Protein 9JJ6 (pdb70)

Sequence (771 aa):
DFSPLLTGTPPQVYNFNRLSFTYNLTKLLSLFEVSEFSCNAISPSALASTCYSSLTVDYFAFPLSMASYLRPGSTGPTAEFNYRQDFSNPTCRVLATPSSNITITKPSNYNWIRLCRTTGAFGNRDQKVQPGHYSRCRYIAPTGSIYLGGNEGYLVSDGQSASMTERVQMTFVISVTFVCPSTIEEQAKTFLDKFNHEAEDLFYQSSLASWNYNTNITEENVQNMNNAGDKWSAFLKEQSTLAQMYPLQEIQNLTVKLQLQALQQNGSSVLSEDKSKRLNTILNTMSTIYSTGKVCNPDNPQECLLLEPGLNEIMANSLDYNERLWAWESWRSEVGKQLRPLYEEYVVLKNEMARANHYEDYGDYWRGDYEVNGVDGYDYSRGQLIEDVEHHTFEEIKPLYEHLHAYVRAKLMNAYPSYISPIGCLPAHLLGDMWGRFWTNLYSLTVPFGQKPNIDVTDAMVDQAWDAQRIFKEAEKFFVSVGLPNMTQGFWENSMLTDPGNVQKAVCHPTAWDLGKGDFRILMCTKVTMDDFLTAHHEMGHIQYDMAYAAQPFLLRNGANEGFHEAVGEIMSLSAATPKHLKSIGLLSPDFQEDNETEINFLLKQALTIVGTLPFTYMLEKWRWMVFKGEIPKDQWMKKWWEMKREIVGVVEPVPHDETYCDPASLFHVSNDYSFIRYYTRTLYQFQFQEALCQAAKHEGPLHKCDISNSTEAGQKLFNMLRLGKSEPWTLALENVVGAKNMNVRPLLNYFEPLFTWLKDQNKNSFVGWST

Organism: Homo sapiens (NCBI:txid9606)

GO terms:
  GO:0005886 plasma membrane (C, IDA)
  GO:0001618 virus receptor activity (F, IDA)
  GO:0046718 symbiont entry into host cell (P, IDA)
  GO:0098670 entry receptor-mediated virion attachment to host cell (P, IDA)
  GO:0016324 apical plasma membrane (C, IDA)
  GO:0031526 brush border membrane (C, IDA)
  GO:1905737 positive regulation of L-proline import across plasma membrane (P, IGI)
  GO:0141109 transporter activator activity (F, IGI)
  GO:0005576 extracellular region (C, IDA)
  GO:0009986 cell surface (C, IDA)
  GO:0046813 receptor-mediated virion attachment to host cell (P, IDA)
  GO:0005576 extracellular region (C, EXP)
  GO:0005886 plasma membrane (C, EXP)
  GO:0016324 apical plasma membrane (C, EXP)
  GO:0001618 virus receptor activity (F, IMP)
  GO:0051957 positive regulation of amino acid transport (P, IMP)
  GO:0005515 protein binding (F, IPI)
  GO:0005788 endoplasmic reticulum lumen (C, TAS)
  GO:0005886 plasma membrane (C, TAS)
  GO:0030666 endocytic vesicle membrane (C, TAS)

Foldseek 3Di:
DCCVVQEDAFAALLPWDKDKDCDDVVVVCVQWAWDDKDKFPDDPVCPQADAFNMKMKIKGFDDPVLCVLCDPPHDAFPNFQRAHADPPFIKIKTKTFGHPVGDHDDDQFHKGFRFWWQDDPVGIHGQGADHPGHRVCSVVPQFDWDAPDDPRGIGGTHMDTDHADPTTIMMIMMGGHNHHD/DALQVVLVVLLVVLLVVLQVLLLQLLVLVVVCQAFPDPVSVVSNVVSVVVNVVSLQVQLVVLVVRDLVRHDDLQSSLLSVVSPQCFLVLDDPVLSVLLVVLLVVLLVLLVAPWFDDPVCPPPIAHVVPGLFCCLAPNLDPVSLLCSQCRLQCRRQLVSQVSLVSNLVSQQVRQVSRVALFNLLVVLCLQADDDDPPQGDHSVVVLVQLVVLLVVLPQLLLLLQLLLLVLCCVSVVPPGDQFAFAAQSNQNGNGNLFNLSSLVSRQPDPVDDADWLLVVCVVVVQDQVNLLVLLQQQLVLLPFDGDDPLQVVVADAARPPPVGDHDQPWAWRPSGPRHIYTGHHADSTVVSSLSSNLNVQLVSLQVLASVRRPSLRAALGLQRSNLSSVLSSLQCPFVVNCCVVVSDDVPDDDDLSNVLSVLSSVCRGQVSNQLVLSLLSVLSSVVRSVVADLQCSQVVSQVSCCPSNRYHYPDDDGRSTRVSSSDNCSSNPHRRCSSNLSSLLNLLLLVLLQVQQVDDDQSSNDHSGNRNSSSVLLSVLSNCRNSDHPQVSSCSRNVGSDRHCVSVCSNSVSNSVVSCVVCPVGDRHHDD

Nearest PDB structures (foldseek):
  8sak-assembly1_A  TM=9.289E-01  e=4.066E-22  unclassified Merbecovirus
  8sak-assembly1_C  TM=9.250E-01  e=6.789E-22  unclassified Merbecovirus
  8zdx-assembly1_B  TM=9.406E-01  e=5.587E-21  Pangolin coronavirus HKU4
  4qzv-assembly2_D  TM=9.423E-01  e=9.328E-21  Tylonycteris bat coronavirus HKU4
  7u6r-assembly1_C  TM=8.796E-01  e=1.192E-16  Bat coronavirus

InterPro domains:
  IPR001548 Peptidase M2, peptidyl-dipeptidase A [PF01401] (21-606)
  IPR001548 Peptidase M2, peptidyl-dipeptidase A [PR00791] (226-253)
  IPR001548 Peptidase M2, peptidyl-dipeptidase A [PR00791] (260-281)
  IPR001548 Peptidase M2, peptidyl-dipeptidase A [PR00791] (369-385)
  IPR001548 Peptidase M2, peptidyl-dipeptidase A [PR00791] (397-417)
  IPR001548 Peptidase M2, peptidyl-dipeptidase A [PR00791] (439-464)
  IPR001548 Peptidase M2, peptidyl-dipeptidase A [PR00791] (474-501)
  IPR001548 Peptidase M2, peptidyl-dipeptidase A [PR00791] (502-530)
  IPR001548 Peptidase M2, peptidyl-dipeptidase A [PS52011] (19-607)
  IPR001548 Peptidase M2, peptidyl-dipeptidase A [PTHR10514] (12-761)
  IPR001548 Peptidase M2, peptidyl-dipeptidase A [cd06461] (28-599)
  IPR031588 Collectrin domain [PF16959] (617-770)
  IPR031588 Collectrin domain [PS52010] (614-805)

Secondary structure (DSSP, 8-state):
--HHHHHHHHHHHHHHHHHHHHHHHHHHHHHHHHS--HHHHHHHHHHHHHHHHHHHHHHH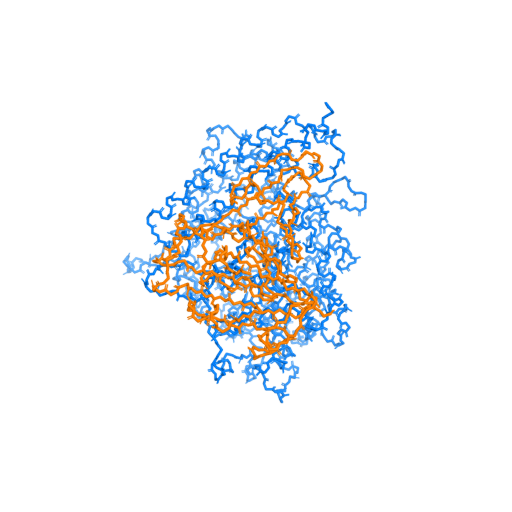HHTTS-TTT---HHHHHHHHHHS--GGGGS-HHHHHHHHHHHHHHHHHHHT-EE--TT-TTS-EEIIIIIHHHHHH---HHHHHHHHHHHHHHTGGGSHHHHHHHHHHHHHHHHTTTSSSHHHHHHGGG-B-SSTTT-B-TTHHHHHHHHHHHHHHHHHHHHHHHHHHHHHTTSTTT--TTS-EEGGGSSSSS-S--GGGHHHH-S-SSSPPP--HHHHHHTT--HHHHHHHHHHHHHHHTPPPPPHHHHHHS--S---TTS------EEEEEETTEEEEE----SSHHHHHHHHHHHHHHHHHHHHTTS-GGG-S-SSTTHHHHHHHHHHHHHTSHHHHHHTTSS-TT----HHHHHHHHHHHHHHTTTHHHHHHHHHHHHHHHHTTSS-GGGHHHHHHHHIIIII-EE-SS---TT--TGGGSHHHHTT--STHHHHHHHHHHHHHHHHHHHTT--S-STT---TT-HHHHHHHHHHHTTTTSS-HHHHHHHHHS-SS--SHHHHHHTHHHHHHHHHHTTTS--S---/--HHHHSSPPPBGGGPEEEEE---HHHHHHTB---EEEEESS-TTTTTSS--SEEEEEEEE--GGGGGGGSTT--STTTSSS-----SS-EEEEEE-B-TTS-----SSEEEEEEEEEEETTEEEE-PPPTTS--S-TTT-SSEEEE--SSS-EEEEEEEEE---SS--EEEEEEEE----

Solvent-accessible surface area: 31820 Å² total; per-residue (Å²): 122,34,53,60,4,27,90,43,82,5,23,23,0,21,45,0,58,91,36,68,39,138,58,85,11,97,115,16,33,82,20,9,91,55,66,65,68,45,29,60,86,33,51,83,90,36,14,25,81,44,67,8,79,32,3,32,4,10,18,0,0,2,10,56,106,32,1,22,14,15,105,68,68,19,46,10,10,4,9,27,2,1,11,115,10,48,83,103,32,26,1,1,11,0,2,0,15,0,22,97,121,45,126,28,70,113,24,106,38,2,30,4,0,11,1,0,5,3,0,0,0,52,4,0,118,57,42,110,3,113,44,17,104,69,1,105,0,48,192,34,22,35,96,27,52,80,114,58,26,41,115,84,0,39,3,4,2,15,15,70,71,30,116,30,60,136,61,0,28,1,1,7,5,13,12,2,46,162,42,73,85,132,87,70,41,84,77,0,19,54,17,0,0,78,0,0,28,72,0,1,52,18,49,11,89,22,12,46,14,25,11,68,49,28,22,44,45,63,125,127,31,34,93,76,62,69,94,16,26,99,127,32,53,47,10,60,124,91,10,18,88,85,0,74,120,23,47,54,158,96,0,136,71,86,32,2,56,46,0,0,67,39,4,31,83,55,8,43,71,56,19,65,140,114,72,22,140,88,1,80,66,0,42,95,44,0,36,72,31,20,79,98,2,113,3,40,59,131,120,60,82,152,118,43,58,84,13,118,96,9,0,46,92,20,0,28,98,22,106,83,38,112,66,8,41,74,0,1,28,10,0,9,30,76,4,0,76,88,0,13,84,34,1,42,62,0,6,66,8,13,15,71,5,0,121,56,21,166,36,113,1,10,0,4,62,30,5,21,68,0,59,13,94,67,30,145,55,54,81,8,62,54,33,69,2,34,98,14,0,54,110,9,4,101,67,0,73,62,2,0,45,29,0,0,2,5,0,4,36,56,0,54,119,36,11,109,95,105,11,56,87,89,9,12,0,8,3,0,1,2,2,24,1,41,3,41,63,1,48,58,6,32,88,51,0,33,21,51,58,184,66,106,48,27,94,2,30,100,25,0,86,114,83,84,4,83,8,83,95,0,0,83,9,0,20,109,6,0,72,34,1,41,7,65,67,6,13,34,4,1,38,92,57,10,40,14,76,80,38,40,151,121,51,148,20,74,29,134,44,48,33,45,34,0,2,5,13,5,10,18,0,2,1,18,17,127,53,48,31,94,26,0,31,33,0,0,36,17,0,0,29,0,2,0,7,39,10,8,23,45,31,0,27,28,0,24,80,4,12,6,23,0,0,38,32,0,0,0,47,2,2,22,8,0,0,19,1,16,80,9,0,63,92,39,44,3,23,71,114,122,59,145,48,42,108,57,7,25,14,2,44,0,0,70,36,0,0,32,16,0,0,3,0,0,4,0,10,0,1,1,52,0,1,5,28,6,1,62,54,100,4,71,70,108,67,2,1,108,55,9,7,60,8,10,74,109,18,5,0,0,50,20,28,62,112,20,98,55,54,23,0,5,1,0,0,4,74,15,0,0,32,30,106,6,0,5,63,45,0,0,24,1,0,1,1,0,4,0,2,31,10,0,4,119,18,23,169,41,165,50,58,15,7,48,0,21,2,29,130,6,77,96,0,2,88,63,0,52,54,1,0,110,24,1,59,28,56,17,5,4,31,1,0,56,56,3,35,56,41,93,56,12,57,0,128,10,0,24,64,2,1,74,41,0,34,69,41,0,89,82,91,9,162,145,50,104,45,9,38,58,128

Radius of gyration: 29.96 Å; Cα contacts (8 Å, |Δi|>4): 1332; chains: 2; bounding box: 60×68×95 Å

B-factor: mean 56.26, std 34.81, range [0.88, 152.88]

Structure (mmCIF, N/CA/C/O backbone):
data_9JJ6
#
_entry.id   9JJ6
#
_cell.length_a   1.00
_cell.length_b   1.00
_cell.length_c   1.00
_cell.angle_alpha   90.00
_cell.angle_beta   90.00
_cell.angle_gamma   90.00
#
_symmetry.space_group_name_H-M   'P 1'
#
loop_
_entity.id
_entity.type
_entity.pdbx_description
1 polymer 'BtHKU5-CoV-2-441 Spike RBD domain'
2 polymer 'Processed angiotensin-converting enzyme 2'
3 non-polymer 2-acetamido-2-deoxy-beta-D-glucopyranose
#
loop_
_atom_site.group_PDB
_atom_site.id
_atom_site.type_symbol
_atom_site.label_atom_id
_atom_site.label_alt_id
_atom_site.label_comp_id
_atom_site.label_asym_id
_atom_site.label_entity_id
_atom_site.label_seq_id
_atom_site.pdbx_PDB_ins_code
_atom_site.Cartn_x
_atom_site.Cartn_y
_atom_site.Cartn_z
_atom_site.occupancy
_atom_site.B_iso_or_equiv
_atom_site.auth_seq_id
_atom_site.auth_comp_id
_atom_site.auth_asym_id
_atom_site.auth_atom_id
_atom_site.pdbx_PDB_model_num
ATOM 1 N N . ASP A 1 39 ? 112.350 109.922 169.002 1.00 131.94 377 ASP B N 1
ATOM 2 C CA . ASP A 1 39 ? 110.988 110.441 168.955 1.00 132.52 377 ASP B CA 1
ATOM 3 C C . ASP A 1 39 ? 110.638 110.941 167.558 1.00 132.89 377 ASP B C 1
ATOM 4 O O . ASP A 1 39 ? 111.207 111.921 167.078 1.00 132.63 377 ASP B O 1
ATOM 9 N N . PHE A 1 40 ? 109.693 110.261 166.909 1.00 134.57 378 PHE B N 1
ATOM 10 C CA . PHE A 1 40 ? 109.256 110.611 165.565 1.00 134.38 378 PHE B CA 1
ATOM 11 C C . PHE A 1 40 ? 108.073 111.572 165.564 1.00 134.16 378 PHE B C 1
ATOM 12 O O . PHE A 1 40 ? 107.351 111.651 164.563 1.00 133.87 378 PHE B O 1
ATOM 20 N N . SER A 1 41 ? 107.854 112.293 166.664 1.00 132.95 379 SER B N 1
ATOM 21 C CA . SER A 1 41 ? 106.751 113.252 166.719 1.00 132.65 379 SER B CA 1
ATOM 22 C C . SER A 1 41 ? 106.871 114.364 165.682 1.00 132.35 379 SER B C 1
ATOM 23 O O . SER A 1 41 ? 105.863 114.659 165.016 1.00 131.65 379 SER B O 1
ATOM 26 N N . PRO A 1 42 ? 108.024 115.021 165.492 1.00 126.45 380 PRO B N 1
ATOM 27 C CA . PRO A 1 42 ? 108.096 116.051 164.440 1.00 125.34 380 PRO B CA 1
ATOM 28 C C . PRO A 1 42 ? 107.805 115.515 163.050 1.00 124.76 380 PRO B C 1
ATOM 29 O O . PRO A 1 42 ? 107.344 116.273 162.187 1.00 124.17 380 PRO B O 1
ATOM 33 N N . LEU A 1 43 ? 108.072 114.232 162.804 1.00 123.86 381 LEU B N 1
ATOM 34 C CA . LEU A 1 43 ? 107.725 113.637 161.518 1.00 123.61 381 LEU B CA 1
ATOM 35 C C . LEU A 1 43 ? 106.215 113.607 161.315 1.00 124.03 381 LEU B C 1
ATOM 36 O O . LEU A 1 43 ? 105.726 113.811 160.198 1.00 123.55 381 LEU B O 1
ATOM 41 N N . LEU A 1 44 ? 105.461 113.355 162.384 1.00 128.08 382 LEU B N 1
ATOM 42 C CA . LEU A 1 44 ? 104.012 113.242 162.317 1.00 128.15 382 LEU B CA 1
ATOM 43 C C . LEU A 1 44 ? 103.293 114.526 162.713 1.00 128.48 382 LEU B C 1
ATOM 44 O O . LEU A 1 44 ? 102.110 114.682 162.392 1.00 128.16 382 LEU B O 1
ATOM 49 N N . THR A 1 45 ? 103.970 115.452 163.388 1.00 123.97 383 THR B N 1
ATOM 50 C CA . THR A 1 45 ? 103.373 116.712 163.814 1.00 123.29 383 THR B CA 1
ATOM 51 C C . THR A 1 45 ? 104.012 117.849 163.032 1.00 122.16 383 THR B C 1
ATOM 52 O O . THR A 1 45 ? 105.242 117.966 162.994 1.00 121.90 383 THR B O 1
ATOM 56 N N . GLY A 1 46 ? 103.185 118.679 162.418 1.00 108.69 384 GLY B N 1
ATOM 57 C CA . GLY A 1 46 ? 103.654 119.800 161.634 1.00 107.98 384 GLY B CA 1
ATOM 58 C C . GLY A 1 46 ? 103.465 119.569 160.142 1.00 107.84 384 GLY B C 1
ATOM 59 O O . GLY A 1 46 ? 103.300 118.443 159.665 1.00 108.35 384 GLY B O 1
ATOM 60 N N . THR A 1 47 ? 103.489 120.669 159.401 1.00 104.15 385 THR B N 1
ATOM 61 C CA . THR A 1 47 ? 103.294 120.599 157.959 1.00 104.19 385 THR B CA 1
ATOM 62 C C . THR A 1 47 ? 104.511 119.965 157.295 1.00 104.29 385 THR B C 1
ATOM 63 O O . THR A 1 47 ? 105.642 120.406 157.535 1.00 103.60 385 THR B O 1
ATOM 67 N N . PRO A 1 48 ? 104.331 118.933 156.477 1.00 102.43 386 PRO B N 1
ATOM 68 C CA . PRO A 1 48 ? 105.467 118.327 155.783 1.00 101.78 386 PRO B CA 1
ATOM 69 C C . PRO A 1 48 ? 106.092 119.308 154.810 1.00 101.21 386 PRO B C 1
ATOM 70 O O . PRO A 1 48 ? 105.381 120.006 154.072 1.00 101.69 386 PRO B O 1
ATOM 74 N N . PRO A 1 49 ? 107.417 119.391 154.777 1.00 86.67 387 PRO B N 1
ATOM 75 C CA . PRO A 1 49 ? 108.074 120.315 153.851 1.00 84.97 387 PRO B CA 1
ATOM 76 C C . PRO A 1 49 ? 108.049 119.784 152.428 1.00 84.24 387 PRO B C 1
ATOM 77 O O . PRO A 1 49 ? 107.800 118.604 152.174 1.00 85.83 387 PRO B O 1
ATOM 81 N N . GLN A 1 50 ? 108.309 120.687 151.488 1.00 74.46 388 GLN B N 1
ATOM 82 C CA . GLN A 1 50 ? 108.486 120.272 150.109 1.00 73.42 388 GLN B CA 1
ATOM 83 C C . GLN A 1 50 ? 109.796 119.501 149.966 1.00 75.39 388 GLN B C 1
ATOM 84 O O . GLN A 1 50 ? 110.673 119.549 150.833 1.00 76.86 388 GLN B O 1
ATOM 90 N N . VAL A 1 51 ? 109.917 118.774 148.854 1.00 70.66 389 VAL B N 1
ATOM 91 C CA . VAL A 1 51 ? 111.045 117.861 148.682 1.00 70.91 389 VAL B CA 1
ATOM 92 C C . VAL A 1 51 ? 112.365 118.626 148.664 1.00 70.60 389 VAL B C 1
ATOM 93 O O . VAL A 1 51 ? 113.358 118.188 149.259 1.00 69.15 389 VAL B O 1
ATOM 97 N N . TYR A 1 52 ? 112.400 119.782 147.995 1.00 69.99 390 TYR B N 1
ATOM 98 C CA . TYR A 1 52 ? 113.625 120.573 147.963 1.00 66.71 390 TYR B CA 1
ATOM 99 C C . TYR A 1 52 ? 114.006 121.105 149.337 1.00 68.07 390 TYR B C 1
ATOM 100 O O . TYR A 1 52 ? 115.187 121.377 149.578 1.00 71.22 390 TYR B O 1
ATOM 109 N N . ASN A 1 53 ? 113.040 121.259 150.238 1.00 74.07 391 ASN B N 1
ATOM 110 C CA . ASN A 1 53 ? 113.276 121.760 151.588 1.00 75.92 391 ASN B CA 1
ATOM 111 C C . ASN A 1 53 ? 113.075 120.661 152.626 1.00 77.29 391 ASN B C 1
ATOM 112 O O . ASN A 1 53 ? 112.560 120.903 153.718 1.00 79.40 391 ASN B O 1
ATOM 117 N N . PHE A 1 54 ? 113.486 119.440 152.290 1.00 79.54 392 PHE B N 1
ATOM 118 C CA . PHE A 1 54 ? 113.265 118.301 153.171 1.00 80.65 392 PHE B CA 1
ATOM 119 C C . PHE A 1 54 ? 114.007 118.475 154.490 1.00 82.79 392 PHE B C 1
ATOM 120 O O . PHE A 1 54 ? 115.122 119.001 154.533 1.00 82.91 392 PHE B O 1
ATOM 128 N N . ASN A 1 55 ? 113.375 118.029 155.572 1.00 96.77 393 ASN B N 1
ATOM 129 C CA . ASN A 1 55 ? 113.968 118.063 156.902 1.00 97.75 393 ASN B CA 1
ATOM 130 C C . ASN A 1 55 ? 114.495 116.680 157.256 1.00 97.21 393 ASN B C 1
ATOM 131 O O . ASN A 1 55 ? 113.770 115.686 157.145 1.00 97.02 393 ASN B O 1
ATOM 136 N N . ARG A 1 56 ? 115.752 116.621 157.682 1.00 107.19 394 ARG B N 1
ATOM 137 C CA . ARG A 1 56 ? 116.400 115.371 158.047 1.00 108.08 394 ARG B CA 1
ATOM 138 C C . ARG A 1 56 ? 116.413 115.230 159.563 1.00 108.16 394 ARG B C 1
ATOM 139 O O . ARG A 1 56 ? 116.875 116.130 160.271 1.00 108.22 394 ARG B O 1
ATOM 147 N N . LEU A 1 57 ? 115.904 114.102 160.054 1.00 119.62 395 LEU B N 1
ATOM 148 C CA . LEU A 1 57 ? 115.863 113.806 161.482 1.00 120.34 395 LEU B CA 1
ATOM 149 C C . LEU A 1 57 ? 116.819 112.654 161.755 1.00 121.12 395 LEU B C 1
ATOM 150 O O . LEU A 1 57 ? 116.608 111.537 161.268 1.00 121.65 395 LEU B O 1
ATOM 155 N N . SER A 1 58 ? 117.865 112.923 162.529 1.00 127.52 396 SER B N 1
ATOM 156 C CA . SER A 1 58 ? 118.885 111.933 162.847 1.00 127.95 396 SER B CA 1
ATOM 157 C C . SER A 1 58 ? 118.735 111.490 164.295 1.00 128.48 396 SER B C 1
ATOM 158 O O . SER A 1 58 ? 118.659 112.326 165.202 1.00 128.93 396 SER B O 1
ATOM 161 N N . PHE A 1 59 ? 118.693 110.177 164.507 1.00 132.81 397 PHE B N 1
ATOM 162 C CA . PHE A 1 59 ? 118.552 109.592 165.833 1.00 133.00 397 PHE B CA 1
ATOM 163 C C . PHE A 1 59 ? 119.772 108.738 166.138 1.00 133.45 397 PHE B C 1
ATOM 164 O O . PHE A 1 59 ? 120.140 107.868 165.342 1.00 134.01 397 PHE B O 1
ATOM 172 N N . THR A 1 60 ? 120.395 108.989 167.285 1.00 130.86 398 THR B N 1
ATOM 173 C CA . THR A 1 60 ? 121.575 108.2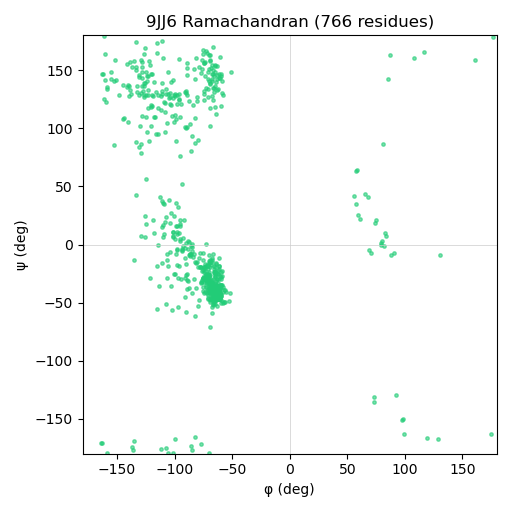37 167.698 1.00 130.95 398 THR B CA 1
ATOM 174 C C . THR A 1 60 ? 121.373 107.618 169.076 1.00 130.66 398 THR B C 1
ATOM 175 O O . THR A 1 60 ? 120.960 108.295 170.018 1.00 130.04 398 THR B O 1
ATOM 179 N N . TYR A 1 64 ? 113.594 101.950 169.563 1.00 138.08 402 TYR B N 1
ATOM 180 C CA . TYR A 1 64 ? 112.584 102.424 168.626 1.00 138.40 402 TYR B CA 1
ATOM 181 C C . TYR A 1 64 ? 111.568 101.329 168.314 1.00 138.68 402 TYR B C 1
ATOM 182 O O . TYR A 1 64 ? 111.843 100.144 168.494 1.00 138.49 402 TYR B O 1
ATOM 191 N N . ASN A 1 65 ? 110.389 101.737 167.842 1.00 136.31 403 ASN B N 1
ATOM 192 C CA . ASN A 1 65 ? 109.319 100.817 167.458 1.00 136.12 403 ASN B CA 1
ATOM 193 C C . ASN A 1 65 ? 108.792 101.273 166.101 1.00 136.23 403 ASN B C 1
ATOM 194 O O . ASN A 1 65 ? 107.843 102.059 166.024 1.00 136.25 403 ASN B O 1
ATOM 199 N N . LEU A 1 66 ? 109.412 100.776 165.028 1.00 136.53 404 LEU B N 1
ATOM 200 C CA . LEU A 1 66 ? 108.991 101.154 163.685 1.00 136.72 404 LEU B CA 1
ATOM 201 C C . LEU A 1 66 ? 107.650 100.543 163.305 1.00 136.88 404 LEU B C 1
ATOM 202 O O . LEU A 1 66 ? 106.989 101.052 162.394 1.00 136.21 404 LEU B O 1
ATOM 207 N N . THR A 1 67 ? 107.236 99.465 163.974 1.00 134.87 405 THR B N 1
ATOM 208 C CA . THR A 1 67 ? 105.939 98.866 163.680 1.00 134.22 405 THR B CA 1
ATOM 209 C C . THR A 1 67 ? 104.812 99.855 163.944 1.00 133.63 405 THR B C 1
ATOM 210 O O . THR A 1 67 ? 103.880 99.985 163.141 1.00 133.39 405 THR B O 1
ATOM 214 N N . LYS A 1 68 ? 104.883 100.567 165.071 1.00 132.26 406 LYS B N 1
ATOM 215 C CA . LYS A 1 68 ? 103.883 101.587 165.368 1.00 132.66 406 LYS B CA 1
ATOM 216 C C . LYS A 1 68 ? 103.993 102.766 164.408 1.00 133.49 406 LYS B C 1
ATOM 217 O O . LYS A 1 68 ? 102.975 103.318 163.973 1.00 133.68 406 LYS B O 1
ATOM 223 N N . LEU A 1 69 ? 105.221 103.165 164.067 1.00 131.95 407 LEU B N 1
ATOM 224 C CA . LEU A 1 69 ? 105.414 104.345 163.229 1.00 131.91 407 LEU B CA 1
ATOM 225 C C . LEU A 1 69 ? 104.839 104.140 161.831 1.00 131.69 407 LEU B C 1
ATOM 226 O O . LEU A 1 69 ? 104.182 105.034 161.286 1.00 130.58 407 LEU B O 1
ATOM 231 N N . LEU A 1 70 ? 105.072 102.970 161.235 1.00 129.45 408 LEU B N 1
ATOM 232 C CA . LEU A 1 70 ? 104.519 102.676 159.919 1.00 128.96 408 LEU B CA 1
ATOM 233 C C . LEU A 1 70 ? 103.080 102.181 159.976 1.00 128.82 408 LEU B C 1
ATOM 234 O O . LEU A 1 70 ? 102.453 102.036 158.921 1.00 128.47 408 LEU B O 1
ATOM 239 N N . SER A 1 71 ? 102.545 101.917 161.170 1.00 130.74 409 SER B N 1
ATOM 240 C CA . SER A 1 71 ? 101.165 101.460 161.282 1.00 130.50 409 SER B CA 1
ATOM 241 C C . SER A 1 71 ? 100.161 102.552 160.944 1.00 130.21 409 SER B C 1
ATOM 242 O O . SER A 1 71 ? 99.099 102.249 160.391 1.00 129.62 409 SER B O 1
ATOM 245 N N . LEU A 1 72 ? 100.468 103.809 161.260 1.00 132.94 410 LEU B N 1
ATOM 246 C CA . LEU A 1 72 ? 99.552 104.916 161.028 1.00 133.62 410 LEU B CA 1
ATOM 247 C C . LEU A 1 72 ? 99.857 105.681 159.744 1.00 133.40 410 LEU B C 1
ATOM 248 O O . LEU A 1 72 ? 99.368 106.801 159.570 1.00 132.88 410 LEU B O 1
ATOM 253 N N . PHE A 1 73 ? 100.652 105.102 158.845 1.00 128.40 411 PHE B N 1
ATOM 254 C CA . PHE A 1 73 ? 100.796 105.591 157.481 1.00 127.96 411 PHE B CA 1
ATOM 255 C C . PHE A 1 73 ? 100.317 104.518 156.516 1.00 127.96 411 PHE B C 1
ATOM 256 O O . PHE A 1 73 ? 100.582 103.329 156.717 1.00 127.46 411 PHE B O 1
ATOM 264 N N . GLU A 1 74 ? 99.613 104.941 155.469 1.00 125.16 412 GLU B N 1
ATOM 265 C CA . GLU A 1 74 ? 99.184 104.031 154.408 1.00 124.02 412 GLU B CA 1
ATOM 266 C C . GLU A 1 74 ? 100.356 103.846 153.454 1.00 123.52 412 GLU B C 1
ATOM 267 O O . GLU A 1 74 ? 100.497 104.557 152.458 1.00 123.90 412 GLU B O 1
ATOM 273 N N . VAL A 1 75 ? 101.210 102.874 153.766 1.00 110.00 413 VAL B N 1
ATOM 274 C CA . VAL A 1 75 ? 102.422 102.640 152.987 1.00 109.71 413 VAL B CA 1
ATOM 275 C C . VAL A 1 75 ? 102.019 102.101 151.619 1.00 108.82 413 VAL B C 1
ATOM 276 O O . VAL A 1 75 ? 101.428 101.022 151.514 1.00 109.19 413 VAL B O 1
ATOM 280 N N . SER A 1 76 ? 102.335 102.853 150.566 1.00 101.36 414 SER B N 1
ATOM 281 C CA . SER A 1 76 ? 102.049 102.420 149.205 1.00 101.14 414 SER B CA 1
ATOM 282 C C . SER A 1 76 ? 103.210 101.644 148.597 1.00 101.34 414 SER B C 1
ATOM 283 O O . SER A 1 76 ? 102.997 100.598 147.974 1.00 102.85 414 SER B O 1
ATOM 286 N N . GLU A 1 77 ? 104.435 102.135 148.767 1.00 88.77 415 GLU B N 1
ATOM 287 C CA . GLU A 1 77 ? 105.624 101.458 148.274 1.00 87.61 415 GLU B CA 1
ATOM 288 C C . GLU A 1 77 ? 106.668 101.417 149.377 1.00 87.57 415 GLU B C 1
ATOM 289 O O . GLU A 1 77 ? 106.886 102.412 150.073 1.00 89.59 415 GLU B O 1
ATOM 295 N N . PHE A 1 78 ? 107.311 100.258 149.533 1.00 98.52 416 PHE B N 1
ATOM 296 C CA . PHE A 1 78 ? 108.360 100.052 150.534 1.00 99.56 416 PHE B CA 1
ATOM 297 C C . PHE A 1 78 ? 109.562 99.448 149.811 1.00 100.70 416 PHE B C 1
ATOM 298 O O . PHE A 1 78 ? 109.729 98.227 149.764 1.00 102.02 416 PHE B O 1
ATOM 306 N N . SER A 1 79 ? 110.402 100.312 149.249 1.00 97.88 417 SER B N 1
ATOM 307 C CA . SER A 1 79 ? 111.569 99.893 148.478 1.00 97.61 417 SER B CA 1
ATOM 308 C C . SER A 1 79 ? 112.799 100.016 149.371 1.00 98.57 417 SER B C 1
ATOM 309 O O . SER A 1 79 ? 113.278 101.120 149.638 1.00 98.99 417 SER B O 1
ATOM 312 N N . CYS A 1 80 ? 113.308 98.877 149.829 1.00 119.06 418 CYS B N 1
ATOM 313 C CA . CYS A 1 80 ? 114.493 98.827 150.674 1.00 119.95 418 CYS B CA 1
ATOM 314 C C . CYS A 1 80 ? 115.668 98.332 149.841 1.00 119.86 418 CYS B C 1
ATOM 315 O O . CYS A 1 80 ? 115.566 97.300 149.168 1.00 119.90 418 CYS B O 1
ATOM 318 N N . ASN A 1 81 ? 116.777 99.064 149.887 1.00 119.17 419 ASN B N 1
ATOM 319 C CA . ASN A 1 81 ? 117.967 98.749 149.110 1.00 119.61 419 ASN B CA 1
ATOM 320 C C . ASN A 1 81 ? 119.065 98.296 150.063 1.00 120.30 419 ASN B C 1
ATOM 321 O O . ASN A 1 81 ? 119.345 98.973 151.058 1.00 120.64 419 ASN B O 1
ATOM 326 N N . ALA A 1 82 ? 119.672 97.148 149.757 1.00 119.23 420 ALA B N 1
ATOM 327 C CA . ALA A 1 82 ? 120.767 96.565 150.532 1.00 119.25 420 ALA B CA 1
ATOM 328 C C . ALA A 1 82 ? 120.364 96.243 151.968 1.00 119.48 420 ALA B C 1
ATOM 329 O O . ALA A 1 82 ? 121.226 96.124 152.844 1.00 119.29 420 ALA B O 1
ATOM 331 N N . ILE A 1 83 ? 119.065 96.092 152.226 1.00 125.10 421 ILE B N 1
ATOM 332 C CA . ILE A 1 83 ? 118.574 95.748 153.555 1.00 125.82 421 ILE B CA 1
ATOM 333 C C . ILE A 1 83 ? 117.169 95.189 153.399 1.00 126.05 421 ILE B C 1
ATOM 334 O O . ILE A 1 83 ? 116.389 95.655 152.564 1.00 125.32 421 ILE B O 1
ATOM 339 N N . SER A 1 84 ? 116.850 94.168 154.199 1.00 126.47 422 SER B N 1
ATOM 340 C CA . SER A 1 84 ? 115.527 93.577 154.090 1.00 126.06 422 SER B CA 1
ATOM 341 C C . SER A 1 84 ? 114.482 94.451 154.778 1.00 126.62 422 SER B C 1
ATOM 342 O O . SER A 1 84 ? 114.778 95.119 155.775 1.00 125.93 422 SER B O 1
ATOM 345 N N . PRO A 1 85 ? 113.253 94.464 154.257 1.00 125.72 423 PRO B N 1
ATOM 346 C CA . PRO A 1 85 ? 112.174 95.189 154.949 1.00 124.59 423 PRO B CA 1
ATOM 347 C C . PRO A 1 85 ? 111.798 94.578 156.287 1.00 124.84 423 PRO B C 1
ATOM 348 O O . PRO A 1 85 ? 110.979 95.155 157.011 1.00 124.72 423 PRO B O 1
ATOM 352 N N . SER A 1 86 ? 112.332 93.401 156.619 1.00 125.89 424 SER B N 1
ATOM 353 C CA . SER A 1 86 ? 112.048 92.802 157.918 1.00 125.05 424 SER B CA 1
ATOM 354 C C . SER A 1 86 ? 113.075 93.223 158.963 1.00 125.87 424 SER B C 1
ATOM 355 O O . SER A 1 86 ? 112.765 93.288 160.158 1.00 125.44 424 SER B O 1
ATOM 358 N N . ALA A 1 87 ? 114.306 93.508 158.533 1.00 135.97 425 ALA B N 1
ATOM 359 C CA . ALA A 1 87 ? 115.406 93.705 159.470 1.00 136.18 425 ALA B CA 1
ATOM 360 C C . ALA A 1 87 ? 115.631 95.162 159.856 1.00 136.26 425 ALA B C 1
ATOM 361 O O . ALA A 1 87 ? 116.498 95.431 160.695 1.00 136.26 425 ALA B O 1
ATOM 363 N N . LEU A 1 88 ? 114.889 96.109 159.274 1.00 135.26 426 LEU B N 1
ATOM 364 C CA . LEU A 1 88 ? 115.155 97.513 159.580 1.00 135.24 426 LEU B CA 1
ATOM 365 C C . LEU A 1 88 ? 114.727 97.868 160.998 1.00 135.39 426 LEU B C 1
ATOM 366 O O . LEU A 1 88 ? 115.316 98.763 161.616 1.00 135.42 426 LEU B O 1
ATOM 371 N N . ALA A 1 89 ? 113.712 97.188 161.528 1.00 139.59 427 ALA B N 1
ATOM 372 C CA . ALA A 1 89 ? 113.203 97.450 162.866 1.00 140.19 427 ALA B CA 1
ATOM 373 C C . ALA A 1 89 ? 113.692 96.445 163.899 1.00 140.07 427 ALA B C 1
ATOM 374 O O . ALA A 1 89 ? 113.238 96.488 165.047 1.00 140.28 427 ALA B O 1
ATOM 376 N N . SER A 1 90 ? 114.600 95.546 163.528 1.00 139.96 428 SER B N 1
ATOM 377 C CA . SER A 1 90 ? 115.107 94.517 164.428 1.00 140.28 428 SER B CA 1
ATOM 378 C C . SER A 1 90 ? 116.624 94.430 164.347 1.00 140.47 428 SER B C 1
ATOM 379 O O . SER A 1 90 ? 117.203 93.340 164.322 1.00 139.74 428 SER B O 1
ATOM 382 N N . THR A 1 91 ? 117.291 95.581 164.306 1.00 142.39 429 THR B N 1
ATOM 383 C CA . THR A 1 91 ? 118.745 95.625 164.247 1.00 142.16 429 THR B CA 1
ATOM 384 C C . THR A 1 91 ? 119.224 96.904 164.918 1.00 142.27 429 THR B C 1
ATOM 385 O O . THR A 1 91 ? 118.597 97.957 164.779 1.00 142.27 429 THR B O 1
ATOM 389 N N . CYS A 1 92 ? 120.332 96.804 165.649 1.00 144.43 430 CYS B N 1
ATOM 390 C CA . CYS A 1 92 ? 120.942 97.960 166.288 1.00 144.29 430 CYS B CA 1
ATOM 391 C C . CYS A 1 92 ? 121.814 98.706 165.287 1.00 144.07 430 CYS B C 1
ATOM 392 O O . CYS A 1 92 ? 122.486 98.093 164.452 1.00 144.40 430 CYS B O 1
ATOM 395 N N . TYR A 1 93 ? 121.798 100.034 165.375 1.00 145.02 431 TYR B N 1
ATOM 396 C CA . TYR A 1 93 ? 122.474 100.888 164.410 1.00 145.49 431 TYR B CA 1
ATOM 397 C C . TYR A 1 93 ? 123.321 101.926 165.129 1.00 145.54 431 TYR B C 1
ATOM 398 O O . TYR A 1 93 ? 122.941 102.422 166.194 1.00 145.27 431 TYR B O 1
ATOM 407 N N . SER A 1 94 ? 124.477 102.244 164.541 1.00 140.22 432 SER B N 1
ATOM 408 C CA . SER A 1 94 ? 125.315 103.306 165.087 1.00 139.35 432 SER B CA 1
ATOM 409 C C . SER A 1 94 ? 124.619 104.658 164.996 1.00 139.81 432 SER B C 1
ATOM 410 O O . SER A 1 94 ? 124.664 105.452 165.943 1.00 140.15 432 SER B O 1
ATOM 413 N N . SER A 1 95 ? 123.970 104.935 163.867 1.00 135.13 433 SER B N 1
ATOM 414 C CA . SER A 1 95 ? 123.235 106.177 163.681 1.00 134.27 433 SER B CA 1
ATOM 415 C C . SER A 1 95 ? 122.108 105.929 162.689 1.00 134.06 433 SER B C 1
ATOM 416 O O . SER A 1 95 ? 122.288 105.201 161.710 1.00 133.61 433 SER B O 1
ATOM 419 N N . LEU A 1 96 ? 120.954 106.536 162.950 1.00 133.01 434 LEU B N 1
ATOM 420 C CA . LEU A 1 96 ? 119.764 106.363 162.130 1.00 132.70 434 LEU B CA 1
ATOM 421 C C . LEU A 1 96 ? 119.285 107.722 161.641 1.00 131.90 434 LEU B C 1
ATOM 422 O O . LEU A 1 96 ? 119.189 108.670 162.428 1.00 131.65 434 LEU B O 1
ATOM 427 N N . THR A 1 97 ? 118.987 107.814 160.347 1.00 121.14 435 THR B N 1
ATOM 428 C CA . THR A 1 97 ? 118.495 109.040 159.736 1.00 120.63 435 THR B CA 1
ATOM 429 C C . THR A 1 97 ? 117.227 108.741 158.951 1.00 120.10 435 THR B C 1
ATOM 430 O O . THR A 1 97 ? 117.155 107.741 158.231 1.00 120.82 435 THR B O 1
ATOM 434 N N . VAL A 1 98 ? 116.230 109.612 159.094 1.00 114.51 436 VAL B N 1
ATOM 435 C CA . VAL A 1 98 ? 114.942 109.466 158.413 1.00 114.63 436 VAL B CA 1
ATOM 436 C C . VAL A 1 98 ? 114.637 110.807 157.751 1.00 114.68 436 VAL B C 1
ATOM 437 O O . VAL A 1 98 ? 114.214 111.762 158.410 1.00 115.61 436 VAL B O 1
ATOM 441 N N . ASP A 1 99 ? 114.848 110.886 156.440 1.00 100.49 437 ASP B N 1
ATOM 442 C CA . ASP A 1 99 ? 114.502 112.091 155.699 1.00 99.27 437 ASP B CA 1
ATOM 443 C C . ASP A 1 99 ? 113.047 112.024 155.254 1.00 98.30 437 ASP B C 1
ATOM 444 O O . ASP A 1 99 ? 112.640 111.080 154.570 1.00 99.71 437 ASP B O 1
ATOM 449 N N . TYR A 1 100 ? 112.261 113.028 155.636 1.00 95.34 438 TYR B N 1
ATOM 450 C CA . TYR A 1 100 ? 110.840 113.048 155.324 1.00 96.42 438 TYR B CA 1
ATOM 451 C C . TYR A 1 100 ? 110.484 114.347 154.618 1.00 94.66 438 TYR B C 1
ATOM 452 O O . TYR A 1 100 ? 110.972 115.419 154.986 1.00 95.43 438 TYR B O 1
ATOM 461 N N . PHE A 1 101 ? 109.635 114.239 153.599 1.00 73.51 439 PHE B N 1
ATOM 462 C CA . PHE A 1 101 ? 109.179 115.398 152.847 1.00 73.34 439 PHE B CA 1
ATOM 463 C C . PHE A 1 101 ? 107.896 115.030 152.119 1.00 73.16 439 PHE B C 1
ATOM 464 O O . PHE A 1 101 ? 107.563 113.850 151.982 1.00 77.08 439 PHE B O 1
ATOM 472 N N . ALA A 1 102 ? 107.178 116.051 151.661 1.00 73.65 440 ALA B N 1
ATOM 473 C CA . ALA A 1 102 ? 105.939 115.838 150.927 1.00 74.78 440 ALA B CA 1
ATOM 474 C C . ALA A 1 102 ? 106.221 115.756 149.432 1.00 76.10 440 ALA B C 1
ATOM 475 O O . ALA A 1 102 ? 106.924 116.605 148.876 1.00 74.31 440 ALA B O 1
ATOM 477 N N . PHE A 1 103 ? 105.671 114.732 148.785 1.00 77.68 441 PHE B N 1
ATOM 478 C CA . PHE A 1 103 ? 105.837 114.545 147.350 1.00 76.51 441 PHE B CA 1
ATOM 479 C C . PHE A 1 103 ? 104.718 113.659 146.816 1.00 75.65 441 PHE B C 1
ATOM 480 O O . PHE A 1 103 ? 104.412 112.619 147.412 1.00 73.92 441 PHE B O 1
ATOM 488 N N . PRO A 1 104 ? 104.088 114.034 145.704 1.00 82.31 442 PRO B N 1
ATOM 489 C CA . PRO A 1 104 ? 102.937 113.268 145.213 1.00 82.42 442 PRO B CA 1
ATOM 490 C C . PRO A 1 104 ? 103.324 111.858 144.793 1.00 83.24 442 PRO B C 1
ATOM 491 O O . PRO A 1 104 ? 104.440 111.603 144.335 1.00 84.71 442 PRO B O 1
ATOM 495 N N . LEU A 1 105 ? 102.375 110.933 144.961 1.00 87.36 443 LEU B N 1
ATOM 496 C CA . LEU A 1 105 ? 102.610 109.545 144.579 1.00 86.35 443 LEU B CA 1
ATOM 497 C C . LEU A 1 105 ? 102.749 109.389 143.070 1.00 86.05 443 LEU B C 1
ATOM 498 O O . LEU A 1 105 ? 103.548 108.568 142.606 1.00 87.19 443 LEU B O 1
ATOM 503 N N . SER A 1 106 ? 101.982 110.156 142.292 1.00 85.50 444 SER B N 1
ATOM 504 C CA . SER A 1 106 ? 102.060 110.074 140.839 1.00 85.51 444 SER B CA 1
ATOM 505 C C . SER A 1 106 ? 103.403 110.540 140.294 1.00 86.13 444 SER B C 1
ATOM 506 O O . SER A 1 106 ? 103.754 110.177 139.167 1.00 87.00 444 SER B O 1
ATOM 509 N N . MET A 1 107 ? 104.152 111.330 141.059 1.00 82.48 445 MET B N 1
ATOM 510 C CA . MET A 1 107 ? 105.460 111.818 140.649 1.00 81.96 445 MET B CA 1
ATOM 511 C C . MET A 1 107 ? 106.599 111.043 141.294 1.00 80.53 445 MET B C 1
ATOM 512 O O . MET A 1 107 ? 107.761 111.435 141.145 1.00 80.93 445 MET B O 1
ATOM 517 N N . ALA A 1 108 ? 106.299 109.951 142.002 1.00 71.29 446 ALA B N 1
ATOM 518 C CA . ALA A 1 108 ? 107.326 109.222 142.738 1.00 70.84 446 ALA B CA 1
ATOM 519 C C . ALA A 1 108 ? 108.300 108.493 141.824 1.00 70.89 446 ALA B C 1
ATOM 520 O O . ALA A 1 108 ? 109.370 108.081 142.284 1.00 70.72 446 ALA B O 1
ATOM 522 N N . SER A 1 109 ? 107.955 108.315 140.547 1.00 70.38 447 SER B N 1
ATOM 523 C CA . SER A 1 109 ? 108.862 107.643 139.624 1.00 69.42 447 SER B CA 1
ATOM 524 C C . SER A 1 109 ? 110.143 108.433 139.401 1.00 69.29 447 SER B C 1
ATOM 525 O O . SER A 1 109 ? 111.159 107.848 139.009 1.00 68.95 447 SER B O 1
ATOM 528 N N . TYR A 1 110 ? 110.119 109.744 139.639 1.00 60.01 448 TYR B N 1
ATOM 529 C CA . TYR A 1 110 ? 111.311 110.563 139.465 1.00 55.53 448 TYR B CA 1
ATOM 530 C C . TYR A 1 110 ? 112.311 110.367 140.597 1.00 55.85 448 TYR B C 1
ATOM 531 O O . TYR A 1 110 ? 113.518 110.524 140.384 1.00 57.72 448 TYR B O 1
ATOM 540 N N . LEU A 1 111 ? 111.839 110.032 141.795 1.00 67.94 449 LEU B N 1
ATOM 541 C CA . LEU A 1 111 ? 112.713 109.796 142.936 1.00 69.33 449 LEU B CA 1
ATOM 542 C C . LEU A 1 111 ? 113.250 108.372 142.987 1.00 70.43 449 LEU B C 1
ATOM 543 O O . LEU A 1 111 ? 114.027 108.052 143.892 1.00 69.40 449 LEU B O 1
ATOM 548 N N . ARG A 1 112 ? 112.854 107.517 142.049 1.00 79.59 450 ARG B N 1
ATOM 549 C CA . ARG A 1 112 ? 113.354 106.154 142.023 1.00 79.29 450 ARG B CA 1
ATOM 550 C C . ARG A 1 112 ? 114.839 106.142 141.659 1.00 81.42 450 ARG B C 1
ATOM 551 O O . ARG A 1 112 ? 115.326 107.050 140.981 1.00 80.89 450 ARG B O 1
ATOM 559 N N . PRO A 1 113 ? 115.583 105.133 142.115 1.00 89.04 451 PRO B N 1
ATOM 560 C CA . PRO A 1 113 ? 117.012 105.069 141.786 1.00 88.45 451 PRO B CA 1
ATOM 561 C C . PRO A 1 113 ? 117.236 104.971 140.284 1.00 87.49 451 PRO B C 1
ATOM 562 O O . PRO A 1 113 ? 116.477 104.322 139.562 1.00 87.41 451 PRO B O 1
ATOM 566 N N . GLY A 1 114 ? 118.294 105.630 139.819 1.00 78.94 452 GLY B N 1
ATOM 567 C CA . GLY A 1 114 ? 118.650 105.616 138.418 1.00 79.80 452 GLY B CA 1
ATOM 568 C C . GLY A 1 114 ? 117.887 106.587 137.545 1.00 79.15 452 GLY B C 1
ATOM 569 O O . GLY A 1 114 ? 118.160 106.652 136.340 1.00 80.09 452 GLY B O 1
ATOM 570 N N . SER A 1 115 ? 116.945 107.340 138.104 1.00 67.86 453 SER B N 1
ATOM 571 C CA . SER A 1 115 ? 116.225 108.334 137.322 1.00 67.28 453 SER B CA 1
ATOM 572 C C . SER A 1 115 ? 117.123 109.530 137.033 1.00 65.23 453 SER B C 1
ATOM 573 O O . SER A 1 115 ? 117.951 109.920 137.861 1.00 64.43 453 SER B O 1
ATOM 576 N N . THR A 1 116 ? 116.956 110.112 135.849 1.00 56.28 454 THR B N 1
ATOM 577 C CA . THR A 1 116 ? 117.779 111.226 135.406 1.00 55.62 454 THR B CA 1
ATOM 578 C C . THR A 1 116 ? 116.899 112.300 134.784 1.00 55.61 454 THR B C 1
ATOM 579 O O . THR A 1 116 ? 115.780 112.038 134.337 1.00 56.89 454 THR B O 1
ATOM 583 N N . GLY A 1 117 ? 117.423 113.523 134.763 1.00 50.92 455 GLY B N 1
ATOM 584 C CA . GLY A 1 117 ? 116.750 114.628 134.128 1.00 50.05 455 GLY B CA 1
ATOM 585 C C . GLY A 1 117 ? 116.006 115.514 135.104 1.00 49.80 455 GLY B C 1
ATOM 586 O O . GLY A 1 117 ? 116.251 115.490 136.314 1.00 50.37 455 GLY B O 1
ATOM 587 N N . PRO A 1 118 ? 115.088 116.329 134.584 1.00 40.60 456 PRO B N 1
ATOM 588 C CA . PRO A 1 118 ? 114.322 117.230 135.453 1.00 39.56 456 PRO B CA 1
ATOM 589 C C . PRO A 1 118 ? 113.535 116.467 136.507 1.00 42.04 456 PRO B C 1
ATOM 590 O O . PRO A 1 118 ? 113.072 115.348 136.278 1.00 45.34 456 PRO B O 1
ATOM 594 N N . THR A 1 119 ? 113.430 117.081 137.690 1.00 49.19 457 THR B N 1
ATOM 595 C CA . THR A 1 119 ? 112.629 116.589 138.809 1.00 48.80 457 THR B CA 1
ATOM 596 C C . THR A 1 119 ? 113.220 115.314 139.406 1.00 51.44 457 THR B C 1
ATOM 597 O O . THR A 1 119 ? 112.747 114.824 140.437 1.00 55.16 457 THR B O 1
ATOM 601 N N . ALA A 1 120 ? 114.276 114.786 138.792 1.00 51.57 458 ALA B N 1
ATOM 602 C CA . ALA A 1 120 ? 114.893 113.549 139.248 1.00 50.98 458 ALA B CA 1
ATOM 603 C C . ALA A 1 120 ? 116.234 113.749 139.932 1.00 52.91 458 ALA B C 1
ATOM 604 O O . ALA A 1 120 ? 116.593 112.952 140.799 1.00 57.09 458 ALA B O 1
ATOM 606 N N . GLU A 1 121 ? 116.980 114.793 139.566 1.00 54.61 459 GLU B N 1
ATOM 607 C CA . GLU A 1 121 ? 118.289 115.050 140.149 1.00 54.21 459 GLU B CA 1
ATOM 608 C C . GLU A 1 121 ? 118.407 116.454 140.729 1.00 54.87 459 GLU B C 1
ATOM 609 O O . GLU A 1 121 ? 119.501 116.844 141.153 1.00 57.24 459 GLU B O 1
ATOM 615 N N . PHE A 1 122 ? 117.319 117.221 140.763 1.00 49.47 460 PHE B N 1
ATOM 616 C CA . PHE A 1 122 ? 117.369 118.612 141.182 1.00 49.46 460 PHE B CA 1
ATOM 617 C C . PHE A 1 122 ? 116.607 118.889 142.468 1.00 50.97 460 PHE B C 1
ATOM 618 O O . PHE A 1 122 ? 116.593 120.039 142.922 1.00 56.23 460 PHE B O 1
ATOM 626 N N . ASN A 1 123 ? 115.974 117.883 143.068 1.00 56.48 461 ASN B N 1
ATOM 627 C CA . ASN A 1 123 ? 115.234 118.064 144.310 1.00 54.94 461 ASN B CA 1
ATOM 628 C C . ASN A 1 123 ? 115.850 117.277 145.459 1.00 58.72 461 ASN B C 1
ATOM 629 O O . ASN A 1 123 ? 116.185 117.850 146.499 1.00 58.88 461 ASN B O 1
ATOM 634 N N . TYR A 1 124 ? 116.009 115.966 145.292 1.00 79.11 462 TYR B N 1
ATOM 635 C CA . TYR A 1 124 ? 116.578 115.111 146.321 1.00 80.68 462 TYR B CA 1
ATOM 636 C C . TYR A 1 124 ? 117.174 113.885 145.651 1.00 81.90 462 TYR B C 1
ATOM 637 O O . TYR A 1 124 ? 116.616 113.371 144.677 1.00 82.73 462 TYR B O 1
ATOM 646 N N . ARG A 1 125 ? 118.307 113.423 146.172 1.00 96.67 463 ARG B N 1
ATOM 647 C CA . ARG A 1 125 ? 118.975 112.237 145.655 1.00 97.96 463 ARG B CA 1
ATOM 648 C C . ARG A 1 125 ? 119.211 111.262 146.796 1.00 99.82 463 ARG B C 1
ATOM 649 O O . ARG A 1 125 ? 119.781 111.633 147.827 1.00 100.52 463 ARG B O 1
ATOM 657 N N . GLN A 1 126 ? 118.771 110.022 146.608 1.00 105.92 464 GLN B N 1
ATOM 658 C CA . GLN A 1 126 ? 118.925 109.003 147.635 1.00 105.61 464 GLN B CA 1
ATOM 659 C C . GLN A 1 126 ? 120.393 108.623 147.792 1.00 107.25 464 GLN B C 1
ATOM 660 O O . GLN A 1 126 ? 121.127 108.490 146.809 1.00 107.78 464 GLN B O 1
ATOM 666 N N . ASP A 1 127 ? 120.821 108.449 149.041 1.00 114.86 465 ASP B N 1
ATOM 667 C CA . ASP A 1 127 ? 122.205 108.121 149.366 1.00 115.04 465 ASP B CA 1
ATOM 668 C C . ASP A 1 127 ? 122.326 106.609 149.515 1.00 115.59 465 ASP B C 1
ATOM 669 O O . ASP A 1 127 ? 121.830 106.033 150.488 1.00 115.55 465 ASP B O 1
ATOM 674 N N . PHE A 1 128 ? 122.999 105.970 148.560 1.00 118.20 466 PHE B N 1
ATOM 675 C CA . PHE A 1 128 ? 123.125 104.519 148.524 1.00 118.35 466 PHE B CA 1
ATOM 676 C C . PHE A 1 128 ? 124.435 104.014 149.117 1.00 118.78 466 PHE B C 1
ATOM 677 O O . PHE A 1 128 ? 124.740 102.825 148.980 1.00 118.65 466 PHE B O 1
ATOM 685 N N . SER A 1 129 ? 125.218 104.884 149.760 1.00 122.91 467 SER B N 1
ATOM 686 C CA . SER A 1 129 ? 126.457 104.434 150.389 1.00 123.15 467 SER B CA 1
ATOM 687 C C . SER A 1 129 ? 126.175 103.414 151.485 1.00 123.23 467 SER B C 1
ATOM 688 O O . SER A 1 129 ? 126.874 102.399 151.596 1.00 122.44 467 SER B O 1
ATOM 691 N N . ASN A 1 130 ? 125.160 103.665 152.299 1.00 128.09 468 ASN B N 1
ATOM 692 C CA . ASN A 1 130 ? 124.678 102.752 153.320 1.00 128.18 468 ASN B CA 1
ATOM 693 C C . ASN A 1 130 ? 123.314 102.201 152.919 1.00 128.30 468 ASN B C 1
ATOM 694 O O . ASN A 1 130 ? 122.639 102.773 152.057 1.00 127.68 468 ASN B O 1
ATOM 699 N N . PRO A 1 131 ? 122.886 101.075 153.495 1.00 126.36 469 PRO B N 1
ATOM 700 C CA . PRO A 1 131 ? 121.574 100.523 153.131 1.00 125.19 469 PRO B CA 1
ATOM 701 C C . PRO A 1 131 ? 120.450 101.510 153.414 1.00 125.56 469 PRO B C 1
ATOM 702 O O . PRO A 1 131 ? 120.452 102.210 154.429 1.00 125.96 469 PRO B O 1
ATOM 706 N N . THR A 1 132 ? 119.480 101.555 152.501 1.00 120.95 470 THR B N 1
ATOM 707 C CA . THR A 1 132 ? 118.410 102.541 152.545 1.00 120.98 470 THR B CA 1
ATOM 708 C C . THR A 1 132 ? 117.054 101.853 152.480 1.00 119.45 470 THR B C 1
ATOM 709 O O . THR A 1 132 ? 116.939 100.686 152.098 1.00 119.91 470 THR B O 1
ATOM 713 N N . CYS A 1 133 ? 116.022 102.608 152.852 1.00 113.80 471 CYS B N 1
ATOM 714 C CA . CYS A 1 133 ? 114.639 102.157 152.719 1.00 113.91 471 CYS B CA 1
ATOM 715 C C . CYS A 1 133 ? 113.788 103.367 152.366 1.00 113.82 471 CYS B C 1
ATOM 716 O O . CYS A 1 133 ? 113.556 104.231 153.217 1.00 114.86 471 CYS B O 1
ATOM 719 N N . ARG A 1 134 ? 113.326 103.430 151.120 1.00 91.57 472 ARG B N 1
ATOM 720 C CA . ARG A 1 134 ? 112.481 104.518 150.647 1.00 89.85 472 ARG B CA 1
ATOM 721 C C . ARG A 1 134 ? 111.022 104.102 150.784 1.00 90.12 472 ARG B C 1
ATOM 722 O O . ARG A 1 134 ? 110.603 103.097 150.201 1.00 91.77 472 ARG B O 1
ATOM 730 N N . VAL A 1 135 ? 110.256 104.873 151.550 1.00 93.34 473 VAL B N 1
ATOM 731 C CA . VAL A 1 135 ? 108.862 104.563 151.845 1.00 92.84 473 VAL B CA 1
ATOM 732 C C . VAL A 1 135 ? 108.007 105.717 151.342 1.00 93.49 473 VAL B C 1
ATOM 733 O O . VAL A 1 135 ? 108.146 106.853 151.813 1.00 96.22 473 VAL B O 1
ATOM 737 N N . LEU A 1 136 ? 107.122 105.429 150.393 1.00 86.47 474 LEU B N 1
ATOM 738 C CA . LEU A 1 136 ? 106.126 106.384 149.927 1.00 86.81 474 LEU B CA 1
ATOM 739 C C . LEU A 1 136 ? 104.790 106.021 150.563 1.00 88.18 474 LEU B C 1
ATOM 740 O O . LEU A 1 136 ? 104.196 104.994 150.221 1.00 88.58 474 LEU B O 1
ATOM 745 N N . ALA A 1 137 ? 104.321 106.860 151.485 1.00 106.66 475 ALA B N 1
ATOM 746 C CA . ALA A 1 137 ? 103.140 106.543 152.274 1.00 108.32 475 ALA B CA 1
ATOM 747 C C . ALA A 1 137 ? 102.241 107.768 152.367 1.00 108.42 475 ALA B C 1
ATOM 748 O O . ALA A 1 137 ? 102.509 108.815 151.770 1.00 108.84 475 ALA B O 1
ATOM 750 N N . THR A 1 138 ? 101.158 107.620 153.131 1.00 121.17 476 THR B N 1
ATOM 751 C CA . THR A 1 138 ? 100.146 108.633 153.341 1.00 122.29 476 THR B CA 1
ATOM 752 C C . THR A 1 138 ? 99.611 108.415 154.750 1.00 123.33 476 THR B C 1
ATOM 753 O O . THR A 1 138 ? 99.241 107.278 155.084 1.00 123.40 476 THR B O 1
ATOM 757 N N . PRO A 1 139 ? 99.567 109.448 155.589 1.00 129.59 477 PRO B N 1
ATOM 758 C CA . PRO A 1 139 ? 99.073 109.256 156.958 1.00 129.88 477 PRO B CA 1
ATOM 759 C C . PRO A 1 139 ? 97.614 108.831 156.973 1.00 130.16 477 PRO B C 1
ATOM 760 O O . PRO A 1 139 ? 96.812 109.235 156.128 1.00 130.16 477 PRO B O 1
ATOM 764 N N . SER A 1 140 ? 97.280 108.001 157.957 1.00 134.76 478 SER B N 1
ATOM 765 C CA . SER A 1 140 ? 95.941 107.443 158.054 1.00 134.80 478 SER B CA 1
ATOM 766 C C . SER A 1 140 ? 94.937 108.510 158.487 1.00 135.04 478 SER B C 1
ATOM 767 O O . SER A 1 140 ? 95.298 109.589 158.965 1.00 134.96 478 SER B O 1
ATOM 770 N N . SER A 1 141 ? 93.654 108.189 158.304 1.00 135.96 479 SER B N 1
ATOM 771 C CA . SER A 1 141 ? 92.594 109.144 158.612 1.00 136.01 479 SER B CA 1
ATOM 772 C C . SER A 1 141 ? 92.533 109.456 160.102 1.00 136.30 479 SER B C 1
ATOM 773 O O . SER A 1 141 ? 92.308 110.608 160.493 1.00 135.74 479 SER B O 1
ATOM 776 N N . ASN A 1 142 ? 92.727 108.444 160.953 1.00 134.60 480 ASN B N 1
ATOM 777 C CA . ASN A 1 142 ? 92.614 108.647 162.393 1.00 134.21 480 ASN B CA 1
ATOM 778 C C . ASN A 1 142 ? 93.691 109.577 162.940 1.00 134.59 480 ASN B C 1
ATOM 779 O O . ASN A 1 142 ? 93.528 110.110 164.042 1.00 134.11 480 ASN B O 1
ATOM 784 N N . ILE A 1 143 ? 94.778 109.781 162.203 1.00 132.08 481 ILE B N 1
ATOM 785 C CA . ILE A 1 143 ? 95.835 110.703 162.601 1.00 131.53 481 ILE B CA 1
ATOM 786 C C . ILE A 1 143 ? 95.700 111.980 161.787 1.00 130.90 481 ILE B C 1
ATOM 787 O O . ILE A 1 143 ? 95.412 111.951 160.584 1.00 129.98 481 ILE B O 1
ATOM 792 N N . THR A 1 144 ? 95.909 113.114 162.447 1.00 126.04 482 THR B N 1
ATOM 793 C CA . THR A 1 144 ? 95.756 114.425 161.833 1.00 125.77 482 THR B CA 1
ATOM 794 C C . THR A 1 144 ? 97.118 114.948 161.399 1.00 125.81 482 THR B C 1
ATOM 795 O O . THR A 1 144 ? 98.066 114.961 162.191 1.00 125.54 482 THR B O 1
ATOM 799 N N . ILE A 1 145 ? 97.208 115.376 160.141 1.00 117.03 483 ILE B N 1
ATOM 800 C CA . ILE A 1 145 ? 98.428 115.938 159.580 1.00 116.14 483 ILE B CA 1
ATOM 801 C C . ILE A 1 145 ? 98.093 117.275 158.934 1.00 115.21 483 ILE B C 1
ATOM 802 O O . ILE A 1 145 ? 97.013 117.459 158.362 1.00 114.40 483 ILE B O 1
ATOM 807 N N . THR A 1 146 ? 99.014 118.225 159.061 1.00 110.85 484 THR B N 1
ATOM 808 C CA . THR A 1 146 ? 98.821 119.532 158.448 1.00 110.97 484 THR B CA 1
ATOM 809 C C . THR A 1 146 ? 98.928 119.423 156.932 1.00 110.43 484 THR B C 1
ATOM 810 O O . THR A 1 146 ? 99.765 118.687 156.402 1.00 110.61 484 THR B O 1
ATOM 814 N N . LYS A 1 147 ? 98.070 120.160 156.235 1.00 105.13 485 LYS B N 1
ATOM 815 C CA . LYS A 1 147 ? 97.995 120.090 154.781 1.00 104.88 485 LYS B CA 1
ATOM 816 C C . LYS A 1 147 ? 98.566 121.358 154.162 1.00 105.28 485 LYS B C 1
ATOM 817 O O . LYS A 1 147 ? 97.987 122.442 154.340 1.00 105.39 485 LYS B O 1
ATOM 823 N N . PRO A 1 148 ? 99.688 121.284 153.439 1.00 105.09 486 PRO B N 1
ATOM 824 C CA . PRO A 1 148 ? 100.232 122.487 152.791 1.00 103.93 486 PRO B CA 1
ATOM 825 C C . PRO A 1 148 ? 99.369 122.961 151.633 1.00 103.86 486 PRO B C 1
ATOM 826 O O . PRO A 1 148 ? 98.330 122.362 151.339 1.00 104.03 486 PRO B O 1
ATOM 830 N N . SER A 1 149 ? 99.793 124.038 150.968 1.00 98.90 487 SER B N 1
ATOM 831 C CA . SER A 1 149 ? 99.007 124.584 149.865 1.00 98.51 487 SER B CA 1
ATOM 832 C C . SER A 1 149 ? 98.937 123.603 148.701 1.00 98.20 487 SER B C 1
ATOM 833 O O . SER A 1 149 ? 97.850 123.296 148.198 1.00 97.63 487 SER B O 1
ATOM 836 N N . ASN A 1 150 ? 100.085 123.097 148.264 1.00 94.77 488 ASN B N 1
ATOM 837 C CA . ASN A 1 150 ? 100.150 122.152 147.155 1.00 94.12 488 ASN B CA 1
ATOM 838 C C . ASN A 1 150 ? 101.508 121.459 147.197 1.00 92.58 488 ASN B C 1
ATOM 839 O O . ASN A 1 150 ? 102.268 121.601 148.161 1.00 92.17 488 ASN B O 1
ATOM 844 N N . TYR A 1 151 ? 101.813 120.706 146.144 1.00 87.94 489 TYR B N 1
ATOM 845 C CA . TYR A 1 151 ? 103.104 120.050 145.991 1.00 87.07 489 TYR B CA 1
ATOM 846 C C . TYR A 1 151 ? 103.998 120.929 145.126 1.00 86.89 489 TYR B C 1
ATOM 847 O O . TYR A 1 151 ? 103.629 121.278 144.000 1.00 86.76 489 TYR B O 1
ATOM 856 N N . ASN A 1 152 ? 105.166 121.285 145.652 1.00 76.64 490 ASN B N 1
ATOM 857 C CA . ASN A 1 152 ? 106.118 122.135 144.955 1.00 74.07 490 ASN B CA 1
ATOM 858 C C . ASN A 1 152 ? 107.476 121.452 144.906 1.00 74.52 490 ASN B C 1
ATOM 859 O O . ASN A 1 152 ? 107.931 120.880 145.901 1.00 74.14 490 ASN B O 1
ATOM 864 N N . TRP A 1 153 ? 108.120 121.516 143.744 1.00 65.13 491 TRP B N 1
ATOM 865 C CA . TRP A 1 153 ? 109.454 120.961 143.586 1.00 63.32 491 TRP B CA 1
ATOM 866 C C . TRP A 1 153 ? 110.190 121.737 142.506 1.00 61.69 491 TRP B C 1
ATOM 867 O O . TRP A 1 153 ? 109.580 122.394 141.659 1.00 61.33 491 TRP B O 1
ATOM 878 N N . ILE A 1 154 ? 111.515 121.651 142.548 1.00 49.95 492 ILE B N 1
ATOM 879 C CA . ILE A 1 154 ? 112.369 122.275 141.545 1.00 46.62 492 ILE B CA 1
ATOM 880 C C . ILE A 1 154 ? 112.424 121.342 140.342 1.00 48.64 492 ILE B C 1
ATOM 881 O O . ILE A 1 154 ? 113.032 120.271 140.404 1.00 48.39 492 ILE B O 1
ATOM 886 N N . ARG A 1 155 ? 111.776 121.742 139.247 1.00 49.18 493 ARG B N 1
ATOM 887 C CA . ARG A 1 155 ? 111.880 120.964 138.019 1.00 47.37 493 ARG B CA 1
ATOM 888 C C . ARG A 1 155 ? 113.305 120.977 137.486 1.00 49.10 493 ARG B C 1
ATOM 889 O O . ARG A 1 155 ? 113.811 119.950 137.023 1.00 54.77 493 ARG B O 1
ATOM 897 N N . LEU A 1 156 ? 113.970 122.128 137.550 1.00 47.65 494 LEU B N 1
ATOM 898 C CA . LEU A 1 156 ? 115.326 122.255 137.024 1.00 47.08 494 LEU B CA 1
ATOM 899 C C . LEU A 1 156 ? 115.993 123.460 137.664 1.00 46.90 494 LEU B C 1
ATOM 900 O O . LEU A 1 156 ? 115.477 124.577 137.562 1.00 49.89 494 LEU B O 1
ATOM 905 N N . CYS A 1 157 ? 117.130 123.237 138.316 1.00 48.03 495 CYS B N 1
ATOM 906 C CA . CYS A 1 157 ? 117.945 124.303 138.895 1.00 47.58 495 CYS B CA 1
ATOM 907 C C . CYS A 1 157 ? 119.281 124.304 138.160 1.00 47.94 495 CYS B C 1
ATOM 908 O O . CYS A 1 157 ? 120.192 123.548 138.508 1.00 51.76 495 CYS B O 1
ATOM 911 N N . ARG A 1 158 ? 119.391 125.146 137.138 1.00 38.84 496 ARG B N 1
ATOM 912 C CA . ARG A 1 158 ? 120.602 125.267 136.343 1.00 38.08 496 ARG B CA 1
ATOM 913 C C . ARG A 1 158 ? 121.193 126.658 136.526 1.00 41.83 496 ARG B C 1
ATOM 914 O O . ARG A 1 158 ? 120.605 127.532 137.165 1.00 43.92 496 ARG B O 1
ATOM 922 N N . THR A 1 159 ? 122.378 126.855 135.955 1.00 44.58 497 THR B N 1
ATOM 923 C CA . THR A 1 159 ? 123.074 128.136 135.999 1.00 41.11 497 THR B CA 1
ATOM 924 C C . THR A 1 159 ? 123.289 128.601 134.565 1.00 41.60 497 THR B C 1
ATOM 925 O O . THR A 1 159 ? 124.187 128.108 133.876 1.00 44.67 497 THR B O 1
ATOM 929 N N . THR A 1 160 ? 122.468 129.542 134.118 1.00 43.02 498 THR B N 1
ATOM 930 C CA . THR A 1 160 ? 122.528 130.042 132.754 1.00 42.80 498 THR B CA 1
ATOM 931 C C . THR A 1 160 ? 123.360 131.318 132.686 1.00 47.00 498 THR B C 1
ATOM 932 O O . THR A 1 160 ? 123.582 132.003 133.687 1.00 48.63 498 THR B O 1
ATOM 936 N N . GLY A 1 161 ? 123.831 131.621 131.484 1.00 49.42 499 GLY B N 1
ATOM 937 C CA . GLY A 1 161 ? 124.672 132.784 131.296 1.00 49.82 499 GLY B CA 1
ATOM 938 C C . GLY A 1 161 ? 125.187 132.854 129.879 1.00 50.97 499 GLY B C 1
ATOM 939 O O . GLY A 1 161 ? 124.661 132.197 128.979 1.00 50.10 499 GLY B O 1
ATOM 940 N N . ALA A 1 162 ? 126.231 133.663 129.688 1.00 49.81 500 ALA B N 1
ATOM 941 C CA . ALA A 1 162 ? 126.795 133.846 128.356 1.00 48.70 500 ALA B CA 1
ATOM 942 C C . ALA A 1 162 ? 127.587 132.637 127.883 1.00 51.58 500 ALA B C 1
ATOM 943 O O . ALA A 1 162 ? 127.853 132.520 126.682 1.00 51.82 500 ALA B O 1
ATOM 945 N N . PHE A 1 163 ? 127.971 131.738 128.789 1.00 56.15 501 PHE B N 1
ATOM 946 C CA . PHE A 1 163 ? 128.823 130.607 128.447 1.00 52.84 501 PHE B CA 1
ATOM 947 C C . PHE A 1 163 ? 128.094 129.270 128.502 1.00 57.23 501 PHE B C 1
ATOM 948 O O . PHE A 1 163 ? 128.732 128.224 128.350 1.00 60.94 501 PHE B O 1
ATOM 956 N N . GLY A 1 164 ? 126.780 129.273 128.713 1.00 46.61 502 GLY B N 1
ATOM 957 C CA . GLY A 1 164 ? 125.993 128.062 128.664 1.00 44.50 502 GLY B CA 1
ATOM 958 C C . GLY A 1 164 ? 125.144 127.901 129.900 1.00 44.66 502 GLY B C 1
ATOM 959 O O . GLY A 1 164 ? 124.971 128.829 130.697 1.00 45.67 502 GLY B O 1
ATOM 960 N N . ASN A 1 165 ? 124.601 126.697 130.064 1.00 34.54 503 ASN B N 1
ATOM 961 C CA . ASN A 1 165 ? 123.732 126.351 131.187 1.00 32.23 503 ASN B CA 1
ATOM 962 C C . ASN A 1 165 ? 124.317 125.128 131.885 1.00 34.81 503 ASN B C 1
ATOM 963 O O . ASN A 1 165 ? 124.294 124.022 131.336 1.00 41.48 503 ASN B O 1
ATOM 968 N N . ARG A 1 166 ? 124.834 125.322 133.093 1.00 43.70 504 ARG B N 1
ATOM 969 C CA . ARG A 1 166 ? 125.362 124.227 133.896 1.00 43.48 504 ARG B CA 1
ATOM 970 C C . ARG A 1 166 ? 124.301 123.788 134.898 1.00 43.69 504 ARG B C 1
ATOM 971 O O . ARG A 1 166 ? 123.847 124.592 135.719 1.00 47.71 504 ARG B O 1
ATOM 979 N N . ASP A 1 167 ? 123.910 122.518 134.831 1.00 48.32 505 ASP B N 1
ATOM 980 C CA . ASP A 1 167 ? 122.895 122.001 135.738 1.00 48.20 505 ASP B CA 1
ATOM 981 C C . ASP A 1 167 ? 123.481 121.801 137.129 1.00 49.70 505 ASP B C 1
ATOM 982 O O . ASP A 1 167 ? 124.535 121.178 137.287 1.00 53.60 505 ASP B O 1
ATOM 987 N N . GLN A 1 168 ? 122.796 122.331 138.138 1.00 50.82 506 GLN B N 1
ATOM 988 C CA . GLN A 1 168 ? 123.238 122.209 139.525 1.00 53.68 506 GLN B CA 1
ATOM 989 C C . GLN A 1 168 ? 122.537 121.020 140.180 1.00 56.99 506 GLN B C 1
ATOM 990 O O . GLN A 1 168 ? 121.607 121.156 140.976 1.00 57.98 506 GLN B O 1
ATOM 996 N N . LYS A 1 169 ? 123.015 119.831 139.822 1.00 61.18 507 LYS B N 1
ATOM 997 C CA . LYS A 1 169 ? 122.414 118.598 140.302 1.00 59.31 507 LYS B CA 1
ATOM 998 C C . LYS A 1 169 ? 122.666 118.419 141.796 1.00 62.40 507 LYS B C 1
ATOM 999 O O . LYS A 1 169 ? 123.602 118.980 142.372 1.00 63.49 507 LYS B O 1
ATOM 1005 N N . VAL A 1 170 ? 121.810 117.621 142.423 1.00 74.50 508 VAL B N 1
ATOM 1006 C CA . VAL A 1 170 ? 121.819 117.445 143.870 1.00 74.95 508 VAL B CA 1
ATOM 1007 C C . VAL A 1 170 ? 122.749 116.296 144.231 1.00 77.08 508 VAL B C 1
ATOM 1008 O O . VAL A 1 170 ? 122.641 115.196 143.675 1.00 78.65 508 VAL B O 1
ATOM 1012 N N . GLN A 1 171 ? 123.667 116.550 145.159 1.00 97.69 509 GLN B N 1
ATOM 1013 C CA . GLN A 1 171 ? 124.500 115.491 145.701 1.00 99.31 509 GLN B CA 1
ATOM 1014 C C . GLN A 1 171 ? 123.697 114.649 146.693 1.00 100.09 509 GLN B C 1
ATOM 1015 O O . GLN A 1 171 ? 122.759 115.147 147.320 1.00 99.55 509 GLN B O 1
ATOM 1021 N N . PRO A 1 172 ? 124.037 113.369 146.842 1.00 107.33 510 PRO B N 1
ATOM 1022 C CA . PRO A 1 172 ? 123.285 112.508 147.770 1.00 106.90 510 PRO B CA 1
ATOM 1023 C C . PRO A 1 172 ? 123.340 113.036 149.195 1.00 107.12 510 PRO B C 1
ATOM 1024 O O . PRO A 1 172 ? 124.412 113.150 149.796 1.00 107.40 510 PRO B O 1
ATOM 1028 N N . GLY A 1 173 ? 122.166 113.361 149.737 1.00 106.64 511 GLY B N 1
ATOM 1029 C CA . GLY A 1 173 ? 122.046 113.845 151.094 1.00 107.09 511 GLY B CA 1
ATOM 1030 C C . GLY A 1 173 ? 122.134 115.347 151.258 1.00 106.65 511 GLY B C 1
ATOM 1031 O O . GLY A 1 173 ? 121.911 115.844 152.369 1.00 106.22 511 GLY B O 1
ATOM 1032 N N . HIS A 1 174 ? 122.449 116.085 150.200 1.00 106.41 512 HIS B N 1
ATOM 1033 C CA . HIS A 1 174 ? 122.570 117.532 150.250 1.00 105.74 512 HIS B CA 1
ATOM 1034 C C . HIS A 1 174 ? 121.385 118.177 149.532 1.00 104.75 512 HIS B C 1
ATOM 1035 O O . HIS A 1 174 ? 120.447 117.498 149.099 1.00 105.21 512 HIS B O 1
ATOM 1042 N N . TYR A 1 175 ? 121.427 119.500 149.409 1.00 84.00 513 TYR B N 1
ATOM 1043 C CA . TYR A 1 175 ? 120.344 120.276 148.825 1.00 82.45 513 TYR B CA 1
ATOM 1044 C C . TYR A 1 175 ? 120.733 120.758 147.429 1.00 81.60 513 TYR B C 1
ATOM 1045 O O . TYR A 1 175 ? 121.826 120.482 146.929 1.00 83.99 513 TYR B O 1
ATOM 1054 N N . SER A 1 176 ? 119.815 121.492 146.801 1.00 58.73 514 SER B N 1
ATOM 1055 C CA . SER A 1 176 ? 119.895 121.786 145.376 1.00 58.33 514 SER B CA 1
ATOM 1056 C C . SER A 1 176 ? 120.589 123.099 145.044 1.00 59.08 514 SER B C 1
ATOM 1057 O O . SER A 1 176 ? 120.735 123.406 143.855 1.00 60.40 514 SER B O 1
ATOM 1060 N N . ARG A 1 177 ? 120.973 123.892 146.049 1.00 58.97 515 ARG B N 1
ATOM 1061 C CA . ARG A 1 177 ? 121.579 125.212 145.871 1.00 59.16 515 ARG B CA 1
ATOM 1062 C C . ARG A 1 177 ? 120.537 126.207 145.364 1.00 58.94 515 ARG B C 1
ATOM 1063 O O . ARG A 1 177 ? 120.793 127.413 145.298 1.00 60.05 515 ARG B O 1
ATOM 1071 N N . CYS A 1 178 ? 119.349 125.707 145.028 1.00 56.12 516 CYS B N 1
ATOM 1072 C CA . CYS A 1 178 ? 118.193 126.528 144.702 1.00 53.68 516 CYS B CA 1
ATOM 1073 C C . CYS A 1 178 ? 117.120 126.433 145.776 1.00 54.78 516 CYS B C 1
ATOM 1074 O O . CYS A 1 178 ? 115.968 126.804 145.529 1.00 54.90 516 CYS B O 1
ATOM 1077 N N . ARG A 1 179 ? 117.480 125.941 146.964 1.00 64.90 517 ARG B N 1
ATOM 1078 C CA . ARG A 1 179 ? 116.501 125.697 148.017 1.00 64.83 517 ARG B CA 1
ATOM 1079 C C . ARG A 1 179 ? 115.832 126.983 148.482 1.00 67.23 517 ARG B C 1
ATOM 1080 O O . ARG A 1 179 ? 114.626 126.991 148.753 1.00 68.22 517 ARG B O 1
ATOM 1088 N N . TYR A 1 180 ? 116.588 128.073 148.581 1.00 70.54 518 TYR B N 1
ATOM 1089 C CA . TYR A 1 180 ? 116.061 129.331 149.087 1.00 69.82 518 TYR B CA 1
ATOM 1090 C C . TYR A 1 180 ? 115.387 130.179 148.015 1.00 70.47 518 TYR B C 1
ATOM 1091 O O . TYR A 1 180 ? 114.775 131.198 148.351 1.00 71.10 518 TYR B O 1
ATOM 1100 N N . ILE A 1 181 ? 115.481 129.790 146.744 1.00 66.76 519 ILE B N 1
ATOM 1101 C CA . ILE A 1 181 ? 114.771 130.456 145.662 1.00 67.76 519 ILE B CA 1
ATOM 1102 C C . ILE A 1 181 ? 113.780 129.525 144.974 1.00 68.25 519 ILE B C 1
ATOM 1103 O O . ILE A 1 181 ? 113.224 129.875 143.933 1.00 68.77 519 ILE B O 1
ATOM 1108 N N . ALA A 1 182 ? 113.541 128.347 145.545 1.00 67.83 520 ALA B N 1
ATOM 1109 C CA . ALA A 1 182 ? 112.605 127.397 144.976 1.00 68.05 520 ALA B CA 1
ATOM 1110 C C . ALA A 1 182 ? 111.166 127.852 145.213 1.00 68.38 520 ALA B C 1
ATOM 1111 O O . ALA A 1 182 ? 110.892 128.618 146.140 1.00 69.52 520 ALA B O 1
ATOM 1113 N N . PRO A 1 183 ? 110.218 127.392 144.381 1.00 64.13 521 PRO B N 1
ATOM 1114 C CA . PRO A 1 183 ? 110.382 126.524 143.204 1.00 61.95 521 PRO B CA 1
ATOM 1115 C C . PRO A 1 183 ? 110.822 127.292 141.962 1.00 62.63 521 PRO B C 1
ATOM 1116 O O . PRO A 1 183 ? 111.621 126.795 141.177 1.00 65.15 521 PRO B O 1
ATOM 1120 N N . THR A 1 184 ? 110.322 128.508 141.760 1.00 63.21 522 THR B N 1
ATOM 1121 C CA . THR A 1 184 ? 110.676 129.323 140.607 1.00 62.85 522 THR B CA 1
ATOM 1122 C C . THR A 1 184 ? 111.316 130.616 141.087 1.00 64.42 522 THR B C 1
ATOM 1123 O O . THR A 1 184 ? 110.758 131.309 141.945 1.00 64.59 522 THR B O 1
ATOM 1127 N N . GLY A 1 185 ? 112.480 130.934 140.537 1.00 60.48 523 GLY B N 1
ATOM 1128 C CA . GLY A 1 185 ? 113.178 132.148 140.911 1.00 60.29 523 GLY B CA 1
ATOM 1129 C C . GLY A 1 185 ? 114.507 132.224 140.195 1.00 59.93 523 GLY B C 1
ATOM 1130 O O . GLY A 1 185 ? 114.885 131.324 139.439 1.00 61.46 523 GLY B O 1
ATOM 1131 N N . SER A 1 186 ? 115.217 133.319 140.449 1.00 59.53 524 SER B N 1
ATOM 1132 C CA . SER A 1 186 ? 116.521 133.533 139.840 1.00 56.89 524 SER B CA 1
ATOM 1133 C C . SER A 1 186 ? 117.253 134.623 140.607 1.00 59.73 524 SER B C 1
ATOM 1134 O O . SER A 1 186 ? 116.635 135.562 141.116 1.00 58.55 524 SER B O 1
ATOM 1137 N N . ILE A 1 187 ? 118.574 134.483 140.681 1.00 61.67 525 ILE B N 1
ATOM 1138 C CA . ILE A 1 187 ? 119.451 135.473 141.280 1.00 61.10 525 ILE B CA 1
ATOM 1139 C C . ILE A 1 187 ? 120.627 135.704 140.336 1.00 63.11 525 ILE B C 1
ATOM 1140 O O . ILE A 1 187 ? 120.769 135.033 139.315 1.00 62.19 525 ILE B O 1
ATOM 1145 N N . TYR A 1 188 ? 121.470 136.669 140.687 1.00 70.71 526 TYR B N 1
ATOM 1146 C CA . TYR A 1 188 ? 122.632 137.033 139.880 1.00 69.61 526 TYR B CA 1
ATOM 1147 C C . TYR A 1 188 ? 123.893 136.698 140.669 1.00 71.29 526 TYR B C 1
ATOM 1148 O O . TYR A 1 188 ? 124.347 137.495 141.496 1.00 71.99 526 TYR B O 1
ATOM 1157 N N . LEU A 1 189 ? 124.453 135.514 140.416 1.00 73.17 527 LEU B N 1
ATOM 1158 C CA . LEU A 1 189 ? 125.724 135.155 141.036 1.00 73.96 527 LEU B CA 1
ATOM 1159 C C . LEU A 1 189 ? 126.847 136.061 140.549 1.00 75.65 527 LEU B C 1
ATOM 1160 O O . LEU A 1 189 ? 127.719 136.456 141.331 1.00 75.75 527 LEU B O 1
ATOM 1165 N N . GLY A 1 190 ? 126.843 136.399 139.262 1.00 79.63 528 GLY B N 1
ATOM 1166 C CA . GLY A 1 190 ? 127.862 137.262 138.702 1.00 78.45 528 GLY B CA 1
ATOM 1167 C C . GLY A 1 190 ? 129.104 136.508 138.280 1.00 80.59 528 GLY B C 1
ATOM 1168 O O . GLY A 1 190 ? 129.521 135.560 138.952 1.00 80.78 528 GLY B O 1
ATOM 1169 N N . GLY A 1 191 ? 129.705 136.920 137.168 1.00 79.10 529 GLY B N 1
ATOM 1170 C CA . GLY A 1 191 ? 130.895 136.261 136.671 1.00 77.81 529 GLY B CA 1
ATOM 1171 C C . GLY A 1 191 ? 130.602 135.264 135.570 1.00 76.94 529 GLY B C 1
ATOM 1172 O O . GLY A 1 191 ? 129.638 135.427 134.817 1.00 76.97 529 GLY B O 1
ATOM 1173 N N . ASN A 1 192 ? 131.429 134.221 135.473 1.00 77.51 530 ASN B N 1
ATOM 1174 C CA . ASN A 1 192 ? 131.250 133.224 134.422 1.00 77.48 530 ASN B CA 1
ATOM 1175 C C . ASN A 1 192 ? 129.935 132.469 134.573 1.00 78.43 530 ASN B C 1
ATOM 1176 O O . ASN A 1 192 ? 129.292 132.146 133.568 1.00 79.59 530 ASN B O 1
ATOM 1181 N N . GLU A 1 193 ? 129.529 132.169 135.809 1.00 65.45 531 GLU B N 1
ATOM 1182 C CA . GLU A 1 193 ? 128.298 131.416 136.024 1.00 60.92 531 GLU B CA 1
ATOM 1183 C C . GLU A 1 193 ? 127.082 132.186 135.520 1.00 61.73 531 GLU B C 1
ATOM 1184 O O . GLU A 1 193 ? 126.288 131.663 134.729 1.00 61.86 531 GLU B O 1
ATOM 1190 N N . GLY A 1 194 ? 126.927 133.429 135.953 1.00 60.88 532 GLY B N 1
ATOM 1191 C CA . GLY A 1 194 ? 125.823 134.256 135.494 1.00 58.77 532 GLY B CA 1
ATOM 1192 C C . GLY A 1 194 ? 124.623 134.150 136.414 1.00 57.98 532 GLY B C 1
ATOM 1193 O O . GLY A 1 194 ? 124.749 134.309 137.627 1.00 59.79 532 GLY B O 1
ATOM 1194 N N . TYR A 1 195 ? 123.458 133.882 135.830 1.00 56.15 533 TYR B N 1
ATOM 1195 C CA . TYR A 1 195 ? 122.207 133.815 136.573 1.00 56.65 533 TYR B CA 1
ATOM 1196 C C . TYR A 1 195 ? 121.955 132.394 137.058 1.00 55.70 533 TYR B C 1
ATOM 1197 O O . TYR A 1 195 ? 122.075 131.437 136.287 1.00 58.81 533 TYR B O 1
ATOM 1206 N N . LEU A 1 196 ? 121.602 132.261 138.334 1.00 49.67 534 LEU B N 1
ATOM 1207 C CA . LEU A 1 196 ? 121.188 130.978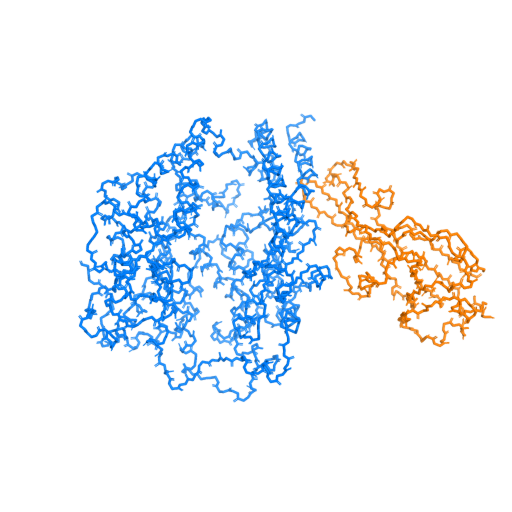 138.900 1.00 49.20 534 LEU B CA 1
ATOM 1208 C C . LEU A 1 196 ? 119.683 130.854 138.707 1.00 49.63 534 LEU B C 1
ATOM 1209 O O . LEU A 1 196 ? 118.899 131.431 139.462 1.00 51.84 534 LEU B O 1
ATOM 1214 N N . VAL A 1 197 ? 119.277 130.094 137.695 1.00 45.63 535 VAL B N 1
ATOM 1215 C CA . VAL A 1 197 ? 117.876 129.971 137.310 1.00 41.43 535 VAL B CA 1
ATOM 1216 C C . VAL A 1 197 ? 117.297 128.720 137.953 1.00 42.86 535 VAL B C 1
ATOM 1217 O O . VAL A 1 197 ? 117.873 127.631 137.844 1.00 46.21 535 VAL B O 1
ATOM 1221 N N . SER A 1 198 ? 116.159 128.875 138.625 1.00 49.33 536 SER B N 1
ATOM 1222 C CA . SER A 1 198 ? 115.431 127.759 139.215 1.00 49.35 536 SER B CA 1
ATOM 1223 C C . SER A 1 198 ? 114.044 127.707 138.595 1.00 51.16 536 SER B C 1
ATOM 1224 O O . SER A 1 198 ? 113.272 128.664 138.714 1.00 54.25 536 SER B O 1
ATOM 1227 N N . ASP A 1 199 ? 113.733 126.597 137.935 1.00 49.55 537 ASP B N 1
ATOM 1228 C CA . ASP A 1 199 ? 112.431 126.385 137.320 1.00 48.51 537 ASP B CA 1
ATOM 1229 C C . ASP A 1 199 ? 111.680 125.323 138.108 1.00 49.87 537 ASP B C 1
ATOM 1230 O O . ASP A 1 199 ? 112.172 124.203 138.274 1.00 51.96 537 ASP B O 1
ATOM 1235 N N . GLY A 1 200 ? 110.490 125.676 138.595 1.00 52.10 538 GLY B N 1
ATOM 1236 C CA . GLY A 1 200 ? 109.714 124.809 139.450 1.00 53.03 538 GLY B CA 1
ATOM 1237 C C . GLY A 1 200 ? 108.457 124.283 138.774 1.00 53.40 538 GLY B C 1
ATOM 1238 O O . GLY A 1 200 ? 108.111 124.644 137.651 1.00 55.04 538 GLY B O 1
ATOM 1239 N N . GLN A 1 201 ? 107.774 123.400 139.498 1.00 62.81 539 GLN B N 1
ATOM 1240 C CA . GLN A 1 201 ? 106.519 122.819 139.050 1.00 64.73 539 GLN B CA 1
ATOM 1241 C C . GLN A 1 201 ? 105.582 122.688 140.239 1.00 67.01 539 GLN B C 1
ATOM 1242 O O . GLN A 1 201 ? 106.021 122.605 141.389 1.00 67.56 539 GLN B O 1
ATOM 1248 N N . SER A 1 202 ? 104.283 122.671 139.952 1.00 81.94 540 SER B N 1
ATOM 1249 C CA . SER A 1 202 ? 103.269 122.557 140.987 1.00 82.88 540 SER B CA 1
ATOM 1250 C C . SER A 1 202 ? 102.242 121.514 140.576 1.00 84.02 540 SER B C 1
ATOM 1251 O O . SER A 1 202 ? 102.017 121.273 139.387 1.00 84.61 540 SER B O 1
ATOM 1254 N N . ALA A 1 203 ? 101.623 120.894 141.577 1.00 96.34 541 ALA B N 1
ATOM 1255 C CA . ALA A 1 203 ? 100.578 119.905 141.356 1.00 97.67 541 ALA B CA 1
ATOM 1256 C C . ALA A 1 203 ? 99.500 120.085 142.409 1.00 99.08 541 ALA B C 1
ATOM 1257 O O . ALA A 1 203 ? 99.810 120.265 143.590 1.00 99.18 541 ALA B O 1
ATOM 1259 N N . SER A 1 204 ? 98.239 120.043 141.983 1.00 108.38 542 SER B N 1
ATOM 1260 C CA . SER A 1 204 ? 97.136 120.133 142.928 1.00 108.07 542 SER B CA 1
ATOM 1261 C C . SER A 1 204 ? 97.135 118.913 143.838 1.00 108.38 542 SER B C 1
ATOM 1262 O O . SER A 1 204 ? 96.995 117.777 143.376 1.00 108.13 542 SER B O 1
ATOM 1265 N N . MET A 1 205 ? 97.292 119.152 145.134 1.00 114.45 543 MET B N 1
ATOM 1266 C CA . MET A 1 205 ? 97.455 118.063 146.083 1.00 115.76 543 MET B CA 1
ATOM 1267 C C . MET A 1 205 ? 96.112 117.415 146.403 1.00 116.69 543 MET B C 1
ATOM 1268 O O . MET A 1 205 ? 95.053 118.042 146.312 1.00 116.52 543 MET B O 1
ATOM 1273 N N . THR A 1 206 ? 96.169 116.139 146.769 1.00 126.89 544 THR B N 1
ATOM 1274 C CA . THR A 1 206 ? 94.971 115.338 146.979 1.00 127.01 544 THR B CA 1
ATOM 1275 C C . THR A 1 206 ? 94.334 115.690 148.323 1.00 127.27 544 THR B C 1
ATOM 1276 O O . THR A 1 206 ? 94.724 116.642 149.005 1.00 126.65 544 THR B O 1
ATOM 1280 N N . GLU A 1 207 ? 93.322 114.909 148.711 1.00 131.50 545 GLU B N 1
ATOM 1281 C CA . GLU A 1 207 ? 92.621 115.161 149.967 1.00 131.15 545 GLU B CA 1
ATOM 1282 C C . GLU A 1 207 ? 93.547 114.985 151.165 1.00 130.66 545 GLU B C 1
ATOM 1283 O O . GLU A 1 207 ? 93.382 115.656 152.191 1.00 130.55 545 GLU B O 1
ATOM 1289 N N . ARG A 1 208 ? 94.526 114.090 151.055 1.00 126.37 546 ARG B N 1
ATOM 1290 C CA . ARG A 1 208 ? 95.512 113.876 152.102 1.00 126.19 546 ARG B CA 1
ATOM 1291 C C . ARG A 1 208 ? 96.907 113.953 151.502 1.00 126.19 546 ARG B C 1
ATOM 1292 O O . ARG A 1 208 ? 97.120 113.607 150.337 1.00 126.00 546 ARG B O 1
ATOM 1300 N N . VAL A 1 209 ? 97.858 114.417 152.313 1.00 114.64 547 VAL B N 1
ATOM 1301 C CA . VAL A 1 209 ? 99.226 114.578 151.841 1.00 113.49 547 VAL B CA 1
ATOM 1302 C C . VAL A 1 209 ? 99.870 113.212 151.649 1.00 114.07 547 VAL B C 1
ATOM 1303 O O . VAL A 1 209 ? 99.618 112.268 152.409 1.00 114.26 547 VAL B O 1
ATOM 1307 N N . GLN A 1 210 ? 100.684 113.092 150.605 1.00 102.41 548 GLN B N 1
ATOM 1308 C CA . GLN A 1 210 ? 101.477 111.898 150.349 1.00 100.52 548 GLN B CA 1
ATOM 1309 C C . GLN A 1 210 ? 102.934 112.235 150.630 1.00 100.54 548 GLN B C 1
ATOM 1310 O O . GLN A 1 210 ? 103.488 113.159 150.024 1.00 100.78 548 GLN B O 1
ATOM 1316 N N . MET A 1 211 ? 103.546 111.495 151.549 1.00 95.22 549 MET B N 1
ATOM 1317 C CA . MET A 1 211 ? 104.853 111.841 152.083 1.00 92.65 549 MET B CA 1
ATOM 1318 C C . MET A 1 211 ? 105.844 110.720 151.805 1.00 93.16 549 MET B C 1
ATOM 1319 O O . MET A 1 211 ? 105.484 109.540 151.787 1.00 95.51 549 MET B O 1
ATOM 1324 N N . THR A 1 212 ? 107.098 111.105 151.588 1.00 81.48 550 THR B N 1
ATOM 1325 C CA . THR A 1 212 ? 108.179 110.175 151.300 1.00 81.12 550 THR B CA 1
ATOM 1326 C C . THR A 1 212 ? 109.153 110.134 152.470 1.00 82.18 550 THR B C 1
ATOM 1327 O O . THR A 1 212 ? 109.564 111.179 152.982 1.00 85.69 550 THR B O 1
ATOM 1331 N N . PHE A 1 213 ? 109.516 108.925 152.892 1.00 91.91 551 PHE B N 1
ATOM 1332 C CA . PHE A 1 213 ? 110.488 108.726 153.963 1.00 93.40 551 PHE B CA 1
ATOM 1333 C C . PHE A 1 213 ? 111.658 107.925 153.411 1.00 95.05 551 PHE B C 1
ATOM 1334 O O . PHE A 1 213 ? 111.477 106.794 152.949 1.00 96.44 551 PHE B O 1
ATOM 1342 N N . VAL A 1 214 ? 112.850 108.508 153.459 1.00 99.47 552 VAL B N 1
ATOM 1343 C CA . VAL A 1 214 ? 114.079 107.827 153.073 1.00 99.33 552 VAL B CA 1
ATOM 1344 C C . VAL A 1 214 ? 114.839 107.509 154.353 1.00 99.76 552 VAL B C 1
ATOM 1345 O O . VAL A 1 214 ? 115.439 108.397 154.968 1.00 100.82 552 VAL B O 1
ATOM 1349 N N . ILE A 1 215 ? 114.817 106.243 154.758 1.00 104.90 553 ILE B N 1
ATOM 1350 C CA . ILE A 1 215 ? 115.432 105.800 156.003 1.00 105.78 553 ILE B CA 1
ATOM 1351 C C . ILE A 1 215 ? 116.821 105.261 155.696 1.00 106.23 553 ILE B C 1
ATOM 1352 O O . ILE A 1 215 ? 116.977 104.363 154.860 1.00 106.20 553 ILE B O 1
ATOM 1357 N N . SER A 1 216 ? 117.828 105.809 156.370 1.00 121.26 554 SER B N 1
ATOM 1358 C CA . SER A 1 216 ? 119.208 105.380 156.206 1.00 122.02 554 SER B CA 1
ATOM 1359 C C . SER A 1 216 ? 119.800 105.045 157.567 1.00 122.74 554 SER B C 1
ATOM 1360 O O . SER A 1 216 ? 119.572 105.751 158.552 1.00 123.07 554 SER B O 1
ATOM 1363 N N . VAL A 1 217 ? 120.564 103.956 157.611 1.00 132.81 555 VAL B N 1
ATOM 1364 C CA . VAL A 1 217 ? 121.193 103.488 158.838 1.00 133.42 555 VAL B CA 1
ATOM 1365 C C . VAL A 1 217 ? 122.676 103.269 158.579 1.00 133.89 555 VAL B C 1
ATOM 1366 O O . VAL A 1 217 ? 123.095 102.994 157.451 1.00 133.56 555 VAL B O 1
ATOM 1370 N N . THR A 1 218 ? 123.472 103.393 159.638 1.00 140.76 556 THR B N 1
ATOM 1371 C CA . THR A 1 218 ? 124.913 103.210 159.565 1.00 140.95 556 THR B CA 1
ATOM 1372 C C . THR A 1 218 ? 125.351 102.140 160.555 1.00 140.93 556 THR B C 1
ATOM 1373 O O . THR A 1 218 ? 124.785 102.009 161.645 1.00 141.11 556 THR B O 1
ATOM 1377 N N . PHE A 1 219 ? 126.365 101.375 160.166 1.00 139.66 557 PHE B N 1
ATOM 1378 C CA . PHE A 1 219 ? 126.902 100.322 161.020 1.00 139.33 557 PHE B CA 1
ATOM 1379 C C . PHE A 1 219 ? 128.278 100.702 161.555 1.00 139.19 557 PHE B C 1
ATOM 1380 O O . PHE A 1 219 ? 129.058 101.367 160.872 1.00 139.37 557 PHE B O 1
ATOM 1388 N N . VAL A 1 226 ? 121.504 102.848 168.285 1.00 142.78 564 VAL B N 1
ATOM 1389 C CA . VAL A 1 226 ? 120.084 102.884 167.960 1.00 143.49 564 VAL B CA 1
ATOM 1390 C C . VAL A 1 226 ? 119.506 101.474 167.967 1.00 143.75 564 VAL B C 1
ATOM 1391 O O . VAL A 1 226 ? 119.437 100.816 166.930 1.00 143.45 564 VAL B O 1
ATOM 1395 N N . CYS A 1 227 ? 119.091 101.015 169.148 1.00 142.86 565 CYS B N 1
ATOM 1396 C CA . CYS A 1 227 ? 118.527 99.684 169.283 1.00 142.51 565 CYS B CA 1
ATOM 1397 C C . CYS A 1 227 ? 117.014 99.758 169.461 1.00 142.39 565 CYS B C 1
ATOM 1398 O O . CYS A 1 227 ? 116.496 100.725 170.027 1.00 142.00 565 CYS B O 1
ATOM 1401 N N . PRO A 1 228 ? 116.270 98.749 168.980 1.00 146.60 566 PRO B N 1
ATOM 1402 C CA . PRO A 1 228 ? 114.809 98.725 169.112 1.00 146.77 566 PRO B CA 1
ATOM 1403 C C . PRO A 1 228 ? 114.347 98.655 170.566 1.00 146.83 566 PRO B C 1
ATOM 1404 O O . PRO A 1 228 ? 115.101 98.254 171.453 1.00 147.17 566 PRO B O 1
ATOM 1408 N N . SER B 2 1 ? 134.249 147.693 132.486 1.00 110.14 19 SER A N 1
ATOM 1409 C CA . SER B 2 1 ? 133.868 148.785 131.598 1.00 110.50 19 SER A CA 1
ATOM 1410 C C . SER B 2 1 ? 134.303 148.499 130.165 1.00 110.37 19 SER A C 1
ATOM 1411 O O . SER B 2 1 ? 133.956 149.235 129.241 1.00 109.98 19 SER A O 1
ATOM 1414 N N . THR B 2 2 ? 135.069 147.426 129.992 1.00 106.61 20 THR A N 1
ATOM 1415 C CA . THR B 2 2 ? 135.525 147.029 128.669 1.00 105.97 20 THR A CA 1
ATOM 1416 C C . THR B 2 2 ? 134.344 146.573 127.818 1.00 104.52 20 THR A C 1
ATOM 1417 O O . THR B 2 2 ? 133.340 146.067 128.328 1.00 105.17 20 THR A O 1
ATOM 1421 N N . ILE B 2 3 ? 134.467 146.771 126.502 1.00 96.05 21 ILE A N 1
ATOM 1422 C CA . ILE B 2 3 ? 133.427 146.329 125.578 1.00 97.05 21 ILE A CA 1
ATOM 1423 C C . ILE B 2 3 ? 133.219 144.824 125.687 1.00 96.40 21 ILE A C 1
ATOM 1424 O O . ILE B 2 3 ? 132.091 144.333 125.557 1.00 95.48 21 ILE A O 1
ATOM 1429 N N . GLU B 2 4 ? 134.293 144.071 125.936 1.00 92.90 22 GLU A N 1
ATOM 1430 C CA . GLU B 2 4 ? 134.164 142.630 126.131 1.00 91.99 22 GLU A CA 1
ATOM 1431 C C . GLU B 2 4 ? 133.269 142.314 127.323 1.00 91.53 22 GLU A C 1
ATOM 1432 O O . GLU B 2 4 ? 132.377 141.462 127.237 1.00 90.65 22 GLU A O 1
ATOM 1438 N N . GLU B 2 5 ? 133.490 142.998 128.448 1.00 85.50 23 GLU A N 1
ATOM 1439 C CA . GLU B 2 5 ? 132.672 142.762 129.634 1.00 84.47 23 GLU A CA 1
ATOM 1440 C C . GLU B 2 5 ? 131.224 143.176 129.401 1.00 84.61 23 GLU A C 1
ATOM 1441 O O . GLU B 2 5 ? 130.296 142.501 129.867 1.00 83.94 23 GLU A O 1
ATOM 1447 N N . GLN B 2 6 ? 131.010 144.291 128.699 1.00 84.74 24 GLN A N 1
ATOM 1448 C CA . GLN B 2 6 ? 129.650 144.728 128.400 1.00 83.89 24 GLN A CA 1
ATOM 1449 C C . GLN B 2 6 ? 128.926 143.712 127.526 1.00 81.74 24 GLN A C 1
ATOM 1450 O O . GLN B 2 6 ? 127.757 143.392 127.770 1.00 81.74 24 GLN A O 1
ATOM 1456 N N . ALA B 2 7 ? 129.608 143.185 126.506 1.00 72.27 25 ALA A N 1
ATOM 1457 C CA . ALA B 2 7 ? 129.006 142.148 125.676 1.00 70.54 25 ALA A CA 1
ATOM 1458 C C . ALA B 2 7 ? 128.725 140.891 126.488 1.00 68.09 25 ALA A C 1
ATOM 1459 O O . ALA B 2 7 ? 127.688 140.244 126.305 1.00 67.78 25 ALA A O 1
ATOM 1461 N N . LYS B 2 8 ? 129.638 140.532 127.393 1.00 62.86 26 LYS A N 1
ATOM 1462 C CA . LYS B 2 8 ? 129.450 139.334 128.204 1.00 61.41 26 LYS A CA 1
ATOM 1463 C C . LYS B 2 8 ? 128.229 139.462 129.108 1.00 60.33 26 LYS A C 1
ATOM 1464 O O . LYS B 2 8 ? 127.417 138.536 129.204 1.00 61.73 26 LYS A O 1
ATOM 1470 N N . THR B 2 9 ? 128.070 140.610 129.772 1.00 62.35 27 THR A N 1
ATOM 1471 C CA . THR B 2 9 ? 126.909 140.775 130.644 1.00 62.51 27 THR A CA 1
ATOM 1472 C C . THR B 2 9 ? 125.620 140.929 129.841 1.00 62.86 27 THR A C 1
ATOM 1473 O O . THR B 2 9 ? 124.557 140.469 130.283 1.00 64.37 27 THR A O 1
ATOM 1477 N N . PHE B 2 10 ? 125.689 141.547 128.658 1.00 57.06 28 PHE A N 1
ATOM 1478 C CA . PHE B 2 10 ? 124.518 141.605 127.792 1.00 53.03 28 PHE A CA 1
ATOM 1479 C C . PHE B 2 10 ? 124.073 140.209 127.381 1.00 53.10 28 PHE A C 1
ATOM 1480 O O . PHE B 2 10 ? 122.876 139.905 127.385 1.00 54.79 28 PHE A O 1
ATOM 1488 N N . LEU B 2 11 ? 125.025 139.344 127.025 1.00 49.95 29 LEU A N 1
ATOM 1489 C CA . LEU B 2 11 ? 124.673 137.973 126.674 1.00 46.00 29 LEU A CA 1
ATOM 1490 C C . LEU B 2 11 ? 124.196 137.189 127.887 1.00 46.40 29 LEU A C 1
ATOM 1491 O O . LEU B 2 11 ? 123.340 136.311 127.751 1.00 50.72 29 LEU A O 1
ATOM 1496 N N . ASP B 2 12 ? 124.731 137.485 129.073 1.00 49.64 30 ASP A N 1
ATOM 1497 C CA . ASP B 2 12 ? 124.201 136.887 130.295 1.00 49.85 30 ASP A CA 1
ATOM 1498 C C . ASP B 2 12 ? 122.721 137.208 130.455 1.00 48.78 30 ASP A C 1
ATOM 1499 O O . ASP B 2 12 ? 121.897 136.314 130.684 1.00 49.25 30 ASP A O 1
ATOM 1504 N N . LYS B 2 13 ? 122.367 138.488 130.324 1.00 48.48 31 LYS A N 1
ATOM 1505 C CA . LYS B 2 13 ? 120.969 138.889 130.451 1.00 47.92 31 LYS A CA 1
ATOM 1506 C C . LYS B 2 13 ? 120.113 138.274 129.349 1.00 46.41 31 LYS A C 1
ATOM 1507 O O . LYS B 2 13 ? 118.988 137.822 129.602 1.00 48.51 31 LYS A O 1
ATOM 1513 N N . PHE B 2 14 ? 120.630 138.247 128.117 1.00 40.70 32 PHE A N 1
ATOM 1514 C CA . PHE B 2 14 ? 119.875 137.682 127.004 1.00 37.97 32 PHE A CA 1
ATOM 1515 C C . PHE B 2 14 ? 119.607 136.198 127.211 1.00 38.24 32 PHE A C 1
ATOM 1516 O O . PHE B 2 14 ? 118.501 135.719 126.946 1.00 44.38 32 PHE A O 1
ATOM 1524 N N . ASN B 2 15 ? 120.610 135.450 127.672 1.00 33.31 33 ASN A N 1
ATOM 1525 C CA . ASN B 2 15 ? 120.415 134.027 127.914 1.00 33.14 33 ASN A CA 1
ATOM 1526 C C . ASN B 2 15 ? 119.496 133.784 129.101 1.00 38.89 33 ASN A C 1
ATOM 1527 O O . ASN B 2 15 ? 118.723 132.820 129.094 1.00 39.11 33 ASN A O 1
ATOM 1532 N N . HIS B 2 16 ? 119.562 134.636 130.127 1.00 51.65 34 HIS A N 1
ATOM 1533 C CA . HIS B 2 16 ? 118.636 134.500 131.246 1.00 51.08 34 HIS A CA 1
ATOM 1534 C C . HIS B 2 16 ? 117.197 134.722 130.802 1.00 50.55 34 HIS A C 1
ATOM 1535 O O . HIS B 2 16 ? 116.290 134.003 131.235 1.00 50.11 34 HIS A O 1
ATOM 1542 N N . GLU B 2 17 ? 116.965 135.713 129.942 1.00 43.02 35 GLU A N 1
ATOM 1543 C CA . GLU B 2 17 ? 115.611 136.032 129.510 1.00 40.16 35 GLU A CA 1
ATOM 1544 C C . GLU B 2 17 ? 115.145 135.221 128.307 1.00 39.32 35 GLU A C 1
ATOM 1545 O O . GLU B 2 17 ? 113.963 135.294 127.956 1.00 43.87 35 GLU A O 1
ATOM 1551 N N . ALA B 2 18 ? 116.028 134.453 127.671 1.00 34.85 36 ALA A N 1
ATOM 1552 C CA . ALA B 2 18 ? 115.662 133.694 126.484 1.00 33.63 36 ALA A CA 1
ATOM 1553 C C . ALA B 2 18 ? 115.362 132.231 126.767 1.00 34.64 36 ALA A C 1
ATOM 1554 O O . ALA B 2 18 ? 114.618 131.611 126.000 1.00 31.51 36 ALA A O 1
ATOM 1556 N N . GLU B 2 19 ? 115.925 131.661 127.834 1.00 40.80 37 GLU A N 1
ATOM 1557 C CA . GLU B 2 19 ? 115.613 130.278 128.173 1.00 40.59 37 GLU A CA 1
ATOM 1558 C C . GLU B 2 19 ? 114.165 130.134 128.623 1.00 43.79 37 GLU A C 1
ATOM 1559 O O . GLU B 2 19 ? 113.496 129.154 128.275 1.00 48.68 37 GLU A O 1
ATOM 1565 N N . ASP B 2 20 ? 113.665 131.098 129.400 1.00 41.51 38 ASP A N 1
ATOM 1566 C CA . ASP B 2 20 ? 112.285 131.034 129.871 1.00 40.49 38 ASP A CA 1
ATOM 1567 C C . ASP B 2 20 ? 111.299 131.273 128.735 1.00 42.19 38 ASP A C 1
ATOM 1568 O O . ASP B 2 20 ? 110.310 130.546 128.596 1.00 45.20 38 ASP A O 1
ATOM 1573 N N . LEU B 2 21 ? 111.547 132.298 127.916 1.00 41.43 39 LEU A N 1
ATOM 1574 C CA . LEU B 2 21 ? 110.608 132.634 126.851 1.00 42.12 39 LEU A CA 1
ATOM 1575 C C . LEU B 2 21 ? 110.572 131.566 125.767 1.00 43.25 39 LEU A C 1
ATOM 1576 O O . LEU B 2 21 ? 109.491 131.223 125.271 1.00 51.35 39 LEU A O 1
ATOM 1581 N N . PHE B 2 22 ? 111.733 131.029 125.386 1.00 34.34 40 PHE A N 1
ATOM 1582 C CA . PHE B 2 22 ? 111.753 129.950 124.405 1.00 34.18 40 PHE A CA 1
ATOM 1583 C C . PHE B 2 22 ? 111.055 128.709 124.943 1.00 36.39 40 PHE A C 1
ATOM 1584 O O . PHE B 2 22 ? 110.339 128.026 124.203 1.00 38.67 40 PHE A O 1
ATOM 1592 N N . TYR B 2 23 ? 111.250 128.400 126.227 1.00 37.32 41 TYR A N 1
ATOM 1593 C CA . TYR B 2 23 ? 110.558 127.259 126.816 1.00 32.64 41 TYR A CA 1
ATOM 1594 C C . TYR B 2 23 ? 109.052 127.479 126.841 1.00 39.48 41 TYR A C 1
ATOM 1595 O O . TYR B 2 23 ? 108.283 126.546 126.596 1.00 39.73 41 TYR A O 1
ATOM 1604 N N . GLN B 2 24 ? 108.610 128.702 127.144 1.00 44.51 42 GLN A N 1
ATOM 1605 C CA . GLN B 2 24 ? 107.179 128.991 127.131 1.00 41.48 42 GLN A CA 1
ATOM 1606 C C . GLN B 2 24 ? 106.601 128.837 125.729 1.00 42.16 42 GLN A C 1
ATOM 1607 O O . GLN B 2 24 ? 105.520 128.259 125.553 1.00 48.84 42 GLN A O 1
ATOM 1613 N N . SER B 2 25 ? 107.310 129.345 124.719 1.00 29.70 43 SER A N 1
ATOM 1614 C CA . SER B 2 25 ? 106.842 129.199 123.344 1.00 29.59 43 SER A CA 1
ATOM 1615 C C . SER B 2 25 ? 106.788 127.733 122.934 1.00 38.04 43 SER A C 1
ATOM 1616 O O . SER B 2 25 ? 105.826 127.293 122.289 1.00 44.39 43 SER A O 1
ATOM 1619 N N . SER B 2 26 ? 107.813 126.960 123.300 1.00 38.71 44 SER A N 1
ATOM 1620 C CA . SER B 2 26 ? 107.835 125.542 122.964 1.00 29.72 44 SER A CA 1
ATOM 1621 C C . SER B 2 26 ? 106.715 124.790 123.668 1.00 30.32 44 SER A C 1
ATOM 1622 O O . SER B 2 26 ? 106.092 123.906 123.076 1.00 36.98 44 SER A O 1
ATOM 1625 N N . LEU B 2 27 ? 106.446 125.125 124.932 1.00 31.57 45 LEU A N 1
ATOM 1626 C CA . LEU B 2 27 ? 105.353 124.484 125.655 1.00 34.22 45 LEU A CA 1
ATOM 1627 C C . LEU B 2 27 ? 104.009 124.808 125.021 1.00 38.24 45 LEU A C 1
ATOM 1628 O O . LEU B 2 27 ? 103.153 123.928 124.884 1.00 42.98 45 LEU A O 1
ATOM 1633 N N . ALA B 2 28 ? 103.802 126.067 124.628 1.00 36.69 46 ALA A N 1
ATOM 1634 C CA . ALA B 2 28 ? 102.551 126.434 123.973 1.00 35.80 46 ALA A CA 1
ATOM 1635 C C . ALA B 2 28 ? 102.384 125.700 122.647 1.00 38.08 46 ALA A C 1
ATOM 1636 O O . ALA B 2 28 ? 101.302 125.176 122.348 1.00 46.01 46 ALA A O 1
ATOM 1638 N N . SER B 2 29 ? 103.447 125.641 121.842 1.00 36.72 47 SER A N 1
ATOM 1639 C CA . SER B 2 29 ? 103.359 124.952 120.559 1.00 38.61 47 SER A CA 1
ATOM 1640 C C . SER B 2 29 ? 103.142 123.454 120.746 1.00 40.46 47 SER A C 1
ATOM 1641 O O . SER B 2 29 ? 102.398 122.830 119.980 1.00 41.66 47 SER A O 1
ATOM 1644 N N . TRP B 2 30 ? 103.788 122.858 121.750 1.00 42.88 48 TRP A N 1
ATOM 1645 C CA . TRP B 2 30 ? 103.591 121.440 122.029 1.00 39.60 48 TRP A CA 1
ATOM 1646 C C . TRP B 2 30 ? 102.169 121.162 122.494 1.00 43.18 48 TRP A C 1
ATOM 1647 O O . TRP B 2 30 ? 101.575 120.148 122.114 1.00 50.57 48 TRP A O 1
ATOM 1658 N N . ASN B 2 31 ? 101.610 122.043 123.327 1.00 47.14 49 ASN A N 1
ATOM 1659 C CA . ASN B 2 31 ? 100.223 121.882 123.745 1.00 45.92 49 ASN A CA 1
ATOM 1660 C C . ASN B 2 31 ? 99.268 122.024 122.569 1.00 47.24 49 ASN A C 1
ATOM 1661 O O . ASN B 2 31 ? 98.239 121.342 122.525 1.00 53.17 49 ASN A O 1
ATOM 1666 N N . TYR B 2 32 ? 99.584 122.902 121.616 1.00 56.96 50 TYR A N 1
ATOM 1667 C CA . TYR B 2 32 ? 98.757 123.008 120.418 1.00 57.56 50 TYR A CA 1
ATOM 1668 C C . TYR B 2 32 ? 98.832 121.736 119.581 1.00 59.83 50 TYR A C 1
ATOM 1669 O O . TYR B 2 32 ? 97.802 121.177 119.189 1.00 66.28 50 TYR A O 1
ATOM 1678 N N . ASN B 2 33 ? 100.049 121.268 119.292 1.00 56.55 51 ASN A N 1
ATOM 1679 C CA . ASN B 2 33 ? 100.213 120.109 118.418 1.00 55.69 51 ASN A CA 1
ATOM 1680 C C . ASN B 2 33 ? 99.639 118.844 119.046 1.00 53.57 51 ASN A C 1
ATOM 1681 O O . ASN B 2 33 ? 98.995 118.042 118.360 1.00 56.41 51 ASN A O 1
ATOM 1686 N N . THR B 2 34 ? 99.871 118.644 120.344 1.00 57.74 52 THR A N 1
ATOM 1687 C CA . THR B 2 34 ? 99.371 117.448 121.013 1.00 60.09 52 THR A CA 1
ATOM 1688 C C . THR B 2 34 ? 97.848 117.428 121.050 1.00 63.60 52 THR A C 1
ATOM 1689 O O . THR B 2 34 ? 97.226 116.384 120.822 1.00 67.35 52 THR A O 1
ATOM 1693 N N . ASN B 2 35 ? 97.228 118.575 121.318 1.00 70.40 53 ASN A N 1
ATOM 1694 C CA . ASN B 2 35 ? 95.776 118.670 121.436 1.00 71.88 53 ASN A CA 1
ATOM 1695 C C . ASN B 2 35 ? 95.371 119.978 120.771 1.00 72.18 53 ASN A C 1
ATOM 1696 O O . ASN B 2 35 ? 95.590 121.054 121.335 1.00 75.11 53 ASN A O 1
ATOM 1701 N N . ILE B 2 36 ? 94.792 119.890 119.578 1.00 75.35 54 ILE A N 1
ATOM 1702 C CA . ILE B 2 36 ? 94.404 121.071 118.815 1.00 77.76 54 ILE A CA 1
ATOM 1703 C C . ILE B 2 36 ? 93.035 121.541 119.289 1.00 80.13 54 ILE A C 1
ATOM 1704 O O . ILE B 2 36 ? 92.050 120.799 119.212 1.00 79.79 54 ILE A O 1
ATOM 1709 N N . THR B 2 37 ? 92.978 122.776 119.780 1.00 98.22 55 THR A N 1
ATOM 1710 C CA . THR B 2 37 ? 91.730 123.449 120.115 1.00 98.08 55 THR A CA 1
ATOM 1711 C C . THR B 2 37 ? 91.819 124.871 119.578 1.00 98.75 55 THR A C 1
ATOM 1712 O O . THR B 2 37 ? 92.721 125.208 118.806 1.00 99.04 55 THR A O 1
ATOM 1716 N N . GLU B 2 38 ? 90.871 125.714 119.983 1.00 103.45 56 GLU A N 1
ATOM 1717 C CA . GLU B 2 38 ? 90.930 127.127 119.636 1.00 103.25 56 GLU A CA 1
ATOM 1718 C C . GLU B 2 38 ? 91.708 127.943 120.658 1.00 102.05 56 GLU A C 1
ATOM 1719 O O . GLU B 2 38 ? 92.314 128.958 120.298 1.00 102.29 56 GLU A O 1
ATOM 1725 N N . GLU B 2 39 ? 91.696 127.528 121.926 1.00 100.68 57 GLU A N 1
ATOM 1726 C CA . GLU B 2 39 ? 92.474 128.229 122.941 1.00 101.87 57 GLU A CA 1
ATOM 1727 C C . GLU B 2 39 ? 93.960 127.910 122.819 1.00 102.01 57 GLU A C 1
ATOM 1728 O O . GLU B 2 39 ? 94.808 128.798 122.975 1.00 101.99 57 GLU A O 1
ATOM 1734 N N . ASN B 2 40 ? 94.293 126.646 122.543 1.00 89.19 58 ASN A N 1
ATOM 1735 C CA . ASN B 2 40 ? 95.693 126.239 122.473 1.00 86.70 58 ASN A CA 1
ATOM 1736 C C . ASN B 2 40 ? 96.419 126.926 121.324 1.00 86.25 58 ASN A C 1
ATOM 1737 O O . ASN B 2 40 ? 97.564 127.367 121.482 1.00 87.14 58 ASN A O 1
ATOM 1742 N N . VAL B 2 41 ? 95.773 127.034 120.162 1.00 82.39 59 VAL A N 1
ATOM 1743 C CA . VAL B 2 41 ? 96.411 127.706 119.035 1.00 82.91 59 VAL A CA 1
ATOM 1744 C C . VAL B 2 41 ? 96.637 129.179 119.351 1.00 83.32 59 VAL A C 1
ATOM 1745 O O . VAL B 2 41 ? 97.692 129.738 119.031 1.00 84.29 59 VAL A O 1
ATOM 1749 N N . GLN B 2 42 ? 95.660 129.829 119.992 1.00 79.85 60 GLN A N 1
ATOM 1750 C CA . GLN B 2 42 ? 95.818 131.234 120.355 1.00 78.83 60 GLN A CA 1
ATOM 1751 C C . GLN B 2 42 ? 96.956 131.423 121.348 1.00 78.12 60 GLN A C 1
ATOM 1752 O O . GLN B 2 42 ? 97.733 132.379 121.239 1.00 78.90 60 GLN A O 1
ATOM 1758 N N . ASN B 2 43 ? 97.069 130.522 122.328 1.00 70.03 61 ASN A N 1
ATOM 1759 C CA . ASN B 2 43 ? 98.199 130.579 123.249 1.00 70.50 61 ASN A CA 1
ATOM 1760 C C . ASN B 2 43 ? 99.516 130.405 122.505 1.00 70.63 61 ASN A C 1
ATOM 1761 O O . ASN B 2 43 ? 100.512 131.069 122.820 1.00 70.54 61 ASN A O 1
ATOM 1766 N N . MET B 2 44 ? 99.536 129.514 121.510 1.00 63.08 62 MET A N 1
ATOM 1767 C CA . MET B 2 44 ? 100.738 129.328 120.706 1.00 61.11 62 MET A CA 1
ATOM 1768 C C . MET B 2 44 ? 101.115 130.607 119.967 1.00 61.57 62 MET A C 1
ATOM 1769 O O . MET B 2 44 ? 102.289 130.993 119.945 1.00 62.93 62 MET A O 1
ATOM 1774 N N . ASN B 2 45 ? 100.134 131.280 119.355 1.00 65.97 63 ASN A N 1
ATOM 1775 C CA . ASN B 2 45 ? 100.449 132.523 118.651 1.00 66.95 63 ASN A CA 1
ATOM 1776 C C . ASN B 2 45 ? 100.915 133.605 119.616 1.00 67.25 63 ASN A C 1
ATOM 1777 O O . ASN B 2 45 ? 101.824 134.375 119.291 1.00 67.39 63 ASN A O 1
ATOM 1782 N N . ASN B 2 46 ? 100.302 133.694 120.799 1.00 64.23 64 ASN A N 1
ATOM 1783 C CA . ASN B 2 46 ? 100.736 134.694 121.772 1.00 65.56 64 ASN A CA 1
ATOM 1784 C C . ASN B 2 46 ? 102.175 134.444 122.210 1.00 66.66 64 ASN A C 1
ATOM 1785 O O . ASN B 2 46 ? 102.991 135.374 122.274 1.00 67.30 64 ASN A O 1
ATOM 1790 N N . ALA B 2 47 ? 102.508 133.185 122.506 1.00 57.87 65 ALA A N 1
ATOM 1791 C CA . ALA B 2 47 ? 103.871 132.855 122.908 1.00 51.70 65 ALA A CA 1
ATOM 1792 C C . ALA B 2 47 ? 104.862 133.130 121.784 1.00 53.83 65 ALA A C 1
ATOM 1793 O O . ALA B 2 47 ? 105.952 133.665 122.023 1.00 54.79 65 ALA A O 1
ATOM 1795 N N . GLY B 2 48 ? 104.502 132.775 120.549 1.00 59.45 66 GLY A N 1
ATOM 1796 C CA . GLY B 2 48 ? 105.387 133.040 119.427 1.00 58.76 66 GLY A CA 1
ATOM 1797 C C . GLY B 2 48 ? 105.597 134.522 119.185 1.00 60.01 66 GLY A C 1
ATOM 1798 O O . GLY B 2 48 ? 106.710 134.958 118.884 1.00 60.97 66 GLY A O 1
ATOM 1799 N N . ASP B 2 49 ? 104.530 135.315 119.307 1.00 60.53 67 ASP A N 1
ATOM 1800 C CA . ASP B 2 49 ? 104.650 136.759 119.145 1.00 59.49 67 ASP A CA 1
ATOM 1801 C C . ASP B 2 49 ? 105.547 137.348 120.225 1.00 58.97 67 ASP A C 1
ATOM 1802 O O . ASP B 2 49 ? 106.400 138.198 119.939 1.00 60.47 67 ASP A O 1
ATOM 1807 N N . LYS B 2 50 ? 105.377 136.902 121.473 1.00 50.33 68 LYS A N 1
ATOM 1808 C CA . LYS B 2 50 ? 106.235 137.387 122.550 1.00 49.03 68 LYS A CA 1
ATOM 1809 C C . LYS B 2 50 ? 107.694 137.026 122.297 1.00 51.36 68 LYS A C 1
ATOM 1810 O O . LYS B 2 50 ? 108.592 137.861 122.477 1.00 50.39 68 LYS A O 1
ATOM 1816 N N . TRP B 2 51 ? 107.948 135.788 121.864 1.00 49.66 69 TRP A N 1
ATOM 1817 C CA . TRP B 2 51 ? 109.317 135.360 121.597 1.00 46.59 69 TRP A CA 1
ATOM 1818 C C . TRP B 2 51 ? 109.932 136.150 120.449 1.00 47.40 69 TRP A C 1
ATOM 1819 O O . TRP B 2 51 ? 111.101 136.545 120.516 1.00 46.90 69 TRP A O 1
ATOM 1830 N N . SER B 2 52 ? 109.161 136.393 119.386 1.00 53.51 70 SER A N 1
ATOM 1831 C CA . SER B 2 52 ? 109.679 137.157 118.255 1.00 53.66 70 SER A CA 1
ATOM 1832 C C . SER B 2 52 ? 109.954 138.605 118.641 1.00 53.85 70 SER A C 1
ATOM 1833 O O . SER B 2 52 ? 110.955 139.188 118.208 1.00 53.98 70 SER A O 1
ATOM 1836 N N . ALA B 2 53 ? 109.075 139.205 119.448 1.00 50.14 71 ALA A N 1
ATOM 1837 C CA . ALA B 2 53 ? 109.311 140.568 119.908 1.00 49.28 71 ALA A CA 1
ATOM 1838 C C . ALA B 2 53 ? 110.572 140.649 120.756 1.00 49.78 71 ALA A C 1
ATOM 1839 O O . ALA B 2 53 ? 111.380 141.572 120.595 1.00 49.42 71 ALA A O 1
ATOM 1841 N N . PHE B 2 54 ? 110.764 139.683 121.658 1.00 50.45 72 PHE A N 1
ATOM 1842 C CA . PHE B 2 54 ? 111.985 139.654 122.458 1.00 48.22 72 PHE A CA 1
ATOM 1843 C C . PHE B 2 54 ? 113.214 139.479 121.577 1.00 49.90 72 PHE A C 1
ATOM 1844 O O . PHE B 2 54 ? 114.243 140.130 121.796 1.00 50.83 72 PHE A O 1
ATOM 1852 N N . LEU B 2 55 ? 113.129 138.594 120.581 1.00 57.00 73 LEU A N 1
ATOM 1853 C CA . LEU B 2 55 ? 114.260 138.359 119.691 1.00 54.35 73 LEU A CA 1
ATOM 1854 C C . LEU B 2 55 ? 114.628 139.624 118.929 1.00 56.97 73 LEU A C 1
ATOM 1855 O O . LEU B 2 55 ? 115.807 139.972 118.818 1.00 57.29 73 LEU A O 1
ATOM 1860 N N . LYS B 2 56 ? 113.626 140.332 118.404 1.00 57.71 74 LYS A N 1
ATOM 1861 C CA . LYS B 2 56 ? 113.899 141.573 117.684 1.00 57.45 74 LYS A CA 1
ATOM 1862 C C . LYS B 2 56 ? 114.489 142.630 118.609 1.00 56.31 74 LYS A C 1
ATOM 1863 O O . LYS B 2 56 ? 115.456 143.314 118.247 1.00 55.74 74 LYS A O 1
ATOM 1869 N N . GLU B 2 57 ? 113.930 142.770 119.815 1.00 57.69 75 GLU A N 1
ATOM 1870 C CA . GLU B 2 57 ? 114.427 143.773 120.751 1.00 56.53 75 GLU A CA 1
ATOM 1871 C C . GLU B 2 57 ? 115.874 143.497 121.137 1.00 57.10 75 GLU A C 1
ATOM 1872 O O . GLU B 2 57 ? 116.685 144.426 121.239 1.00 57.99 75 GLU A O 1
ATOM 1878 N N . GLN B 2 58 ? 116.220 142.226 121.351 1.00 54.98 76 GLN A N 1
ATOM 1879 C CA . GLN B 2 58 ? 117.598 141.890 121.693 1.00 52.94 76 GLN A CA 1
ATOM 1880 C C . GLN B 2 58 ? 118.520 141.995 120.485 1.00 53.47 76 GLN A C 1
ATOM 1881 O O . GLN B 2 58 ? 119.714 142.274 120.643 1.00 53.26 76 GLN A O 1
ATOM 1887 N N . SER B 2 59 ? 117.995 141.772 119.278 1.00 60.68 77 SER A N 1
ATOM 1888 C CA . SER B 2 59 ? 118.822 141.886 118.082 1.00 60.72 77 SER A CA 1
ATOM 1889 C C . SER B 2 59 ? 119.189 143.336 117.800 1.00 63.57 77 SER A C 1
ATOM 1890 O O . SER B 2 59 ? 120.332 143.629 117.431 1.00 67.54 77 SER A O 1
ATOM 1893 N N . THR B 2 60 ? 118.235 144.258 117.959 1.00 62.72 78 THR A N 1
ATOM 1894 C CA . THR B 2 60 ? 118.566 145.673 117.806 1.00 62.50 78 THR A CA 1
ATOM 1895 C C . THR B 2 60 ? 119.550 146.125 118.877 1.00 61.92 78 THR A C 1
ATOM 1896 O O . THR B 2 60 ? 120.460 146.916 118.602 1.00 63.74 78 THR A O 1
ATOM 1900 N N . LEU B 2 61 ? 119.383 145.635 120.107 1.00 63.15 79 LEU A N 1
ATOM 1901 C CA . LEU B 2 61 ? 120.307 145.974 121.182 1.00 63.91 79 LEU A CA 1
ATOM 1902 C C . LEU B 2 61 ? 121.681 145.348 120.987 1.00 65.44 79 LEU A C 1
ATOM 1903 O O . LEU B 2 61 ? 122.652 145.814 121.593 1.00 66.17 79 LEU A O 1
ATOM 1908 N N . ALA B 2 62 ? 121.787 144.305 120.162 1.00 69.35 80 ALA A N 1
ATOM 1909 C CA . ALA B 2 62 ? 123.050 143.600 119.987 1.00 67.59 80 ALA A CA 1
ATOM 1910 C C . ALA B 2 62 ? 124.041 144.355 119.112 1.00 71.30 80 ALA A C 1
ATOM 1911 O O . ALA B 2 62 ? 125.247 144.106 119.215 1.00 72.53 80 ALA A O 1
ATOM 1913 N N . GLN B 2 63 ? 123.568 145.264 118.257 1.00 78.60 81 GLN A N 1
ATOM 1914 C CA . GLN B 2 63 ? 124.466 145.966 117.347 1.00 77.85 81 GLN A CA 1
ATOM 1915 C C . GLN B 2 63 ? 125.383 146.945 118.067 1.00 77.92 81 GLN A C 1
ATOM 1916 O O . GLN B 2 63 ? 126.361 147.409 117.471 1.00 78.87 81 GLN A O 1
ATOM 1922 N N . MET B 2 64 ? 125.089 147.271 119.327 1.00 83.36 82 MET A N 1
ATOM 1923 C CA . MET B 2 64 ? 125.938 148.184 120.083 1.00 84.67 82 MET A CA 1
ATOM 1924 C C . MET B 2 64 ? 127.341 147.626 120.292 1.00 84.75 82 MET A C 1
ATOM 1925 O O . MET B 2 64 ? 128.301 148.401 120.367 1.00 86.41 82 MET A O 1
ATOM 1930 N N . TYR B 2 65 ? 127.487 146.302 120.352 1.00 81.61 83 TYR A N 1
ATOM 1931 C CA . TYR B 2 65 ? 128.770 145.684 120.646 1.00 82.77 83 TYR A CA 1
ATOM 1932 C C . TYR B 2 65 ? 129.423 145.220 119.353 1.00 83.38 83 TYR A C 1
ATOM 1933 O O . TYR B 2 65 ? 128.920 144.279 118.720 1.00 81.87 83 TYR A O 1
ATOM 1942 N N . PRO B 2 66 ? 130.521 145.836 118.921 1.00 95.34 84 PRO A N 1
ATOM 1943 C CA . PRO B 2 66 ? 131.150 145.429 117.660 1.00 95.86 84 PRO A CA 1
ATOM 1944 C C . PRO B 2 66 ? 131.813 144.063 117.761 1.00 95.39 84 PRO A C 1
ATOM 1945 O O . PRO B 2 66 ? 132.270 143.640 118.825 1.00 96.51 84 PRO A O 1
ATOM 1949 N N . LEU B 2 67 ? 131.862 143.375 116.619 1.00 83.13 85 LEU A N 1
ATOM 1950 C CA . LEU B 2 67 ? 132.485 142.055 116.564 1.00 82.99 85 LEU A CA 1
ATOM 1951 C C . LEU B 2 67 ? 134.003 142.145 116.657 1.00 83.83 85 LEU A C 1
ATOM 1952 O O . LEU B 2 67 ? 134.645 141.278 117.262 1.00 84.48 85 LEU A O 1
ATOM 1957 N N . GLN B 2 68 ? 134.595 143.180 116.058 1.00 95.57 86 GLN A N 1
ATOM 1958 C CA . GLN B 2 68 ? 136.048 143.261 115.954 1.00 96.10 86 GLN A CA 1
ATOM 1959 C C . GLN B 2 68 ? 136.732 143.423 117.305 1.00 96.56 86 GLN A C 1
ATOM 1960 O O . GLN B 2 68 ? 137.909 143.067 117.433 1.00 96.56 86 GLN A O 1
ATOM 1966 N N . GLU B 2 69 ? 136.034 143.947 118.310 1.00 93.48 87 GLU A N 1
ATOM 1967 C CA . GLU B 2 69 ? 136.632 144.131 119.626 1.00 93.14 87 GLU A CA 1
ATOM 1968 C C . GLU B 2 69 ? 136.468 142.916 120.527 1.00 91.93 87 GLU A C 1
ATOM 1969 O O . GLU B 2 69 ? 137.280 142.717 121.439 1.00 91.84 87 GLU A O 1
ATOM 1975 N N . ILE B 2 70 ? 135.441 142.098 120.296 1.00 84.39 88 ILE A N 1
ATOM 1976 C CA . ILE B 2 70 ? 135.206 140.931 121.137 1.00 83.81 88 ILE A CA 1
ATOM 1977 C C . ILE B 2 70 ? 136.224 139.851 120.794 1.00 83.93 88 ILE A C 1
ATOM 1978 O O . ILE B 2 70 ? 136.458 139.545 119.617 1.00 82.58 88 ILE A O 1
ATOM 1983 N N . GLN B 2 71 ? 136.845 139.274 121.823 1.00 84.37 89 GLN A N 1
ATOM 1984 C CA . GLN B 2 71 ? 137.887 138.269 121.648 1.00 83.36 89 GLN A CA 1
ATOM 1985 C C . GLN B 2 71 ? 137.406 136.848 121.908 1.00 82.83 89 GLN A C 1
ATOM 1986 O O . GLN B 2 71 ? 137.859 135.918 121.234 1.00 82.63 89 GLN A O 1
ATOM 1992 N N . ASN B 2 72 ? 136.508 136.654 122.871 1.00 69.22 90 ASN A N 1
ATOM 1993 C CA . ASN B 2 72 ? 136.038 135.315 123.197 1.00 67.40 90 ASN A CA 1
ATOM 1994 C C . ASN B 2 72 ? 135.235 134.729 122.043 1.00 64.73 90 ASN A C 1
ATOM 1995 O O . ASN B 2 72 ? 134.380 135.397 121.456 1.00 64.24 90 ASN A O 1
ATOM 2000 N N . LEU B 2 73 ? 135.516 133.464 121.719 1.00 54.16 91 LEU A N 1
ATOM 2001 C CA . LEU B 2 73 ? 134.831 132.819 120.604 1.00 53.54 91 LEU A CA 1
ATOM 2002 C C . LEU B 2 73 ? 133.357 132.579 120.903 1.00 54.74 91 LEU A C 1
ATOM 2003 O O . LEU B 2 73 ? 132.520 132.716 120.006 1.00 56.27 91 LEU A O 1
ATOM 2008 N N . THR B 2 74 ? 133.019 132.217 122.142 1.00 51.03 92 THR A N 1
ATOM 2009 C CA . THR B 2 74 ? 131.617 132.003 122.493 1.00 50.83 92 THR A CA 1
ATOM 2010 C C . THR B 2 74 ? 130.822 133.300 122.394 1.00 50.98 92 THR A C 1
ATOM 2011 O O . THR B 2 74 ? 129.740 133.336 121.792 1.00 50.22 92 THR A O 1
ATOM 2015 N N . VAL B 2 75 ? 131.351 134.378 122.978 1.00 49.54 93 VAL A N 1
ATOM 2016 C CA . VAL B 2 75 ? 130.672 135.669 122.931 1.00 46.22 93 VAL A CA 1
ATOM 2017 C C . VAL B 2 75 ? 130.553 136.155 121.494 1.00 47.77 93 VAL A C 1
ATOM 2018 O O . VAL B 2 75 ? 129.495 136.639 121.071 1.00 48.17 93 VAL A O 1
ATOM 2022 N N . LYS B 2 76 ? 131.632 136.027 120.718 1.00 44.88 94 LYS A N 1
ATOM 2023 C CA . LYS B 2 76 ? 131.603 136.465 119.326 1.00 42.77 94 LYS A CA 1
ATOM 2024 C C . LYS B 2 76 ? 130.591 135.668 118.516 1.00 41.39 94 LYS A C 1
ATOM 2025 O O . LYS B 2 76 ? 129.861 136.233 117.695 1.00 43.72 94 LYS A O 1
ATOM 2031 N N . LEU B 2 77 ? 130.528 134.353 118.734 1.00 35.46 95 LEU A N 1
ATOM 2032 C CA . LEU B 2 77 ? 129.610 133.519 117.970 1.00 33.77 95 LEU A CA 1
ATOM 2033 C C . LEU B 2 77 ? 128.159 133.789 118.342 1.00 35.50 95 LEU A C 1
ATOM 2034 O O . LEU B 2 77 ? 127.282 133.744 117.472 1.00 35.11 95 LEU A O 1
ATOM 2039 N N . GLN B 2 78 ? 127.881 134.058 119.620 1.00 43.09 96 GLN A N 1
ATOM 2040 C CA . GLN B 2 78 ? 126.525 134.447 119.997 1.00 37.26 96 GLN A CA 1
ATOM 2041 C C . GLN B 2 78 ? 126.157 135.804 119.408 1.00 40.24 96 GLN A C 1
ATOM 2042 O O . GLN B 2 78 ? 125.036 135.993 118.917 1.00 44.60 96 GLN A O 1
ATOM 2048 N N . LEU B 2 79 ? 127.092 136.757 119.434 1.00 46.56 97 LEU A N 1
ATOM 2049 C CA . LEU B 2 79 ? 126.815 138.080 118.885 1.00 46.34 97 LEU A CA 1
ATOM 2050 C C . LEU B 2 79 ? 126.591 138.020 117.379 1.00 48.70 97 LEU A C 1
ATOM 2051 O O . LEU B 2 79 ? 125.756 138.756 116.844 1.00 51.06 97 LEU A O 1
ATOM 2056 N N . GLN B 2 80 ? 127.327 137.152 116.680 1.00 47.26 98 GLN A N 1
ATOM 2057 C CA . GLN B 2 80 ? 127.134 137.006 115.240 1.00 44.69 98 GLN A CA 1
ATOM 2058 C C . GLN B 2 80 ? 125.690 136.651 114.917 1.00 44.60 98 GLN A C 1
ATOM 2059 O O . GLN B 2 80 ? 125.059 137.284 114.065 1.00 52.03 98 GLN A O 1
ATOM 2065 N N . ALA B 2 81 ? 125.146 135.642 115.599 1.00 40.60 99 ALA A N 1
ATOM 2066 C CA . ALA B 2 81 ? 123.758 135.263 115.367 1.00 42.87 99 ALA A CA 1
ATOM 2067 C C . ALA B 2 81 ? 122.792 136.318 115.886 1.00 43.68 99 ALA A C 1
ATOM 2068 O O . ALA B 2 81 ? 121.675 136.438 115.371 1.00 45.12 99 ALA A O 1
ATOM 2070 N N . LEU B 2 82 ? 123.194 137.086 116.900 1.00 48.95 100 LEU A N 1
ATOM 2071 C CA . LEU B 2 82 ? 122.287 138.076 117.469 1.00 49.19 100 LEU A CA 1
ATOM 2072 C C . LEU B 2 82 ? 122.147 139.320 116.598 1.00 50.42 100 LEU A C 1
ATOM 2073 O O . LEU B 2 82 ? 121.071 139.926 116.571 1.00 52.50 100 LEU A O 1
ATOM 2078 N N . GLN B 2 83 ? 123.198 139.719 115.883 1.00 60.16 101 GLN A N 1
ATOM 2079 C CA . GLN B 2 83 ? 123.155 140.942 115.089 1.00 60.68 101 GLN A CA 1
ATOM 2080 C C . GLN B 2 83 ? 122.730 140.721 113.643 1.00 62.06 101 GLN A C 1
ATOM 2081 O O . GLN B 2 83 ? 122.774 141.670 112.855 1.00 65.62 101 GLN A O 1
ATOM 2087 N N . GLN B 2 84 ? 122.328 139.509 113.266 1.00 66.98 102 GLN A N 1
ATOM 2088 C CA . GLN B 2 84 ? 121.778 139.292 111.931 1.00 68.70 102 GLN A CA 1
ATOM 2089 C C . GLN B 2 84 ? 120.420 139.977 111.838 1.00 70.69 102 GLN A C 1
ATOM 2090 O O . GLN B 2 84 ? 119.420 139.463 112.349 1.00 69.88 102 GLN A O 1
ATOM 2096 N N . ASN B 2 85 ? 120.386 141.144 111.191 1.00 90.06 103 ASN A N 1
ATOM 2097 C CA . ASN B 2 85 ? 119.154 141.922 111.118 1.00 91.46 103 ASN A CA 1
ATOM 2098 C C . ASN B 2 85 ? 118.104 141.216 110.267 1.00 92.67 103 ASN A C 1
ATOM 2099 O O . ASN B 2 85 ? 116.970 140.996 110.708 1.00 92.82 103 ASN A O 1
ATOM 2104 N N . GLY B 2 86 ? 118.467 140.851 109.040 1.00 93.52 104 GLY A N 1
ATOM 2105 C CA . GLY B 2 86 ? 117.543 140.171 108.154 1.00 92.96 104 GLY A CA 1
ATOM 2106 C C . GLY B 2 86 ? 116.461 141.071 107.593 1.00 93.33 104 GLY A C 1
ATOM 2107 O O . GLY B 2 86 ? 116.745 142.164 107.092 1.00 93.81 104 GLY A O 1
ATOM 2108 N N . SER B 2 87 ? 115.207 140.618 107.681 1.00 90.66 105 SER A N 1
ATOM 2109 C CA . SER B 2 87 ? 114.088 141.375 107.132 1.00 89.72 105 SER A CA 1
ATOM 2110 C C . SER B 2 87 ? 113.933 142.743 107.782 1.00 90.31 105 SER A C 1
ATOM 2111 O O . SER B 2 87 ? 113.314 143.632 107.188 1.00 90.01 105 SER A O 1
ATOM 2114 N N . SER B 2 88 ? 114.479 142.932 108.986 1.00 93.26 106 SER A N 1
ATOM 2115 C CA . SER B 2 88 ? 114.422 144.238 109.630 1.00 93.43 106 SER A CA 1
ATOM 2116 C C . SER B 2 88 ? 115.215 145.291 108.867 1.00 92.43 1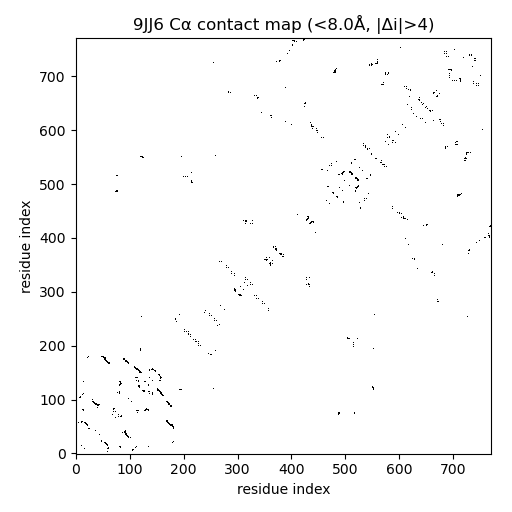06 SER A C 1
ATOM 2117 O O . SER B 2 88 ? 114.990 146.488 109.072 1.00 92.54 106 SER A O 1
ATOM 2120 N N . VAL B 2 89 ? 116.141 144.874 107.999 1.00 89.82 107 VAL A N 1
ATOM 2121 C CA . VAL B 2 89 ? 116.880 145.835 107.184 1.00 89.74 107 VAL A CA 1
ATOM 2122 C C . VAL B 2 89 ? 115.938 146.561 106.232 1.00 89.40 107 VAL A C 1
ATOM 2123 O O . VAL B 2 89 ? 116.022 147.783 106.061 1.00 89.78 107 VAL A O 1
ATOM 2127 N N . LEU B 2 90 ? 115.027 145.823 105.603 1.00 85.43 108 LEU A N 1
ATOM 2128 C CA . LEU B 2 90 ? 114.086 146.415 104.667 1.00 84.60 108 LEU A CA 1
ATOM 2129 C C . LEU B 2 90 ? 113.153 147.388 105.382 1.00 84.28 108 LEU A C 1
ATOM 2130 O O . LEU B 2 90 ? 112.908 147.289 106.587 1.00 85.10 108 LEU A O 1
ATOM 2135 N N . SER B 2 91 ? 112.634 148.344 104.616 1.00 84.63 109 SER A N 1
ATOM 2136 C CA . SER B 2 91 ? 111.693 149.309 105.159 1.00 85.66 109 SER A CA 1
ATOM 2137 C C . SER B 2 91 ? 110.387 148.615 105.546 1.00 86.84 109 SER A C 1
ATOM 2138 O O . SER B 2 91 ? 110.151 147.446 105.228 1.00 88.39 109 SER A O 1
ATOM 2141 N N . GLU B 2 92 ? 109.531 149.357 106.251 1.00 91.11 110 GLU A N 1
ATOM 2142 C CA . GLU B 2 92 ? 108.268 148.788 106.711 1.00 91.47 110 GLU A CA 1
ATOM 2143 C C . GLU B 2 92 ? 107.406 148.340 105.539 1.00 90.87 110 GLU A C 1
ATOM 2144 O O . GLU B 2 92 ? 106.821 147.251 105.570 1.00 90.63 110 GLU A O 1
ATOM 2150 N N . ASP B 2 93 ? 107.323 149.163 104.490 1.00 81.38 111 ASP A N 1
ATOM 2151 C CA . ASP B 2 93 ? 106.563 148.774 103.307 1.00 81.65 111 ASP A CA 1
ATOM 2152 C C . ASP B 2 93 ? 107.166 147.541 102.646 1.00 81.10 111 ASP A C 1
ATOM 2153 O O . ASP B 2 93 ? 106.443 146.607 102.280 1.00 79.32 111 ASP A O 1
ATOM 2158 N N . LYS B 2 94 ? 108.493 147.516 102.496 1.00 75.79 112 LYS A N 1
ATOM 2159 C CA . LYS B 2 94 ? 109.152 146.366 101.883 1.00 72.50 112 LYS A CA 1
ATOM 2160 C C . LYS B 2 94 ? 108.984 145.111 102.731 1.00 72.65 112 LYS A C 1
ATOM 2161 O O . LYS B 2 94 ? 108.730 144.026 102.196 1.00 73.48 112 LYS A O 1
ATOM 2167 N N . SER B 2 95 ? 109.130 145.237 104.052 1.00 77.58 113 SER A N 1
ATOM 2168 C CA . SER B 2 95 ? 108.968 144.079 104.927 1.00 77.84 113 SER A CA 1
ATOM 2169 C C . SER B 2 95 ? 107.545 143.540 104.873 1.00 77.82 113 SER A C 1
ATOM 2170 O O . SER B 2 95 ? 107.336 142.321 104.807 1.00 77.48 113 SER A O 1
ATOM 2173 N N . LYS B 2 96 ? 106.552 144.433 104.900 1.00 77.66 114 LYS A N 1
ATOM 2174 C CA . LYS B 2 96 ? 105.165 143.991 104.810 1.00 77.71 114 LYS A CA 1
ATOM 2175 C C . LYS B 2 96 ? 104.885 143.326 103.469 1.00 77.18 114 LYS A C 1
ATOM 2176 O O . LYS B 2 96 ? 104.195 142.303 103.410 1.00 76.01 114 LYS A O 1
ATOM 2182 N N . ARG B 2 97 ? 105.417 143.889 102.381 1.00 69.28 115 ARG A N 1
ATOM 2183 C CA . ARG B 2 97 ? 105.219 143.282 101.069 1.00 67.90 115 ARG A CA 1
ATOM 2184 C C . ARG B 2 97 ? 105.849 141.898 101.001 1.00 67.50 115 ARG A C 1
ATOM 2185 O O . ARG B 2 97 ? 105.245 140.961 100.469 1.00 68.08 115 ARG A O 1
ATOM 2193 N N . LEU B 2 98 ? 107.063 141.748 101.537 1.00 64.02 116 LEU A N 1
ATOM 2194 C CA . LEU B 2 98 ? 107.724 140.447 101.512 1.00 62.61 116 LEU A CA 1
ATOM 2195 C C . LEU B 2 98 ? 106.960 139.422 102.341 1.00 62.28 116 LEU A C 1
ATOM 2196 O O . LEU B 2 98 ? 106.771 138.278 101.907 1.00 64.54 116 LEU A O 1
ATOM 2201 N N . ASN B 2 99 ? 106.513 139.814 103.537 1.00 60.99 117 ASN A N 1
ATOM 2202 C CA . ASN B 2 99 ? 105.749 138.892 104.372 1.00 60.64 117 ASN A CA 1
ATOM 2203 C C . ASN B 2 99 ? 104.439 138.501 103.702 1.00 61.87 117 ASN A C 1
ATOM 2204 O O . ASN B 2 99 ? 104.038 137.332 103.744 1.00 61.22 117 ASN A O 1
ATOM 2209 N N . THR B 2 100 ? 103.760 139.463 103.073 1.00 69.58 118 THR A N 1
ATOM 2210 C CA . THR B 2 100 ? 102.524 139.151 102.364 1.00 69.46 118 THR A CA 1
ATOM 2211 C C . THR B 2 100 ? 102.781 138.198 101.205 1.00 68.39 118 THR A C 1
ATOM 2212 O O . THR B 2 100 ? 102.012 137.256 100.988 1.00 67.55 118 THR A O 1
ATOM 2216 N N . ILE B 2 101 ? 103.854 138.429 100.446 1.00 60.69 119 ILE A N 1
ATOM 2217 C CA . ILE B 2 101 ? 104.173 137.556 99.319 1.00 57.76 119 ILE A CA 1
ATOM 2218 C C . ILE B 2 101 ? 104.432 136.139 99.810 1.00 56.91 119 ILE A C 1
ATOM 2219 O O . ILE B 2 101 ? 103.934 135.161 99.237 1.00 58.34 119 ILE A O 1
ATOM 2224 N N . LEU B 2 102 ? 105.210 136.010 100.888 1.00 50.26 120 LEU A N 1
ATOM 2225 C CA . LEU B 2 102 ? 105.473 134.692 101.452 1.00 50.04 120 LEU A CA 1
ATOM 2226 C C . LEU B 2 102 ? 104.185 134.026 101.918 1.00 52.32 120 LEU A C 1
ATOM 2227 O O . LEU B 2 102 ? 103.988 132.823 101.709 1.00 55.05 120 LEU A O 1
ATOM 2232 N N . ASN B 2 103 ? 103.291 134.796 102.544 1.00 57.69 121 ASN A N 1
ATOM 2233 C CA . ASN B 2 103 ? 102.040 134.231 103.041 1.00 56.79 121 ASN A CA 1
ATOM 2234 C C . ASN B 2 103 ? 101.168 133.721 101.899 1.00 55.80 121 ASN A C 1
ATOM 2235 O O . ASN B 2 103 ? 100.636 132.607 101.963 1.00 54.43 121 ASN A O 1
ATOM 2240 N N . THR B 2 104 ? 101.005 134.524 100.843 1.00 53.12 122 THR A N 1
ATOM 2241 C CA . THR B 2 104 ? 100.197 134.074 99.711 1.00 52.59 122 THR A CA 1
ATOM 2242 C C . THR B 2 104 ? 100.830 132.878 99.013 1.00 54.81 122 THR A C 1
ATOM 2243 O O . THR B 2 104 ? 100.122 131.961 98.590 1.00 54.31 122 THR A O 1
ATOM 2247 N N . MET B 2 105 ? 102.159 132.864 98.879 1.00 50.87 123 MET A N 1
ATOM 2248 C CA . MET B 2 105 ? 102.817 131.722 98.251 1.00 47.67 123 MET A CA 1
ATOM 2249 C C . MET B 2 105 ? 102.595 130.448 99.061 1.00 48.19 123 MET A C 1
ATOM 2250 O O . MET B 2 105 ? 102.262 129.389 98.508 1.00 50.26 123 MET A O 1
ATOM 2255 N N . SER B 2 106 ? 102.753 130.541 100.385 1.00 44.44 124 SER A N 1
ATOM 2256 C CA . SER B 2 106 ? 102.548 129.377 101.238 1.00 44.24 124 SER A CA 1
ATOM 2257 C C . SER B 2 106 ? 101.101 128.905 101.196 1.00 48.26 124 SER A C 1
ATOM 2258 O O . SER B 2 106 ? 100.838 127.698 101.160 1.00 50.95 124 SER A O 1
ATOM 2261 N N . THR B 2 107 ? 100.144 129.839 101.202 1.00 54.88 125 THR A N 1
ATOM 2262 C CA . THR B 2 107 ? 98.740 129.442 101.156 1.00 55.58 125 THR A CA 1
ATOM 2263 C C . THR B 2 107 ? 98.379 128.827 99.810 1.00 54.20 125 THR A C 1
ATOM 2264 O O . THR B 2 107 ? 97.592 127.877 99.750 1.00 57.39 125 THR A O 1
ATOM 2268 N N . ILE B 2 108 ? 98.939 129.354 98.718 1.00 47.68 126 ILE A N 1
ATOM 2269 C CA . ILE B 2 108 ? 98.696 128.770 97.404 1.00 48.15 126 ILE A CA 1
ATOM 2270 C C . ILE B 2 108 ? 99.227 127.346 97.350 1.00 50.14 126 ILE A C 1
ATOM 2271 O O . ILE B 2 108 ? 98.566 126.441 96.825 1.00 53.28 126 ILE A O 1
ATOM 2276 N N . TYR B 2 109 ? 100.428 127.119 97.889 1.00 43.59 127 TYR A N 1
ATOM 2277 C CA . TYR B 2 109 ? 100.950 125.756 97.910 1.00 42.91 127 TYR A CA 1
ATOM 2278 C C . TYR B 2 109 ? 100.103 124.844 98.791 1.00 44.73 127 TYR A C 1
ATOM 2279 O O . TYR B 2 109 ? 99.793 123.712 98.402 1.00 43.43 127 TYR A O 1
ATOM 2288 N N . SER B 2 110 ? 99.720 125.316 99.981 1.00 54.08 128 SER A N 1
ATOM 2289 C CA . SER B 2 110 ? 98.990 124.467 100.919 1.00 54.59 128 SER A CA 1
ATOM 2290 C C . SER B 2 110 ? 97.607 124.108 100.393 1.00 56.58 128 SER A C 1
ATOM 2291 O O . SER B 2 110 ? 97.163 122.962 100.532 1.00 59.48 128 SER A O 1
ATOM 2294 N N . THR B 2 111 ? 96.908 125.068 99.793 1.00 59.06 129 THR A N 1
ATOM 2295 C CA . THR B 2 111 ? 95.581 124.840 99.241 1.00 58.52 129 THR A CA 1
ATOM 2296 C C . THR B 2 111 ? 95.612 124.555 97.746 1.00 59.19 129 THR A C 1
ATOM 2297 O O . THR B 2 111 ? 94.679 124.940 97.035 1.00 61.19 129 THR A O 1
ATOM 2301 N N . GLY B 2 112 ? 96.668 123.913 97.254 1.00 72.48 130 GLY A N 1
ATOM 2302 C CA . GLY B 2 112 ? 96.685 123.511 95.859 1.00 75.05 130 GLY A CA 1
ATOM 2303 C C . GLY B 2 112 ? 95.524 122.584 95.548 1.00 77.21 130 GLY A C 1
ATOM 2304 O O . GLY B 2 112 ? 95.280 121.603 96.254 1.00 78.81 130 GLY A O 1
ATOM 2305 N N . LYS B 2 113 ? 94.801 122.903 94.479 1.00 93.05 131 LYS A N 1
ATOM 2306 C CA . LYS B 2 113 ? 93.544 122.232 94.194 1.00 93.95 131 LYS A CA 1
ATOM 2307 C C . LYS B 2 113 ? 93.438 121.980 92.696 1.00 95.35 131 LYS A C 1
ATOM 2308 O O . LYS B 2 113 ? 93.780 122.839 91.878 1.00 94.94 131 LYS A O 1
ATOM 2314 N N . VAL B 2 114 ? 92.998 120.773 92.348 1.00 100.66 132 VAL A N 1
ATOM 2315 C CA . VAL B 2 114 ? 92.917 120.319 90.965 1.00 101.65 132 VAL A CA 1
ATOM 2316 C C . VAL B 2 114 ? 91.618 119.552 90.767 1.00 102.97 132 VAL A C 1
ATOM 2317 O O . VAL B 2 114 ? 91.266 118.689 91.580 1.00 102.45 132 VAL A O 1
ATOM 2321 N N . CYS B 2 115 ? 90.905 119.865 89.685 1.00 120.58 133 CYS A N 1
ATOM 2322 C CA . CYS B 2 115 ? 89.727 119.099 89.296 1.00 120.88 133 CYS A CA 1
ATOM 2323 C C . CYS B 2 115 ? 89.451 119.319 87.818 1.00 121.55 133 CYS A C 1
ATOM 2324 O O . CYS B 2 115 ? 89.506 120.454 87.337 1.00 121.06 133 CYS A O 1
ATOM 2327 N N . ASN B 2 116 ? 89.156 118.233 87.109 1.00 123.24 134 ASN A N 1
ATOM 2328 C CA . ASN B 2 116 ? 88.774 118.334 85.713 1.00 123.49 134 ASN A CA 1
ATOM 2329 C C . ASN B 2 116 ? 87.357 118.895 85.595 1.00 123.81 134 ASN A C 1
ATOM 2330 O O . ASN B 2 116 ? 86.568 118.814 86.541 1.00 123.63 134 ASN A O 1
ATOM 2335 N N . PRO B 2 117 ? 87.013 119.480 84.444 1.00 130.37 135 PRO A N 1
ATOM 2336 C CA . PRO B 2 117 ? 85.647 120.002 84.266 1.00 130.47 135 PRO A CA 1
ATOM 2337 C C . PRO B 2 117 ? 84.563 118.949 84.431 1.00 130.53 135 PRO A C 1
ATOM 2338 O O . PRO B 2 117 ? 83.414 119.309 84.717 1.00 129.89 135 PRO A O 1
ATOM 2342 N N . ASP B 2 118 ? 84.887 117.666 84.253 1.00 134.75 136 ASP A N 1
ATOM 2343 C CA . ASP B 2 118 ? 83.884 116.614 84.374 1.00 134.60 136 ASP A CA 1
A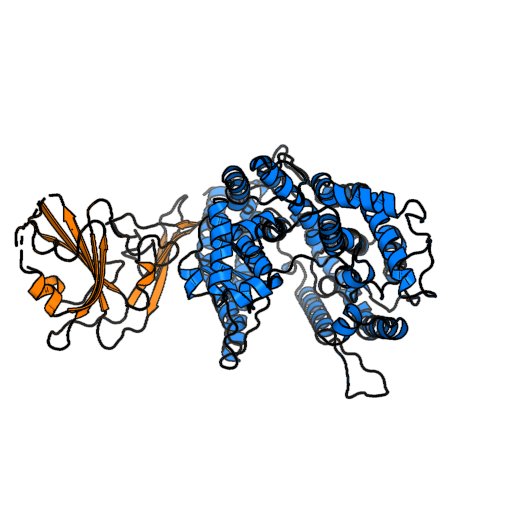TOM 2344 C C . ASP B 2 118 ? 83.294 116.524 85.776 1.00 134.97 136 ASP A C 1
ATOM 2345 O O . ASP B 2 118 ? 82.172 116.030 85.932 1.00 135.03 136 ASP A O 1
ATOM 2350 N N . ASN B 2 119 ? 84.016 116.985 86.795 1.00 135.97 137 ASN A N 1
ATOM 2351 C CA . ASN B 2 119 ? 83.515 116.933 88.162 1.00 135.81 137 ASN A CA 1
ATOM 2352 C C . ASN B 2 119 ? 84.127 118.048 89.001 1.00 135.28 137 ASN A C 1
ATOM 2353 O O . ASN B 2 119 ? 85.137 117.831 89.683 1.00 134.85 137 ASN A O 1
ATOM 2358 N N . PRO B 2 120 ? 83.548 119.252 88.979 1.00 133.17 138 PRO A N 1
ATOM 2359 C CA . PRO B 2 120 ? 84.078 120.344 89.811 1.00 133.04 138 PRO A CA 1
ATOM 2360 C C . PRO B 2 120 ? 83.902 120.122 91.305 1.00 133.29 138 PRO A C 1
ATOM 2361 O O . PRO B 2 120 ? 84.483 120.879 92.092 1.00 132.24 138 PRO A O 1
ATOM 2365 N N . GLN B 2 121 ? 83.110 119.135 91.722 1.00 136.98 139 GLN A N 1
ATOM 2366 C CA . GLN B 2 121 ? 82.938 118.821 93.134 1.00 136.55 139 GLN A CA 1
ATOM 2367 C C . GLN B 2 121 ? 83.818 117.669 93.601 1.00 136.36 139 GLN A C 1
ATOM 2368 O O . GLN B 2 121 ? 83.818 117.357 94.797 1.00 136.33 139 GLN A O 1
ATOM 2374 N N . GLU B 2 122 ? 84.559 117.033 92.696 1.00 134.01 140 GLU A N 1
ATOM 2375 C CA . GLU B 2 122 ? 85.460 115.928 93.023 1.00 133.62 140 GLU A CA 1
ATOM 2376 C C . GLU B 2 122 ? 86.917 116.373 92.993 1.00 133.45 140 GLU A C 1
ATOM 2377 O O . GLU B 2 122 ? 87.798 115.639 92.534 1.00 133.53 140 GLU A O 1
ATOM 2383 N N . CYS B 2 123 ? 87.189 117.585 93.468 1.00 121.27 141 CYS A N 1
ATOM 2384 C CA . CYS B 2 123 ? 88.514 118.174 93.340 1.00 119.81 141 CYS A CA 1
ATOM 2385 C C . CYS B 2 123 ? 89.544 117.410 94.163 1.00 118.80 141 CYS A C 1
ATOM 2386 O O . CYS B 2 123 ? 89.250 116.876 95.236 1.00 118.72 141 CYS A O 1
ATOM 2389 N N . LEU B 2 124 ? 90.768 117.366 93.644 1.00 98.07 142 LEU A N 1
ATOM 2390 C CA . LEU B 2 124 ? 91.877 116.660 94.270 1.00 96.68 142 LEU A CA 1
ATOM 2391 C C . LEU B 2 124 ? 92.957 117.659 94.659 1.00 95.37 142 LEU A C 1
ATOM 2392 O O . LEU B 2 124 ? 93.357 118.497 93.844 1.00 94.12 142 LEU A O 1
ATOM 2397 N N . LEU B 2 125 ? 93.424 117.568 95.900 1.00 86.38 143 LEU A N 1
ATOM 2398 C CA . LEU B 2 125 ? 94.511 118.400 96.389 1.00 84.69 143 LEU A CA 1
ATOM 2399 C C . LEU B 2 125 ? 95.809 117.594 96.388 1.00 84.91 143 LEU A C 1
ATOM 2400 O O . LEU B 2 125 ? 95.845 116.428 95.992 1.00 86.08 143 LEU A O 1
ATOM 2405 N N . LEU B 2 126 ? 96.897 118.232 96.824 1.00 71.88 144 LEU A N 1
ATOM 2406 C CA . LEU B 2 126 ? 98.199 117.572 96.780 1.00 70.47 144 LEU A CA 1
ATOM 2407 C C . LEU B 2 126 ? 98.274 116.422 97.776 1.00 71.51 144 LEU A C 1
ATOM 2408 O O . LEU B 2 126 ? 98.682 115.309 97.425 1.00 72.19 144 LEU A O 1
ATOM 2413 N N . GLU B 2 127 ? 97.883 116.668 99.024 1.00 84.54 145 GLU A N 1
ATOM 2414 C CA . GLU B 2 127 ? 97.969 115.659 100.069 1.00 84.53 145 GLU A CA 1
ATOM 2415 C C . GLU B 2 127 ? 96.575 115.279 100.538 1.00 86.62 145 GLU A C 1
ATOM 2416 O O . GLU B 2 127 ? 95.855 116.135 101.074 1.00 87.62 145 GLU A O 1
ATOM 2422 N N . PRO B 2 128 ? 96.153 114.023 100.371 1.00 80.18 146 PRO A N 1
ATOM 2423 C CA . PRO B 2 128 ? 96.867 112.927 99.716 1.00 78.33 146 PRO A CA 1
ATOM 2424 C C . PRO B 2 128 ? 96.328 112.644 98.319 1.00 78.08 146 PRO A C 1
ATOM 2425 O O . PRO B 2 128 ? 96.419 111.520 97.840 1.00 78.04 146 PRO A O 1
ATOM 2429 N N . GLY B 2 129 ? 95.757 113.636 97.642 1.00 81.62 147 GLY A N 1
ATOM 2430 C CA . GLY B 2 129 ? 95.125 113.386 96.362 1.00 82.63 147 GLY A CA 1
ATOM 2431 C C . GLY B 2 129 ? 96.084 113.050 95.239 1.00 81.80 147 GLY A C 1
ATOM 2432 O O . GLY B 2 129 ? 96.140 111.899 94.800 1.00 81.58 147 GLY A O 1
ATOM 2433 N N . LEU B 2 130 ? 96.860 114.035 94.779 1.00 71.67 148 LEU A N 1
ATOM 2434 C CA . LEU B 2 130 ? 97.784 113.804 93.675 1.00 70.96 148 LEU A CA 1
ATOM 2435 C C . LEU B 2 130 ? 99.015 113.015 94.097 1.00 69.54 148 LEU A C 1
ATOM 2436 O O . LEU B 2 130 ? 99.664 112.398 93.242 1.00 69.33 148 LEU A O 1
ATOM 2441 N N . ASN B 2 131 ? 99.345 113.019 95.389 1.00 58.38 149 ASN A N 1
ATOM 2442 C CA . ASN B 2 131 ? 100.476 112.234 95.866 1.00 55.45 149 ASN A CA 1
ATOM 2443 C C . ASN B 2 131 ? 100.256 110.751 95.608 1.00 58.02 149 ASN A C 1
ATOM 2444 O O . ASN B 2 131 ? 101.187 110.037 95.220 1.00 59.49 149 ASN A O 1
ATOM 2449 N N . GLU B 2 132 ? 99.028 110.269 95.815 1.00 64.28 150 GLU A N 1
ATOM 2450 C CA . GLU B 2 132 ? 98.734 108.863 95.558 1.00 64.28 150 GLU A CA 1
ATOM 2451 C C . GLU B 2 132 ? 98.881 108.521 94.081 1.00 61.59 150 GLU A C 1
ATOM 2452 O O . GLU B 2 132 ? 99.408 107.456 93.739 1.00 62.54 150 GLU A O 1
ATOM 2458 N N . ILE B 2 133 ? 98.421 109.401 93.189 1.00 51.09 151 ILE A N 1
ATOM 2459 C CA . ILE B 2 133 ? 98.591 109.147 91.761 1.00 50.74 151 ILE A CA 1
ATOM 2460 C C . ILE B 2 133 ? 100.069 109.108 91.401 1.00 50.96 151 ILE A C 1
ATOM 2461 O O . ILE B 2 133 ? 100.523 108.220 90.670 1.00 52.15 151 ILE A O 1
ATOM 2466 N N . MET B 2 134 ? 100.848 110.062 91.914 1.00 52.64 152 MET A N 1
ATOM 2467 C CA . MET B 2 134 ? 102.259 110.119 91.552 1.00 48.69 152 MET A CA 1
ATOM 2468 C C . MET B 2 134 ? 103.082 109.017 92.207 1.00 48.97 152 MET A C 1
ATOM 2469 O O . MET B 2 134 ? 104.174 108.708 91.720 1.00 52.36 152 MET A O 1
ATOM 2474 N N . ALA B 2 135 ? 102.593 108.416 93.291 1.00 48.53 153 ALA A N 1
ATOM 2475 C CA . ALA B 2 135 ? 103.354 107.397 94.001 1.00 47.30 153 ALA A CA 1
ATOM 2476 C C . ALA B 2 135 ? 102.933 105.971 93.676 1.00 52.10 153 ALA A C 1
ATOM 2477 O O . ALA B 2 135 ? 103.751 105.056 93.813 1.00 53.93 153 ALA A O 1
ATOM 2479 N N . ASN B 2 136 ? 101.689 105.748 93.252 1.00 58.61 154 ASN A N 1
ATOM 2480 C CA . ASN B 2 136 ? 101.172 104.396 93.084 1.00 55.17 154 ASN A CA 1
ATOM 2481 C C . ASN B 2 136 ? 100.690 104.076 91.678 1.00 54.78 154 ASN A C 1
ATOM 2482 O O . ASN B 2 136 ? 100.740 102.912 91.280 1.00 57.31 154 ASN A O 1
ATOM 2487 N N . SER B 2 137 ? 100.224 105.065 90.921 1.00 54.21 155 SER A N 1
ATOM 2488 C CA . SER B 2 137 ? 99.655 104.791 89.609 1.00 57.17 155 SER A CA 1
ATOM 2489 C C . SER B 2 137 ? 100.724 104.305 88.636 1.00 57.53 155 SER A C 1
ATOM 2490 O O . SER B 2 137 ? 101.913 104.601 88.779 1.00 56.24 155 SER A O 1
ATOM 2493 N N . LEU B 2 138 ? 100.282 103.542 87.636 1.00 60.12 156 LEU A N 1
ATOM 2494 C CA . LEU B 2 138 ? 101.154 103.013 86.595 1.00 59.33 156 LEU A CA 1
ATOM 2495 C C . LEU B 2 138 ? 100.645 103.376 85.203 1.00 60.84 156 LEU A C 1
ATOM 2496 O O . LEU B 2 138 ? 100.948 102.691 84.225 1.00 60.43 156 LEU A O 1
ATOM 2501 N N . ASP B 2 139 ? 99.870 104.451 85.103 1.00 71.13 157 ASP A N 1
ATOM 2502 C CA . ASP B 2 139 ? 99.344 104.925 83.830 1.00 71.41 157 ASP A CA 1
ATOM 2503 C C . ASP B 2 139 ? 100.118 106.160 83.392 1.00 69.87 157 ASP A C 1
ATOM 2504 O O . ASP B 2 139 ? 100.229 107.129 84.150 1.00 69.60 157 ASP A O 1
ATOM 2509 N N . TYR B 2 140 ? 100.652 106.121 82.170 1.00 66.46 158 TYR A N 1
ATOM 2510 C CA . TYR B 2 140 ? 101.409 107.259 81.659 1.00 67.01 158 TYR A CA 1
ATOM 2511 C C . TYR B 2 140 ? 100.527 108.493 81.525 1.00 69.73 158 TYR A C 1
ATOM 2512 O O . TYR B 2 140 ? 100.941 109.602 81.882 1.00 69.60 158 TYR A O 1
ATOM 2521 N N . ASN B 2 141 ? 99.307 108.323 81.011 1.00 74.80 159 ASN A N 1
ATOM 2522 C CA . ASN B 2 141 ? 98.430 109.470 80.799 1.00 73.26 159 ASN A CA 1
ATOM 2523 C C . ASN B 2 141 ? 97.921 110.037 82.118 1.00 74.68 159 ASN A C 1
ATOM 2524 O O . ASN B 2 141 ? 97.820 111.259 82.275 1.00 74.74 159 ASN A O 1
ATOM 2529 N N . GLU B 2 142 ? 97.589 109.169 83.077 1.00 72.48 160 GLU A N 1
ATOM 2530 C CA . GLU B 2 142 ? 97.075 109.645 84.358 1.00 70.12 160 GLU A CA 1
ATOM 2531 C C . GLU B 2 142 ? 98.141 110.407 85.137 1.00 71.13 160 GLU A C 1
ATOM 2532 O O . GLU B 2 142 ? 97.864 111.474 85.699 1.00 72.15 160 GLU A O 1
ATOM 2538 N N . ARG B 2 143 ? 99.365 109.875 85.185 1.00 56.47 161 ARG A N 1
ATOM 2539 C CA . ARG B 2 143 ? 100.449 110.584 85.856 1.00 51.32 161 ARG A CA 1
ATOM 2540 C C . ARG B 2 143 ? 100.787 111.882 85.136 1.00 54.62 161 ARG A C 1
ATOM 2541 O O . ARG B 2 143 ? 101.070 112.898 85.779 1.00 52.31 161 ARG A O 1
ATOM 2549 N N . LEU B 2 144 ? 100.764 111.868 83.801 1.00 62.59 162 LEU A N 1
ATOM 2550 C CA . LEU B 2 144 ? 101.005 113.093 83.047 1.00 60.38 162 LEU A CA 1
ATOM 2551 C C . LEU B 2 144 ? 99.956 114.147 83.369 1.00 60.74 162 LEU A C 1
ATOM 2552 O O . LEU B 2 144 ? 100.279 115.333 83.510 1.00 65.19 162 LEU A O 1
ATOM 2557 N N . TRP B 2 145 ? 98.692 113.735 83.487 1.00 66.09 163 TRP A N 1
ATOM 2558 C CA . TRP B 2 145 ? 97.640 114.674 83.857 1.00 68.45 163 TRP A CA 1
ATOM 2559 C C . TRP B 2 145 ? 97.862 115.222 85.260 1.00 69.83 163 TRP A C 1
ATOM 2560 O O . TRP B 2 145 ? 97.778 116.433 85.484 1.00 72.14 163 TRP A O 1
ATOM 2571 N N . ALA B 2 146 ? 98.138 114.339 86.223 1.00 57.95 164 ALA A N 1
ATOM 2572 C CA . ALA B 2 146 ? 98.344 114.781 87.598 1.00 55.97 164 ALA A CA 1
ATOM 2573 C C . ALA B 2 146 ? 99.576 115.663 87.743 1.00 55.00 164 ALA A C 1
ATOM 2574 O O . ALA B 2 146 ? 99.650 116.458 88.685 1.00 56.46 164 ALA A O 1
ATOM 2576 N N . TRP B 2 147 ? 100.538 115.535 86.833 1.00 50.37 165 TRP A N 1
ATOM 2577 C CA . TRP B 2 147 ? 101.732 116.370 86.843 1.00 49.00 165 TRP A CA 1
ATOM 2578 C C . TRP B 2 147 ? 101.447 117.738 86.229 1.00 50.44 165 TRP A C 1
ATOM 2579 O O . TRP B 2 147 ? 101.716 118.781 86.841 1.00 53.22 165 TRP A O 1
ATOM 2590 N N . GLU B 2 148 ? 100.887 117.742 85.017 1.00 61.19 166 GLU A N 1
ATOM 2591 C CA . GLU B 2 148 ? 100.627 118.993 84.313 1.00 57.84 166 GLU A CA 1
ATOM 2592 C C . GLU B 2 148 ? 99.594 119.840 85.043 1.00 60.43 166 GLU A C 1
ATOM 2593 O O . GLU B 2 148 ? 99.717 121.067 85.100 1.00 63.34 166 GLU A O 1
ATOM 2599 N N . SER B 2 149 ? 98.555 119.208 85.593 1.00 62.71 167 SER A N 1
ATOM 2600 C CA . SER B 2 149 ? 97.536 119.963 86.312 1.00 65.51 167 SER A CA 1
ATOM 2601 C C . SER B 2 149 ? 98.123 120.656 87.533 1.00 65.89 167 SER A C 1
ATOM 2602 O O . SER B 2 149 ? 97.820 121.825 87.798 1.00 66.94 167 SER A O 1
ATOM 2605 N N . TRP B 2 150 ? 98.972 119.956 88.285 1.00 53.01 168 TRP A N 1
ATOM 2606 C CA . TRP B 2 150 ? 99.570 120.566 89.465 1.00 50.83 168 TRP A CA 1
ATOM 2607 C C . TRP B 2 150 ? 100.563 121.659 89.096 1.00 49.45 168 TRP A C 1
ATOM 2608 O O . TRP B 2 150 ? 100.678 122.655 89.818 1.00 49.74 168 TRP A O 1
ATOM 2619 N N . ARG B 2 151 ? 101.286 121.502 87.987 1.00 54.84 169 ARG A N 1
ATOM 2620 C CA . ARG B 2 151 ? 102.261 122.518 87.610 1.00 53.11 169 ARG A CA 1
ATOM 2621 C C . ARG B 2 151 ? 101.668 123.656 86.788 1.00 55.57 169 ARG A C 1
ATOM 2622 O O . ARG B 2 151 ? 102.364 124.648 86.545 1.00 56.30 169 ARG A O 1
ATOM 2630 N N . SER B 2 152 ? 100.410 123.545 86.356 1.00 61.62 170 SER A N 1
ATOM 2631 C CA . SER B 2 152 ? 99.755 124.611 85.614 1.00 61.75 170 SER A CA 1
ATOM 2632 C C . SER B 2 152 ? 98.631 125.293 86.377 1.00 63.16 170 SER A C 1
ATOM 2633 O O . SER B 2 152 ? 98.200 126.374 85.967 1.00 64.54 170 SER A O 1
ATOM 2636 N N . GLU B 2 153 ? 98.132 124.689 87.454 1.00 66.64 171 GLU A N 1
ATOM 2637 C CA . GLU B 2 153 ? 97.128 125.330 88.293 1.00 67.51 171 GLU A CA 1
ATOM 2638 C C . GLU B 2 153 ? 97.720 126.008 89.517 1.00 65.58 171 GLU A C 1
ATOM 2639 O O . GLU B 2 153 ? 97.153 126.993 90.000 1.00 67.03 171 GLU A O 1
ATOM 2645 N N . VAL B 2 154 ? 98.841 125.512 90.027 1.00 60.70 172 VAL A N 1
ATOM 2646 C CA . VAL B 2 154 ? 99.501 126.096 91.188 1.00 62.24 172 VAL A CA 1
ATOM 2647 C C . VAL B 2 154 ? 100.783 126.818 90.796 1.00 63.61 172 VAL A C 1
ATOM 2648 O O . VAL B 2 154 ? 100.985 127.977 91.156 1.00 66.31 172 VAL A O 1
ATOM 2652 N N . GLY B 2 155 ? 101.657 126.147 90.044 1.00 54.47 173 GLY A N 1
ATOM 2653 C CA . GLY B 2 155 ? 102.912 126.768 89.652 1.00 48.37 173 GLY A CA 1
ATOM 2654 C C . GLY B 2 155 ? 102.721 127.970 88.747 1.00 52.72 173 GLY A C 1
ATOM 2655 O O . GLY B 2 155 ? 103.479 128.939 88.819 1.00 56.88 173 GLY A O 1
ATOM 2656 N N . LYS B 2 156 ? 101.708 127.922 87.878 1.00 59.74 174 LYS A N 1
ATOM 2657 C CA . LYS B 2 156 ? 101.456 129.031 86.965 1.00 60.73 174 LYS A CA 1
ATOM 2658 C C . LYS B 2 156 ? 101.055 130.306 87.692 1.00 60.53 174 LYS A C 1
ATOM 2659 O O . LYS B 2 156 ? 101.279 131.400 87.163 1.00 62.13 174 LYS A O 1
ATOM 2665 N N . GLN B 2 157 ? 100.468 130.195 88.882 1.00 60.01 175 GLN A N 1
ATOM 2666 C CA . GLN B 2 157 ? 100.005 131.357 89.625 1.00 61.27 175 GLN A CA 1
ATOM 2667 C C . GLN B 2 157 ? 100.984 131.813 90.699 1.00 60.60 175 GLN A C 1
ATOM 2668 O O . GLN B 2 157 ? 100.744 132.844 91.336 1.00 63.17 175 GLN A O 1
ATOM 2674 N N . LEU B 2 158 ? 102.080 131.087 90.912 1.00 50.13 176 LEU A N 1
ATOM 2675 C CA . LEU B 2 158 ? 103.142 131.536 91.803 1.00 46.30 176 LEU A CA 1
ATOM 2676 C C . LEU B 2 158 ? 104.244 132.292 91.074 1.00 48.05 176 LEU A C 1
ATOM 2677 O O . LEU B 2 158 ? 105.191 132.745 91.722 1.00 49.05 176 LEU A O 1
ATOM 2682 N N . ARG B 2 159 ? 104.145 132.443 89.746 1.00 56.22 177 ARG A N 1
ATOM 2683 C CA . ARG B 2 159 ? 105.267 133.002 88.991 1.00 56.30 177 ARG A CA 1
ATOM 2684 C C . ARG B 2 159 ? 105.511 134.472 89.315 1.00 57.94 177 ARG A C 1
ATOM 2685 O O . ARG B 2 159 ? 106.629 134.814 89.741 1.00 61.57 177 ARG A O 1
ATOM 2693 N N . PRO B 2 160 ? 104.549 135.392 89.131 1.00 51.93 178 PRO A N 1
ATOM 2694 C CA . PRO B 2 160 ? 104.837 136.794 89.485 1.00 53.70 178 PRO A CA 1
ATOM 2695 C C . PRO B 2 160 ? 105.133 136.984 90.961 1.00 51.08 178 PRO A C 1
ATOM 2696 O O . PRO B 2 160 ? 105.982 137.810 91.329 1.00 51.78 178 PRO A O 1
ATOM 2700 N N . LEU B 2 161 ? 104.455 136.221 91.822 1.00 44.62 179 LEU A N 1
ATOM 2701 C CA . LEU B 2 161 ? 104.734 136.295 93.250 1.00 45.03 179 LEU A CA 1
ATOM 2702 C C . LEU B 2 161 ? 106.158 135.854 93.551 1.00 49.29 179 LEU A C 1
ATOM 2703 O O . LEU B 2 161 ? 106.848 136.477 94.364 1.00 53.62 179 LEU A O 1
ATOM 2708 N N . TYR B 2 162 ? 106.626 134.790 92.892 1.00 43.53 180 TYR A N 1
ATOM 2709 C CA . TYR B 2 162 ? 107.998 134.347 93.116 1.00 38.98 180 TYR A CA 1
ATOM 2710 C C . TYR B 2 162 ? 109.003 135.346 92.560 1.00 39.81 180 TYR A C 1
ATOM 2711 O O . TYR B 2 162 ? 110.076 135.531 93.138 1.00 42.62 180 TYR A O 1
ATOM 2720 N N . GLU B 2 163 ? 108.684 135.994 91.438 1.00 43.94 181 GLU A N 1
ATOM 2721 C CA . GLU B 2 163 ? 109.585 137.013 90.904 1.00 45.59 181 GLU A CA 1
ATOM 2722 C C . GLU B 2 163 ? 109.725 138.180 91.877 1.00 48.15 181 GLU A C 1
ATOM 2723 O O . GLU B 2 163 ? 110.839 138.648 92.158 1.00 51.12 181 GLU A O 1
ATOM 2729 N N . GLU B 2 164 ? 108.599 138.653 92.416 1.00 52.05 182 GLU A N 1
ATOM 2730 C CA . GLU B 2 164 ? 108.652 139.737 93.391 1.00 51.68 182 GLU A CA 1
ATOM 2731 C C . GLU B 2 164 ? 109.367 139.297 94.663 1.00 49.21 182 GLU A C 1
ATOM 2732 O O . GLU B 2 164 ? 110.112 140.077 95.270 1.00 53.63 182 GLU A O 1
ATOM 2738 N N . TYR B 2 165 ? 109.154 138.046 95.079 1.00 37.36 183 TYR A N 1
ATOM 2739 C CA . TYR B 2 165 ? 109.852 137.510 96.242 1.00 34.95 183 TYR A CA 1
ATOM 2740 C C . TYR B 2 165 ? 111.357 137.479 96.015 1.00 39.10 183 TYR A C 1
ATOM 2741 O O . TYR B 2 165 ? 112.133 137.817 96.913 1.00 38.32 183 TYR A O 1
ATOM 2750 N N . VAL B 2 166 ? 111.787 137.072 94.819 1.00 43.80 184 VAL A N 1
ATOM 2751 C CA . VAL B 2 166 ? 113.212 137.043 94.499 1.00 40.28 184 VAL A CA 1
ATOM 2752 C C . VAL B 2 166 ? 113.792 138.448 94.549 1.00 38.89 184 VAL A C 1
ATOM 2753 O O . VAL B 2 166 ? 114.872 138.674 95.108 1.00 44.68 184 VAL A O 1
ATOM 2757 N N . VAL B 2 167 ? 113.079 139.416 93.967 1.00 35.74 185 VAL A N 1
ATOM 2758 C CA . VAL B 2 167 ? 113.570 140.794 93.966 1.00 36.86 185 VAL A CA 1
ATOM 2759 C C . VAL B 2 167 ? 113.714 141.310 95.395 1.00 38.00 185 VAL A C 1
ATOM 2760 O O . VAL B 2 167 ? 114.747 141.881 95.770 1.00 40.43 185 VAL A O 1
ATOM 2764 N N . LEU B 2 168 ? 112.686 141.096 96.221 1.00 43.29 186 LEU A N 1
ATOM 2765 C CA . LEU B 2 168 ? 112.722 141.600 97.591 1.00 40.88 186 LEU A CA 1
ATOM 2766 C C . LEU B 2 168 ? 113.793 140.899 98.418 1.00 41.73 186 LEU A C 1
ATOM 2767 O O . LEU B 2 168 ? 114.468 141.535 99.236 1.00 47.51 186 LEU A O 1
ATOM 2772 N N . LYS B 2 169 ? 113.962 139.588 98.226 1.00 39.40 187 LYS A N 1
ATOM 2773 C CA . LYS B 2 169 ? 114.972 138.851 98.975 1.00 36.52 187 LYS A CA 1
ATOM 2774 C C . LYS B 2 169 ? 116.376 139.286 98.584 1.00 38.90 187 LYS A C 1
ATOM 2775 O O . LYS B 2 169 ? 117.251 139.420 99.447 1.00 39.55 187 LYS A O 1
ATOM 2781 N N . ASN B 2 170 ? 116.616 139.509 97.289 1.00 38.16 188 ASN A N 1
ATOM 2782 C CA . ASN B 2 170 ? 117.908 140.036 96.867 1.00 33.63 188 ASN A CA 1
ATOM 2783 C C . ASN B 2 170 ? 118.147 141.424 97.444 1.00 39.82 188 ASN A C 1
ATOM 2784 O O . ASN B 2 170 ? 119.264 141.742 97.863 1.00 44.28 188 ASN A O 1
ATOM 2789 N N . GLU B 2 171 ? 117.111 142.267 97.472 1.00 54.60 189 GLU A N 1
ATOM 2790 C CA . GLU B 2 171 ? 117.254 143.584 98.085 1.00 52.10 189 GLU A CA 1
ATOM 2791 C C . GLU B 2 171 ? 117.660 143.463 99.548 1.00 54.01 189 GLU A C 1
ATOM 2792 O O . GLU B 2 171 ? 118.604 144.122 100.003 1.00 57.88 189 GLU A O 1
ATOM 2798 N N . MET B 2 172 ? 116.962 142.606 100.297 1.00 53.10 190 MET A N 1
ATOM 2799 C CA . MET B 2 172 ? 117.261 142.433 101.715 1.00 51.28 190 MET A CA 1
ATOM 2800 C C . MET B 2 172 ? 118.677 141.904 101.912 1.00 54.60 190 MET A C 1
ATOM 2801 O O . MET B 2 172 ? 119.412 142.387 102.780 1.00 58.15 190 MET A O 1
ATOM 2806 N N . ALA B 2 173 ? 119.084 140.924 101.102 1.00 49.34 191 ALA A N 1
ATOM 2807 C CA . ALA B 2 173 ? 120.396 140.311 101.279 1.00 43.26 191 ALA A CA 1
ATOM 2808 C C . ALA B 2 173 ? 121.518 141.282 100.931 1.00 42.62 191 ALA A C 1
ATOM 2809 O O . ALA B 2 173 ? 122.490 141.414 101.683 1.00 46.64 191 ALA A O 1
ATOM 2811 N N . ARG B 2 174 ? 121.407 141.970 99.791 1.00 42.36 192 ARG A N 1
ATOM 2812 C CA . ARG B 2 174 ? 122.445 142.917 99.400 1.00 41.42 192 ARG A CA 1
ATOM 2813 C C . ARG B 2 174 ? 122.496 144.112 100.339 1.00 43.09 192 ARG A C 1
ATOM 2814 O O . ARG B 2 174 ? 123.568 144.691 100.543 1.00 44.42 192 ARG A O 1
ATOM 2822 N N . ALA B 2 175 ? 121.358 144.497 100.919 1.00 48.27 193 ALA A N 1
ATOM 2823 C CA . ALA B 2 175 ? 121.374 145.525 101.949 1.00 50.66 193 ALA A CA 1
ATOM 2824 C C . ALA B 2 175 ? 121.891 145.002 103.282 1.00 50.79 193 ALA A C 1
ATOM 2825 O O . ALA B 2 175 ? 122.086 145.798 104.207 1.00 54.19 193 ALA A O 1
ATOM 2827 N N . ASN B 2 176 ? 122.111 143.692 103.403 1.00 54.31 194 ASN A N 1
ATOM 2828 C CA . ASN B 2 176 ? 122.652 143.081 104.610 1.00 54.19 194 ASN A CA 1
ATOM 2829 C C . ASN B 2 176 ? 124.094 142.620 104.421 1.00 54.84 194 ASN A C 1
ATOM 2830 O O . ASN B 2 176 ? 124.551 141.721 105.133 1.00 53.26 194 ASN A O 1
ATOM 2835 N N . HIS B 2 177 ? 124.810 143.214 103.461 1.00 61.86 195 HIS A N 1
ATOM 2836 C CA . HIS B 2 177 ? 126.223 142.921 103.202 1.00 61.70 195 HIS A CA 1
ATOM 2837 C C . HIS B 2 177 ? 126.427 141.488 102.707 1.00 59.76 195 HIS A C 1
ATOM 2838 O O . HIS B 2 177 ? 127.343 140.792 103.144 1.00 60.97 195 HIS A O 1
ATOM 2845 N N . TYR B 2 178 ? 125.571 141.050 101.788 1.00 40.79 196 TYR A N 1
ATOM 2846 C CA . TYR B 2 178 ? 125.742 139.798 101.068 1.00 34.29 196 TYR A CA 1
ATOM 2847 C C . TYR B 2 178 ? 125.621 140.059 99.573 1.00 39.05 196 TYR A C 1
ATOM 2848 O O . TYR B 2 178 ? 125.026 141.050 99.142 1.00 45.18 196 TYR A O 1
ATOM 2857 N N . GLU B 2 179 ? 126.207 139.163 98.777 1.00 37.88 197 GLU A N 1
ATOM 2858 C CA . GLU B 2 179 ? 126.141 139.320 97.327 1.00 33.74 197 GLU A CA 1
ATOM 2859 C C . GLU B 2 179 ? 124.708 139.206 96.821 1.00 36.17 197 GLU A C 1
ATOM 2860 O O . GLU B 2 179 ? 124.280 139.994 95.970 1.00 39.66 197 GLU A O 1
ATOM 2866 N N . ASP B 2 180 ? 123.957 138.240 97.331 1.00 34.67 198 ASP A N 1
ATOM 2867 C CA . ASP B 2 180 ? 122.559 138.025 96.966 1.00 29.34 198 ASP A CA 1
ATOM 2868 C C . ASP B 2 180 ? 121.949 137.117 98.028 1.00 29.19 198 ASP A C 1
ATOM 2869 O O . ASP B 2 180 ? 122.568 136.850 99.065 1.00 37.94 198 ASP A O 1
ATOM 2874 N N . TYR B 2 181 ? 120.726 136.644 97.778 1.00 20.92 199 TYR A N 1
ATOM 2875 C CA . TYR B 2 181 ? 120.078 135.761 98.742 1.00 20.94 199 TYR A CA 1
ATOM 2876 C C . TYR B 2 181 ? 120.743 134.392 98.791 1.00 28.67 199 TYR A C 1
ATOM 2877 O O . TYR B 2 181 ? 120.768 133.756 99.852 1.00 34.63 199 TYR A O 1
ATOM 2886 N N . GLY B 2 182 ? 121.272 133.916 97.663 1.00 24.50 200 GLY A N 1
ATOM 2887 C CA . GLY B 2 182 ? 122.013 132.665 97.680 1.00 16.07 200 GLY A CA 1
ATOM 2888 C C . GLY B 2 182 ? 123.240 132.733 98.567 1.00 20.20 200 GLY A C 1
ATOM 2889 O O . GLY B 2 182 ? 123.562 131.775 99.273 1.00 25.04 200 GLY A O 1
ATOM 2890 N N . ASP B 2 183 ? 123.941 133.869 98.545 1.00 23.54 201 ASP A N 1
ATOM 2891 C CA . ASP B 2 183 ? 125.079 134.060 99.437 1.00 22.47 201 ASP A CA 1
ATOM 2892 C C . ASP B 2 183 ? 124.635 134.077 100.895 1.00 25.37 201 ASP A C 1
ATOM 2893 O O . ASP B 2 183 ? 125.309 133.516 101.768 1.00 32.19 201 ASP A O 1
ATOM 2898 N N . TYR B 2 184 ? 123.492 134.707 101.175 1.00 25.23 202 TYR A N 1
ATOM 2899 C CA . TYR B 2 184 ? 122.949 134.694 102.528 1.00 24.49 202 TYR A CA 1
ATOM 2900 C C . TYR B 2 184 ? 122.656 133.272 102.986 1.00 26.19 202 TYR A C 1
ATOM 2901 O O . TYR B 2 184 ? 122.937 132.910 104.134 1.00 28.95 202 TYR A O 1
ATOM 2910 N N . TRP B 2 185 ? 122.083 132.453 102.102 1.00 24.25 203 TRP A N 1
ATOM 2911 C CA . TRP B 2 185 ? 121.813 131.062 102.449 1.00 19.35 203 TRP A CA 1
ATOM 2912 C C . TRP B 2 185 ? 123.102 130.280 102.673 1.00 20.58 203 TRP A C 1
ATOM 2913 O O . TRP B 2 185 ? 123.198 129.489 103.617 1.00 28.74 203 TRP A O 1
ATOM 2924 N N . ARG B 2 186 ? 124.102 130.482 101.813 1.00 23.51 204 ARG A N 1
ATOM 2925 C CA . ARG B 2 186 ? 125.382 129.801 101.969 1.00 18.09 204 ARG A CA 1
ATOM 2926 C C . ARG B 2 186 ? 126.163 130.282 103.182 1.00 17.40 204 ARG A C 1
ATOM 2927 O O . ARG B 2 186 ? 127.122 129.615 103.581 1.00 26.67 204 ARG A O 1
ATOM 2935 N N . GLY B 2 187 ? 125.785 131.419 103.766 1.00 18.67 205 GLY A N 1
ATOM 2936 C CA . GLY B 2 187 ? 126.455 131.912 104.958 1.00 19.47 205 GLY A CA 1
ATOM 2937 C C . GLY B 2 187 ? 126.377 130.988 106.158 1.00 14.80 205 GLY A C 1
ATOM 2938 O O . GLY B 2 187 ? 127.086 131.223 107.143 1.00 19.09 205 GLY A O 1
ATOM 2939 N N . ASP B 2 188 ? 125.531 129.956 106.110 1.00 16.37 206 ASP A N 1
ATOM 2940 C CA . ASP B 2 188 ? 125.485 128.984 107.198 1.00 19.45 206 ASP A CA 1
ATOM 2941 C C . ASP B 2 188 ? 126.787 128.200 107.299 1.00 23.75 206 ASP A C 1
ATOM 2942 O O . ASP B 2 188 ? 127.224 127.862 108.405 1.00 24.45 206 ASP A O 1
ATOM 2947 N N . TYR B 2 189 ? 127.422 127.913 106.167 1.00 21.81 207 TYR A N 1
ATOM 2948 C CA . TYR B 2 189 ? 128.654 127.139 106.133 1.00 13.95 207 TYR A CA 1
ATOM 2949 C C . TYR B 2 189 ? 129.903 128.002 106.244 1.00 16.60 207 TYR A C 1
ATOM 2950 O O . TYR B 2 189 ? 131.014 127.465 106.201 1.00 25.65 207 TYR A O 1
ATOM 2959 N N . GLU B 2 190 ? 129.752 129.315 106.387 1.00 20.12 208 GLU A N 1
ATOM 2960 C CA . GLU B 2 190 ? 130.903 130.197 106.499 1.00 14.88 208 GLU A CA 1
ATOM 2961 C C . GLU B 2 190 ? 131.571 130.040 107.858 1.00 24.64 208 GLU A C 1
ATOM 2962 O O . GLU B 2 190 ? 130.899 130.004 108.893 1.00 28.11 208 GLU A O 1
ATOM 2968 N N . VAL B 2 191 ? 132.899 129.940 107.852 1.00 28.05 209 VAL A N 1
ATOM 2969 C CA . VAL B 2 191 ? 133.705 129.937 109.066 1.00 22.05 209 VAL A CA 1
ATOM 2970 C C . VAL B 2 191 ? 134.827 130.948 108.887 1.00 25.12 209 VAL A C 1
ATOM 2971 O O . VAL B 2 191 ? 135.541 130.915 107.879 1.00 28.40 209 VAL A O 1
ATOM 2975 N N . ASN B 2 192 ? 134.981 131.845 109.858 1.00 36.79 210 ASN A N 1
ATOM 2976 C CA . ASN B 2 192 ? 136.034 132.847 109.821 1.00 36.55 210 ASN A CA 1
ATOM 2977 C C . ASN B 2 192 ? 136.668 132.973 111.197 1.00 38.99 210 ASN A C 1
ATOM 2978 O O . ASN B 2 192 ? 136.028 132.714 112.219 1.00 40.57 210 ASN A O 1
ATOM 2983 N N . GLY B 2 193 ? 137.936 133.376 111.211 1.00 40.22 211 GLY A N 1
ATOM 2984 C CA . GLY B 2 193 ? 138.633 133.644 112.451 1.00 43.06 211 GLY A CA 1
ATOM 2985 C C . GLY B 2 193 ? 139.210 132.440 113.157 1.00 45.76 211 GLY A C 1
ATOM 2986 O O . GLY B 2 193 ? 139.649 132.572 114.305 1.00 49.45 211 GLY A O 1
ATOM 2987 N N . VAL B 2 194 ? 139.224 131.272 112.522 1.00 43.25 212 VAL A N 1
ATOM 2988 C CA . VAL B 2 194 ? 139.794 130.062 113.104 1.00 40.77 212 VAL A CA 1
ATOM 2989 C C . VAL B 2 194 ? 140.868 129.560 112.149 1.00 40.35 212 VAL A C 1
ATOM 2990 O O . VAL B 2 194 ? 140.572 129.206 111.001 1.00 41.63 212 VAL A O 1
ATOM 2994 N N . ASP B 2 195 ? 142.112 129.518 112.621 1.00 51.26 213 ASP A N 1
ATOM 2995 C CA . ASP B 2 195 ? 143.222 129.128 111.762 1.00 52.68 213 ASP A CA 1
ATOM 2996 C C . ASP B 2 195 ? 143.116 127.659 111.378 1.00 54.47 213 ASP A C 1
ATOM 2997 O O . ASP B 2 195 ? 142.981 126.785 112.240 1.00 57.18 213 ASP A O 1
ATOM 3002 N N . GLY B 2 196 ? 143.181 127.389 110.076 1.00 48.41 214 GLY A N 1
ATOM 3003 C CA . GLY B 2 196 ? 143.106 126.038 109.567 1.00 44.43 214 GLY A CA 1
ATOM 3004 C C . GLY B 2 196 ? 141.714 125.457 109.484 1.00 43.19 214 GLY A C 1
ATOM 3005 O O . GLY B 2 196 ? 141.570 124.299 109.072 1.00 46.54 214 GLY A O 1
ATOM 3006 N N . TYR B 2 197 ? 140.683 126.219 109.854 1.00 37.94 215 TYR A N 1
ATOM 3007 C CA . TYR B 2 197 ? 139.312 125.728 109.843 1.00 33.84 215 TYR A CA 1
ATOM 3008 C C . TYR B 2 197 ? 138.362 126.670 109.114 1.00 35.47 215 TYR A C 1
ATOM 3009 O O . TYR B 2 197 ? 137.147 126.447 109.147 1.00 39.76 215 TYR A O 1
ATOM 3018 N N . ASP B 2 198 ? 138.877 127.708 108.463 1.00 34.53 216 ASP A N 1
ATOM 3019 C CA . ASP B 2 198 ? 138.027 128.669 107.778 1.00 28.63 216 ASP A CA 1
ATOM 3020 C C . ASP B 2 198 ? 137.326 128.033 106.585 1.00 30.91 216 ASP A C 1
ATOM 3021 O O . ASP B 2 198 ? 137.864 127.151 105.912 1.00 33.52 216 ASP A O 1
ATOM 3026 N N . TYR B 2 199 ? 136.105 128.496 106.332 1.00 24.93 217 TYR A N 1
ATOM 3027 C CA . TYR B 2 199 ? 135.317 128.068 105.186 1.00 20.72 217 TYR A CA 1
ATOM 3028 C C . TYR B 2 199 ? 134.638 129.289 104.590 1.00 26.09 217 TYR A C 1
ATOM 3029 O O . TYR B 2 199 ? 134.001 130.060 105.313 1.00 28.49 217 TYR A O 1
ATOM 3038 N N . SER B 2 200 ? 134.780 129.467 103.284 1.00 30.86 218 SER A N 1
ATOM 3039 C CA . SER B 2 200 ? 134.189 130.602 102.596 1.00 23.29 218 SER A CA 1
ATOM 3040 C C . SER B 2 200 ? 132.780 130.266 102.119 1.00 28.89 218 SER A C 1
ATOM 3041 O O . SER B 2 200 ? 132.422 129.102 101.928 1.00 34.84 218 SER A O 1
ATOM 3044 N N . ARG B 2 201 ? 131.972 131.312 101.938 1.00 26.77 219 ARG A N 1
ATOM 3045 C CA . ARG B 2 201 ? 130.627 131.116 101.407 1.00 22.47 219 ARG A CA 1
ATOM 3046 C C . ARG B 2 201 ? 130.670 130.580 99.982 1.00 26.06 219 ARG A C 1
ATOM 3047 O O . ARG B 2 201 ? 129.903 129.678 99.628 1.00 28.02 219 ARG A O 1
ATOM 3055 N N . GLY B 2 202 ? 131.561 131.120 99.151 1.00 25.74 220 GLY A N 1
ATOM 3056 C CA . GLY B 2 202 ? 131.700 130.644 97.787 1.00 20.65 220 GLY A CA 1
ATOM 3057 C C . GLY B 2 202 ? 132.423 129.322 97.655 1.00 26.87 220 GLY A C 1
ATOM 3058 O O . GLY B 2 202 ? 132.382 128.720 96.576 1.00 31.14 220 GLY A O 1
ATOM 3059 N N . GLN B 2 203 ? 133.084 128.862 98.718 1.00 30.79 221 GLN A N 1
ATOM 3060 C CA . GLN B 2 203 ? 133.728 127.555 98.688 1.00 24.65 221 GLN A CA 1
ATOM 3061 C C . GLN B 2 203 ? 132.701 126.431 98.681 1.00 29.68 221 GLN A C 1
ATOM 3062 O O . GLN B 2 203 ? 132.984 125.333 98.184 1.00 33.47 221 GLN A O 1
ATOM 3068 N N . LEU B 2 204 ? 131.510 126.688 99.226 1.00 25.26 222 LEU A N 1
ATOM 3069 C CA . LEU B 2 204 ? 130.473 125.664 99.267 1.00 20.00 222 LEU A CA 1
ATOM 3070 C C . LEU B 2 204 ? 130.055 125.246 97.865 1.00 19.50 222 LEU A C 1
ATOM 3071 O O . LEU B 2 204 ? 129.838 124.058 97.607 1.00 25.75 222 LEU A O 1
ATOM 3076 N N . ILE B 2 205 ? 129.935 126.206 96.946 1.00 20.11 223 ILE A N 1
ATOM 3077 C CA . ILE B 2 205 ? 129.549 125.879 95.576 1.00 15.92 223 ILE A CA 1
ATOM 3078 C C . ILE B 2 205 ? 130.580 124.956 94.941 1.00 21.70 223 ILE A C 1
ATOM 3079 O O . ILE B 2 205 ? 130.236 123.937 94.331 1.00 22.49 223 ILE A O 1
ATOM 3084 N N . GLU B 2 206 ? 131.863 125.298 95.082 1.00 24.93 224 GLU A N 1
ATOM 3085 C CA . GLU B 2 206 ? 132.917 124.486 94.484 1.00 19.42 224 GLU A CA 1
ATOM 3086 C C . GLU B 2 206 ? 132.963 123.095 95.099 1.00 22.89 224 GLU A C 1
ATOM 3087 O O . GLU B 2 206 ? 133.131 122.101 94.383 1.00 34.01 224 GLU A O 1
ATOM 3093 N N . ASP B 2 207 ? 132.814 123.003 96.422 1.00 20.63 225 ASP A N 1
ATOM 3094 C CA . ASP B 2 207 ? 132.832 121.698 97.075 1.00 19.44 225 ASP A CA 1
ATOM 3095 C C . ASP B 2 207 ? 131.649 120.842 96.642 1.00 21.26 225 ASP A C 1
ATOM 3096 O O . ASP B 2 207 ? 131.809 119.646 96.375 1.00 23.67 225 ASP A O 1
ATOM 3101 N N . VAL B 2 208 ? 130.456 121.434 96.563 1.00 19.38 226 VAL A N 1
ATOM 3102 C CA . VAL B 2 208 ? 129.280 120.685 96.132 1.00 12.63 226 VAL A CA 1
ATOM 3103 C C . VAL B 2 208 ? 129.448 120.211 94.695 1.00 16.55 226 VAL A C 1
ATOM 3104 O O . VAL B 2 208 ? 129.117 119.067 94.362 1.00 16.95 226 VAL A O 1
ATOM 3108 N N . GLU B 2 209 ? 129.974 121.076 93.822 1.00 20.48 227 GLU A N 1
ATOM 3109 C CA . GLU B 2 209 ? 130.202 120.675 92.437 1.00 18.80 227 GLU A CA 1
ATOM 3110 C C . GLU B 2 209 ? 131.214 119.541 92.342 1.00 21.56 227 GLU A C 1
ATOM 3111 O O . GLU B 2 209 ? 131.023 118.595 91.571 1.00 30.54 227 GLU A O 1
ATOM 3117 N N . HIS B 2 210 ? 132.301 119.617 93.113 1.00 20.92 228 HIS A N 1
ATOM 3118 C CA A HIS B 2 210 ? 133.312 118.565 93.068 0.29 23.72 228 HIS A CA 1
ATOM 3119 C CA B HIS B 2 210 ? 133.315 118.567 93.075 0.71 23.21 228 HIS A CA 1
ATOM 3120 C C . HIS B 2 210 ? 132.752 117.239 93.571 1.00 26.13 228 HIS A C 1
ATOM 3121 O O . HIS B 2 210 ? 132.972 116.184 92.956 1.00 32.30 228 HIS A O 1
ATOM 3134 N N . THR B 2 211 ? 132.015 117.269 94.684 1.00 21.39 229 THR A N 1
ATOM 3135 C CA . THR B 2 211 ? 131.436 116.036 95.204 1.00 13.66 229 THR A CA 1
ATOM 3136 C C . THR B 2 211 ? 130.400 115.461 94.248 1.00 12.36 229 THR A C 1
ATOM 3137 O O . THR B 2 211 ? 130.303 114.240 94.100 1.00 24.41 229 THR A O 1
ATOM 3141 N N . PHE B 2 212 ? 129.617 116.314 93.584 1.00 13.03 230 PHE A N 1
ATOM 3142 C CA . PHE B 2 212 ? 128.670 115.797 92.601 1.00 13.92 230 PHE A CA 1
ATOM 3143 C C . PHE B 2 212 ? 129.386 115.201 91.397 1.00 21.51 230 PHE A C 1
ATOM 3144 O O . PHE B 2 212 ? 128.938 114.192 90.841 1.00 22.97 230 PHE A O 1
ATOM 3152 N N . GLU B 2 213 ? 130.483 115.824 90.959 1.00 30.95 231 GLU A N 1
ATOM 3153 C CA . GLU B 2 213 ? 131.264 115.248 89.871 1.00 29.66 231 GLU A CA 1
ATOM 3154 C C . GLU B 2 213 ? 131.797 113.876 90.248 1.00 32.43 231 GLU A C 1
ATOM 3155 O O . GLU B 2 213 ? 131.874 112.982 89.398 1.00 35.26 231 GLU A O 1
ATOM 3161 N N . GLU B 2 214 ? 132.171 113.693 91.513 1.00 30.97 232 GLU A N 1
ATOM 3162 C CA . GLU B 2 214 ? 132.597 112.373 91.965 1.00 26.81 232 GLU A CA 1
ATOM 3163 C C . GLU B 2 214 ? 131.426 111.401 92.107 1.00 25.85 232 GLU A C 1
ATOM 3164 O O . GLU B 2 214 ? 131.605 110.192 91.923 1.00 28.68 232 GLU A O 1
ATOM 3170 N N . ILE B 2 215 ? 130.234 111.905 92.431 1.00 28.55 233 ILE A N 1
ATOM 3171 C CA . ILE B 2 215 ? 129.041 111.064 92.541 1.00 21.06 233 ILE A CA 1
ATOM 3172 C C . ILE B 2 215 ? 128.576 110.578 91.172 1.00 20.07 233 ILE A C 1
ATOM 3173 O O . ILE B 2 215 ? 128.056 109.463 91.048 1.00 25.45 233 ILE A O 1
ATOM 3178 N N . LYS B 2 216 ? 128.791 111.385 90.137 1.00 23.66 234 LYS A N 1
ATOM 3179 C CA . LYS B 2 216 ? 128.095 111.216 88.863 1.00 18.70 234 LYS A CA 1
ATOM 3180 C C . LYS B 2 216 ? 128.145 109.816 88.254 1.00 24.30 234 LYS A C 1
ATOM 3181 O O . LYS B 2 216 ? 127.119 109.393 87.699 1.00 33.50 234 LYS A O 1
ATOM 3187 N N . PRO B 2 217 ? 129.261 109.072 88.263 1.00 21.60 235 PRO A N 1
ATOM 3188 C CA . PRO B 2 217 ? 129.216 107.724 87.661 1.00 19.26 235 PRO A CA 1
ATOM 3189 C C . PRO B 2 217 ? 128.198 106.790 88.300 1.00 21.40 235 PRO A C 1
ATOM 3190 O O . PRO B 2 217 ? 127.467 106.088 87.584 1.00 26.90 235 PRO A O 1
ATOM 3194 N N . LEU B 2 218 ? 128.127 106.763 89.634 1.00 21.01 236 LEU A N 1
ATOM 3195 C CA . LEU B 2 218 ? 127.169 105.892 90.307 1.00 12.60 236 LEU A CA 1
ATOM 3196 C C . LEU B 2 218 ? 125.738 106.291 89.975 1.00 16.36 236 LEU A C 1
ATOM 3197 O O . LEU B 2 218 ? 124.889 105.431 89.707 1.00 28.00 236 LEU A O 1
ATOM 3202 N N . TYR B 2 219 ? 125.453 107.595 89.984 1.00 19.18 237 TYR A N 1
ATOM 3203 C CA . TYR B 2 219 ? 124.114 108.050 89.639 1.00 14.72 237 TYR A CA 1
ATOM 3204 C C . TYR B 2 219 ? 123.780 107.730 88.192 1.00 16.74 237 TYR A C 1
ATOM 3205 O O . TYR B 2 219 ? 122.635 107.403 87.876 1.00 25.09 237 TYR A O 1
ATOM 3214 N N . GLU B 2 220 ? 124.757 107.839 87.293 1.00 19.55 238 GLU A N 1
ATOM 3215 C CA . GLU B 2 220 ? 124.507 107.520 85.892 1.00 25.39 238 GLU A CA 1
ATOM 3216 C C . GLU B 2 220 ? 124.180 106.044 85.713 1.00 25.93 238 GLU A C 1
ATOM 3217 O O . GLU B 2 220 ? 123.273 105.692 84.950 1.00 29.23 238 GLU A O 1
ATOM 3223 N N . HIS B 2 221 ? 124.906 105.166 86.406 1.00 24.28 239 HIS A N 1
ATOM 3224 C CA . HIS B 2 221 ? 124.595 103.741 86.321 1.00 20.75 239 HIS A CA 1
ATOM 3225 C C . HIS B 2 221 ? 123.222 103.435 86.911 1.00 27.20 239 HIS A C 1
ATOM 3226 O O . HIS B 2 221 ? 122.451 102.656 86.333 1.00 32.58 239 HIS A O 1
ATOM 3233 N N . LEU B 2 222 ? 122.894 104.044 88.053 1.00 26.46 240 LEU A N 1
ATOM 3234 C CA . LEU B 2 222 ? 121.573 103.843 88.643 1.00 19.65 240 LEU A CA 1
ATOM 3235 C C . LEU B 2 222 ? 120.473 104.373 87.730 1.00 19.85 240 LEU A C 1
ATOM 3236 O O . LEU B 2 222 ? 119.411 103.756 87.601 1.00 28.94 240 LEU A O 1
ATOM 3241 N N . HIS B 2 223 ? 120.712 105.520 87.091 1.00 14.03 241 HIS A N 1
ATOM 3242 C CA . HIS B 2 223 ? 119.742 106.095 86.169 1.00 11.49 241 HIS A CA 1
ATOM 3243 C C . HIS B 2 223 ? 119.540 105.201 84.955 1.00 20.31 241 HIS A C 1
ATOM 3244 O O . HIS B 2 223 ? 118.410 105.018 84.495 1.00 32.59 241 HIS A O 1
ATOM 3251 N N . ALA B 2 224 ? 120.626 104.639 84.419 1.00 20.21 242 ALA A N 1
ATOM 3252 C CA . ALA B 2 224 ? 120.500 103.715 83.297 1.00 24.89 242 ALA A CA 1
ATOM 3253 C C . ALA B 2 224 ? 119.712 102.475 83.694 1.00 23.95 242 ALA A C 1
ATOM 3254 O O . ALA B 2 224 ? 118.853 102.006 82.937 1.00 28.33 242 ALA A O 1
ATOM 3256 N N . TYR B 2 225 ? 119.988 101.932 84.882 1.00 25.30 243 TYR A N 1
ATOM 3257 C CA . TYR B 2 225 ? 119.249 100.764 85.352 1.00 22.94 243 TYR A CA 1
ATOM 3258 C C . TYR B 2 225 ? 117.767 101.079 85.530 1.00 24.82 243 TYR A C 1
ATOM 3259 O O . TYR B 2 225 ? 116.901 100.291 85.126 1.00 27.40 243 TYR A O 1
ATOM 3268 N N . VAL B 2 226 ? 117.457 102.232 86.127 1.00 31.24 244 VAL A N 1
ATOM 3269 C CA . VAL B 2 226 ? 116.067 102.622 86.344 1.00 26.60 244 VAL A CA 1
ATOM 3270 C C . VAL B 2 226 ? 115.359 102.841 85.014 1.00 30.34 244 VAL A C 1
ATOM 3271 O O . VAL B 2 226 ? 114.198 102.454 84.844 1.00 36.79 244 VAL A O 1
ATOM 3275 N N . ARG B 2 227 ? 116.043 103.464 84.053 1.00 32.10 245 ARG A N 1
ATOM 3276 C CA . ARG B 2 227 ? 115.459 103.668 82.732 1.00 30.54 245 ARG A CA 1
ATOM 3277 C C . ARG B 2 227 ? 115.175 102.340 82.042 1.00 35.72 245 ARG A C 1
ATOM 3278 O O . ARG B 2 227 ? 114.107 102.158 81.443 1.00 43.28 245 ARG A O 1
ATOM 3286 N N . ALA B 2 228 ? 116.115 101.396 82.121 1.00 32.90 246 ALA A N 1
ATOM 3287 C CA . ALA B 2 228 ? 115.896 100.088 81.514 1.00 28.40 246 ALA A CA 1
ATOM 3288 C C . ALA B 2 228 ? 114.722 99.368 82.164 1.00 31.12 246 ALA A C 1
ATOM 3289 O O . ALA B 2 228 ? 113.916 98.734 81.474 1.00 35.06 246 ALA A O 1
ATOM 3291 N N . LYS B 2 229 ? 114.611 99.451 83.492 1.00 34.94 247 LYS A N 1
ATOM 3292 C CA . LYS B 2 229 ? 113.492 98.805 84.173 1.00 32.66 247 LYS A CA 1
ATOM 3293 C C . LYS B 2 229 ? 112.165 99.470 83.826 1.00 32.56 247 LYS A C 1
ATOM 3294 O O . LYS B 2 229 ? 111.150 98.786 83.653 1.00 40.54 247 LYS A O 1
ATOM 3300 N N . LEU B 2 230 ? 112.149 100.801 83.722 1.00 36.05 248 LEU A N 1
ATOM 3301 C CA . LEU B 2 230 ? 110.915 101.507 83.398 1.00 37.11 248 LEU A CA 1
ATOM 3302 C C . LEU B 2 230 ? 110.503 101.285 81.950 1.00 39.05 248 LEU A C 1
ATOM 3303 O O . LEU B 2 230 ? 109.317 101.397 81.623 1.00 44.98 248 LEU A O 1
ATOM 3308 N N . MET B 2 231 ? 111.462 100.981 81.071 1.00 47.39 249 MET A N 1
ATOM 3309 C CA . MET B 2 231 ? 111.117 100.684 79.684 1.00 45.36 249 MET A CA 1
ATOM 3310 C C . MET B 2 231 ? 110.188 99.482 79.582 1.00 48.23 249 MET A C 1
ATOM 3311 O O . MET B 2 231 ? 109.418 99.373 78.622 1.00 50.90 249 MET A O 1
ATOM 3316 N N . ASN B 2 232 ? 110.248 98.569 80.552 1.00 51.16 250 ASN A N 1
ATOM 3317 C CA . ASN B 2 232 ? 109.329 97.439 80.579 1.00 49.30 250 ASN A CA 1
ATOM 3318 C C . ASN B 2 232 ? 107.946 97.821 81.088 1.00 50.29 250 ASN A C 1
ATOM 3319 O O . ASN B 2 232 ? 106.984 97.089 80.833 1.00 52.59 250 ASN A O 1
ATOM 3324 N N . ALA B 2 233 ? 107.824 98.943 81.797 1.00 44.85 251 ALA A N 1
ATOM 3325 C CA . ALA B 2 233 ? 106.531 99.396 82.295 1.00 44.92 251 ALA A CA 1
ATOM 3326 C C . ALA B 2 233 ? 105.856 100.386 81.358 1.00 46.01 251 ALA A C 1
ATOM 3327 O O . ALA B 2 233 ? 104.622 100.448 81.319 1.00 47.58 251 ALA A O 1
ATOM 3329 N N . TYR B 2 234 ? 106.635 101.161 80.606 1.00 54.03 252 TYR A N 1
ATOM 3330 C CA . TYR B 2 234 ? 106.117 102.096 79.608 1.00 54.61 252 TYR A CA 1
ATOM 3331 C C . TYR B 2 234 ? 106.862 101.835 78.306 1.00 56.66 252 TYR A C 1
ATOM 3332 O O . TYR B 2 234 ? 107.797 102.567 77.955 1.00 58.37 252 TYR A O 1
ATOM 3341 N N . PRO B 2 235 ? 106.482 100.783 77.570 1.00 60.56 253 PRO A N 1
ATOM 3342 C CA . PRO B 2 235 ? 107.274 100.387 76.388 1.00 62.79 253 PRO A CA 1
ATOM 3343 C C . PRO B 2 235 ? 107.444 101.480 75.344 1.00 64.58 253 PRO A C 1
ATOM 3344 O O . PRO B 2 235 ? 108.525 101.605 74.755 1.00 63.83 253 PRO A O 1
ATOM 3348 N N . SER B 2 236 ? 106.408 102.278 75.096 1.00 70.15 254 SER A N 1
ATOM 3349 C CA . SER B 2 236 ? 106.429 103.284 74.036 1.00 69.27 254 SER A CA 1
ATOM 3350 C C . SER B 2 236 ? 106.481 104.701 74.589 1.00 72.00 254 SER A C 1
ATOM 3351 O O . SER B 2 236 ? 105.893 105.621 74.014 1.00 75.03 254 SER A O 1
ATOM 3354 N N . TYR B 2 237 ? 107.179 104.908 75.705 1.00 66.80 255 TYR A N 1
ATOM 3355 C CA . TYR B 2 237 ? 107.266 106.226 76.317 1.00 65.88 255 TYR A CA 1
ATOM 3356 C C . TYR B 2 237 ? 108.666 106.614 76.767 1.00 66.89 255 TYR A C 1
ATOM 3357 O O . TYR B 2 237 ? 108.885 107.792 77.072 1.00 67.58 255 TYR A O 1
ATOM 3366 N N . ILE B 2 238 ? 109.613 105.681 76.821 1.00 62.17 256 ILE A N 1
ATOM 3367 C CA . ILE B 2 238 ? 110.972 105.957 77.268 1.00 61.92 256 ILE A CA 1
ATOM 3368 C C . ILE B 2 238 ? 111.941 105.472 76.200 1.00 62.07 256 ILE A C 1
ATOM 3369 O O . ILE B 2 238 ? 111.854 104.323 75.753 1.00 63.13 256 ILE A O 1
ATOM 3374 N N . SER B 2 239 ? 112.859 106.346 75.789 1.00 63.10 257 SER A N 1
ATOM 3375 C CA . SER B 2 239 ? 113.842 105.901 74.810 1.00 65.57 257 SER A CA 1
ATOM 3376 C C . SER B 2 239 ? 115.056 105.301 75.516 1.00 65.05 257 SER A C 1
ATOM 3377 O O . SER B 2 239 ? 115.429 105.756 76.601 1.00 63.30 257 SER A O 1
ATOM 3380 N N . PRO B 2 240 ? 115.673 104.277 74.918 1.00 62.50 258 PRO A N 1
ATOM 3381 C CA . PRO B 2 240 ? 116.799 103.606 75.591 1.00 61.52 258 PRO A CA 1
ATOM 3382 C C . PRO B 2 240 ? 117.965 104.523 75.920 1.00 62.95 258 PRO A C 1
ATOM 3383 O O . PRO B 2 240 ? 118.612 104.332 76.957 1.00 63.72 258 PRO A O 1
ATOM 3387 N N . ILE B 2 241 ? 118.261 105.508 75.074 1.00 65.06 259 ILE A N 1
ATOM 3388 C CA . ILE B 2 241 ? 119.428 106.363 75.252 1.00 63.81 259 ILE A CA 1
ATOM 3389 C C . ILE B 2 241 ? 119.041 107.776 75.664 1.00 64.19 259 ILE A C 1
ATOM 3390 O O . ILE B 2 241 ? 119.898 108.666 75.689 1.00 65.44 259 ILE A O 1
ATOM 3395 N N . GLY B 2 242 ? 117.771 108.010 75.993 1.00 54.84 260 GLY A N 1
ATOM 3396 C CA . GLY B 2 242 ? 117.292 109.329 76.336 1.00 55.56 260 GLY A CA 1
ATOM 3397 C C . GLY B 2 242 ? 117.171 109.541 77.834 1.00 52.95 260 GLY A C 1
ATOM 3398 O O . GLY B 2 242 ? 117.668 108.767 78.654 1.00 53.17 260 GLY A O 1
ATOM 3399 N N . CYS B 2 243 ? 116.490 110.627 78.187 1.00 47.12 261 CYS A N 1
ATOM 3400 C CA . CYS B 2 243 ? 116.272 110.994 79.574 1.00 45.81 261 CYS A CA 1
ATOM 3401 C C . CYS B 2 243 ? 115.044 110.268 80.122 1.00 45.63 261 CYS A C 1
ATOM 3402 O O . CYS B 2 243 ? 114.415 109.453 79.443 1.00 49.46 261 CYS A O 1
ATOM 3405 N N . LEU B 2 244 ? 114.696 110.570 81.371 1.00 41.83 262 LEU A N 1
ATOM 3406 C CA . LEU B 2 244 ? 113.557 109.958 82.034 1.00 41.53 262 LEU A CA 1
ATOM 3407 C C . LEU B 2 244 ? 112.422 110.960 82.151 1.00 44.14 262 LEU A C 1
ATOM 3408 O O . LEU B 2 244 ? 112.664 112.113 82.532 1.00 47.72 262 LEU A O 1
ATOM 3413 N N . PRO B 2 245 ? 111.188 110.578 81.824 1.00 42.40 263 PRO A N 1
ATOM 3414 C CA . PRO B 2 245 ? 110.062 111.501 82.004 1.00 37.59 263 PRO A CA 1
ATOM 3415 C C . PRO B 2 245 ? 109.906 111.902 83.464 1.00 38.97 263 PRO A C 1
ATOM 3416 O O . PRO B 2 245 ? 110.107 111.098 84.375 1.00 43.38 263 PRO A O 1
ATOM 3420 N N . ALA B 2 246 ? 109.539 113.167 83.678 1.00 33.84 264 ALA A N 1
ATOM 3421 C CA . ALA B 2 246 ? 109.491 113.717 85.027 1.00 32.64 264 ALA A CA 1
ATOM 3422 C C . ALA B 2 246 ? 108.347 113.153 85.859 1.00 35.79 264 ALA A C 1
ATOM 3423 O O . ALA B 2 246 ? 108.441 113.149 87.090 1.00 33.27 264 ALA A O 1
ATOM 3425 N N . HIS B 2 247 ? 107.276 112.684 85.226 1.00 44.57 265 HIS A N 1
ATOM 3426 C CA . HIS B 2 247 ? 106.106 112.205 85.950 1.00 39.57 265 HIS A CA 1
ATOM 3427 C C . HIS B 2 247 ? 106.162 110.716 86.260 1.00 40.04 265 HIS A C 1
ATOM 3428 O O . HIS B 2 247 ? 105.255 110.203 86.922 1.00 44.95 265 HIS A O 1
ATOM 3435 N N . LEU B 2 248 ? 107.200 110.013 85.807 1.00 38.74 266 LEU A N 1
ATOM 3436 C CA . LEU B 2 248 ? 107.357 108.585 86.054 1.00 36.40 266 LEU A CA 1
ATOM 3437 C C . LEU B 2 248 ? 108.498 108.298 87.026 1.00 38.43 266 LEU A C 1
ATOM 3438 O O . LEU B 2 248 ? 109.200 107.294 86.886 1.00 42.77 266 LEU A O 1
ATOM 3443 N N . LEU B 2 249 ? 108.695 109.170 88.014 1.00 35.01 267 LEU A N 1
ATOM 3444 C CA . LEU B 2 249 ? 109.817 109.059 88.938 1.00 31.42 267 LEU A CA 1
ATOM 3445 C C . LEU B 2 249 ? 109.379 108.693 90.352 1.00 31.32 267 LEU A C 1
ATOM 3446 O O . LEU B 2 249 ? 110.160 108.840 91.296 1.00 36.77 267 LEU A O 1
ATOM 3451 N N . GLY B 2 250 ? 108.147 108.222 90.519 1.00 37.00 268 GLY A N 1
ATOM 3452 C CA . GLY B 2 250 ? 107.676 107.754 91.802 1.00 38.90 268 GLY A CA 1
ATOM 3453 C C . GLY B 2 250 ? 107.063 108.809 92.695 1.00 40.18 268 GLY A C 1
ATOM 3454 O O . GLY B 2 250 ? 106.492 108.458 93.735 1.00 45.53 268 GLY A O 1
ATOM 3455 N N . ASP B 2 251 ? 107.156 110.083 92.330 1.00 39.56 269 ASP A N 1
ATOM 3456 C CA . ASP B 2 251 ? 106.517 111.151 93.088 1.00 39.61 269 ASP A CA 1
ATOM 3457 C C . ASP B 2 251 ? 106.359 112.356 92.168 1.00 40.94 269 ASP A C 1
ATOM 3458 O O . ASP B 2 251 ? 106.715 112.310 90.987 1.00 41.11 269 ASP A O 1
ATOM 3463 N N . MET B 2 252 ? 105.802 113.437 92.719 1.00 42.65 270 MET A N 1
ATOM 3464 C CA . MET B 2 252 ? 105.397 114.567 91.888 1.00 40.66 270 MET A CA 1
ATOM 3465 C C . MET B 2 252 ? 106.589 115.234 91.214 1.00 42.67 270 MET A C 1
ATOM 3466 O O . MET B 2 252 ? 106.541 115.538 90.017 1.00 49.96 270 MET A O 1
ATOM 3471 N N . TRP B 2 253 ? 107.667 115.469 91.959 1.00 32.71 271 TRP A N 1
ATOM 3472 C CA . TRP B 2 253 ? 108.808 116.210 91.442 1.00 30.14 271 TRP A CA 1
ATOM 3473 C C . TRP B 2 253 ? 109.991 115.325 91.082 1.00 27.61 271 TRP A C 1
ATOM 3474 O O . TRP B 2 253 ? 110.965 115.827 90.513 1.00 35.86 271 TRP A O 1
ATOM 3485 N N . GLY B 2 254 ? 109.930 114.032 91.383 1.00 23.97 272 GLY A N 1
ATOM 3486 C CA . GLY B 2 254 ? 111.097 113.194 91.213 1.00 21.21 272 GLY A CA 1
ATOM 3487 C C . GLY B 2 254 ? 112.156 113.399 92.268 1.00 22.77 272 GLY A C 1
ATOM 3488 O O . GLY B 2 254 ? 113.322 113.076 92.033 1.00 26.24 272 GLY A O 1
ATOM 3489 N N . ARG B 2 255 ? 111.782 113.945 93.428 1.00 20.17 273 ARG A N 1
ATOM 3490 C CA . ARG B 2 255 ? 112.755 114.179 94.489 1.00 13.08 273 ARG A CA 1
ATOM 3491 C C . ARG B 2 255 ? 113.354 112.869 94.980 1.00 11.43 273 ARG A C 1
ATOM 3492 O O . ARG B 2 255 ? 114.572 112.751 95.142 1.00 25.02 273 ARG A O 1
ATOM 3500 N N . PHE B 2 256 ? 112.510 111.870 95.214 1.00 18.23 274 PHE A N 1
ATOM 3501 C CA . PHE B 2 256 ? 112.947 110.549 95.632 1.00 8.81 274 PHE A CA 1
ATOM 3502 C C . PHE B 2 256 ? 112.435 109.507 94.650 1.00 18.04 274 PHE A C 1
ATOM 3503 O O . PHE B 2 256 ? 111.338 109.634 94.100 1.00 27.05 274 PHE A O 1
ATOM 3511 N N . TRP B 2 257 ? 113.244 108.473 94.435 1.00 15.84 275 TRP A N 1
ATOM 3512 C CA . TRP B 2 257 ? 112.871 107.351 93.589 1.00 16.40 275 TRP A CA 1
ATOM 3513 C C . TRP B 2 257 ? 112.417 106.147 94.405 1.00 20.19 275 TRP A C 1
ATOM 3514 O O . TRP B 2 257 ? 112.509 105.012 93.927 1.00 29.87 275 TRP A O 1
ATOM 3525 N N . THR B 2 258 ? 111.934 106.377 95.628 1.00 15.88 276 THR A N 1
ATOM 3526 C CA . THR B 2 258 ? 111.562 105.278 96.515 1.00 17.22 276 THR A CA 1
ATOM 3527 C C . THR B 2 258 ? 110.441 104.436 95.920 1.00 25.09 276 THR A C 1
ATOM 3528 O O . THR B 2 258 ? 110.507 103.202 95.922 1.00 28.24 276 THR A O 1
ATOM 3532 N N . ASN B 2 259 ? 109.403 105.088 95.401 1.00 33.51 277 ASN A N 1
ATOM 3533 C CA . ASN B 2 259 ? 108.249 104.373 94.869 1.00 32.20 277 ASN A CA 1
ATOM 3534 C C . ASN B 2 259 ? 108.533 103.691 93.541 1.00 37.79 277 ASN A C 1
ATOM 3535 O O . ASN B 2 259 ? 107.626 103.066 92.981 1.00 42.89 277 ASN A O 1
ATOM 3540 N N . LEU B 2 260 ? 109.754 103.795 93.025 1.00 29.75 278 LEU A N 1
ATOM 3541 C CA . LEU B 2 260 ? 110.175 103.044 91.853 1.00 31.15 278 LEU A CA 1
ATOM 3542 C C . LEU B 2 260 ? 110.755 101.684 92.215 1.00 29.10 278 LEU A C 1
ATOM 3543 O O . LEU B 2 260 ? 111.205 100.960 91.323 1.00 31.34 278 LEU A O 1
ATOM 3548 N N . TYR B 2 261 ? 110.755 101.326 93.502 1.00 30.08 279 TYR A N 1
ATOM 3549 C CA . TYR B 2 261 ? 111.347 100.064 93.931 1.00 31.69 279 TYR A CA 1
ATOM 3550 C C . TYR B 2 261 ? 110.593 98.868 93.364 1.00 32.52 279 TYR A C 1
ATOM 3551 O O . TYR B 2 261 ? 111.208 97.860 92.999 1.00 37.51 279 TYR A O 1
ATOM 3560 N N . SER B 2 262 ? 109.264 98.955 93.295 1.00 37.70 280 SER A N 1
ATOM 3561 C CA . SER B 2 262 ? 108.475 97.838 92.785 1.00 38.25 280 SER A CA 1
ATOM 3562 C C . SER B 2 262 ? 108.832 97.524 91.339 1.00 38.84 280 SER A C 1
ATOM 3563 O O . SER B 2 262 ? 108.932 96.353 90.956 1.00 39.03 280 SER A O 1
ATOM 3566 N N . LEU B 2 263 ? 109.023 98.557 90.518 1.00 39.62 281 LEU A N 1
ATOM 3567 C CA . LEU B 2 263 ? 109.372 98.346 89.118 1.00 38.61 281 LEU A CA 1
ATOM 3568 C C . LEU B 2 263 ? 110.834 97.962 88.935 1.00 40.09 281 LEU A C 1
ATOM 3569 O O . LEU B 2 263 ? 111.156 97.191 88.025 1.00 44.87 281 LEU A O 1
ATOM 3574 N N . THR B 2 264 ? 111.728 98.481 89.778 1.00 36.06 282 THR A N 1
ATOM 3575 C CA . THR B 2 264 ? 113.164 98.314 89.594 1.00 31.32 282 THR A CA 1
ATOM 3576 C C . THR B 2 264 ? 113.784 97.360 90.610 1.00 34.25 282 THR A C 1
ATOM 3577 O O . THR B 2 264 ? 115.000 97.395 90.819 1.00 39.10 282 THR A O 1
ATOM 3581 N N . VAL B 2 265 ? 112.980 96.515 91.248 1.00 37.09 283 VAL A N 1
ATOM 3582 C CA . VAL B 2 265 ? 113.547 95.576 92.222 1.00 35.21 283 VAL A CA 1
ATOM 3583 C C . VAL B 2 265 ? 114.455 94.585 91.499 1.00 39.37 283 VAL A C 1
ATOM 3584 O O . VAL B 2 265 ? 114.073 94.047 90.441 1.00 40.77 283 VAL A O 1
ATOM 3588 N N . PRO B 2 266 ? 115.677 94.347 91.981 1.00 33.65 284 PRO A N 1
ATOM 3589 C CA . PRO B 2 266 ? 116.586 93.432 91.276 1.00 30.72 284 PRO A CA 1
ATOM 3590 C C . PRO B 2 266 ? 116.109 91.990 91.287 1.00 34.41 284 PRO A C 1
ATOM 3591 O O . PRO B 2 266 ? 116.028 91.347 90.235 1.00 34.63 284 PRO A O 1
ATOM 3595 N N . PHE B 2 267 ? 115.791 91.472 92.470 1.00 46.28 285 PHE A N 1
ATOM 3596 C CA . PHE B 2 267 ? 115.342 90.093 92.644 1.00 44.73 285 PHE A CA 1
ATOM 3597 C C . PHE B 2 267 ? 113.986 90.123 93.340 1.00 48.51 285 PHE A C 1
ATOM 3598 O O . PHE B 2 267 ? 113.912 90.223 94.568 1.00 47.91 285 PHE A O 1
ATOM 3606 N N . GLY B 2 268 ? 112.912 90.039 92.552 1.00 67.42 286 GLY A N 1
ATOM 3607 C CA . GLY B 2 268 ? 111.575 90.078 93.114 1.00 66.59 286 GLY A CA 1
ATOM 3608 C C . GLY B 2 268 ? 111.160 88.805 93.819 1.00 69.77 286 GLY A C 1
ATOM 3609 O O . GLY B 2 268 ? 110.278 88.849 94.683 1.00 70.59 286 GLY A O 1
ATOM 3610 N N . GLN B 2 269 ? 111.770 87.671 93.468 1.00 84.02 287 GLN A N 1
ATOM 3611 C CA . GLN B 2 269 ? 111.436 86.416 94.135 1.00 84.38 287 GLN A CA 1
ATOM 3612 C C . GLN B 2 269 ? 111.833 86.451 95.605 1.00 84.20 287 GLN A C 1
ATOM 3613 O O . GLN B 2 269 ? 111.076 86.001 96.473 1.00 83.89 287 GLN A O 1
ATOM 3619 N N . LYS B 2 270 ? 113.013 86.979 95.903 1.00 75.99 288 LYS A N 1
ATOM 3620 C CA . LYS B 2 270 ? 113.469 87.083 97.282 1.00 76.92 288 LYS A CA 1
ATOM 3621 C C . LYS B 2 270 ? 112.835 88.299 97.944 1.00 77.05 288 LYS A C 1
ATOM 3622 O O . LYS B 2 270 ? 112.991 89.416 97.440 1.00 73.70 288 LYS A O 1
ATOM 3628 N N . PRO B 2 271 ? 112.125 88.136 99.056 1.00 84.73 289 PRO A N 1
ATOM 3629 C CA . PRO B 2 271 ? 111.503 89.289 99.708 1.00 82.82 289 PRO A CA 1
ATOM 3630 C C . PRO B 2 271 ? 112.480 90.031 100.604 1.00 83.18 289 PRO A C 1
ATOM 3631 O O . PRO B 2 271 ? 113.419 89.458 101.160 1.00 83.27 289 PRO A O 1
ATOM 3635 N N . ASN B 2 272 ? 112.242 91.333 100.735 1.00 67.32 290 ASN A N 1
ATOM 3636 C CA . ASN B 2 272 ? 113.082 92.163 101.582 1.00 65.14 290 ASN A CA 1
ATOM 3637 C C . ASN B 2 272 ? 112.804 91.869 103.055 1.00 63.62 290 ASN A C 1
ATOM 3638 O O . ASN B 2 272 ? 111.812 91.230 103.418 1.00 64.46 290 ASN A O 1
ATOM 3643 N N . ILE B 2 273 ? 113.701 92.348 103.910 1.00 62.84 291 ILE A N 1
ATOM 3644 C CA . ILE B 2 273 ? 113.587 92.119 105.346 1.00 62.28 291 ILE A CA 1
ATOM 3645 C C . ILE B 2 273 ? 112.480 93.008 105.898 1.00 62.62 291 ILE A C 1
ATOM 3646 O O . ILE B 2 273 ? 112.499 94.229 105.716 1.00 64.27 291 ILE A O 1
ATOM 3651 N N . ASP B 2 274 ? 111.509 92.393 106.570 1.00 59.48 292 ASP A N 1
ATOM 3652 C CA . ASP B 2 274 ? 110.418 93.116 107.216 1.00 57.25 292 ASP A CA 1
ATOM 3653 C C . ASP B 2 274 ? 110.086 92.384 108.507 1.00 58.03 292 ASP A C 1
ATOM 3654 O O . ASP B 2 274 ? 109.530 91.282 108.472 1.00 59.02 292 ASP A O 1
ATOM 3659 N N . VAL B 2 275 ? 110.426 92.990 109.638 1.00 48.19 293 VAL A N 1
ATOM 3660 C CA . VAL B 2 275 ? 110.243 92.363 110.937 1.00 45.07 293 VAL A CA 1
ATOM 3661 C C . VAL B 2 275 ? 108.922 92.783 111.583 1.00 50.12 293 VAL A C 1
ATOM 3662 O O . VAL B 2 275 ? 108.729 92.583 112.779 1.00 49.97 293 VAL A O 1
ATOM 3666 N N . THR B 2 276 ? 108.003 93.355 110.801 1.00 55.74 294 THR A N 1
ATOM 3667 C CA . THR B 2 276 ? 106.719 93.790 111.346 1.00 51.98 294 THR A CA 1
ATOM 3668 C C . THR B 2 276 ? 105.946 92.617 111.935 1.00 52.45 294 THR A C 1
ATOM 3669 O O . THR B 2 276 ? 105.387 92.714 113.035 1.00 52.33 294 THR A O 1
ATOM 3673 N N . ASP B 2 277 ? 105.913 91.492 111.216 1.00 56.96 295 ASP A N 1
ATOM 3674 C CA . ASP B 2 277 ? 105.201 90.317 111.707 1.00 56.12 295 ASP A CA 1
ATOM 3675 C C . ASP B 2 277 ? 105.816 89.798 113.000 1.00 58.66 295 ASP A C 1
ATOM 3676 O O . ASP B 2 277 ? 105.104 89.300 113.879 1.00 59.47 295 ASP A O 1
ATOM 3681 N N . ALA B 2 278 ? 107.140 89.905 113.135 1.00 57.80 296 ALA A N 1
ATOM 3682 C CA . ALA B 2 278 ? 107.796 89.443 114.354 1.00 56.07 296 ALA A CA 1
ATOM 3683 C C . ALA B 2 278 ? 107.330 90.233 115.570 1.00 58.32 296 ALA A C 1
ATOM 3684 O O . ALA B 2 278 ? 107.041 89.653 116.622 1.00 58.20 296 ALA A O 1
ATOM 3686 N N . MET B 2 279 ? 107.236 91.559 115.446 1.00 53.00 297 MET A N 1
ATOM 3687 C CA . MET B 2 279 ? 106.757 92.358 116.568 1.00 52.44 297 MET A CA 1
ATOM 3688 C C . MET B 2 279 ? 105.254 92.228 116.769 1.00 54.44 297 MET A C 1
ATOM 3689 O O . MET B 2 279 ? 104.771 92.410 117.892 1.00 56.30 297 MET A O 1
ATOM 3694 N N . VAL B 2 280 ? 104.500 91.926 115.711 1.00 59.41 298 VAL A N 1
ATOM 3695 C CA . VAL B 2 280 ? 103.084 91.626 115.896 1.00 59.92 298 VAL A CA 1
ATOM 3696 C C . VAL B 2 280 ? 102.914 90.354 116.720 1.00 59.17 298 VAL A C 1
ATOM 3697 O O . VAL B 2 280 ? 102.088 90.298 117.638 1.00 60.33 298 VAL A O 1
ATOM 3701 N N . ASP B 2 281 ? 103.700 89.321 116.417 1.00 59.73 299 ASP A N 1
ATOM 3702 C CA . ASP B 2 281 ? 103.616 88.062 117.146 1.00 62.66 299 ASP A CA 1
ATOM 3703 C C . ASP B 2 281 ? 104.280 88.112 118.517 1.00 62.80 299 ASP A C 1
ATOM 3704 O O . ASP B 2 281 ? 103.980 87.260 119.360 1.00 64.56 299 ASP A O 1
ATOM 3709 N N . GLN B 2 282 ? 105.168 89.074 118.764 1.00 52.94 300 GLN A N 1
ATOM 3710 C CA . GLN B 2 282 ? 105.816 89.216 120.062 1.00 51.88 300 GLN A CA 1
ATOM 3711 C C . GLN B 2 282 ? 105.173 90.294 120.926 1.00 51.00 300 GLN A C 1
ATOM 3712 O O . GLN B 2 282 ? 105.679 90.581 122.016 1.00 52.52 300 GLN A O 1
ATOM 3718 N N . ALA B 2 283 ? 104.074 90.896 120.464 1.00 53.55 301 ALA A N 1
ATOM 3719 C CA . ALA B 2 283 ? 103.328 91.906 121.217 1.00 55.26 301 ALA A CA 1
ATOM 3720 C C . ALA B 2 283 ? 104.224 93.088 121.596 1.00 56.59 301 ALA A C 1
ATOM 3721 O O . ALA B 2 283 ? 104.471 93.373 122.769 1.00 56.28 301 ALA A O 1
ATOM 3723 N N . TRP B 2 284 ? 104.711 93.776 120.567 1.00 52.81 302 TRP A N 1
ATOM 3724 C CA . TRP B 2 284 ? 105.590 94.932 120.730 1.00 52.57 302 TRP A CA 1
ATOM 3725 C C . TRP B 2 284 ? 104.744 96.193 120.599 1.00 55.69 302 TRP A C 1
ATOM 3726 O O . TRP B 2 284 ? 104.300 96.544 119.503 1.00 55.13 302 TRP A O 1
ATOM 3737 N N . ASP B 2 285 ? 104.524 96.879 121.716 1.00 58.72 303 ASP A N 1
ATOM 3738 C CA . ASP B 2 285 ? 103.795 98.139 121.704 1.00 55.40 303 ASP A CA 1
ATOM 3739 C C . ASP B 2 285 ? 104.766 99.280 121.401 1.00 56.85 303 ASP A C 1
ATOM 3740 O O . ASP B 2 285 ? 105.937 99.063 121.079 1.00 59.58 303 ASP A O 1
ATOM 3745 N N . ALA B 2 286 ? 104.280 100.520 121.493 1.00 58.88 304 ALA A N 1
ATOM 3746 C CA . ALA B 2 286 ? 105.147 101.675 121.281 1.00 57.24 304 ALA A CA 1
ATOM 3747 C C . ALA B 2 286 ? 106.224 101.762 122.354 1.00 56.61 304 ALA A C 1
ATOM 3748 O O . ALA B 2 286 ? 107.378 102.107 122.063 1.00 62.30 304 ALA A O 1
ATOM 3750 N N . GLN B 2 287 ? 105.860 101.460 123.601 1.00 49.52 305 GLN A N 1
ATOM 3751 C CA . GLN B 2 287 ? 106.822 101.533 124.693 1.00 51.13 305 GLN A CA 1
ATOM 3752 C C . GLN B 2 287 ? 107.985 100.579 124.464 1.00 51.24 305 GLN A C 1
ATOM 3753 O O . GLN B 2 287 ? 109.143 100.943 124.684 1.00 51.19 305 GLN A O 1
ATOM 3759 N N . ARG B 2 288 ? 107.699 99.355 124.013 1.00 49.65 306 ARG A N 1
ATOM 3760 C CA . ARG B 2 288 ? 108.770 98.400 123.750 1.00 50.17 306 ARG A CA 1
ATOM 3761 C C . ARG B 2 288 ? 109.677 98.874 122.623 1.00 52.86 306 ARG A C 1
ATOM 3762 O O . ARG B 2 288 ? 110.902 98.730 122.705 1.00 54.15 306 ARG A O 1
ATOM 3770 N N . ILE B 2 289 ? 109.098 99.442 121.564 1.00 43.15 307 ILE A N 1
ATOM 3771 C CA . ILE B 2 289 ? 109.901 99.920 120.441 1.00 40.50 307 ILE A CA 1
ATOM 3772 C C . ILE B 2 289 ? 110.833 101.040 120.890 1.00 40.39 307 ILE A C 1
ATOM 3773 O O . ILE B 2 289 ? 112.033 101.042 120.573 1.00 47.90 307 ILE A O 1
ATOM 3778 N N . PHE B 2 290 ? 110.306 101.999 121.650 1.00 32.11 308 PHE A N 1
ATOM 3779 C CA . PHE B 2 290 ? 111.145 103.108 122.085 1.00 29.74 308 PHE A CA 1
ATOM 3780 C C . PHE B 2 290 ? 112.159 102.681 123.138 1.00 35.76 308 PHE A C 1
ATOM 3781 O O . PHE B 2 290 ? 113.270 103.221 123.174 1.00 43.44 308 PHE A O 1
ATOM 3789 N N . LYS B 2 291 ? 111.822 101.702 123.980 1.00 35.54 309 LYS A N 1
ATOM 3790 C CA . LYS B 2 291 ? 112.812 101.175 124.910 1.00 36.50 309 LYS A CA 1
ATOM 3791 C C . LYS B 2 291 ? 113.907 100.409 124.182 1.00 34.07 309 LYS A C 1
ATOM 3792 O O . LYS B 2 291 ? 115.059 100.425 124.618 1.00 38.37 309 LYS A O 1
ATOM 3798 N N . GLU B 2 292 ? 113.575 99.742 123.075 1.00 34.32 310 GLU A N 1
ATOM 3799 C CA . GLU B 2 292 ? 114.608 99.102 122.266 1.00 35.29 310 GLU A CA 1
ATOM 3800 C C . GLU B 2 292 ? 115.523 100.133 121.618 1.00 36.22 310 GLU A C 1
ATOM 3801 O O . GLU B 2 292 ? 116.741 99.934 121.547 1.00 38.48 310 GLU A O 1
ATOM 3807 N N . ALA B 2 293 ? 114.955 101.240 121.134 1.00 29.63 311 ALA A N 1
ATOM 3808 C CA . ALA B 2 293 ? 115.790 102.320 120.610 1.00 23.84 311 ALA A CA 1
ATOM 3809 C C . ALA B 2 293 ? 116.704 102.885 121.695 1.00 26.34 311 ALA A C 1
ATOM 3810 O O . ALA B 2 293 ? 117.896 103.132 121.457 1.00 31.62 311 ALA A O 1
ATOM 3812 N N . GLU B 2 294 ? 116.161 103.084 122.898 1.00 30.17 312 GLU A N 1
ATOM 3813 C CA . GLU B 2 294 ? 116.968 103.562 124.016 1.00 22.89 312 GLU A CA 1
ATOM 3814 C C . GLU B 2 294 ? 118.069 102.570 124.368 1.00 23.29 312 GLU A C 1
ATOM 3815 O O . GLU B 2 294 ? 119.191 102.968 124.697 1.00 28.07 312 GLU A O 1
ATOM 3821 N N . LYS B 2 295 ? 117.761 101.272 124.320 1.00 28.76 313 LYS A N 1
ATOM 3822 C CA . LYS B 2 295 ? 118.773 100.252 124.573 1.00 27.38 313 LYS A CA 1
ATOM 3823 C C . LYS B 2 295 ? 119.875 100.301 123.526 1.00 28.20 313 LYS A C 1
ATOM 3824 O O . LYS B 2 295 ? 121.054 100.136 123.850 1.00 32.47 313 LYS A O 1
ATOM 3830 N N . PHE B 2 296 ? 119.505 100.509 122.261 1.00 24.84 314 PHE A N 1
ATOM 3831 C CA . PHE B 2 296 ? 120.502 100.683 121.209 1.00 15.56 314 PHE A CA 1
ATOM 3832 C C . PHE B 2 296 ? 121.432 101.845 121.527 1.00 18.35 314 PHE A C 1
ATOM 3833 O O . PHE B 2 296 ? 122.662 101.713 121.472 1.00 27.32 314 PHE A O 1
ATOM 3841 N N . PHE B 2 297 ? 120.856 102.995 121.880 1.00 16.29 315 PHE A N 1
ATOM 3842 C CA . PHE B 2 297 ? 121.681 104.173 122.141 1.00 8.29 315 PHE A CA 1
ATOM 3843 C C . PHE B 2 297 ? 122.535 104.014 123.393 1.00 9.71 315 PHE A C 1
ATOM 3844 O O . PHE B 2 297 ? 123.646 104.550 123.450 1.00 16.73 315 PHE A O 1
ATOM 3852 N N . VAL B 2 298 ? 122.042 103.294 124.402 1.00 17.14 316 VAL A N 1
ATOM 3853 C CA . VAL B 2 298 ? 122.848 103.039 125.592 1.00 15.31 316 VAL A CA 1
ATOM 3854 C C . VAL B 2 298 ? 123.985 102.076 125.273 1.00 15.34 316 VAL A C 1
ATOM 3855 O O . VAL B 2 298 ? 125.117 102.255 125.737 1.00 21.92 316 VAL A O 1
ATOM 3859 N N . SER B 2 299 ? 123.705 101.042 124.474 1.00 21.05 317 SER A N 1
ATOM 3860 C CA . SER B 2 299 ? 124.746 100.103 124.072 1.00 20.47 317 SER A CA 1
ATOM 3861 C C . SER B 2 299 ? 125.837 100.804 123.276 1.00 23.18 317 SER A C 1
ATOM 3862 O O . SER B 2 299 ? 127.021 100.470 123.403 1.00 23.56 317 SER A O 1
ATOM 3865 N N . VAL B 2 300 ? 125.454 101.771 122.440 1.00 31.49 318 VAL A N 1
ATOM 3866 C CA . VAL B 2 300 ? 126.450 102.597 121.763 1.00 24.52 318 VAL A CA 1
ATOM 3867 C C . VAL B 2 300 ? 127.292 103.360 122.777 1.00 22.44 318 VAL A C 1
ATOM 3868 O O . VAL B 2 300 ? 128.503 103.529 122.589 1.00 35.34 318 VAL A O 1
ATOM 3872 N N . GLY B 2 301 ? 126.681 103.818 123.866 1.00 15.42 319 GLY A N 1
ATOM 3873 C CA . GLY B 2 301 ? 127.407 104.513 124.910 1.00 17.14 319 GLY A CA 1
ATOM 3874 C C . GLY B 2 301 ? 126.760 105.821 125.313 1.00 21.00 319 GLY A C 1
ATOM 3875 O O . GLY B 2 301 ? 127.164 106.449 126.296 1.00 19.18 319 GLY A O 1
ATOM 3876 N N . LEU B 2 302 ? 125.752 106.237 124.558 1.00 22.50 320 LEU A N 1
ATOM 3877 C CA . LEU B 2 302 ? 125.056 107.486 124.807 1.00 19.38 320 LEU A CA 1
ATOM 3878 C C . LEU B 2 302 ? 124.100 107.345 125.990 1.00 21.10 320 LEU A C 1
ATOM 3879 O O . LEU B 2 302 ? 123.703 106.236 126.351 1.00 26.53 320 LEU A O 1
ATOM 3884 N N . PRO B 2 303 ? 123.727 108.457 126.621 1.00 27.94 321 PRO A N 1
ATOM 3885 C CA . PRO B 2 303 ? 122.853 108.381 127.796 1.00 27.11 321 PRO A CA 1
ATOM 3886 C C . PRO B 2 303 ? 121.470 107.851 127.454 1.00 29.75 321 PRO A C 1
ATOM 3887 O O . PRO B 2 303 ? 120.985 107.960 126.327 1.00 32.24 321 PRO A O 1
ATOM 3891 N N . ASN B 2 304 ? 120.837 107.257 128.462 1.00 37.37 322 ASN A N 1
ATOM 3892 C CA . ASN B 2 304 ? 119.454 106.835 128.331 1.00 33.24 322 ASN A CA 1
ATOM 3893 C C . ASN B 2 304 ? 118.525 108.043 128.399 1.00 38.77 322 ASN A C 1
ATOM 3894 O O . ASN B 2 304 ? 118.922 109.148 128.776 1.00 37.66 322 ASN A O 1
ATOM 3899 N N . MET B 2 305 ? 117.270 107.817 128.027 1.00 32.89 323 MET A N 1
ATOM 3900 C CA . MET B 2 305 ? 116.304 108.903 127.977 1.00 27.43 323 MET A CA 1
ATOM 3901 C C . MET B 2 305 ? 115.938 109.365 129.382 1.00 31.42 323 MET A C 1
ATOM 3902 O O . MET B 2 305 ? 115.939 108.586 130.339 1.00 34.93 323 MET A O 1
ATOM 3907 N N . THR B 2 306 ? 115.628 110.652 129.500 1.00 35.51 324 THR A N 1
ATOM 3908 C CA . THR B 2 306 ? 115.258 111.216 130.787 1.00 36.94 324 THR A CA 1
ATOM 3909 C C . THR B 2 306 ? 113.899 110.685 131.230 1.00 40.60 324 THR A C 1
ATOM 3910 O O . THR B 2 306 ? 113.093 110.213 130.424 1.00 43.97 324 THR A O 1
ATOM 3914 N N . GLN B 2 307 ? 113.654 110.756 132.540 1.00 44.53 325 GLN A N 1
ATOM 3915 C CA . GLN B 2 307 ? 112.368 110.317 133.069 1.00 39.82 325 GLN A CA 1
ATOM 3916 C C . GLN B 2 307 ? 111.230 111.165 132.518 1.00 40.10 325 GLN A C 1
ATOM 3917 O O . GLN B 2 307 ? 110.177 110.637 132.143 1.00 43.02 325 GLN A O 1
ATOM 3923 N N . GLY B 2 308 ? 111.430 112.483 132.446 1.00 38.29 326 GLY A N 1
ATOM 3924 C CA . GLY B 2 308 ? 110.418 113.361 131.888 1.00 34.72 326 GLY A CA 1
ATOM 3925 C C . GLY B 2 308 ? 110.110 113.088 130.433 1.00 34.27 326 GLY A C 1
ATOM 3926 O O . GLY B 2 308 ? 109.033 113.457 129.956 1.00 40.40 326 GLY A O 1
ATOM 3927 N N . PHE B 2 309 ? 111.034 112.454 129.711 1.00 26.15 327 PHE A N 1
ATOM 3928 C CA . PHE B 2 309 ? 110.749 112.041 128.344 1.00 25.89 327 PHE A CA 1
ATOM 3929 C C . PHE B 2 309 ? 109.716 110.923 128.305 1.00 31.46 327 PHE A C 1
ATOM 3930 O O . PHE B 2 309 ? 108.945 110.826 127.346 1.00 32.77 327 PHE A O 1
ATOM 3938 N N . TRP B 2 310 ? 109.686 110.074 129.329 1.00 37.95 328 TRP A N 1
ATOM 3939 C CA . TRP B 2 310 ? 108.784 108.931 129.349 1.00 34.77 328 TRP A CA 1
ATOM 3940 C C . TRP B 2 310 ? 107.405 109.263 129.899 1.00 41.10 328 TRP A C 1
ATOM 3941 O O . TRP B 2 310 ? 106.498 108.431 129.793 1.00 45.37 328 TRP A O 1
ATOM 3952 N N . GLU B 2 311 ? 107.223 110.447 130.478 1.00 37.34 329 GLU A N 1
ATOM 3953 C CA . GLU B 2 311 ? 105.937 110.868 131.018 1.00 35.89 329 GLU A CA 1
ATOM 3954 C C . GLU B 2 311 ? 105.318 112.032 130.264 1.00 36.43 329 GLU A C 1
ATOM 3955 O O . GLU B 2 311 ? 104.095 112.086 130.123 1.00 42.95 329 GLU A O 1
ATOM 3961 N N . ASN B 2 312 ? 106.131 112.967 129.775 1.00 31.56 330 ASN A N 1
ATOM 3962 C CA . ASN B 2 312 ? 105.624 114.141 129.079 1.00 31.57 330 ASN A CA 1
ATOM 3963 C C . ASN B 2 312 ? 105.488 113.938 127.577 1.00 31.09 330 ASN A C 1
ATOM 3964 O O . ASN B 2 312 ? 104.791 114.722 126.925 1.00 33.92 330 ASN A O 1
ATOM 3969 N N . SER B 2 313 ? 106.126 112.919 127.015 1.00 33.26 331 SER A N 1
ATOM 3970 C CA . SER B 2 313 ? 106.032 112.629 125.592 1.00 35.21 331 SER A CA 1
ATOM 3971 C C . SER B 2 313 ? 105.027 111.512 125.361 1.00 40.58 331 SER A C 1
ATOM 3972 O O . SER B 2 313 ? 105.089 110.464 126.009 1.00 42.75 331 SER A O 1
ATOM 3975 N N . MET B 2 314 ? 104.100 111.741 124.437 1.00 51.49 332 MET A N 1
ATOM 3976 C CA . MET B 2 314 ? 103.101 110.744 124.081 1.00 52.82 332 MET A CA 1
ATOM 3977 C C . MET B 2 314 ? 103.548 110.045 122.803 1.00 52.68 332 MET A C 1
ATOM 3978 O O . MET B 2 314 ? 103.874 110.702 121.808 1.00 52.07 332 MET A O 1
ATOM 3983 N N . LEU B 2 315 ? 103.585 108.715 122.845 1.00 48.48 333 LEU A N 1
ATOM 3984 C CA . LEU B 2 315 ? 104.124 107.912 121.760 1.00 47.56 333 LEU A CA 1
ATOM 3985 C C . LEU B 2 315 ? 103.054 107.188 120.959 1.00 50.92 333 LEU A C 1
ATOM 3986 O O . LEU B 2 315 ? 103.375 106.597 119.923 1.00 51.05 333 LEU A O 1
ATOM 3991 N N . THR B 2 316 ? 101.802 107.218 121.404 1.00 56.88 334 THR A N 1
ATOM 3992 C CA . THR B 2 316 ? 100.692 106.586 120.711 1.00 56.79 334 THR A CA 1
ATOM 3993 C C . THR B 2 316 ? 99.629 107.628 120.393 1.00 59.07 334 THR A C 1
ATOM 3994 O O . THR B 2 316 ? 99.552 108.682 121.030 1.00 58.02 334 THR A O 1
ATOM 3998 N N . ASP B 2 317 ? 98.811 107.323 119.396 1.00 78.03 335 ASP A N 1
ATOM 3999 C CA . ASP B 2 317 ? 97.719 108.214 119.028 1.00 78.70 335 ASP A CA 1
ATOM 4000 C C . ASP B 2 317 ? 96.693 108.255 120.152 1.00 80.33 335 ASP A C 1
ATOM 4001 O O . ASP B 2 317 ? 96.194 107.198 120.560 1.00 79.87 335 ASP A O 1
ATOM 4006 N N . PRO B 2 318 ? 96.350 109.433 120.680 1.00 85.17 336 PRO A N 1
ATOM 4007 C CA . PRO B 2 318 ? 95.392 109.491 121.795 1.00 86.06 336 PRO A CA 1
ATOM 4008 C C . PRO B 2 318 ? 93.972 109.117 121.406 1.00 86.61 336 PRO A C 1
ATOM 4009 O O . PRO B 2 318 ? 93.149 108.883 122.301 1.00 86.45 336 PRO A O 1
ATOM 4013 N N . GLY B 2 319 ? 93.657 109.051 120.115 1.00 94.60 337 GLY A N 1
ATOM 4014 C CA . GLY B 2 319 ? 92.314 108.725 119.681 1.00 94.82 337 GLY A CA 1
ATOM 4015 C C . GLY B 2 319 ? 91.498 109.955 119.344 1.00 96.36 337 GLY A C 1
ATOM 4016 O O . GLY B 2 319 ? 92.049 110.978 118.927 1.00 95.77 337 GLY A O 1
ATOM 4017 N N . ASN B 2 320 ? 90.182 109.867 119.518 1.00 108.93 338 ASN A N 1
ATOM 4018 C CA . ASN B 2 320 ? 89.288 110.985 119.251 1.00 108.87 338 ASN A CA 1
ATOM 4019 C C . ASN B 2 320 ? 89.105 111.897 120.455 1.00 109.28 338 ASN A C 1
ATOM 4020 O O . ASN B 2 320 ? 88.427 112.923 120.338 1.00 108.08 338 ASN A O 1
ATOM 4025 N N . VAL B 2 321 ? 89.687 111.551 121.607 1.00 113.36 339 VAL A N 1
ATOM 4026 C CA . VAL B 2 321 ? 89.592 112.416 122.777 1.00 113.62 339 VAL A CA 1
ATOM 4027 C C . VAL B 2 321 ? 90.316 113.736 122.555 1.00 113.28 339 VAL A C 1
ATOM 4028 O O . VAL B 2 321 ? 89.991 114.734 123.209 1.00 113.08 339 VAL A O 1
ATOM 4032 N N . GLN B 2 322 ? 91.288 113.769 121.645 1.00 102.49 340 GLN A N 1
ATOM 4033 C CA . GLN B 2 322 ? 91.990 114.999 121.303 1.00 101.47 340 GLN A CA 1
ATOM 4034 C C . GLN B 2 322 ? 92.680 114.806 119.962 1.00 100.28 340 GLN A C 1
ATOM 4035 O O . GLN B 2 322 ? 93.439 113.848 119.785 1.00 99.45 340 GLN A O 1
ATOM 4041 N N . LYS B 2 323 ? 92.396 115.696 119.017 1.00 94.26 341 LYS A N 1
ATOM 4042 C CA . LYS B 2 323 ? 93.078 115.656 117.734 1.00 94.00 341 LYS A CA 1
ATOM 4043 C C . LYS B 2 323 ? 94.551 116.006 117.916 1.00 93.78 341 LYS A C 1
ATOM 4044 O O . LYS B 2 323 ? 94.911 116.881 118.708 1.00 93.90 341 LYS A O 1
ATOM 4050 N N . ALA B 2 324 ? 95.409 115.303 117.181 1.00 87.57 342 ALA A N 1
ATOM 4051 C CA . ALA B 2 324 ? 96.845 115.490 117.318 1.00 85.54 342 ALA A CA 1
ATOM 4052 C C . ALA B 2 324 ? 97.506 115.436 115.950 1.00 85.41 342 ALA A C 1
ATOM 4053 O O . ALA B 2 324 ? 97.174 114.581 115.125 1.00 86.69 342 ALA A O 1
ATOM 4055 N N . VAL B 2 325 ? 98.441 116.354 115.720 1.00 86.07 343 VAL A N 1
ATOM 4056 C CA . VAL B 2 325 ? 99.298 116.320 114.540 1.00 87.38 343 VAL A CA 1
ATOM 4057 C C . VAL B 2 325 ? 100.526 115.506 114.930 1.00 87.53 343 VAL A C 1
ATOM 4058 O O . VAL B 2 325 ? 101.440 116.011 115.583 1.00 87.39 343 VAL A O 1
ATOM 4062 N N . CYS B 2 326 ? 100.550 114.237 114.528 1.00 81.02 344 CYS A N 1
ATOM 4063 C CA . CYS B 2 326 ? 101.599 113.342 114.999 1.00 80.36 344 CYS A CA 1
ATOM 4064 C C . CYS B 2 326 ? 102.542 112.927 113.879 1.00 80.83 344 CYS A C 1
ATOM 4065 O O . CYS B 2 326 ? 102.941 111.761 113.793 1.00 80.62 344 CYS A O 1
ATOM 4068 N N . HIS B 2 327 ? 102.892 113.870 113.013 1.00 66.20 345 HIS A N 1
ATOM 4069 C CA . HIS B 2 327 ? 104.061 113.697 112.169 1.00 63.01 345 HIS A CA 1
ATOM 4070 C C . HIS B 2 327 ? 105.264 113.484 113.082 1.00 62.50 345 HIS A C 1
ATOM 4071 O O . HIS B 2 327 ? 105.465 114.268 114.019 1.00 60.32 345 HIS A O 1
ATOM 4078 N N . PRO B 2 328 ? 106.072 112.439 112.868 1.00 57.71 346 PRO A N 1
ATOM 4079 C CA . PRO B 2 328 ? 107.110 112.108 113.853 1.00 50.72 346 PRO A CA 1
ATOM 4080 C C . PRO B 2 328 ? 108.163 113.192 113.994 1.00 50.59 346 PRO A C 1
ATOM 4081 O O . PRO B 2 328 ? 108.940 113.445 113.068 1.00 51.84 346 PRO A O 1
ATOM 4085 N N . THR B 2 329 ? 108.187 113.844 115.154 1.00 42.58 347 THR A N 1
ATOM 4086 C CA . THR B 2 329 ? 109.100 114.947 115.405 1.00 41.57 347 THR A CA 1
ATOM 4087 C C . THR B 2 329 ? 109.768 114.785 116.762 1.00 42.10 347 THR A C 1
ATOM 4088 O O . THR B 2 329 ? 109.206 114.197 117.691 1.00 42.98 347 THR A O 1
ATOM 4092 N N . ALA B 2 330 ? 110.985 115.311 116.854 1.00 36.07 348 ALA A N 1
ATOM 4093 C CA . ALA B 2 330 ? 111.710 115.425 118.108 1.00 30.39 348 ALA A CA 1
ATOM 4094 C C . ALA B 2 330 ? 111.605 116.857 118.609 1.00 37.35 348 ALA A C 1
ATOM 4095 O O . ALA B 2 330 ? 111.649 117.806 117.821 1.00 37.90 348 ALA A O 1
ATOM 4097 N N . TRP B 2 331 ? 111.469 117.011 119.922 1.00 38.64 349 TRP A N 1
ATOM 4098 C CA . TRP B 2 331 ? 111.158 118.291 120.541 1.00 33.50 349 TRP A CA 1
ATOM 4099 C C . TRP B 2 331 ? 112.175 118.553 121.637 1.00 30.31 349 TRP A C 1
ATOM 4100 O O . TRP B 2 331 ? 112.171 117.866 122.664 1.00 29.23 349 TRP A O 1
ATOM 4111 N N . ASP B 2 332 ? 113.040 119.535 121.416 1.00 33.91 350 ASP A N 1
ATOM 4112 C CA . ASP B 2 332 ? 113.906 120.076 122.459 1.00 33.87 350 ASP A CA 1
ATOM 4113 C C . ASP B 2 332 ? 113.214 121.342 122.950 1.00 32.97 350 ASP A C 1
ATOM 4114 O O . ASP B 2 332 ? 113.442 122.438 122.436 1.00 43.04 350 ASP A O 1
ATOM 4119 N N . LEU B 2 333 ? 112.341 121.182 123.945 1.00 25.41 351 LEU A N 1
ATOM 4120 C CA . LEU B 2 333 ? 111.555 122.306 124.436 1.00 26.16 351 LEU A CA 1
ATOM 4121 C C . LEU B 2 333 ? 112.394 123.322 125.193 1.00 28.23 351 LEU A C 1
ATOM 4122 O O . LEU B 2 333 ? 111.890 124.405 125.507 1.00 34.05 351 LEU A O 1
ATOM 4127 N N . GLY B 2 334 ? 113.647 123.006 125.488 1.00 28.72 352 GLY A N 1
ATOM 4128 C CA . GLY B 2 334 ? 114.466 123.849 126.327 1.00 27.83 352 GLY A CA 1
ATOM 4129 C C . GLY B 2 334 ? 114.282 123.526 127.798 1.00 26.54 352 GLY A C 1
ATOM 4130 O O . GLY B 2 334 ? 113.319 122.881 128.212 1.00 34.33 352 GLY A O 1
ATOM 4131 N N . LYS B 2 335 ? 115.236 123.994 128.599 1.00 34.17 353 LYS A N 1
ATOM 4132 C CA . LYS B 2 335 ? 115.239 123.750 130.039 1.00 35.56 353 LYS A CA 1
ATOM 4133 C C . LYS B 2 335 ? 115.175 122.255 130.348 1.00 35.53 353 LYS A C 1
ATOM 4134 O O . LYS B 2 335 ? 114.456 121.817 131.248 1.00 40.47 353 LYS A O 1
ATOM 4140 N N . GLY B 2 336 ? 115.925 121.464 129.584 1.00 25.49 354 GLY A N 1
ATOM 4141 C CA . GLY B 2 336 ? 116.047 120.045 129.847 1.00 22.79 354 GLY A CA 1
ATOM 4142 C C . GLY B 2 336 ? 114.848 119.202 129.483 1.00 26.33 354 GLY A C 1
ATOM 4143 O O . GLY B 2 336 ? 114.736 118.074 129.974 1.00 27.02 354 GLY A O 1
ATOM 4144 N N . ASP B 2 337 ? 113.950 119.702 128.639 1.00 26.87 355 ASP A N 1
ATOM 4145 C CA . ASP B 2 337 ? 112.748 118.975 128.254 1.00 24.64 355 ASP A CA 1
ATOM 4146 C C . ASP B 2 337 ? 112.920 118.422 126.844 1.00 26.01 355 ASP A C 1
ATOM 4147 O O . ASP B 2 337 ? 113.141 119.184 125.897 1.00 34.31 355 ASP A O 1
ATOM 4152 N N . PHE B 2 338 ? 112.816 117.102 126.710 1.00 18.79 356 PHE A N 1
ATOM 4153 C CA . PHE B 2 338 ? 112.912 116.429 125.423 1.00 18.59 356 PHE A CA 1
ATOM 4154 C C . PHE B 2 338 ? 111.722 115.497 125.264 1.00 26.50 356 PHE A C 1
ATOM 4155 O O . PHE B 2 338 ? 111.426 114.707 126.166 1.00 30.95 356 PHE A O 1
ATOM 4163 N N . ARG B 2 339 ? 111.044 115.590 124.123 1.00 30.17 357 ARG A N 1
ATOM 4164 C CA . ARG B 2 339 ? 109.829 114.821 123.884 1.00 26.01 357 ARG A CA 1
ATOM 4165 C C . ARG B 2 339 ? 109.746 114.411 122.422 1.00 27.33 357 ARG A C 1
ATOM 4166 O O . ARG B 2 339 ? 109.999 115.220 121.531 1.00 32.08 357 ARG A O 1
ATOM 4174 N N . ILE B 2 340 ? 109.362 113.165 122.169 1.00 32.56 358 ILE A N 1
ATOM 4175 C CA . ILE B 2 340 ? 109.115 112.689 120.813 1.00 35.17 358 ILE A CA 1
ATOM 4176 C C . ILE B 2 340 ? 107.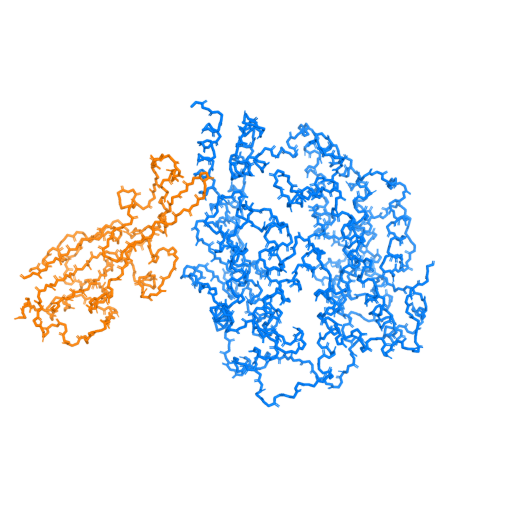611 112.603 120.602 1.00 40.23 358 ILE A C 1
ATOM 4177 O O . ILE B 2 340 ? 106.888 112.045 121.434 1.00 46.31 358 ILE A O 1
ATOM 4182 N N . LEU B 2 341 ? 107.140 113.172 119.494 1.00 49.04 359 LEU A N 1
ATOM 4183 C CA . LEU B 2 341 ? 105.720 113.189 119.155 1.00 47.95 359 LEU A CA 1
ATOM 4184 C C . LEU B 2 341 ? 105.551 112.417 117.850 1.00 53.85 359 LEU A C 1
ATOM 4185 O O . LEU B 2 341 ? 105.967 112.888 116.786 1.00 56.68 359 LEU A O 1
ATOM 4190 N N . MET B 2 342 ? 104.945 111.233 117.933 1.00 48.93 360 MET A N 1
ATOM 4191 C CA . MET B 2 342 ? 104.662 110.439 116.748 1.00 49.51 360 MET A CA 1
ATOM 4192 C C . MET B 2 342 ? 103.610 109.388 117.070 1.00 50.96 360 MET A C 1
ATOM 4193 O O . MET B 2 342 ? 103.549 108.882 118.193 1.00 48.71 360 MET A O 1
ATOM 4198 N N . CYS B 2 343 ? 102.782 109.072 116.073 1.00 67.22 361 CYS A N 1
ATOM 4199 C CA . CYS B 2 343 ? 101.787 108.005 116.178 1.00 67.08 361 CYS A CA 1
ATOM 4200 C C . CYS B 2 343 ? 102.481 106.696 115.828 1.00 67.80 361 CYS A C 1
ATOM 4201 O O . CYS B 2 343 ? 102.578 106.311 114.663 1.00 68.04 361 CYS A O 1
ATOM 4204 N N . THR B 2 344 ? 102.974 106.002 116.850 1.00 55.76 362 THR A N 1
ATOM 4205 C CA . THR B 2 344 ? 103.740 104.786 116.625 1.00 54.02 362 THR A CA 1
ATOM 4206 C C . THR B 2 344 ? 102.800 103.615 116.374 1.00 55.71 362 THR A C 1
ATOM 4207 O O . THR B 2 344 ? 101.891 103.352 117.168 1.00 56.09 362 THR A O 1
ATOM 4211 N N . LYS B 2 345 ? 103.018 102.920 115.265 1.00 56.83 363 LYS A N 1
ATOM 4212 C CA . LYS B 2 345 ? 102.326 101.684 114.950 1.00 54.66 363 LYS A CA 1
ATOM 4213 C C . LYS B 2 345 ? 103.333 100.543 114.915 1.00 55.18 363 LYS A C 1
ATOM 4214 O O . LYS B 2 345 ? 104.546 100.761 114.854 1.00 57.41 363 LYS A O 1
ATOM 4220 N N . VAL B 2 346 ? 102.823 99.317 114.955 1.00 49.02 364 VAL A N 1
ATOM 4221 C CA . VAL B 2 346 ? 103.702 98.156 114.926 1.00 45.12 364 VAL A CA 1
ATOM 4222 C C . VAL B 2 346 ? 104.116 97.919 113.481 1.00 47.00 364 VAL A C 1
ATOM 4223 O O . VAL B 2 346 ? 103.439 97.203 112.735 1.00 53.05 364 VAL A O 1
ATOM 4227 N N . THR B 2 347 ? 105.220 98.540 113.074 1.00 47.83 365 THR A N 1
ATOM 4228 C CA . THR B 2 347 ? 105.729 98.435 111.715 1.00 50.82 365 THR A CA 1
ATOM 4229 C C . THR B 2 347 ? 107.225 98.704 111.750 1.00 51.44 365 THR A C 1
ATOM 4230 O O . THR B 2 347 ? 107.708 99.468 112.589 1.00 54.29 365 THR A O 1
ATOM 4234 N N . MET B 2 348 ? 107.959 98.055 110.842 1.00 47.84 366 MET A N 1
ATOM 4235 C CA . MET B 2 348 ? 109.402 98.262 110.791 1.00 46.57 366 MET A CA 1
ATOM 4236 C C . MET B 2 348 ? 109.747 99.707 110.459 1.00 50.02 366 MET A C 1
ATOM 4237 O O . MET B 2 348 ? 110.763 100.225 110.932 1.00 51.14 366 MET A O 1
ATOM 4242 N N . ASP B 2 349 ? 108.918 100.371 109.650 1.00 50.62 367 ASP A N 1
ATOM 4243 C CA . ASP B 2 349 ? 109.151 101.780 109.353 1.00 48.75 367 ASP A CA 1
ATOM 4244 C C . ASP B 2 349 ? 109.056 102.628 110.613 1.00 48.57 367 ASP A C 1
ATOM 4245 O O . ASP B 2 349 ? 109.858 103.547 110.814 1.00 48.23 367 ASP A O 1
ATOM 4250 N N . ASP B 2 350 ? 108.079 102.339 111.474 1.00 46.48 368 ASP A N 1
ATOM 4251 C CA . ASP B 2 350 ? 107.987 103.014 112.761 1.00 45.14 368 ASP A CA 1
ATOM 4252 C C . ASP B 2 350 ? 109.035 102.524 113.750 1.00 46.99 368 ASP A C 1
ATOM 4253 O O . ASP B 2 350 ? 109.319 103.222 114.729 1.00 49.85 368 ASP A O 1
ATOM 4258 N N . PHE B 2 351 ? 109.607 101.341 113.521 1.00 41.56 369 PHE A N 1
ATOM 4259 C CA . PHE B 2 351 ? 110.708 100.878 114.358 1.00 38.33 369 PHE A CA 1
ATOM 4260 C C . PHE B 2 351 ? 111.992 101.633 114.037 1.00 40.32 369 PHE A C 1
ATOM 4261 O O . PHE B 2 351 ? 112.745 102.002 114.945 1.00 41.81 369 PHE A O 1
ATOM 4269 N N . LEU B 2 352 ? 112.257 101.871 112.751 1.00 36.96 370 LEU A N 1
ATOM 4270 C CA . LEU B 2 352 ? 113.412 102.669 112.358 1.00 29.40 370 LEU A CA 1
ATOM 4271 C C . LEU B 2 352 ? 113.190 104.153 112.617 1.00 32.23 370 LEU A C 1
ATOM 4272 O O . LEU B 2 352 ? 114.147 104.877 112.912 1.00 36.04 370 LEU A O 1
ATOM 4277 N N . THR B 2 353 ? 111.945 104.622 112.506 1.00 31.44 371 THR A N 1
ATOM 4278 C CA . THR B 2 353 ? 111.651 106.015 112.825 1.00 27.72 371 THR A CA 1
ATOM 4279 C C . THR B 2 353 ? 111.888 106.305 114.301 1.00 24.45 371 THR A C 1
ATOM 4280 O O . THR B 2 353 ? 112.295 107.416 114.655 1.00 28.12 371 THR A O 1
ATOM 4284 N N . ALA B 2 354 ? 111.654 105.321 115.171 1.00 21.98 372 ALA A N 1
ATOM 4285 C CA . ALA B 2 354 ? 111.961 105.500 116.586 1.00 20.35 372 ALA A CA 1
ATOM 4286 C C . ALA B 2 354 ? 113.449 105.750 116.791 1.00 29.22 372 ALA A C 1
ATOM 4287 O O . ALA B 2 354 ? 113.840 106.639 117.554 1.00 33.83 372 ALA A O 1
ATOM 4289 N N . HIS B 2 355 ? 114.295 104.974 116.110 1.00 31.60 373 HIS A N 1
ATOM 4290 C CA . HIS B 2 355 ? 115.735 105.201 116.179 1.00 18.15 373 HIS A CA 1
ATOM 4291 C C . HIS B 2 355 ? 116.110 106.551 115.581 1.00 21.09 373 HIS A C 1
ATOM 4292 O O . HIS B 2 355 ? 117.004 107.238 116.088 1.00 26.21 373 HIS A O 1
ATOM 4299 N N . HIS B 2 356 ? 115.445 106.938 114.492 1.00 21.38 374 HIS A N 1
ATOM 4300 C CA . HIS B 2 356 ? 115.752 108.204 113.832 1.00 15.53 374 HIS A CA 1
ATOM 4301 C C . HIS B 2 356 ? 115.451 109.389 114.742 1.00 17.34 374 HIS A C 1
ATOM 4302 O O . HIS B 2 356 ? 116.280 110.293 114.894 1.00 20.33 374 HIS A O 1
ATOM 4309 N N . GLU B 2 357 ? 114.269 109.403 115.361 1.00 20.16 375 GLU A N 1
ATOM 4310 C CA . GLU B 2 357 ? 113.900 110.507 116.240 1.00 14.56 375 GLU A CA 1
ATOM 4311 C C . GLU B 2 357 ? 114.616 110.431 117.580 1.00 17.73 375 GLU A C 1
ATOM 4312 O O . GLU B 2 357 ? 114.852 111.468 118.210 1.00 24.87 375 GLU A O 1
ATOM 4318 N N . MET B 2 358 ? 114.953 109.224 118.037 1.00 14.07 376 MET A N 1
ATOM 4319 C CA . MET B 2 358 ? 115.767 109.088 119.239 1.00 10.39 376 MET A CA 1
ATOM 4320 C C . MET B 2 358 ? 117.142 109.708 119.045 1.00 19.66 376 MET A C 1
ATOM 4321 O O . MET B 2 358 ? 117.705 110.277 119.986 1.00 26.19 376 MET A O 1
ATOM 4326 N N . GLY B 2 359 ? 117.701 109.606 117.835 1.00 22.04 377 GLY A N 1
ATOM 4327 C CA . GLY B 2 359 ? 118.986 110.214 117.543 1.00 7.62 377 GLY A CA 1
ATOM 4328 C C . GLY B 2 359 ? 118.955 111.718 117.420 1.00 9.62 377 GLY A C 1
ATOM 4329 O O . GLY B 2 359 ? 119.978 112.368 117.655 1.00 18.66 377 GLY A O 1
ATOM 4330 N N . HIS B 2 360 ? 117.809 112.287 117.044 1.00 16.41 378 HIS A N 1
ATOM 4331 C CA . HIS B 2 360 ? 117.669 113.739 117.058 1.00 6.27 378 HIS A CA 1
ATOM 4332 C C . HIS B 2 360 ? 117.670 114.272 118.483 1.00 8.76 378 HIS A C 1
ATOM 4333 O O . HIS B 2 360 ? 118.247 115.329 118.756 1.00 18.40 378 HIS A O 1
ATOM 4340 N N . ILE B 2 361 ? 117.023 113.555 119.403 1.00 9.78 379 ILE A N 1
ATOM 4341 C CA . ILE B 2 361 ? 116.983 113.997 120.791 1.00 12.65 379 ILE A CA 1
ATOM 4342 C C . ILE B 2 361 ? 118.362 113.886 121.430 1.00 9.52 379 ILE A C 1
ATOM 4343 O O . ILE B 2 361 ? 118.755 114.743 122.227 1.00 19.00 379 ILE A O 1
ATOM 4348 N N . GLN B 2 362 ? 119.118 112.839 121.087 1.00 10.75 380 GLN A N 1
ATOM 4349 C CA . GLN B 2 362 ? 120.434 112.643 121.691 1.00 9.28 380 GLN A CA 1
ATOM 4350 C C . GLN B 2 362 ? 121.361 113.814 121.394 1.00 9.80 380 GLN A C 1
ATOM 4351 O O . GLN B 2 362 ? 122.149 114.223 122.253 1.00 21.27 380 GLN A O 1
ATOM 4357 N N . TYR B 2 363 ? 121.270 114.377 120.188 1.00 6.68 381 TYR A N 1
ATOM 4358 C CA . TYR B 2 363 ? 122.036 115.577 119.861 1.00 1.01 381 TYR A CA 1
ATOM 4359 C C . TYR B 2 363 ? 121.668 116.731 120.790 1.00 11.52 381 TYR A C 1
ATOM 4360 O O . TYR B 2 363 ? 122.545 117.463 121.276 1.00 20.38 381 TYR A O 1
ATOM 4369 N N . ASP B 2 364 ? 120.370 116.902 121.052 1.00 9.48 382 ASP A N 1
ATOM 4370 C CA . ASP B 2 364 ? 119.909 117.976 121.923 1.00 7.66 382 ASP A CA 1
ATOM 4371 C C . ASP B 2 364 ? 120.395 117.777 123.355 1.00 12.21 382 ASP A C 1
ATOM 4372 O O . ASP B 2 364 ? 120.853 118.725 124.000 1.00 17.37 382 ASP A O 1
ATOM 4377 N N . MET B 2 365 ? 120.292 116.551 123.875 1.00 7.39 383 MET A N 1
ATOM 4378 C CA . MET B 2 365 ? 120.806 116.287 125.216 1.00 8.38 383 MET A CA 1
ATOM 4379 C C . MET B 2 365 ? 122.316 116.443 125.270 1.00 17.25 383 MET A C 1
ATOM 4380 O O . MET B 2 365 ? 122.872 116.744 126.332 1.00 28.37 383 MET A O 1
ATOM 4385 N N . ALA B 2 366 ? 122.996 116.240 124.141 1.00 14.94 384 ALA A N 1
ATOM 4386 C CA . ALA B 2 366 ? 124.441 116.414 124.108 1.00 8.92 384 ALA A CA 1
ATOM 4387 C C . ALA B 2 366 ? 124.825 117.883 124.218 1.00 10.30 384 ALA A C 1
ATOM 4388 O O . ALA B 2 366 ? 125.714 118.242 124.998 1.00 22.09 384 ALA A O 1
ATOM 4390 N N . TYR B 2 367 ? 124.168 118.754 123.450 1.00 12.61 385 TYR A N 1
ATOM 4391 C CA . TYR B 2 367 ? 124.541 120.166 123.471 1.00 11.28 385 TYR A CA 1
ATOM 4392 C C . TYR B 2 367 ? 123.641 121.013 124.370 1.00 18.76 385 TYR A C 1
ATOM 4393 O O . TYR B 2 367 ? 123.655 122.243 124.262 1.00 24.01 385 TYR A O 1
ATOM 4402 N N . ALA B 2 368 ? 122.868 120.385 125.260 1.00 19.41 386 ALA A N 1
ATOM 4403 C CA . ALA B 2 368 ? 122.024 121.142 126.178 1.00 13.38 386 ALA A CA 1
ATOM 4404 C C . ALA B 2 368 ? 122.812 122.059 127.105 1.00 18.09 386 ALA A C 1
ATOM 4405 O O . ALA B 2 368 ? 122.227 122.980 127.684 1.00 22.82 386 ALA A O 1
ATOM 4407 N N . ALA B 2 369 ? 124.111 121.833 127.271 1.00 17.69 387 ALA A N 1
ATOM 4408 C CA . ALA B 2 369 ? 124.933 122.682 128.123 1.00 15.81 387 ALA A CA 1
ATOM 4409 C C . ALA B 2 369 ? 125.465 123.911 127.400 1.00 19.45 387 ALA A C 1
ATOM 4410 O O . ALA B 2 369 ? 126.154 124.727 128.019 1.00 27.13 387 ALA A O 1
ATOM 4412 N N . GLN B 2 370 ? 125.169 124.060 126.114 1.00 22.09 388 GLN A N 1
ATOM 4413 C CA . GLN B 2 370 ? 125.630 125.198 125.340 1.00 19.08 388 GLN A CA 1
ATOM 4414 C C . GLN B 2 370 ? 124.730 126.406 125.571 1.00 23.67 388 GLN A C 1
ATOM 4415 O O . GLN B 2 370 ? 123.598 126.269 126.040 1.00 33.80 388 GLN A O 1
ATOM 4421 N N . PRO B 2 371 ? 125.214 127.610 125.263 1.00 24.92 389 PRO A N 1
ATOM 4422 C CA . PRO B 2 371 ? 124.327 128.776 125.265 1.00 24.68 389 PRO A CA 1
ATOM 4423 C C . PRO B 2 371 ? 123.203 128.596 124.257 1.00 26.80 389 PRO A C 1
ATOM 4424 O O . PRO B 2 371 ? 123.281 127.775 123.341 1.00 31.31 389 PRO A O 1
ATOM 4428 N N . PHE B 2 372 ? 122.140 129.383 124.439 1.00 25.81 390 PHE A N 1
ATOM 4429 C CA . PHE B 2 372 ? 120.922 129.170 123.662 1.00 27.50 390 PHE A CA 1
ATOM 4430 C C . PHE B 2 372 ? 121.183 129.295 122.166 1.00 28.45 390 PHE A C 1
ATOM 4431 O O . PHE B 2 372 ? 120.711 128.475 121.371 1.00 28.87 390 PHE A O 1
ATOM 4439 N N . LEU B 2 373 ? 121.935 130.319 121.761 1.00 33.51 391 LEU A N 1
ATOM 4440 C CA . LEU B 2 373 ? 122.178 130.539 120.341 1.00 33.52 391 LEU A CA 1
ATOM 4441 C C . LEU B 2 373 ? 123.083 129.476 119.735 1.00 34.31 391 LEU A C 1
ATOM 4442 O O . LEU B 2 373 ? 123.032 129.258 118.520 1.00 37.02 391 LEU A O 1
ATOM 4447 N N . LEU B 2 374 ? 123.901 128.812 120.545 1.00 21.45 392 LEU A N 1
ATOM 4448 C CA . LEU B 2 374 ? 124.809 127.781 120.063 1.00 16.00 392 LEU A CA 1
ATOM 4449 C C . LEU B 2 374 ? 124.237 126.376 120.194 1.00 16.88 392 LEU A C 1
ATOM 4450 O O . LEU B 2 374 ? 124.931 125.408 119.871 1.00 18.97 392 LEU A O 1
ATOM 4455 N N . ARG B 2 375 ? 122.994 126.240 120.659 1.00 27.50 393 ARG A N 1
ATOM 4456 C CA . ARG B 2 375 ? 122.357 124.933 120.813 1.00 20.92 393 ARG A CA 1
ATOM 4457 C C . ARG B 2 375 ? 121.729 124.537 119.481 1.00 22.49 393 ARG A C 1
ATOM 4458 O O . ARG B 2 375 ? 120.527 124.678 119.251 1.00 26.63 393 ARG A O 1
ATOM 4466 N N . ASN B 2 376 ? 122.572 124.030 118.589 1.00 20.06 394 ASN A N 1
ATOM 4467 C CA . ASN B 2 376 ? 122.138 123.562 117.280 1.00 20.40 394 ASN A CA 1
ATOM 4468 C C . ASN B 2 376 ? 123.223 122.650 116.725 1.00 20.57 394 ASN A C 1
ATOM 4469 O O . ASN B 2 376 ? 124.250 122.418 117.365 1.00 25.92 394 ASN A O 1
ATOM 4474 N N . GLY B 2 377 ? 122.986 122.124 115.527 1.00 18.67 395 GLY A N 1
ATOM 4475 C CA . GLY B 2 377 ? 124.021 121.382 114.843 1.00 18.44 395 GLY A CA 1
ATOM 4476 C C . GLY B 2 377 ? 125.149 122.284 114.387 1.00 21.99 395 GLY A C 1
ATOM 4477 O O . GLY B 2 377 ? 125.014 123.504 114.316 1.00 31.56 395 GLY A O 1
ATOM 4478 N N . ALA B 2 378 ? 126.290 121.667 114.071 1.00 18.90 396 ALA A N 1
ATOM 4479 C CA . ALA B 2 378 ? 127.451 122.445 113.649 1.00 14.75 396 ALA A CA 1
ATOM 4480 C C . ALA B 2 378 ? 127.137 123.265 112.405 1.00 15.16 396 ALA A C 1
ATOM 4481 O O . ALA B 2 378 ? 127.520 124.437 112.312 1.00 25.84 396 ALA A O 1
ATOM 4483 N N . ASN B 2 379 ? 126.443 122.669 111.440 1.00 15.05 397 ASN A N 1
ATOM 4484 C CA . ASN B 2 379 ? 125.817 123.412 110.355 1.00 15.22 397 ASN A CA 1
ATOM 4485 C C . ASN B 2 379 ? 124.422 122.831 110.149 1.00 16.54 397 ASN A C 1
ATOM 4486 O O . ASN B 2 379 ? 123.971 121.969 110.910 1.00 18.34 397 ASN A O 1
ATOM 4491 N N . GLU B 2 380 ? 123.728 123.305 109.113 1.00 14.52 398 GLU A N 1
ATOM 4492 C CA . GLU B 2 380 ? 122.331 122.929 108.923 1.00 11.56 398 GLU A CA 1
ATOM 4493 C C . GLU B 2 380 ? 122.158 121.461 108.557 1.00 14.72 398 GLU A C 1
ATOM 4494 O O . GLU B 2 380 ? 121.047 120.935 108.681 1.00 16.74 398 GLU A O 1
ATOM 4500 N N . GLY B 2 381 ? 123.217 120.790 108.113 1.00 17.59 399 GLY A N 1
ATOM 4501 C CA . GLY B 2 381 ? 123.103 119.404 107.708 1.00 9.10 399 GLY A CA 1
ATOM 4502 C C . GLY B 2 381 ? 123.545 118.405 108.757 1.00 12.42 399 GLY A C 1
ATOM 4503 O O . GLY B 2 381 ? 123.351 117.200 108.585 1.00 17.86 399 GLY A O 1
ATOM 4504 N N . PHE B 2 382 ? 124.141 118.888 109.849 1.00 16.21 400 PHE A N 1
ATOM 4505 C CA . PHE B 2 382 ? 124.663 117.980 110.867 1.00 12.71 400 PHE A CA 1
ATOM 4506 C C . PHE B 2 382 ? 123.545 117.267 111.616 1.00 15.50 400 PHE A C 1
ATOM 4507 O O . PHE B 2 382 ? 123.649 116.068 111.893 1.00 16.21 400 PHE A O 1
ATOM 4515 N N . HIS B 2 383 ? 122.476 117.985 111.961 1.00 11.29 401 HIS A N 1
ATOM 4516 C CA . HIS B 2 383 ? 121.442 117.410 112.818 1.00 14.51 401 HIS A CA 1
ATOM 4517 C C . HIS B 2 383 ? 120.714 116.269 112.116 1.00 17.23 401 HIS A C 1
ATOM 4518 O O . HIS B 2 383 ? 120.555 115.174 112.672 1.00 24.14 401 HIS A O 1
ATOM 4525 N N . GLU B 2 384 ? 120.280 116.504 110.878 1.00 16.62 402 GLU A N 1
ATOM 4526 C CA . GLU B 2 384 ? 119.573 115.468 110.139 1.00 17.82 402 GLU A CA 1
ATOM 4527 C C . GLU B 2 384 ? 120.498 114.326 109.739 1.00 17.65 402 GLU A C 1
ATOM 4528 O O . GLU B 2 384 ? 120.056 113.175 109.666 1.00 23.27 402 GLU A O 1
ATOM 4534 N N . ALA B 2 385 ? 121.775 114.615 109.478 1.00 14.69 403 ALA A N 1
ATOM 4535 C CA . ALA B 2 385 ? 122.728 113.543 109.206 1.00 10.14 403 ALA A CA 1
ATOM 4536 C C . ALA B 2 385 ? 122.925 112.657 110.429 1.00 8.77 403 ALA A C 1
ATOM 4537 O O . ALA B 2 385 ? 122.992 111.430 110.307 1.00 21.57 403 ALA A O 1
ATOM 4539 N N . VAL B 2 386 ? 123.023 113.262 111.614 1.00 17.07 404 VAL A N 1
ATOM 4540 C CA . VAL B 2 386 ? 123.138 112.485 112.844 1.00 12.82 404 VAL A CA 1
ATOM 4541 C C . VAL B 2 386 ? 121.887 111.645 113.056 1.00 12.70 404 VAL A C 1
ATOM 4542 O O . VAL B 2 386 ? 121.963 110.481 113.464 1.00 21.54 404 VAL A O 1
ATOM 4546 N N . GLY B 2 387 ? 120.717 112.222 112.783 1.00 11.59 405 GLY A N 1
ATOM 4547 C CA . GLY B 2 387 ? 119.489 111.449 112.877 1.00 6.05 405 GLY A CA 1
ATOM 4548 C C . GLY B 2 387 ? 119.453 110.277 111.914 1.00 9.84 405 GLY A C 1
ATOM 4549 O O . GLY B 2 387 ? 118.969 109.196 112.255 1.00 20.74 405 GLY A O 1
ATOM 4550 N N . GLU B 2 388 ? 119.970 110.470 110.699 1.00 23.49 406 GLU A N 1
ATOM 4551 C CA . GLU B 2 388 ? 119.847 109.462 109.652 1.00 22.48 406 GLU A CA 1
ATOM 4552 C C . GLU B 2 388 ? 120.817 108.295 109.807 1.00 20.89 406 GLU A C 1
ATOM 4553 O O . GLU B 2 388 ? 120.576 107.235 109.219 1.00 28.59 406 GLU A O 1
ATOM 4559 N N . ILE B 2 389 ? 121.903 108.453 110.566 1.00 13.43 407 ILE A N 1
ATOM 4560 C CA . ILE B 2 389 ? 122.829 107.336 110.736 1.00 14.42 407 ILE A CA 1
ATOM 4561 C C . ILE B 2 389 ? 122.328 106.332 111.762 1.00 19.61 407 ILE A C 1
ATOM 4562 O O . ILE B 2 389 ? 122.793 105.186 111.772 1.00 24.27 407 ILE A O 1
ATOM 4567 N N . MET B 2 390 ? 121.394 106.728 112.627 1.00 26.36 408 MET A N 1
ATOM 4568 C CA . MET B 2 390 ? 120.889 105.814 113.642 1.00 15.27 408 MET A CA 1
ATOM 4569 C C . MET B 2 390 ? 119.941 104.782 113.048 1.00 17.59 408 MET A C 1
ATOM 4570 O O . MET B 2 390 ? 119.841 103.667 113.570 1.00 24.01 408 MET A O 1
ATOM 4575 N N . SER B 2 391 ? 119.243 105.132 111.968 1.00 21.13 409 SER A N 1
ATOM 4576 C CA . SER B 2 391 ? 118.417 104.174 111.248 1.00 20.51 409 SER A CA 1
ATOM 4577 C C . SER B 2 391 ? 119.217 103.324 110.271 1.00 23.08 409 SER A C 1
ATOM 4578 O O . SER B 2 391 ? 118.703 102.305 109.800 1.00 27.45 409 SER A O 1
ATOM 4581 N N . LEU B 2 392 ? 120.451 103.719 109.950 1.00 18.99 410 LEU A N 1
ATOM 4582 C CA . LEU B 2 392 ? 121.303 102.882 109.110 1.00 13.95 410 LEU A CA 1
ATOM 4583 C C . LEU B 2 392 ? 121.710 101.613 109.846 1.00 22.78 410 LEU A C 1
ATOM 4584 O O . LEU B 2 392 ? 121.664 100.513 109.284 1.00 31.43 410 LEU A O 1
ATOM 4589 N N . SER B 2 393 ? 122.117 101.751 111.110 1.00 25.65 411 SER A N 1
ATOM 4590 C CA . SER B 2 393 ? 122.498 100.598 111.916 1.00 15.30 411 SER A CA 1
ATOM 4591 C C . SER B 2 393 ? 121.289 99.824 112.420 1.00 18.30 411 SER A C 1
ATOM 4592 O O . SER B 2 393 ? 121.365 98.601 112.576 1.00 27.98 411 SER A O 1
ATOM 4595 N N . ALA B 2 394 ? 120.178 100.514 112.688 1.00 19.86 412 ALA A N 1
ATOM 4596 C CA . ALA B 2 394 ? 118.990 99.844 113.207 1.00 16.30 412 ALA A CA 1
ATOM 4597 C C . ALA B 2 394 ? 118.429 98.846 112.203 1.00 20.62 412 ALA A C 1
ATOM 4598 O O . ALA B 2 394 ? 117.991 97.754 112.581 1.00 28.21 412 ALA A O 1
ATOM 4600 N N . ALA B 2 395 ? 118.432 99.203 110.919 1.00 23.49 413 ALA A N 1
ATOM 4601 C CA . ALA B 2 395 ? 117.892 98.336 109.881 1.00 22.65 413 ALA A CA 1
ATOM 4602 C C . ALA B 2 395 ? 118.836 97.206 109.497 1.00 29.96 413 ALA A C 1
ATOM 4603 O O . ALA B 2 395 ? 118.439 96.330 108.722 1.00 35.09 413 ALA A O 1
ATOM 4605 N N . THR B 2 396 ? 120.062 97.209 110.008 1.00 32.02 414 THR A N 1
ATOM 4606 C CA . THR B 2 396 ? 121.016 96.165 109.671 1.00 25.40 414 THR A CA 1
ATOM 4607 C C . THR B 2 396 ? 120.542 94.822 110.225 1.00 28.81 414 THR A C 1
ATOM 4608 O O . THR B 2 396 ? 120.100 94.747 111.375 1.00 33.18 414 THR A O 1
ATOM 4612 N N . PRO B 2 397 ? 120.609 93.750 109.430 1.00 33.42 415 PRO A N 1
ATOM 4613 C CA . PRO B 2 397 ? 120.158 92.438 109.924 1.00 31.94 415 PRO A CA 1
ATOM 4614 C C . PRO B 2 397 ? 120.902 91.952 111.155 1.00 35.25 415 PRO A C 1
ATOM 4615 O O . PRO B 2 397 ? 120.335 91.169 111.925 1.00 40.63 415 PRO A O 1
ATOM 4619 N N . LYS B 2 398 ? 122.150 92.375 111.365 1.00 37.03 416 LYS A N 1
ATOM 4620 C CA . LYS B 2 398 ? 122.843 92.018 112.599 1.00 35.05 416 LYS A CA 1
ATOM 4621 C C . LYS B 2 398 ? 122.136 92.602 113.815 1.00 36.90 416 LYS A C 1
ATOM 4622 O O . LYS B 2 398 ? 121.982 91.924 114.838 1.00 44.50 416 LYS A O 1
ATOM 4628 N N . HIS B 2 399 ? 121.705 93.862 113.726 1.00 27.55 417 HIS A N 1
ATOM 4629 C CA . HIS B 2 399 ? 120.955 94.463 114.823 1.00 21.38 417 HIS A CA 1
ATOM 4630 C C . HIS B 2 399 ? 119.602 93.787 115.000 1.00 30.07 417 HIS A C 1
ATOM 4631 O O . HIS B 2 399 ? 119.149 93.578 116.130 1.00 39.31 417 HIS A O 1
ATOM 4638 N N . LEU B 2 400 ? 118.942 93.439 113.894 1.00 33.20 418 LEU A N 1
ATOM 4639 C CA . LEU B 2 400 ? 117.658 92.755 113.977 1.00 27.95 418 LEU A CA 1
ATOM 4640 C C . LEU B 2 400 ? 117.797 91.329 114.490 1.00 33.73 418 LEU A C 1
ATOM 4641 O O . LEU B 2 400 ? 116.856 90.808 115.096 1.00 41.63 418 LEU A O 1
ATOM 4646 N N . LYS B 2 401 ? 118.942 90.686 114.262 1.00 39.36 419 LYS A N 1
ATOM 4647 C CA . LYS B 2 401 ? 119.196 89.357 114.797 1.00 39.59 419 LYS A CA 1
ATOM 4648 C C . LYS B 2 401 ? 119.633 89.378 116.255 1.00 41.78 419 LYS A C 1
ATOM 4649 O O . LYS B 2 401 ? 119.607 88.330 116.908 1.00 47.62 419 LYS A O 1
ATOM 4655 N N . SER B 2 402 ? 120.033 90.537 116.776 1.00 39.73 420 SER A N 1
ATOM 4656 C CA . SER B 2 402 ? 120.473 90.643 118.160 1.00 42.25 420 SER A CA 1
ATOM 4657 C C . SER B 2 402 ? 119.334 90.963 119.115 1.00 46.35 420 SER A C 1
ATOM 4658 O O . SER B 2 402 ? 119.414 90.621 120.300 1.00 49.53 420 SER A O 1
ATOM 4661 N N . ILE B 2 403 ? 118.273 91.615 118.626 1.00 41.85 421 ILE A N 1
ATOM 4662 C CA . ILE B 2 403 ? 117.121 91.934 119.461 1.00 37.10 421 ILE A CA 1
ATOM 4663 C C . ILE B 2 403 ? 116.014 90.898 119.341 1.00 37.10 421 ILE A C 1
ATOM 4664 O O . ILE B 2 403 ? 114.936 91.087 119.920 1.00 36.68 421 ILE A O 1
ATOM 4669 N N . GLY B 2 404 ? 116.245 89.810 118.609 1.00 41.43 422 GLY A N 1
ATOM 4670 C CA . GLY B 2 404 ? 115.254 88.770 118.444 1.00 43.44 422 GLY A CA 1
ATOM 4671 C C . GLY B 2 404 ? 114.181 89.060 117.421 1.00 44.90 422 GLY A C 1
ATOM 4672 O O . GLY B 2 404 ? 113.268 88.241 117.259 1.00 46.31 422 GLY A O 1
ATOM 4673 N N . LEU B 2 405 ? 114.257 90.192 116.724 1.00 39.95 423 LEU A N 1
ATOM 4674 C CA . LEU B 2 405 ? 113.252 90.546 115.732 1.00 38.87 423 LEU A CA 1
ATOM 4675 C C . LEU B 2 405 ? 113.440 89.815 114.412 1.00 41.89 423 LEU A C 1
ATOM 4676 O O . LEU B 2 405 ? 112.540 89.855 113.567 1.00 45.82 423 LEU A O 1
ATOM 4681 N N . LEU B 2 406 ? 114.575 89.153 114.215 1.00 46.03 424 LEU A N 1
ATOM 4682 C CA . LEU B 2 406 ? 114.853 88.407 112.999 1.00 48.07 424 LEU A CA 1
ATOM 4683 C C . LEU B 2 406 ? 115.339 87.017 113.374 1.00 51.42 424 LEU A C 1
ATOM 4684 O O . LEU B 2 406 ? 116.019 86.843 114.390 1.00 50.32 424 LEU A O 1
ATOM 4689 N N . SER B 2 407 ? 114.980 86.033 112.559 1.00 83.16 425 SER A N 1
ATOM 4690 C CA . SER B 2 407 ? 115.347 84.656 112.849 1.00 85.41 425 SER A CA 1
ATOM 4691 C C . SER B 2 407 ? 116.865 84.504 112.822 1.00 85.47 425 SER A C 1
ATOM 4692 O O . SER B 2 407 ? 117.515 84.995 111.888 1.00 85.83 425 SER A O 1
ATOM 4695 N N . PRO B 2 408 ? 117.465 83.845 113.817 1.00 90.04 426 PRO A N 1
ATOM 4696 C CA . PRO B 2 408 ? 118.926 83.668 113.809 1.00 90.18 426 PRO A CA 1
ATOM 4697 C C . PRO B 2 408 ? 119.432 82.819 112.657 1.00 91.79 426 PRO A C 1
ATOM 4698 O O . PRO B 2 408 ? 120.634 82.865 112.361 1.00 91.18 426 PRO A O 1
ATOM 4702 N N . ASP B 2 409 ? 118.564 82.051 112.001 1.00 105.68 427 ASP A N 1
ATOM 4703 C CA . ASP B 2 409 ? 118.940 81.223 110.864 1.00 105.97 427 ASP A CA 1
ATOM 4704 C C . ASP B 2 409 ? 118.628 81.893 109.530 1.00 105.91 427 ASP A C 1
ATOM 4705 O O . ASP B 2 409 ? 118.691 81.236 108.485 1.00 106.33 427 ASP A O 1
ATOM 4710 N N . PHE B 2 410 ? 118.282 83.179 109.547 1.00 88.94 428 PHE A N 1
ATOM 4711 C CA . PHE B 2 410 ? 117.997 83.895 108.311 1.00 88.10 428 PHE A CA 1
ATOM 4712 C C . PHE B 2 410 ? 119.237 83.930 107.427 1.00 88.55 428 PHE A C 1
ATOM 4713 O O . PHE B 2 410 ? 120.341 84.228 107.893 1.00 86.91 428 PHE A O 1
ATOM 4721 N N . GLN B 2 411 ? 119.052 83.623 106.145 1.00 99.25 429 GLN A N 1
ATOM 4722 C CA . GLN B 2 411 ? 120.159 83.529 105.196 1.00 99.12 429 GLN A CA 1
ATOM 4723 C C . GLN B 2 411 ? 120.359 84.890 104.543 1.00 98.66 429 GLN A C 1
ATOM 4724 O O . GLN B 2 411 ? 119.621 85.270 103.631 1.00 97.86 429 GLN A O 1
ATOM 4730 N N . GLU B 2 412 ? 121.361 85.629 105.011 1.00 83.25 430 GLU A N 1
ATOM 4731 C CA . GLU B 2 412 ? 121.729 86.901 104.398 1.00 82.12 430 GLU A CA 1
ATOM 4732 C C . GLU B 2 412 ? 122.702 86.619 103.260 1.00 82.76 430 GLU A C 1
ATOM 4733 O O . GLU B 2 412 ? 123.882 86.339 103.495 1.00 83.01 430 GLU A O 1
ATOM 4739 N N . ASP B 2 413 ? 122.209 86.680 102.029 1.00 80.77 431 ASP A N 1
ATOM 4740 C CA . ASP B 2 413 ? 122.999 86.376 100.845 1.00 79.94 431 ASP A CA 1
ATOM 4741 C C . ASP B 2 413 ? 123.216 87.651 100.032 1.00 79.37 431 ASP A C 1
ATOM 4742 O O . ASP B 2 413 ? 122.823 88.748 100.438 1.00 79.56 431 ASP A O 1
ATOM 4747 N N . ASN B 2 414 ? 123.853 87.496 98.869 1.00 71.30 432 ASN A N 1
ATOM 4748 C CA . ASN B 2 414 ? 124.152 88.645 98.024 1.00 68.25 432 ASN A CA 1
ATOM 4749 C C . ASN B 2 414 ? 122.911 89.210 97.346 1.00 68.39 432 ASN A C 1
ATOM 4750 O O . ASN B 2 414 ? 122.898 90.396 97.003 1.00 68.12 432 ASN A O 1
ATOM 4755 N N . GLU B 2 415 ? 121.873 88.397 97.144 1.00 61.17 433 GLU A N 1
ATOM 4756 C CA . GLU B 2 415 ? 120.663 88.892 96.495 1.00 57.91 433 GLU A CA 1
ATOM 4757 C C . GLU B 2 415 ? 119.923 89.876 97.394 1.00 56.92 433 GLU A C 1
ATOM 4758 O O . GLU B 2 415 ? 119.520 90.959 96.951 1.00 58.31 433 GLU A O 1
ATOM 4764 N N . THR B 2 416 ? 119.739 89.515 98.666 1.00 51.52 434 THR A N 1
ATOM 4765 C CA . THR B 2 416 ? 119.102 90.424 99.612 1.00 52.31 434 THR A CA 1
ATOM 4766 C C . THR B 2 416 ? 119.941 91.677 99.828 1.00 52.30 434 THR A C 1
ATOM 4767 O O . THR B 2 416 ? 119.390 92.776 99.964 1.00 51.78 434 THR A O 1
ATOM 4771 N N . GLU B 2 417 ? 121.268 91.533 99.851 1.00 53.48 435 GLU A N 1
ATOM 4772 C CA . GLU B 2 417 ? 122.139 92.695 99.980 1.00 52.60 435 GLU A CA 1
ATOM 4773 C C . GLU B 2 417 ? 121.948 93.657 98.816 1.00 50.69 435 GLU A C 1
ATOM 4774 O O . GLU B 2 417 ? 121.850 94.873 99.015 1.00 52.77 435 GLU A O 1
ATOM 4780 N N . ILE B 2 418 ? 121.883 93.129 97.592 1.00 37.35 436 ILE A N 1
ATOM 4781 C CA . ILE B 2 418 ? 121.698 93.983 96.424 1.00 31.72 436 ILE A CA 1
ATOM 4782 C C . ILE B 2 418 ? 120.318 94.625 96.441 1.00 32.85 436 ILE A C 1
ATOM 4783 O O . ILE B 2 418 ? 120.163 95.794 96.074 1.00 32.79 436 ILE A O 1
ATOM 4788 N N . ASN B 2 419 ? 119.294 93.881 96.865 1.00 31.11 437 ASN A N 1
ATOM 4789 C CA . ASN B 2 419 ? 117.955 94.458 96.959 1.00 27.46 437 ASN A CA 1
ATOM 4790 C C . ASN B 2 419 ? 117.928 95.620 97.946 1.00 25.20 437 ASN A C 1
ATOM 4791 O O . ASN B 2 419 ? 117.386 96.694 97.652 1.00 27.76 437 ASN A O 1
ATOM 4796 N N . PHE B 2 420 ? 118.523 95.422 99.125 1.00 31.27 438 PHE A N 1
ATOM 4797 C CA . PHE B 2 420 ? 118.562 96.480 100.129 1.00 27.20 438 PHE A CA 1
ATOM 4798 C C . PHE B 2 420 ? 119.357 97.681 99.636 1.00 27.15 438 PHE A C 1
ATOM 4799 O O . PHE B 2 420 ? 118.956 98.831 99.849 1.00 27.58 438 PHE A O 1
ATOM 4807 N N . LEU B 2 421 ? 120.489 97.436 98.972 1.00 27.26 439 LEU A N 1
ATOM 4808 C CA . LEU B 2 421 ? 121.306 98.537 98.474 1.00 18.01 439 LEU A CA 1
ATOM 4809 C C . LEU B 2 421 ? 120.588 99.310 97.376 1.00 15.51 439 LEU A C 1
ATOM 4810 O O . LEU B 2 421 ? 120.691 100.537 97.310 1.00 28.23 439 LEU A O 1
ATOM 4815 N N . LEU B 2 422 ? 119.864 98.612 96.499 1.00 16.00 440 LEU A N 1
ATOM 4816 C CA . LEU B 2 422 ? 119.093 99.294 95.466 1.00 14.11 440 LEU A CA 1
ATOM 4817 C C . LEU B 2 422 ? 117.983 100.135 96.082 1.00 12.73 440 LEU A C 1
ATOM 4818 O O . LEU B 2 422 ? 117.745 101.272 95.654 1.00 24.16 440 LEU A O 1
ATOM 4823 N N . LYS B 2 423 ? 117.301 99.598 97.097 1.00 15.74 441 LYS A N 1
ATOM 4824 C CA . LYS B 2 423 ? 116.269 100.376 97.776 1.00 14.65 441 LYS A CA 1
ATOM 4825 C C . LYS B 2 423 ? 116.861 101.611 98.440 1.00 18.17 441 LYS A C 1
ATOM 4826 O O . LYS B 2 423 ? 116.258 102.689 98.412 1.00 25.52 441 LYS A O 1
ATOM 4832 N N . GLN B 2 424 ? 118.037 101.470 99.054 1.00 18.51 442 GLN A N 1
ATOM 4833 C CA . GLN B 2 424 ? 118.688 102.616 99.682 1.00 10.71 442 GLN A CA 1
ATOM 4834 C C . GLN B 2 424 ? 119.120 103.648 98.649 1.00 9.00 442 GLN A C 1
ATOM 4835 O O . GLN B 2 424 ? 118.990 104.854 98.880 1.00 16.96 442 GLN A O 1
ATOM 4841 N N . ALA B 2 425 ? 119.643 103.195 97.507 1.00 7.38 443 ALA A N 1
ATOM 4842 C CA . ALA B 2 425 ? 120.142 104.118 96.496 1.00 3.75 443 ALA A CA 1
ATOM 4843 C C . ALA B 2 425 ? 119.012 104.832 95.771 1.00 8.47 443 ALA A C 1
ATOM 4844 O O . ALA B 2 425 ? 119.211 105.938 95.259 1.00 17.83 443 ALA A O 1
ATOM 4846 N N . LEU B 2 426 ? 117.830 104.217 95.700 1.00 11.27 444 LEU A N 1
ATOM 4847 C CA . LEU B 2 426 ? 116.698 104.897 95.082 1.00 5.34 444 LEU A CA 1
ATOM 4848 C C . LEU B 2 426 ? 116.319 106.154 95.856 1.00 8.38 444 LEU A C 1
ATOM 4849 O O . LEU B 2 426 ? 115.987 107.183 95.258 1.00 19.55 444 LEU A O 1
ATOM 4854 N N . THR B 2 427 ? 116.369 106.093 97.184 1.00 11.78 445 THR A N 1
ATOM 4855 C CA . THR B 2 427 ? 116.010 107.237 98.012 1.00 6.89 445 THR A CA 1
ATOM 4856 C C . THR B 2 427 ? 117.183 108.165 98.285 1.00 8.29 445 THR A C 1
ATOM 4857 O O . THR B 2 427 ? 116.984 109.377 98.425 1.00 14.31 445 THR A O 1
ATOM 4861 N N . ILE B 2 428 ? 118.397 107.629 98.360 1.00 11.25 446 ILE A N 1
ATOM 4862 C CA . ILE B 2 428 ? 119.558 108.399 98.795 1.00 1.37 446 ILE A CA 1
ATOM 4863 C C . ILE B 2 428 ? 120.354 108.929 97.612 1.00 1.96 446 ILE A C 1
ATOM 4864 O O . ILE B 2 428 ? 120.626 110.128 97.522 1.00 17.82 446 ILE A O 1
ATOM 4869 N N . VAL B 2 429 ? 120.745 108.049 96.691 1.00 5.05 447 VAL A N 1
ATOM 4870 C CA . VAL B 2 429 ? 121.512 108.489 95.531 1.00 8.83 447 VAL A CA 1
ATOM 4871 C C . VAL B 2 429 ? 120.630 109.248 94.546 1.00 12.94 447 VAL A C 1
ATOM 4872 O O . VAL B 2 429 ? 121.084 110.207 93.913 1.00 23.69 447 VAL A O 1
ATOM 4876 N N . GLY B 2 430 ? 119.363 108.853 94.409 1.00 20.10 448 GLY A N 1
ATOM 4877 C CA . GLY B 2 430 ? 118.484 109.482 93.440 1.00 18.72 448 GLY A CA 1
ATOM 4878 C C . GLY B 2 430 ? 118.073 110.897 93.789 1.00 19.94 448 GLY A C 1
ATOM 4879 O O . GLY B 2 430 ? 117.626 111.634 92.905 1.00 30.71 448 GLY A O 1
ATOM 4880 N N . THR B 2 431 ? 118.207 111.294 95.052 1.00 11.67 449 THR A N 1
ATOM 4881 C CA . THR B 2 431 ? 117.827 112.633 95.481 1.00 3.91 449 THR A CA 1
ATOM 4882 C C . THR B 2 431 ? 118.984 113.620 95.461 1.00 9.82 449 THR A C 1
ATOM 4883 O O . THR B 2 431 ? 118.765 114.810 95.706 1.00 15.97 449 THR A O 1
ATOM 4887 N N . LEU B 2 432 ? 120.199 113.167 95.179 1.00 8.65 450 LEU A N 1
ATOM 4888 C CA . LEU B 2 432 ? 121.359 114.048 95.224 1.00 8.06 450 LEU A CA 1
ATOM 4889 C C . LEU B 2 432 ? 121.462 114.913 93.969 1.00 9.44 450 LEU A C 1
ATOM 4890 O O . LEU B 2 432 ? 121.671 116.127 94.089 1.00 22.57 450 LEU A O 1
ATOM 4895 N N . PRO B 2 433 ? 121.343 114.353 92.756 1.00 5.95 451 PRO A N 1
ATOM 4896 C CA . PRO B 2 433 ? 121.293 115.235 91.578 1.00 2.07 451 PRO A CA 1
ATOM 4897 C C . PRO B 2 433 ? 120.135 116.210 91.615 1.00 11.82 451 PRO A C 1
ATOM 4898 O O . PRO B 2 433 ? 120.298 117.365 91.213 1.00 17.66 451 PRO A O 1
ATOM 4902 N N . PHE B 2 434 ? 118.972 115.781 92.107 1.00 14.17 452 PHE A N 1
ATOM 4903 C CA . PHE B 2 434 ? 117.822 116.674 92.198 1.00 2.93 452 PHE A CA 1
ATOM 4904 C C . PHE B 2 434 ? 118.104 117.836 93.142 1.00 12.53 452 PHE A C 1
ATOM 4905 O O . PHE B 2 434 ? 117.837 118.999 92.816 1.00 19.55 452 PHE A O 1
ATOM 4913 N N . THR B 2 435 ? 118.652 117.536 94.321 1.00 14.75 453 THR A N 1
ATOM 4914 C CA . THR B 2 435 ? 118.953 118.580 95.295 1.00 8.14 453 THR A CA 1
ATOM 4915 C C . THR B 2 435 ? 120.014 119.538 94.766 1.00 8.63 453 THR A C 1
ATOM 4916 O O . THR B 2 435 ? 119.871 120.763 94.872 1.00 10.50 453 THR A O 1
ATOM 4920 N N . TYR B 2 436 ? 121.085 118.992 94.183 1.00 7.74 454 TYR A N 1
ATOM 4921 C CA . TYR B 2 436 ? 122.145 119.835 93.639 1.00 7.48 454 TYR A CA 1
ATOM 4922 C C . TYR B 2 436 ? 121.622 120.719 92.516 1.00 13.69 454 TYR A C 1
ATOM 4923 O O . TYR B 2 436 ? 121.935 121.913 92.460 1.00 19.31 454 TYR A O 1
ATOM 4932 N N . MET B 2 437 ? 120.815 120.151 91.621 1.00 16.41 455 MET A N 1
ATOM 4933 C CA . MET B 2 437 ? 120.217 120.914 90.534 1.00 14.53 455 MET A CA 1
ATOM 4934 C C . MET B 2 437 ? 119.343 122.045 91.052 1.00 13.09 455 MET A C 1
ATOM 4935 O O . MET B 2 437 ? 119.466 123.189 90.597 1.00 28.39 455 MET A O 1
ATOM 4940 N N . LEU B 2 438 ? 118.436 121.740 91.981 1.00 15.82 456 LEU A N 1
ATOM 4941 C CA . LEU B 2 438 ? 117.529 122.763 92.486 1.00 14.07 456 LEU A CA 1
ATOM 4942 C C . LEU B 2 438 ? 118.293 123.875 93.187 1.00 13.77 456 LEU A C 1
ATOM 4943 O O . LEU B 2 438 ? 118.001 125.062 92.987 1.00 17.55 456 LEU A O 1
ATOM 4948 N N . GLU B 2 439 ? 119.290 123.515 93.998 1.00 19.32 457 GLU A N 1
ATOM 4949 C CA . GLU B 2 439 ? 120.045 124.539 94.706 1.00 8.84 457 GLU A CA 1
ATOM 4950 C C . GLU B 2 439 ? 120.890 125.371 93.753 1.00 13.59 457 GLU A C 1
ATOM 4951 O O . GLU B 2 439 ? 121.024 126.579 93.945 1.00 21.67 457 GLU A O 1
ATOM 4957 N N . LYS B 2 440 ? 121.467 124.752 92.721 1.00 15.84 458 LYS A N 1
ATOM 4958 C CA . LYS B 2 440 ? 122.220 125.520 91.734 1.00 11.84 458 LYS A CA 1
ATOM 4959 C C . LYS B 2 440 ? 121.316 126.500 90.997 1.00 17.84 458 LYS A C 1
ATOM 4960 O O . LYS B 2 440 ? 121.677 127.672 90.800 1.00 29.69 458 LYS A O 1
ATOM 4966 N N . TRP B 2 441 ? 120.130 126.037 90.590 1.00 16.25 459 TRP A N 1
ATOM 4967 C CA . TRP B 2 441 ? 119.189 126.910 89.900 1.00 11.55 459 TRP A CA 1
ATOM 4968 C C . TRP B 2 441 ? 118.797 128.086 90.780 1.00 14.82 459 TRP A C 1
ATOM 4969 O O . TRP B 2 441 ? 118.816 129.236 90.336 1.00 21.52 459 TRP A O 1
ATOM 4980 N N . ARG B 2 442 ? 118.455 127.820 92.042 1.00 16.71 460 ARG A N 1
ATOM 4981 C CA . ARG B 2 442 ? 118.091 128.913 92.938 1.00 10.11 460 ARG A CA 1
ATOM 4982 C C . ARG B 2 442 ? 119.274 129.844 93.183 1.00 14.76 460 ARG A C 1
ATOM 4983 O O . ARG B 2 442 ? 119.115 131.071 93.202 1.00 22.79 460 ARG A O 1
ATOM 4991 N N . TRP B 2 443 ? 120.471 129.276 93.350 1.00 18.00 461 TRP A N 1
ATOM 4992 C CA . TRP B 2 443 ? 121.650 130.066 93.675 1.00 9.96 461 TRP A CA 1
ATOM 4993 C C . TRP B 2 443 ? 121.969 131.065 92.578 1.00 11.65 461 TRP A C 1
ATOM 4994 O O . TRP B 2 443 ? 122.270 132.229 92.864 1.00 25.80 461 TRP A O 1
ATOM 5005 N N . MET B 2 444 ? 121.925 130.638 91.317 1.00 15.59 462 MET A N 1
ATOM 5006 C CA . MET B 2 444 ? 122.256 131.570 90.247 1.00 29.00 462 MET A CA 1
ATOM 5007 C C . MET B 2 444 ? 121.026 132.132 89.539 1.00 27.50 462 MET A C 1
ATOM 5008 O O . MET B 2 444 ? 121.165 132.793 88.505 1.00 34.41 462 MET A O 1
ATOM 5013 N N . VAL B 2 445 ? 119.830 131.907 90.084 1.00 22.93 463 VAL A N 1
ATOM 5014 C CA . VAL B 2 445 ? 118.712 132.801 89.806 1.00 21.10 463 VAL A CA 1
ATOM 5015 C C . VAL B 2 445 ? 118.752 133.996 90.747 1.00 26.58 463 VAL A C 1
ATOM 5016 O O . VAL B 2 445 ? 118.516 135.136 90.333 1.00 28.62 463 VAL A O 1
ATOM 5020 N N . PHE B 2 446 ? 119.063 133.755 92.025 1.00 27.93 464 PHE A N 1
ATOM 5021 C CA . PHE B 2 446 ? 119.265 134.859 92.957 1.00 20.28 464 PHE A CA 1
ATOM 5022 C C . PHE B 2 446 ? 120.459 135.713 92.548 1.00 27.09 464 PHE A C 1
ATOM 5023 O O . PHE B 2 446 ? 120.428 136.941 92.687 1.00 33.29 464 PHE A O 1
ATOM 5031 N N . LYS B 2 447 ? 121.519 135.080 92.041 1.00 28.59 465 LYS A N 1
ATOM 5032 C CA . LYS B 2 447 ? 122.711 135.797 91.607 1.00 26.63 465 LYS A CA 1
ATOM 5033 C C . LYS B 2 447 ? 122.468 136.671 90.385 1.00 34.02 465 LYS A C 1
ATOM 5034 O O . LYS B 2 447 ? 123.318 137.511 90.071 1.00 39.84 465 LYS A O 1
ATOM 5040 N N . GLY B 2 448 ? 121.345 136.500 89.696 1.00 38.57 466 GLY A N 1
ATOM 5041 C CA . GLY B 2 448 ? 121.079 137.253 88.490 1.00 37.37 466 GLY A CA 1
ATOM 5042 C C . GLY B 2 448 ? 121.688 136.684 87.231 1.00 39.68 466 GLY A C 1
ATOM 5043 O O . GLY B 2 448 ? 121.634 137.342 86.186 1.00 43.77 466 GLY A O 1
ATOM 5044 N N . GLU B 2 449 ? 122.269 135.486 87.293 1.00 43.25 467 GLU A N 1
ATOM 5045 C CA . GLU B 2 449 ? 122.819 134.848 86.105 1.00 46.25 467 GLU A CA 1
ATOM 5046 C C . GLU B 2 449 ? 121.745 134.329 85.162 1.00 48.88 467 GLU A C 1
ATOM 5047 O O . GLU B 2 449 ? 122.041 134.082 83.988 1.00 51.68 467 GLU A O 1
ATOM 5053 N N . ILE B 2 450 ? 120.518 134.154 85.641 1.00 43.41 468 ILE A N 1
ATOM 5054 C CA . ILE B 2 450 ? 119.410 133.709 84.803 1.00 42.21 468 ILE A CA 1
ATOM 5055 C C . ILE B 2 450 ? 118.356 134.808 84.759 1.00 44.52 468 ILE A C 1
ATOM 5056 O O . ILE B 2 450 ? 117.688 135.066 85.770 1.00 44.82 468 ILE A O 1
ATOM 5061 N N . PRO B 2 451 ? 118.183 135.486 83.625 1.00 51.70 469 PRO A N 1
ATOM 5062 C CA . PRO B 2 451 ? 117.132 136.505 83.529 1.00 50.30 469 PRO A CA 1
ATOM 5063 C C . PRO B 2 451 ? 115.753 135.885 83.688 1.00 54.02 469 PRO A C 1
ATOM 5064 O O . PRO B 2 451 ? 115.541 134.705 83.398 1.00 56.75 469 PRO A O 1
ATOM 5068 N N . LYS B 2 452 ? 114.807 136.702 84.157 1.00 49.56 470 LYS A N 1
ATOM 5069 C CA . LYS B 2 452 ? 113.462 136.210 84.432 1.00 48.78 470 LYS A CA 1
ATOM 5070 C C . LYS B 2 452 ? 112.775 135.670 83.186 1.00 52.25 470 LYS A C 1
ATOM 5071 O O . LYS B 2 452 ? 111.804 134.916 83.306 1.00 51.93 470 LYS A O 1
ATOM 5077 N N . ASP B 2 453 ? 113.252 136.034 81.999 1.00 63.70 471 ASP A N 1
ATOM 5078 C CA . ASP B 2 453 ? 112.741 135.483 80.753 1.00 64.53 471 ASP A CA 1
ATOM 5079 C C . ASP B 2 453 ? 113.409 134.168 80.374 1.00 64.56 471 ASP A C 1
ATOM 5080 O O . ASP B 2 453 ? 113.072 133.596 79.333 1.00 64.50 471 ASP A O 1
ATOM 5085 N N . GLN B 2 454 ? 114.341 133.674 81.193 1.00 58.38 472 GLN A N 1
ATOM 5086 C CA . GLN B 2 454 ? 115.023 132.409 80.941 1.00 56.01 472 GLN A CA 1
ATOM 5087 C C . GLN B 2 454 ? 114.903 131.446 82.119 1.00 56.07 472 GLN A C 1
ATOM 5088 O O . GLN B 2 454 ? 115.675 130.488 82.209 1.00 55.43 472 GLN A O 1
ATOM 5094 N N . TRP B 2 455 ? 113.948 131.681 83.023 1.00 49.84 473 TRP A N 1
ATOM 5095 C CA . TRP B 2 455 ? 113.826 130.845 84.216 1.00 42.38 473 TRP A CA 1
ATOM 5096 C C . TRP B 2 455 ? 113.407 129.423 83.864 1.00 46.06 473 TRP A C 1
ATOM 5097 O O . TRP B 2 455 ? 114.037 128.454 84.301 1.00 52.87 473 TRP A O 1
ATOM 5108 N N . MET B 2 456 ? 112.339 129.276 83.076 1.00 53.03 474 MET A N 1
ATOM 5109 C CA . MET B 2 456 ? 111.828 127.945 82.770 1.00 51.45 474 MET A CA 1
ATOM 5110 C C . MET B 2 456 ? 112.685 127.222 81.742 1.00 49.78 474 MET A C 1
ATOM 5111 O O . MET B 2 456 ? 112.767 125.990 81.770 1.00 52.34 474 MET A O 1
ATOM 5116 N N . LYS B 2 457 ? 113.315 127.958 80.827 1.00 47.73 475 LYS A N 1
ATOM 5117 C CA . LYS B 2 457 ? 114.235 127.329 79.887 1.00 47.95 475 LYS A CA 1
ATOM 5118 C C . LYS B 2 457 ? 115.455 126.777 80.613 1.00 50.34 475 LYS A C 1
ATOM 5119 O O . LYS B 2 457 ? 115.839 125.615 80.416 1.00 51.05 475 LYS A O 1
ATOM 5125 N N . LYS B 2 458 ? 116.063 127.593 81.476 1.00 47.10 476 LYS A N 1
ATOM 5126 C CA . LYS B 2 458 ? 117.250 127.155 82.198 1.00 44.42 476 LYS A CA 1
ATOM 5127 C C . LYS B 2 458 ? 116.931 126.020 83.160 1.00 45.26 476 LYS A C 1
ATOM 5128 O O . LYS B 2 458 ? 117.715 125.078 83.281 1.00 47.74 476 LYS A O 1
ATOM 5134 N N . TRP B 2 459 ? 115.789 126.087 83.848 1.00 31.99 477 TRP A N 1
ATOM 5135 C CA . TRP B 2 459 ? 115.436 125.044 84.809 1.00 26.01 477 TRP A CA 1
ATOM 5136 C C . TRP B 2 459 ? 115.324 123.684 84.130 1.00 30.52 477 TRP A C 1
ATOM 5137 O O . TRP B 2 459 ? 115.877 122.685 84.607 1.00 32.11 477 TRP A O 1
ATOM 5148 N N . TRP B 2 460 ? 114.630 123.630 82.996 1.00 37.55 478 TRP A N 1
ATOM 5149 C CA . TRP B 2 460 ? 114.480 122.361 82.301 1.00 31.52 478 TRP A CA 1
ATOM 5150 C C . TRP B 2 460 ? 115.775 121.930 81.628 1.00 33.11 478 TRP A C 1
ATOM 5151 O O . TRP B 2 460 ? 116.037 120.727 81.519 1.00 36.83 478 TRP A O 1
ATOM 5162 N N . GLU B 2 461 ? 116.608 122.882 81.200 1.00 42.14 479 GLU A N 1
ATOM 5163 C CA . GLU B 2 461 ? 117.930 122.514 80.705 1.00 41.38 479 GLU A CA 1
ATOM 5164 C C . GLU B 2 461 ? 118.757 121.854 81.805 1.00 42.89 479 GLU A C 1
ATOM 5165 O O . GLU B 2 461 ? 119.450 120.859 81.560 1.00 47.18 479 GLU A O 1
ATOM 5171 N N . MET B 2 462 ? 118.680 122.384 83.031 1.00 32.92 480 MET A N 1
ATOM 5172 C CA . MET B 2 462 ? 119.328 121.729 84.164 1.00 25.40 480 MET A CA 1
ATOM 5173 C C . MET B 2 462 ? 118.757 120.340 84.389 1.00 30.83 480 MET A C 1
ATOM 5174 O O . MET B 2 462 ? 119.500 119.394 84.661 1.00 38.09 480 MET A O 1
ATOM 5179 N N . LYS B 2 463 ? 117.433 120.202 84.305 1.00 26.04 481 LYS A N 1
ATOM 5180 C CA . LYS B 2 463 ? 116.826 118.896 84.541 1.00 16.17 481 LYS A CA 1
ATOM 5181 C C . LYS B 2 463 ? 117.331 117.868 83.538 1.00 20.01 481 LYS A C 1
ATOM 5182 O O . LYS B 2 463 ? 117.635 116.728 83.906 1.00 27.21 481 LYS A O 1
ATOM 5188 N N . ARG B 2 464 ? 117.435 118.253 82.265 1.00 32.85 482 ARG A N 1
ATOM 5189 C CA . ARG B 2 464 ? 117.946 117.320 81.263 1.00 32.65 482 ARG A CA 1
ATOM 5190 C C . ARG B 2 464 ? 119.434 117.042 81.454 1.00 35.23 482 ARG A C 1
ATOM 5191 O O . ARG B 2 464 ? 119.881 115.906 81.263 1.00 41.49 482 ARG A O 1
ATOM 5199 N N . GLU B 2 465 ? 120.220 118.055 81.824 1.00 36.49 483 GLU A N 1
ATOM 5200 C CA . GLU B 2 465 ? 121.669 117.875 81.872 1.00 37.11 483 GLU A CA 1
ATOM 5201 C C . GLU B 2 465 ? 122.120 117.206 83.168 1.00 36.06 483 GLU A C 1
ATOM 5202 O O . GLU B 2 465 ? 122.700 116.115 83.147 1.00 39.89 483 GLU A O 1
ATOM 5208 N N . ILE B 2 466 ? 121.870 117.854 84.306 1.00 24.84 484 ILE A N 1
ATOM 5209 C CA . ILE B 2 466 ? 122.347 117.344 85.588 1.00 20.83 484 ILE A CA 1
ATOM 5210 C C . ILE B 2 466 ? 121.604 116.072 85.977 1.00 21.13 484 ILE A C 1
ATOM 5211 O O . ILE B 2 466 ? 122.217 115.068 86.358 1.00 30.64 484 ILE A O 1
ATOM 5216 N N . VAL B 2 467 ? 120.274 116.091 85.885 1.00 18.20 485 VAL A N 1
ATOM 5217 C CA . VAL B 2 467 ? 119.469 114.997 86.417 1.00 13.93 485 VAL A CA 1
ATOM 5218 C C . VAL B 2 467 ? 119.082 113.967 85.362 1.00 21.64 485 VAL A C 1
ATOM 5219 O O . VAL B 2 467 ? 118.727 112.834 85.717 1.00 24.38 485 VAL A O 1
ATOM 5223 N N . GLY B 2 468 ? 119.158 114.312 84.083 1.00 28.85 486 GLY A N 1
ATOM 5224 C CA . GLY B 2 468 ? 118.698 113.406 83.047 1.00 25.80 486 GLY A CA 1
ATOM 5225 C C . GLY B 2 468 ? 117.199 113.204 83.052 1.00 26.14 486 GLY A C 1
ATOM 5226 O O . GLY B 2 468 ? 116.728 112.075 82.863 1.00 31.55 486 GLY A O 1
ATOM 5227 N N . VAL B 2 469 ? 116.437 114.273 83.265 1.00 24.38 487 VAL A N 1
ATOM 5228 C CA . VAL B 2 469 ? 114.981 114.224 83.321 1.00 21.05 487 VAL A CA 1
ATOM 5229 C C . VAL B 2 469 ? 114.432 115.181 82.273 1.00 28.88 487 VAL A C 1
ATOM 5230 O O . VAL B 2 469 ? 114.825 116.352 82.232 1.00 34.70 487 VAL A O 1
ATOM 5234 N N . VAL B 2 470 ? 113.526 114.687 81.432 1.00 40.87 488 VAL A N 1
ATOM 5235 C CA . VAL B 2 470 ? 112.952 115.458 80.334 1.00 40.93 488 VAL A CA 1
ATOM 5236 C C . VAL B 2 470 ? 111.484 115.732 80.637 1.00 44.69 488 VAL A C 1
ATOM 5237 O O . VAL B 2 470 ? 110.771 114.861 81.150 1.00 47.46 488 VAL A O 1
ATOM 5241 N N . GLU B 2 471 ? 111.041 116.954 80.347 1.00 45.01 489 GLU A N 1
ATOM 5242 C CA . GLU B 2 471 ? 109.656 117.324 80.601 1.00 46.44 489 GLU A CA 1
ATOM 5243 C C . GLU B 2 471 ? 108.724 116.576 79.648 1.00 52.62 489 GLU A C 1
ATOM 5244 O O . GLU B 2 471 ? 109.034 116.426 78.462 1.00 54.15 489 GLU A O 1
ATOM 5250 N N . PRO B 2 472 ? 107.590 116.073 80.139 1.00 56.44 490 PRO A N 1
ATOM 5251 C CA . PRO B 2 472 ? 106.637 115.415 79.229 1.00 55.88 490 PRO A CA 1
ATOM 5252 C C . PRO B 2 472 ? 106.071 116.346 78.170 1.00 59.77 490 PRO A C 1
ATOM 5253 O O . PRO B 2 472 ? 105.865 115.928 77.023 1.00 58.59 490 PRO A O 1
ATOM 5257 N N . VAL B 2 473 ? 105.814 117.600 78.526 1.00 70.78 491 VAL A N 1
ATOM 5258 C CA . VAL B 2 473 ? 105.194 118.571 77.630 1.00 71.40 491 VAL A CA 1
ATOM 5259 C C . VAL B 2 473 ? 105.909 119.899 77.852 1.00 71.30 491 VAL A C 1
ATOM 5260 O O . VAL B 2 473 ? 106.008 120.355 79.000 1.00 71.63 491 VAL A O 1
ATOM 5264 N N . PRO B 2 474 ? 106.404 120.547 76.769 1.00 75.70 492 PRO A N 1
ATOM 5265 C CA . PRO B 2 474 ? 107.183 121.772 76.892 1.00 75.93 492 PRO A CA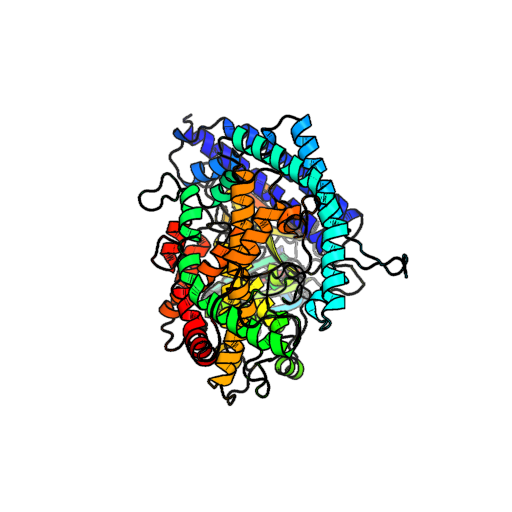 1
ATOM 5266 C C . PRO B 2 474 ? 106.482 122.807 77.763 1.00 76.50 492 PRO A C 1
ATOM 5267 O O . PRO B 2 474 ? 105.274 122.846 77.766 1.00 76.93 492 PRO A O 1
ATOM 5271 N N . HIS B 2 475 ? 107.265 123.617 78.464 1.00 68.46 493 HIS A N 1
ATOM 5272 C CA . HIS B 2 475 ? 106.656 124.683 79.239 1.00 68.81 493 HIS A CA 1
ATOM 5273 C C . HIS B 2 475 ? 107.265 126.015 78.827 1.00 69.68 493 HIS A C 1
ATOM 5274 O O . HIS B 2 475 ? 108.491 126.159 78.802 1.00 70.30 493 HIS A O 1
ATOM 5281 N N . ASP B 2 476 ? 106.413 126.983 78.499 1.00 75.63 494 ASP A N 1
ATOM 5282 C CA . ASP B 2 476 ? 106.876 128.341 78.246 1.00 75.65 494 ASP A CA 1
ATOM 5283 C C . ASP B 2 476 ? 107.030 129.058 79.588 1.00 75.63 494 ASP A C 1
ATOM 5284 O O . ASP B 2 476 ? 107.029 128.436 80.653 1.00 75.79 494 ASP A O 1
ATOM 5289 N N . GLU B 2 477 ? 107.160 130.382 79.558 1.00 65.60 495 GLU A N 1
ATOM 5290 C CA . GLU B 2 477 ? 107.644 131.139 80.711 1.00 63.15 495 GLU A CA 1
ATOM 5291 C C . GLU B 2 477 ? 106.530 131.781 81.529 1.00 63.85 495 GLU A C 1
ATOM 5292 O O . GLU B 2 477 ? 106.701 132.886 82.052 1.00 64.51 495 GLU A O 1
ATOM 5298 N N . THR B 2 478 ? 105.379 131.125 81.664 1.00 67.04 496 THR A N 1
ATOM 5299 C CA . THR B 2 478 ? 104.418 131.504 82.690 1.00 65.05 496 THR A CA 1
ATOM 5300 C C . THR B 2 478 ? 104.384 130.518 83.845 1.00 66.05 496 THR A C 1
ATOM 5301 O O . THR B 2 478 ? 103.888 130.866 84.922 1.00 66.23 496 THR A O 1
ATOM 5305 N N . TYR B 2 479 ? 104.897 129.307 83.651 1.00 65.61 497 TYR A N 1
ATOM 5306 C CA . TYR B 2 479 ? 104.962 128.310 84.704 1.00 63.82 497 TYR A CA 1
ATOM 5307 C C . TYR B 2 479 ? 106.062 128.655 85.701 1.00 63.79 497 TYR A C 1
ATOM 5308 O O . TYR B 2 479 ? 107.020 129.369 85.392 1.00 67.26 497 TYR A O 1
ATOM 5317 N N . CYS B 2 480 ? 105.911 128.137 86.920 1.00 49.50 498 CYS A N 1
ATOM 5318 C CA . CYS B 2 480 ? 106.984 128.126 87.917 1.00 45.78 498 CYS A CA 1
ATOM 5319 C C . CYS B 2 480 ? 107.053 126.705 88.467 1.00 47.17 498 CYS A C 1
ATOM 5320 O O . CYS B 2 480 ? 106.462 126.399 89.505 1.00 52.26 498 CYS A O 1
ATOM 5323 N N . ASP B 2 481 ? 107.773 125.836 87.760 1.00 44.63 499 ASP A N 1
ATOM 5324 C CA . ASP B 2 481 ? 107.923 124.461 88.225 1.00 40.12 499 ASP A CA 1
ATOM 5325 C C . ASP B 2 481 ? 108.662 124.356 89.555 1.00 40.37 499 ASP A C 1
ATOM 5326 O O . ASP B 2 481 ? 108.201 123.587 90.417 1.00 45.86 499 ASP A O 1
ATOM 5331 N N . PRO B 2 482 ? 109.783 125.054 89.791 1.00 26.62 500 PRO A N 1
ATOM 5332 C CA . PRO B 2 482 ? 110.401 124.976 91.127 1.00 27.46 500 PRO A CA 1
ATOM 5333 C C . PRO B 2 482 ? 109.452 125.357 92.247 1.00 34.05 500 PRO A C 1
ATOM 5334 O O . PRO B 2 482 ? 109.451 124.705 93.298 1.00 37.02 500 PRO A O 1
ATOM 5338 N N . ALA B 2 483 ? 108.620 126.381 92.039 1.00 30.90 501 ALA A N 1
ATOM 5339 C CA . ALA B 2 483 ? 107.676 126.797 93.068 1.00 24.72 501 ALA A CA 1
ATOM 5340 C C . ALA B 2 483 ? 106.651 125.716 93.376 1.00 31.02 501 ALA A C 1
ATOM 5341 O O . ALA B 2 483 ? 105.975 125.792 94.407 1.00 35.32 501 ALA A O 1
ATOM 5343 N N . SER B 2 484 ? 106.520 124.714 92.505 1.00 36.06 502 SER A N 1
ATOM 5344 C CA . SER B 2 484 ? 105.636 123.591 92.785 1.00 32.55 502 SER A CA 1
ATOM 5345 C C . SER B 2 484 ? 106.135 122.742 93.947 1.00 34.11 502 SER A C 1
ATOM 5346 O O . SER B 2 484 ? 105.375 121.921 94.470 1.00 38.38 502 SER A O 1
ATOM 5349 N N . LEU B 2 485 ? 107.391 122.910 94.351 1.00 33.35 503 LEU A N 1
ATOM 5350 C CA . LEU B 2 485 ? 107.943 122.192 95.489 1.00 26.41 503 LEU A CA 1
ATOM 5351 C C . LEU B 2 485 ? 107.698 122.979 96.771 1.00 28.51 503 LEU A C 1
ATOM 5352 O O . LEU B 2 485 ? 107.583 124.207 96.756 1.00 28.81 503 LEU A O 1
ATOM 5357 N N . PHE B 2 486 ? 107.607 122.251 97.885 1.00 29.05 504 PHE A N 1
ATOM 5358 C CA . PHE B 2 486 ? 107.322 122.881 99.171 1.00 28.39 504 PHE A CA 1
ATOM 5359 C C . PHE B 2 486 ? 108.428 123.847 99.577 1.00 29.04 504 PHE A C 1
ATOM 5360 O O . PHE B 2 486 ? 108.157 124.980 99.991 1.00 39.27 504 PHE A O 1
ATOM 5368 N N . HIS B 2 487 ? 109.685 123.417 99.460 1.00 28.54 505 HIS A N 1
ATOM 5369 C CA . HIS B 2 487 ? 110.791 124.214 99.983 1.00 20.59 505 HIS A CA 1
ATOM 5370 C C . HIS B 2 487 ? 111.009 125.481 99.165 1.00 22.51 505 HIS A C 1
ATOM 5371 O O . HIS B 2 487 ? 111.331 126.536 99.723 1.00 27.77 505 HIS A O 1
ATOM 5378 N N . VAL B 2 488 ? 110.849 125.398 97.845 1.00 22.64 506 VAL A N 1
ATOM 5379 C CA . VAL B 2 488 ? 111.066 126.566 96.997 1.00 19.97 506 VAL A CA 1
ATOM 5380 C C . VAL B 2 488 ? 110.024 127.639 97.284 1.00 26.56 506 VAL A C 1
ATOM 5381 O O . VAL B 2 488 ? 110.351 128.824 97.422 1.00 31.43 506 VAL A O 1
ATOM 5385 N N . SER B 2 489 ? 108.758 127.244 97.385 1.00 34.61 507 SER A N 1
ATOM 5386 C CA . SER B 2 489 ? 107.668 128.187 97.590 1.00 26.51 507 SER A CA 1
ATOM 5387 C C . SER B 2 489 ? 107.444 128.535 99.054 1.00 29.62 507 SER A C 1
ATOM 5388 O O . SER B 2 489 ? 106.611 129.397 99.348 1.00 36.13 507 SER A O 1
ATOM 5391 N N . ASN B 2 490 ? 108.149 127.885 99.981 1.00 29.63 508 ASN A N 1
ATOM 5392 C CA . ASN B 2 490 ? 108.048 128.221 101.396 1.00 29.57 508 ASN A CA 1
ATOM 5393 C C . ASN B 2 490 ? 109.380 128.684 101.975 1.00 36.13 508 ASN A C 1
ATOM 5394 O O . ASN B 2 490 ? 109.574 128.623 103.193 1.00 37.72 508 ASN A O 1
ATOM 5399 N N . ASP B 2 491 ? 110.301 129.140 101.124 1.00 33.53 509 ASP A N 1
ATOM 5400 C CA . ASP B 2 491 ? 111.535 129.801 101.550 1.00 31.99 509 ASP A CA 1
ATOM 5401 C C . ASP B 2 491 ? 112.372 128.903 102.464 1.00 35.35 509 ASP A C 1
ATOM 5402 O O . ASP B 2 491 ? 112.594 129.198 103.639 1.00 40.22 509 ASP A O 1
ATOM 5407 N N . TYR B 2 492 ? 112.839 127.793 101.900 1.00 27.87 510 TYR A N 1
ATOM 5408 C CA . TYR B 2 492 ? 113.694 126.861 102.622 1.00 25.44 510 TYR A CA 1
ATOM 5409 C C . TYR B 2 492 ? 114.893 126.503 101.760 1.00 29.99 510 TYR A C 1
ATOM 5410 O O . TYR B 2 492 ? 114.735 126.158 100.585 1.00 31.40 510 TYR A O 1
ATOM 5419 N N . SER B 2 493 ? 116.087 126.591 102.341 1.00 24.45 511 SER A N 1
ATOM 5420 C CA . SER B 2 493 ? 117.290 126.172 101.637 1.00 15.01 511 SER A CA 1
ATOM 5421 C C . SER B 2 493 ? 117.272 124.665 101.427 1.00 19.43 511 SER A C 1
ATOM 5422 O O . SER B 2 493 ? 116.819 123.906 102.288 1.00 30.61 511 SER A O 1
ATOM 5425 N N . PHE B 2 494 ? 117.769 124.230 100.272 1.00 17.34 512 PHE A N 1
ATOM 5426 C CA . PHE B 2 494 ? 117.703 122.830 99.888 1.00 10.74 512 PHE A CA 1
ATOM 5427 C C . PHE B 2 494 ? 119.039 122.108 99.967 1.00 9.13 512 PHE A C 1
ATOM 5428 O O . PHE B 2 494 ? 119.056 120.876 99.908 1.00 23.13 512 PHE A O 1
ATOM 5436 N N . ILE B 2 495 ? 120.153 122.830 100.108 1.00 13.05 513 ILE A N 1
ATOM 5437 C CA . ILE B 2 495 ? 121.456 122.176 100.118 1.00 11.57 513 ILE A CA 1
ATOM 5438 C C . ILE B 2 495 ? 121.685 121.401 101.405 1.00 15.31 513 ILE A C 1
ATOM 5439 O O . ILE B 2 495 ? 122.559 120.528 101.450 1.00 26.36 513 ILE A O 1
ATOM 5444 N N . ARG B 2 496 ? 120.908 121.683 102.454 1.00 12.13 514 ARG A N 1
ATOM 5445 C CA . ARG B 2 496 ? 121.015 120.918 103.689 1.00 1.51 514 ARG A CA 1
ATOM 5446 C C . ARG B 2 496 ? 120.725 119.441 103.470 1.00 9.84 514 ARG A C 1
ATOM 5447 O O . ARG B 2 496 ? 121.180 118.610 104.261 1.00 22.31 514 ARG A O 1
ATOM 5455 N N . TYR B 2 497 ? 119.980 119.099 102.422 1.00 12.09 515 TYR A N 1
ATOM 5456 C CA . TYR B 2 497 ? 119.675 117.714 102.095 1.00 7.76 515 TYR A CA 1
ATOM 5457 C C . TYR B 2 497 ? 120.734 117.068 101.217 1.00 10.41 515 TYR A C 1
ATOM 5458 O O . TYR B 2 497 ? 120.680 115.853 100.999 1.00 9.16 515 TYR A O 1
ATOM 5467 N N . TYR B 2 498 ? 121.686 117.846 100.705 1.00 9.91 516 TYR A N 1
ATOM 5468 C CA . TYR B 2 498 ? 122.826 117.294 99.984 1.00 6.27 516 TYR A CA 1
ATOM 5469 C C . TYR B 2 498 ? 123.973 117.004 100.947 1.00 11.82 516 TYR A C 1
ATOM 5470 O O . TYR B 2 498 ? 124.415 115.857 101.072 1.00 20.97 516 TYR A O 1
ATOM 5479 N N . THR B 2 499 ? 124.435 118.036 101.657 1.00 9.09 517 THR A N 1
ATOM 5480 C CA . THR B 2 499 ? 125.549 117.871 102.583 1.00 0.00 517 THR A CA 1
ATOM 5481 C C . THR B 2 499 ? 125.243 116.813 103.633 1.00 0.00 517 THR A C 1
ATOM 5482 O O . THR B 2 499 ? 126.111 116.000 103.973 1.00 20.56 517 THR A O 1
ATOM 5486 N N . ARG B 2 500 ? 124.010 116.800 104.148 1.00 0.00 518 ARG A N 1
ATOM 5487 C CA . ARG B 2 500 ? 123.606 115.761 105.091 1.00 4.52 518 ARG A CA 1
ATOM 5488 C C . ARG B 2 500 ? 123.884 114.377 104.524 1.00 9.53 518 ARG A C 1
ATOM 5489 O O . ARG B 2 500 ? 124.491 113.530 105.189 1.00 17.93 518 ARG A O 1
ATOM 5497 N N . THR B 2 501 ? 123.474 114.142 103.274 1.00 8.87 519 THR A N 1
ATOM 5498 C CA . THR B 2 501 ? 123.678 112.831 102.671 1.00 2.25 519 THR A CA 1
ATOM 5499 C C . THR B 2 501 ? 125.157 112.493 102.580 1.00 6.81 519 THR A C 1
ATOM 5500 O O . THR B 2 501 ? 125.534 111.319 102.658 1.00 15.91 519 THR A O 1
ATOM 5504 N N . LEU B 2 502 ? 126.012 113.505 102.438 1.00 12.71 520 LEU A N 1
ATOM 5505 C CA . LEU B 2 502 ? 127.444 113.251 102.438 1.00 4.07 520 LEU A CA 1
ATOM 5506 C C . LEU B 2 502 ? 128.000 113.165 103.852 1.00 7.97 520 LEU A C 1
ATOM 5507 O O . LEU B 2 502 ? 128.989 112.461 104.079 1.00 22.42 520 LEU A O 1
ATOM 5512 N N . TYR B 2 503 ? 127.388 113.868 104.809 1.00 5.08 521 TYR A N 1
ATOM 5513 C CA . TYR B 2 503 ? 127.817 113.736 106.197 1.00 4.25 521 TYR A CA 1
ATOM 5514 C C . TYR B 2 503 ? 127.397 112.392 106.773 1.00 4.66 521 TYR A C 1
ATOM 5515 O O . TYR B 2 503 ? 128.151 111.772 107.531 1.00 14.96 521 TYR A O 1
ATOM 5524 N N . GLN B 2 504 ? 126.203 111.921 106.408 1.00 14.07 522 GLN A N 1
ATOM 5525 C CA . GLN B 2 504 ? 125.638 110.730 107.034 1.00 8.82 522 GLN A CA 1
ATOM 5526 C C . GLN B 2 504 ? 126.524 109.510 106.817 1.00 12.68 522 GLN A C 1
ATOM 5527 O O . GLN B 2 504 ? 126.760 108.733 107.748 1.00 16.73 522 GLN A O 1
ATOM 5533 N N . PHE B 2 505 ? 127.035 109.327 105.603 1.00 10.52 523 PHE A N 1
ATOM 5534 C CA . PHE B 2 505 ? 127.952 108.224 105.364 1.00 6.16 523 PHE A CA 1
ATOM 5535 C C . PHE B 2 505 ? 129.374 108.537 105.803 1.00 11.86 523 PHE A C 1
ATOM 5536 O O . PHE B 2 505 ? 130.174 107.609 105.952 1.00 16.13 523 PHE A O 1
ATOM 5544 N N . GLN B 2 506 ? 129.702 109.810 106.028 1.00 10.61 524 GLN A N 1
ATOM 5545 C CA . GLN B 2 506 ? 131.005 110.142 106.593 1.00 6.27 524 GLN A CA 1
ATOM 5546 C C . GLN B 2 506 ? 131.078 109.750 108.062 1.00 14.57 524 GLN A C 1
ATOM 5547 O O . GLN B 2 506 ? 132.099 109.225 108.520 1.00 18.26 524 GLN A O 1
ATOM 5553 N N . PHE B 2 507 ? 130.006 110.003 108.815 1.00 14.36 525 PHE A N 1
ATOM 5554 C CA . PHE B 2 507 ? 129.956 109.567 110.206 1.00 5.49 525 PHE A CA 1
ATOM 5555 C C . PHE B 2 507 ? 129.918 108.047 110.297 1.00 11.14 525 PHE A C 1
ATOM 5556 O O . PHE B 2 507 ? 130.677 107.442 111.062 1.00 25.50 525 PHE A O 1
ATOM 5564 N N . GLN B 2 508 ? 129.054 107.413 109.499 1.00 9.86 526 GLN A N 1
ATOM 5565 C CA . GLN B 2 508 ? 128.882 105.967 109.583 1.00 9.45 526 GLN A CA 1
ATOM 5566 C C . GLN B 2 508 ? 130.180 105.234 109.276 1.00 16.59 526 GLN A C 1
ATOM 5567 O O . GLN B 2 508 ? 130.516 104.250 109.944 1.00 26.87 526 GLN A O 1
ATOM 5573 N N . GLU B 2 509 ? 130.924 105.693 108.270 1.00 17.61 527 GLU A N 1
ATOM 5574 C CA . GLU B 2 509 ? 132.231 105.103 108.006 1.00 16.04 527 GLU A CA 1
ATOM 5575 C C . GLU B 2 509 ? 133.191 105.358 109.161 1.00 17.21 527 GLU A C 1
ATOM 5576 O O . GLU B 2 509 ? 133.982 104.479 109.523 1.00 24.26 527 GLU A O 1
ATOM 5582 N N . ALA B 2 510 ? 133.137 106.553 109.753 1.00 16.90 528 ALA A N 1
ATOM 5583 C CA . ALA B 2 510 ? 134.035 106.867 110.859 1.00 5.86 528 ALA A CA 1
ATOM 5584 C C . ALA B 2 510 ? 133.673 106.075 112.108 1.00 17.81 528 ALA A C 1
ATOM 5585 O O . ALA B 2 510 ? 134.559 105.607 112.831 1.00 31.78 528 ALA A O 1
ATOM 5587 N N . LEU B 2 511 ? 132.376 105.920 112.382 1.00 14.27 529 LEU A N 1
ATOM 5588 C CA . LEU B 2 511 ? 131.958 105.168 113.560 1.00 10.60 529 LEU A CA 1
ATOM 5589 C C . LEU B 2 511 ? 132.229 103.679 113.390 1.00 19.11 529 LEU A C 1
ATOM 5590 O O . LEU B 2 511 ? 132.730 103.026 114.313 1.00 30.98 529 LEU A O 1
ATOM 5595 N N . CYS B 2 512 ? 131.916 103.126 112.215 1.00 21.74 530 CYS A N 1
ATOM 5596 C CA . CYS B 2 512 ? 132.152 101.705 111.980 1.00 22.20 530 CYS A CA 1
ATOM 5597 C C . CYS B 2 512 ? 133.635 101.371 112.065 1.00 23.24 530 CYS A C 1
ATOM 5598 O O . CYS B 2 512 ? 134.015 100.342 112.636 1.00 31.12 530 CYS A O 1
ATOM 5601 N N . GLN B 2 513 ? 134.489 102.230 111.504 1.00 24.38 531 GLN A N 1
ATOM 5602 C CA . GLN B 2 513 ? 135.927 102.058 111.681 1.00 28.80 531 GLN A CA 1
ATOM 5603 C C . GLN B 2 513 ? 136.312 102.113 113.152 1.00 29.75 531 GLN A C 1
ATOM 5604 O O . GLN B 2 513 ? 137.237 101.413 113.579 1.00 34.30 531 GLN A O 1
ATOM 5610 N N . ALA B 2 514 ? 135.620 102.939 113.941 1.00 23.10 532 ALA A N 1
ATOM 5611 C CA . ALA B 2 514 ? 135.845 102.956 115.379 1.00 20.31 532 ALA A CA 1
ATOM 5612 C C . ALA B 2 514 ? 135.260 101.731 116.065 1.00 24.39 532 ALA A C 1
ATOM 5613 O O . ALA B 2 514 ? 135.702 101.380 117.164 1.00 30.56 532 ALA A O 1
ATOM 5615 N N . ALA B 2 515 ? 134.282 101.078 115.445 1.00 30.23 533 ALA A N 1
ATOM 5616 C CA . ALA B 2 515 ? 133.668 99.878 115.995 1.00 28.12 533 ALA A CA 1
ATOM 5617 C C . ALA B 2 515 ? 134.408 98.608 115.604 1.00 30.44 533 ALA A C 1
ATOM 5618 O O . ALA B 2 515 ? 133.967 97.515 115.974 1.00 32.43 533 ALA A O 1
ATOM 5620 N N . LYS B 2 516 ? 135.512 98.730 114.864 1.00 34.79 534 LYS A N 1
ATOM 5621 C CA . LYS B 2 516 ? 136.284 97.587 114.377 1.00 36.07 534 LYS A CA 1
ATOM 5622 C C . LYS B 2 516 ? 135.426 96.644 113.541 1.00 39.28 534 LYS A C 1
ATOM 5623 O O . LYS B 2 516 ? 135.609 95.426 113.572 1.00 40.97 534 LYS A O 1
ATOM 5629 N N . HIS B 2 517 ? 134.482 97.205 112.789 1.00 35.19 535 HIS A N 1
ATOM 5630 C CA . HIS B 2 517 ? 133.630 96.402 111.925 1.00 37.15 535 HIS A CA 1
ATOM 5631 C C . HIS B 2 517 ? 134.427 95.877 110.740 1.00 35.99 535 HIS A C 1
ATOM 5632 O O . HIS B 2 517 ? 135.170 96.624 110.096 1.00 35.88 535 HIS A O 1
ATOM 5639 N N . GLU B 2 518 ? 134.273 94.588 110.452 1.00 38.67 536 GLU A N 1
ATOM 5640 C CA . GLU B 2 518 ? 134.946 93.941 109.335 1.00 39.26 536 GLU A CA 1
ATOM 5641 C C . GLU B 2 518 ? 133.905 93.498 108.319 1.00 40.78 536 GLU A C 1
ATOM 5642 O O . GLU B 2 518 ? 132.932 92.825 108.674 1.00 42.10 536 GLU A O 1
ATOM 5648 N N . GLY B 2 519 ? 134.111 93.877 107.061 1.00 36.20 537 GLY A N 1
ATOM 5649 C CA . GLY B 2 519 ? 133.185 93.543 106.007 1.00 34.14 537 GLY A CA 1
ATOM 5650 C C . GLY B 2 519 ? 132.608 94.776 105.344 1.00 36.36 537 GLY A C 1
ATOM 5651 O O . GLY B 2 519 ? 133.106 95.893 105.515 1.00 37.71 537 GLY A O 1
ATOM 5652 N N . PRO B 2 520 ? 131.546 94.591 104.560 1.00 35.37 538 PRO A N 1
ATOM 5653 C CA . PRO B 2 520 ? 130.914 95.734 103.892 1.00 31.03 538 PRO A CA 1
ATOM 5654 C C . PRO B 2 520 ? 130.381 96.744 104.896 1.00 29.04 538 PRO A C 1
ATOM 5655 O O . PRO B 2 520 ? 129.940 96.394 105.992 1.00 33.68 538 PRO A O 1
ATOM 5659 N N . LEU B 2 521 ? 130.433 98.019 104.504 1.00 21.65 539 LEU A N 1
ATOM 5660 C CA . LEU B 2 521 ? 129.994 99.086 105.396 1.00 17.19 539 LEU A CA 1
ATOM 5661 C C . LEU B 2 521 ? 128.481 99.088 105.576 1.00 23.16 539 LEU A C 1
ATOM 5662 O O . LEU B 2 521 ? 127.987 99.494 106.633 1.00 29.51 539 LEU A O 1
ATOM 5667 N N . HIS B 2 522 ? 127.731 98.640 104.567 1.00 26.50 540 HIS A N 1
ATOM 5668 C CA . HIS B 2 522 ? 126.276 98.658 104.677 1.00 26.11 540 HIS A CA 1
ATOM 5669 C C . HIS B 2 522 ? 125.771 97.648 105.701 1.00 32.16 540 HIS A C 1
ATOM 5670 O O . HIS B 2 522 ? 124.691 97.838 106.271 1.00 36.26 540 HIS A O 1
ATOM 5677 N N . LYS B 2 523 ? 126.525 96.582 105.948 1.00 33.79 541 LYS A N 1
ATOM 5678 C CA . LYS B 2 523 ? 126.181 95.602 106.979 1.00 28.87 541 LYS A CA 1
ATOM 5679 C C . LYS B 2 523 ? 126.859 95.926 108.304 1.00 29.86 541 LYS A C 1
ATOM 5680 O O . LYS B 2 523 ? 127.512 95.078 108.907 1.00 34.81 541 LYS A O 1
ATOM 5686 N N . CYS B 2 524 ? 126.705 97.158 108.779 1.00 28.24 542 CYS A N 1
ATOM 5687 C CA . CYS B 2 524 ? 127.400 97.615 109.974 1.00 26.86 542 CYS A CA 1
ATOM 5688 C C . CYS B 2 524 ? 126.413 98.205 110.965 1.00 27.76 542 CYS A C 1
ATOM 5689 O O . CYS B 2 524 ? 125.573 99.030 110.596 1.00 37.25 542 CYS A O 1
ATOM 5692 N N . ASP B 2 525 ? 126.523 97.779 112.219 1.00 33.14 543 ASP A N 1
ATOM 5693 C CA . ASP B 2 525 ? 125.829 98.399 113.336 1.00 33.15 543 ASP A CA 1
ATOM 5694 C C . ASP B 2 525 ? 126.857 98.816 114.376 1.00 35.65 543 ASP A C 1
ATOM 5695 O O . ASP B 2 525 ? 127.832 98.098 114.621 1.00 36.85 543 ASP A O 1
ATOM 5700 N N . ILE B 2 526 ? 126.644 99.982 114.980 1.00 30.23 544 ILE A N 1
ATOM 5701 C CA . ILE B 2 526 ? 127.591 100.521 115.947 1.00 28.48 544 ILE A CA 1
ATOM 5702 C C . ILE B 2 526 ? 127.152 100.133 117.351 1.00 30.36 544 ILE A C 1
ATOM 5703 O O . ILE B 2 526 ? 127.591 100.730 118.340 1.00 36.47 544 ILE A O 1
ATOM 5708 N N . SER B 2 527 ? 126.280 99.134 117.445 1.00 28.86 545 SER A N 1
ATOM 5709 C CA . SER B 2 527 ? 125.833 98.642 118.739 1.00 30.80 545 SER A CA 1
ATOM 5710 C C . SER B 2 527 ? 126.989 98.003 119.500 1.00 32.04 545 SER A C 1
ATOM 5711 O O . SER B 2 527 ? 127.882 97.386 118.915 1.00 38.89 545 SER A O 1
ATOM 5714 N N . ASN B 2 528 ? 126.965 98.169 120.823 1.00 36.19 546 ASN A N 1
ATOM 5715 C CA . ASN B 2 528 ? 127.981 97.634 121.728 1.00 35.66 546 ASN A CA 1
ATOM 5716 C C . ASN B 2 528 ? 129.375 98.156 121.409 1.00 40.44 546 ASN A C 1
ATOM 5717 O O . ASN B 2 528 ? 130.373 97.500 121.722 1.00 42.50 546 ASN A O 1
ATOM 5722 N N . SER B 2 529 ? 129.466 99.328 120.788 1.00 32.75 547 SER A N 1
ATOM 5723 C CA . SER B 2 529 ? 130.738 99.923 120.390 1.00 29.78 547 SER A CA 1
ATOM 5724 C C . SER B 2 529 ? 130.845 101.290 121.057 1.00 33.08 547 SER A C 1
ATOM 5725 O O . SER B 2 529 ? 130.433 102.304 120.490 1.00 31.60 547 SER A O 1
ATOM 5728 N N . THR B 2 530 ? 131.401 101.309 122.270 1.00 38.55 548 THR A N 1
ATOM 5729 C CA . THR B 2 530 ? 131.581 102.568 122.985 1.00 35.94 548 THR A CA 1
ATOM 5730 C C . THR B 2 530 ? 132.601 103.464 122.292 1.00 40.05 548 THR A C 1
ATOM 5731 O O . THR B 2 530 ? 132.501 104.694 122.372 1.00 39.56 548 THR A O 1
ATOM 5735 N N . GLU B 2 531 ? 133.575 102.872 121.596 1.00 36.72 549 GLU A N 1
ATOM 5736 C CA . GLU B 2 531 ? 134.583 103.662 120.898 1.00 33.24 549 GLU A CA 1
ATOM 5737 C C . GLU B 2 531 ? 133.993 104.503 119.774 1.00 36.59 549 GLU A C 1
ATOM 5738 O O . GLU B 2 531 ? 134.594 105.513 119.396 1.00 43.07 549 GLU A O 1
ATOM 5744 N N . ALA B 2 532 ? 132.842 104.112 119.229 1.00 23.64 550 ALA A N 1
ATOM 5745 C CA . ALA B 2 532 ? 132.155 104.934 118.240 1.00 19.31 550 ALA A CA 1
ATOM 5746 C C . ALA B 2 532 ? 131.218 105.941 118.892 1.00 26.23 550 ALA A C 1
ATOM 5747 O O . ALA B 2 532 ? 131.098 107.078 118.419 1.00 33.44 550 ALA A O 1
ATOM 5749 N N . GLY B 2 533 ? 130.554 105.542 119.977 1.00 23.41 551 GLY A N 1
ATOM 5750 C CA . GLY B 2 533 ? 129.701 106.470 120.694 1.00 19.28 551 GLY A CA 1
ATOM 5751 C C . GLY B 2 533 ? 130.460 107.644 121.274 1.00 24.63 551 GLY A C 1
ATOM 5752 O O . GLY B 2 533 ? 129.953 108.766 121.289 1.00 24.39 551 GLY A O 1
ATOM 5753 N N . GLN B 2 534 ? 131.681 107.407 121.759 1.00 31.80 552 GLN A N 1
ATOM 5754 C CA . GLN B 2 534 ? 132.494 108.503 122.279 1.00 30.24 552 GLN A CA 1
ATOM 5755 C C . GLN B 2 534 ? 132.868 109.487 121.178 1.00 27.94 552 GLN A C 1
ATOM 5756 O O . GLN B 2 534 ? 132.800 110.706 121.379 1.00 36.42 552 GLN A O 1
ATOM 5762 N N . LYS B 2 535 ? 133.264 108.980 120.009 1.00 20.74 553 LYS A N 1
ATOM 5763 C CA . LYS B 2 535 ? 133.593 109.864 118.896 1.00 15.61 553 LYS A CA 1
ATOM 5764 C C . LYS B 2 535 ? 132.376 110.659 118.447 1.00 20.67 553 LYS A C 1
ATOM 5765 O O . LYS B 2 535 ? 132.486 111.849 118.132 1.00 28.80 553 LYS A O 1
ATOM 5771 N N . LEU B 2 536 ? 131.207 110.016 118.401 1.00 20.32 554 LEU A N 1
ATOM 5772 C CA . LEU B 2 536 ? 129.986 110.732 118.044 1.00 15.98 554 LEU A CA 1
ATOM 5773 C C . LEU B 2 536 ? 129.659 111.811 119.070 1.00 15.52 554 LEU A C 1
ATOM 5774 O O . LEU B 2 536 ? 129.344 112.951 118.711 1.00 23.43 554 LEU A O 1
ATOM 5779 N N . PHE B 2 537 ? 129.744 111.470 120.358 1.00 17.65 555 PHE A N 1
ATOM 5780 C CA . PHE B 2 537 ? 129.385 112.413 121.410 1.00 16.46 555 PHE A CA 1
ATOM 5781 C C . PHE B 2 537 ? 130.342 113.594 121.463 1.00 18.36 555 PHE A C 1
ATOM 5782 O O . PHE B 2 537 ? 129.924 114.710 121.789 1.00 25.46 555 PHE A O 1
ATOM 5790 N N . ASN B 2 538 ? 131.622 113.376 121.151 1.00 20.59 556 ASN A N 1
ATOM 5791 C CA . ASN B 2 538 ? 132.577 114.478 121.159 1.00 17.30 556 ASN A CA 1
ATOM 5792 C C . ASN B 2 538 ? 132.229 115.556 120.142 1.00 24.66 556 ASN A C 1
ATOM 5793 O O . ASN B 2 538 ? 132.611 116.714 120.332 1.00 31.55 556 ASN A O 1
ATOM 5798 N N . MET B 2 539 ? 131.517 115.205 119.072 1.00 22.41 557 MET A N 1
ATOM 5799 C CA . MET B 2 539 ? 131.003 116.195 118.133 1.00 18.85 557 MET A CA 1
ATOM 5800 C C . MET B 2 539 ? 129.620 116.693 118.530 1.00 21.58 557 MET A C 1
ATOM 5801 O O . MET B 2 539 ? 129.325 117.884 118.383 1.00 19.99 557 MET A O 1
ATOM 5806 N N . LEU B 2 540 ? 128.766 115.797 119.033 1.00 22.15 558 LEU A N 1
ATOM 5807 C CA . LEU B 2 540 ? 127.406 116.191 119.387 1.00 8.80 558 LEU A CA 1
ATOM 5808 C C . LEU B 2 540 ? 127.398 117.229 120.500 1.00 8.47 558 LEU A C 1
ATOM 5809 O O . LEU B 2 540 ? 126.597 118.170 120.473 1.00 26.61 558 LEU A O 1
ATOM 5814 N N . ARG B 2 541 ? 128.280 117.079 121.488 1.00 12.59 559 ARG A N 1
ATOM 5815 C CA . ARG B 2 541 ? 128.278 117.962 122.648 1.00 17.15 559 ARG A CA 1
ATOM 5816 C C . ARG B 2 541 ? 128.712 119.385 122.324 1.00 16.49 559 ARG A C 1
ATOM 5817 O O . ARG B 2 541 ? 128.481 120.281 123.142 1.00 22.12 559 ARG A O 1
ATOM 5825 N N . LEU B 2 542 ? 129.329 119.620 121.165 1.00 16.78 560 LEU A N 1
ATOM 5826 C CA . LEU B 2 542 ? 129.835 120.954 120.860 1.00 19.29 560 LEU A CA 1
ATOM 5827 C C . LEU B 2 542 ? 128.709 121.917 120.511 1.00 24.17 560 LEU A C 1
ATOM 5828 O O . LEU B 2 542 ? 128.720 123.075 120.944 1.00 27.77 560 LEU A O 1
ATOM 5833 N N . GLY B 2 543 ? 127.731 121.463 119.737 1.00 24.95 561 GLY A N 1
ATOM 5834 C CA . GLY B 2 543 ? 126.724 122.384 119.240 1.00 17.34 561 GLY A CA 1
ATOM 5835 C C . GLY B 2 543 ? 127.321 123.261 118.159 1.00 19.64 561 GLY A C 1
ATOM 5836 O O . GLY B 2 543 ? 128.038 122.784 117.273 1.00 26.10 561 GLY A O 1
ATOM 5837 N N . LYS B 2 544 ? 127.034 124.559 118.224 1.00 20.98 562 LYS A N 1
ATOM 5838 C CA . LYS B 2 544 ? 127.628 125.534 117.320 1.00 19.06 562 LYS A CA 1
ATOM 5839 C C . LYS B 2 544 ? 128.840 126.224 117.929 1.00 28.11 562 LYS A C 1
ATOM 5840 O O . LYS B 2 544 ? 129.334 127.202 117.360 1.00 35.96 562 LYS A O 1
ATOM 5846 N N . SER B 2 545 ? 129.324 125.739 119.074 1.00 25.67 563 SER A N 1
ATOM 5847 C CA . SER B 2 545 ? 130.446 126.385 119.746 1.00 22.41 563 SER A CA 1
ATOM 5848 C C . SER B 2 545 ? 131.724 126.313 118.921 1.00 29.36 563 SER A C 1
ATOM 5849 O O . SER B 2 545 ? 132.583 127.194 119.037 1.00 36.84 563 SER A O 1
ATOM 5852 N N . GLU B 2 546 ? 131.870 125.286 118.089 1.00 30.77 564 GLU A N 1
ATOM 5853 C CA . GLU B 2 546 ? 133.056 125.113 117.272 1.00 27.31 564 GLU A CA 1
ATOM 5854 C C . GLU B 2 546 ? 132.680 125.077 115.796 1.00 34.98 564 GLU A C 1
ATOM 5855 O O . GLU B 2 546 ? 131.544 124.735 115.452 1.00 38.24 564 GLU A O 1
ATOM 5861 N N . PRO B 2 547 ? 133.604 125.437 114.904 1.00 25.10 565 PRO A N 1
ATOM 5862 C CA . PRO B 2 547 ? 133.292 125.421 113.471 1.00 16.32 565 PRO A CA 1
ATOM 5863 C C . PRO B 2 547 ? 132.889 124.033 113.003 1.00 21.36 565 PRO A C 1
ATOM 5864 O O . PRO B 2 547 ? 133.368 123.018 113.512 1.00 31.35 565 PRO A O 1
ATOM 5868 N N . TRP B 2 548 ? 131.985 123.997 112.021 1.00 15.40 566 TRP A N 1
ATOM 5869 C CA . TRP B 2 548 ? 131.524 122.718 111.497 1.00 8.74 566 TRP A CA 1
ATOM 5870 C C . TRP B 2 548 ? 132.656 121.914 110.875 1.00 15.30 566 TRP A C 1
ATOM 5871 O O . TRP B 2 548 ? 132.571 120.684 110.826 1.00 22.49 566 TRP A O 1
ATOM 5882 N N . THR B 2 549 ? 133.718 122.576 110.412 1.00 18.93 567 THR A N 1
ATOM 5883 C CA . THR B 2 549 ? 134.887 121.850 109.928 1.00 15.69 567 THR A CA 1
ATOM 5884 C C . THR B 2 549 ? 135.598 121.130 111.069 1.00 20.45 567 THR A C 1
ATOM 5885 O O . THR B 2 549 ? 135.974 119.959 110.936 1.00 27.92 567 THR A O 1
ATOM 5889 N N . LEU B 2 550 ? 135.780 121.811 112.203 1.00 24.24 568 LEU A N 1
ATOM 5890 C CA . LEU B 2 550 ? 136.379 121.170 113.369 1.00 19.28 568 LEU A CA 1
ATOM 5891 C C . LEU B 2 550 ? 135.491 120.051 113.900 1.00 22.93 568 LEU A C 1
ATOM 5892 O O . LEU B 2 550 ? 135.985 118.980 114.276 1.00 28.09 568 LEU A O 1
ATOM 5897 N N . ALA B 2 551 ? 134.178 120.283 113.943 1.00 14.56 569 ALA A N 1
ATOM 5898 C CA . ALA B 2 551 ? 133.259 119.247 114.403 1.00 10.99 569 ALA A CA 1
ATOM 5899 C C . ALA B 2 551 ? 133.289 118.038 113.478 1.00 18.40 569 ALA A C 1
ATOM 5900 O O . ALA B 2 551 ? 133.191 116.894 113.937 1.00 29.09 569 ALA A O 1
ATOM 5902 N N . LEU B 2 552 ? 133.412 118.270 112.169 1.00 19.66 570 LEU A N 1
ATOM 5903 C CA . LEU B 2 552 ? 133.557 117.162 111.232 1.00 14.21 570 LEU A CA 1
ATOM 5904 C C . LEU B 2 552 ? 134.850 116.399 111.477 1.00 13.97 570 LEU A C 1
ATOM 5905 O O . LEU B 2 552 ? 134.847 115.165 111.532 1.00 26.04 570 LEU A O 1
ATOM 5910 N N . GLU B 2 553 ? 135.965 117.118 111.643 1.00 20.83 571 GLU A N 1
ATOM 5911 C CA . GLU B 2 553 ? 137.245 116.456 111.877 1.00 18.66 571 GLU A CA 1
ATOM 5912 C C . GLU B 2 553 ? 137.242 115.661 113.175 1.00 22.30 571 GLU A C 1
ATOM 5913 O O . GLU B 2 553 ? 137.959 114.661 113.290 1.00 28.73 571 GLU A O 1
ATOM 5919 N N . ASN B 2 554 ? 136.457 116.095 114.163 1.00 26.21 572 ASN A N 1
ATOM 5920 C CA . ASN B 2 554 ? 136.414 115.380 115.435 1.00 23.61 572 ASN A CA 1
ATOM 5921 C C . ASN B 2 554 ? 135.951 113.939 115.263 1.00 23.45 572 ASN A C 1
ATOM 5922 O O . ASN B 2 554 ? 136.349 113.065 116.041 1.00 27.00 572 ASN A O 1
ATOM 5927 N N . VAL B 2 555 ? 135.120 113.668 114.263 1.00 15.29 573 VAL A N 1
ATOM 5928 C CA . VAL B 2 555 ? 134.619 112.323 114.003 1.00 13.78 573 VAL A CA 1
ATOM 5929 C C . VAL B 2 555 ? 135.350 111.663 112.842 1.00 19.58 573 VAL A C 1
ATOM 5930 O O . VAL B 2 555 ? 135.910 110.578 112.990 1.00 25.10 573 VAL A O 1
ATOM 5934 N N . VAL B 2 556 ? 135.357 112.307 111.671 1.00 14.38 574 VAL A N 1
ATOM 5935 C CA . VAL B 2 556 ? 135.853 111.653 110.463 1.00 9.51 574 VAL A CA 1
ATOM 5936 C C . VAL B 2 556 ? 137.338 111.877 110.226 1.00 14.39 574 VAL A C 1
ATOM 5937 O O . VAL B 2 556 ? 137.921 111.213 109.355 1.00 18.44 574 VAL A O 1
ATOM 5941 N N . GLY B 2 557 ? 137.970 112.787 110.961 1.00 21.56 575 GLY A N 1
ATOM 5942 C CA . GLY B 2 557 ? 139.370 113.083 110.757 1.00 19.54 575 GLY A CA 1
ATOM 5943 C C . GLY B 2 557 ? 139.666 113.997 109.591 1.00 30.26 575 GLY A C 1
ATOM 5944 O O . GLY B 2 557 ? 140.840 114.303 109.349 1.00 36.12 575 GLY A O 1
ATOM 5945 N N . ALA B 2 558 ? 138.647 114.444 108.863 1.00 30.14 576 ALA A N 1
ATOM 5946 C CA . ALA B 2 558 ? 138.808 115.345 107.734 1.00 25.56 576 ALA A CA 1
ATOM 5947 C C . ALA B 2 558 ? 138.041 116.633 107.996 1.00 28.07 576 ALA A C 1
ATOM 5948 O O . ALA B 2 558 ? 136.987 116.628 108.638 1.00 31.72 576 ALA A O 1
ATOM 5950 N N . LYS B 2 559 ? 138.582 117.740 107.494 1.00 33.15 577 LYS A N 1
ATOM 5951 C CA . LYS B 2 559 ? 137.991 119.052 107.710 1.00 24.03 577 LYS A CA 1
ATOM 5952 C C . LYS B 2 559 ? 136.885 119.386 106.722 1.00 21.69 577 LYS A C 1
ATOM 5953 O O . LYS B 2 559 ? 136.178 120.378 106.924 1.00 28.76 577 LYS A O 1
ATOM 5959 N N . ASN B 2 560 ? 136.710 118.593 105.672 1.00 26.11 578 ASN A N 1
ATOM 5960 C CA . ASN B 2 560 ? 135.826 118.958 104.579 1.00 26.07 578 ASN A CA 1
ATOM 5961 C C . ASN B 2 560 ? 134.863 117.825 104.268 1.00 24.89 578 ASN A C 1
ATOM 5962 O O . ASN B 2 560 ? 135.099 116.662 104.604 1.00 30.41 578 ASN A O 1
ATOM 5967 N N . MET B 2 561 ? 133.764 118.195 103.619 1.00 20.90 579 MET A N 1
ATOM 5968 C CA . MET B 2 561 ? 132.787 117.219 103.164 1.00 17.89 579 MET A CA 1
ATOM 5969 C C . MET B 2 561 ? 133.414 116.298 102.125 1.00 20.91 579 MET A C 1
ATOM 5970 O O . MET B 2 561 ? 134.188 116.736 101.270 1.00 28.65 579 MET A O 1
ATOM 5975 N N . ASN B 2 562 ? 133.081 115.012 102.204 1.00 11.30 580 ASN A N 1
ATOM 5976 C CA . ASN B 2 562 ? 133.709 114.010 101.357 1.00 7.99 580 ASN A CA 1
ATOM 5977 C C . ASN B 2 562 ? 132.652 113.034 100.864 1.00 12.71 580 ASN A C 1
ATOM 5978 O O . ASN B 2 562 ? 131.597 112.876 101.482 1.00 20.31 580 ASN A O 1
ATOM 5983 N N . VAL B 2 563 ? 132.950 112.379 99.744 1.00 22.51 581 VAL A N 1
ATOM 5984 C CA . VAL B 2 563 ? 132.004 111.478 99.094 1.00 13.32 581 VAL A CA 1
ATOM 5985 C C . VAL B 2 563 ? 132.479 110.031 99.084 1.00 19.96 581 VAL A C 1
ATOM 5986 O O . VAL B 2 563 ? 131.649 109.125 98.897 1.00 29.63 581 VAL A O 1
ATOM 5990 N N . ARG B 2 564 ? 133.771 109.779 99.283 1.00 21.16 582 ARG A N 1
ATOM 5991 C CA . ARG B 2 564 ? 134.259 108.403 99.291 1.00 15.67 582 ARG A CA 1
ATOM 5992 C C . ARG B 2 564 ? 133.539 107.510 100.295 1.00 22.44 582 ARG A C 1
ATOM 5993 O O . ARG B 2 564 ? 133.280 106.342 99.956 1.00 36.87 582 ARG A O 1
ATOM 6001 N N . PRO B 2 565 ? 133.217 107.949 101.519 1.00 13.19 583 PRO A N 1
ATOM 6002 C CA . PRO B 2 565 ? 132.376 107.100 102.377 1.00 12.43 583 PRO A CA 1
ATOM 6003 C C . PRO B 2 565 ? 131.028 106.763 101.761 1.00 11.99 583 PRO A C 1
ATOM 6004 O O . PRO B 2 565 ? 130.531 105.647 101.950 1.00 17.61 583 PRO A O 1
ATOM 6008 N N . LEU B 2 566 ? 130.415 107.700 101.032 1.00 13.90 584 LEU A N 1
ATOM 6009 C CA . LEU B 2 566 ? 129.142 107.414 100.377 1.00 9.79 584 LEU A CA 1
ATOM 6010 C C . LEU B 2 566 ? 129.306 106.376 99.275 1.00 16.47 584 LEU A C 1
ATOM 6011 O O . LEU B 2 566 ? 128.483 105.463 99.148 1.00 23.98 584 LEU A O 1
ATOM 6016 N N . LEU B 2 567 ? 130.358 106.503 98.464 1.00 15.93 585 LEU A N 1
ATOM 6017 C CA . LEU B 2 567 ? 130.596 105.539 97.397 1.00 14.29 585 LEU A CA 1
ATOM 6018 C C . LEU B 2 567 ? 131.032 104.184 97.934 1.00 16.99 585 LEU A C 1
ATOM 6019 O O . LEU B 2 567 ? 130.772 103.164 97.288 1.00 27.40 585 LEU A O 1
ATOM 6024 N N . ASN B 2 568 ? 131.691 104.151 99.093 1.00 17.49 586 ASN A N 1
ATOM 6025 C CA . ASN B 2 568 ? 132.041 102.878 99.713 1.00 16.05 586 ASN A CA 1
ATOM 6026 C C . ASN B 2 568 ? 130.796 102.143 100.194 1.00 20.43 586 ASN A C 1
ATOM 6027 O O . ASN B 2 568 ? 130.737 100.909 100.143 1.00 26.68 586 ASN A O 1
ATOM 6032 N N . TYR B 2 569 ? 129.793 102.887 100.666 1.00 20.14 587 TYR A N 1
ATOM 6033 C CA . TYR B 2 569 ? 128.555 102.270 101.133 1.00 10.48 587 TYR A CA 1
ATOM 6034 C C . TYR B 2 569 ? 127.854 101.517 100.011 1.00 17.00 587 TYR A C 1
ATOM 6035 O O . TYR B 2 569 ? 127.361 100.402 100.214 1.00 19.75 587 TYR A O 1
ATOM 6044 N N . PHE B 2 570 ? 127.801 102.109 98.818 1.00 18.04 588 PHE A N 1
ATOM 6045 C CA . PHE B 2 570 ? 127.137 101.512 97.669 1.00 9.47 588 PHE A CA 1
ATOM 6046 C C . PHE B 2 570 ? 128.102 100.754 96.766 1.00 17.23 588 PHE A C 1
ATOM 6047 O O . PHE B 2 570 ? 127.797 100.537 95.589 1.00 23.36 588 PHE A O 1
ATOM 6055 N N . GLU B 2 571 ? 129.262 100.359 97.289 1.00 24.38 589 GLU A N 1
ATOM 6056 C CA . GLU B 2 571 ? 130.213 99.599 96.483 1.00 23.66 589 GLU A CA 1
ATOM 6057 C C . GLU B 2 571 ? 129.664 98.262 95.993 1.00 28.68 589 GLU A C 1
ATOM 6058 O O . GLU B 2 571 ? 129.864 97.949 94.806 1.00 35.35 589 GLU A O 1
ATOM 6064 N N . PRO B 2 572 ? 129.006 97.431 96.813 1.00 25.72 590 PRO A N 1
ATOM 6065 C CA . PRO B 2 572 ? 128.432 96.193 96.262 1.00 27.33 590 PRO A CA 1
ATOM 6066 C C . PRO B 2 572 ? 127.399 96.437 95.177 1.00 27.31 590 PRO A C 1
ATOM 6067 O O . PRO B 2 572 ? 127.304 95.642 94.234 1.00 29.71 590 PRO A O 1
ATOM 6071 N N . LEU B 2 573 ? 126.616 97.512 95.283 1.00 24.69 591 LEU A N 1
ATOM 6072 C CA . LEU B 2 573 ? 125.623 97.813 94.259 1.00 22.91 591 LEU A CA 1
ATOM 6073 C C . LEU B 2 573 ? 126.269 98.374 92.999 1.00 28.65 591 LEU A C 1
ATOM 6074 O O . LEU B 2 573 ? 125.818 98.081 91.887 1.00 29.51 591 LEU A O 1
ATOM 6079 N N . PHE B 2 574 ? 127.321 99.182 93.154 1.00 30.15 592 PHE A N 1
ATOM 6080 C CA . PHE B 2 574 ? 127.969 99.786 91.994 1.00 29.02 592 PHE A CA 1
ATOM 6081 C C . PHE B 2 574 ? 128.545 98.723 91.067 1.00 33.80 592 PHE A C 1
ATOM 6082 O O . PHE B 2 574 ? 128.402 98.817 89.843 1.00 39.89 592 PHE A O 1
ATOM 6090 N N . THR B 2 575 ? 129.199 97.705 91.629 1.00 31.20 593 THR A N 1
ATOM 6091 C CA . THR B 2 575 ? 129.707 96.612 90.805 1.00 31.73 593 THR A CA 1
ATOM 6092 C C . THR B 2 575 ? 128.568 95.855 90.132 1.00 34.56 593 THR A C 1
ATOM 6093 O O . THR B 2 575 ? 128.645 95.529 88.941 1.00 37.14 593 THR A O 1
ATOM 6097 N N . TRP B 2 576 ? 127.499 95.574 90.880 1.00 35.62 594 TRP A N 1
ATOM 6098 C CA . TRP B 2 576 ? 126.356 94.876 90.303 1.00 30.58 594 TRP A CA 1
ATOM 6099 C C . TRP B 2 576 ? 125.678 95.719 89.233 1.00 34.40 594 TRP A C 1
ATOM 6100 O O . TRP B 2 576 ? 125.250 95.192 88.201 1.00 39.12 594 TRP A O 1
ATOM 6111 N N . LEU B 2 577 ? 125.563 97.029 89.463 1.00 32.10 595 LEU A N 1
ATOM 6112 C CA . LEU B 2 577 ? 124.977 97.906 88.454 1.00 30.69 595 LEU A CA 1
ATOM 6113 C C . LEU B 2 577 ? 125.835 97.947 87.197 1.00 34.67 595 LEU A C 1
ATOM 6114 O O . LEU B 2 577 ? 125.311 97.938 86.077 1.00 35.16 595 LEU A O 1
ATOM 6119 N N . LYS B 2 578 ? 127.159 97.999 87.362 1.00 40.79 596 LYS A N 1
ATOM 6120 C CA . LYS B 2 578 ? 128.052 98.012 86.209 1.00 40.79 596 LYS A CA 1
ATOM 6121 C C . LYS B 2 578 ? 127.953 96.711 85.424 1.00 44.48 596 LYS A C 1
ATOM 6122 O O . LYS B 2 578 ? 127.981 96.718 84.188 1.00 49.05 596 LYS A O 1
ATOM 6128 N N . ASP B 2 579 ? 127.842 95.582 86.126 1.00 50.53 597 ASP A N 1
ATOM 6129 C CA . ASP B 2 579 ? 127.655 94.307 85.440 1.00 50.30 597 ASP A CA 1
ATOM 6130 C C . ASP B 2 579 ? 126.306 94.253 84.732 1.00 51.58 597 ASP A C 1
ATOM 6131 O O . ASP B 2 579 ? 126.195 93.692 83.636 1.00 54.44 597 ASP A O 1
ATOM 6136 N N . GLN B 2 580 ? 125.270 94.831 85.341 1.00 47.51 598 GLN A N 1
ATOM 6137 C CA . GLN B 2 580 ? 123.934 94.811 84.761 1.00 47.98 598 GLN A CA 1
ATOM 61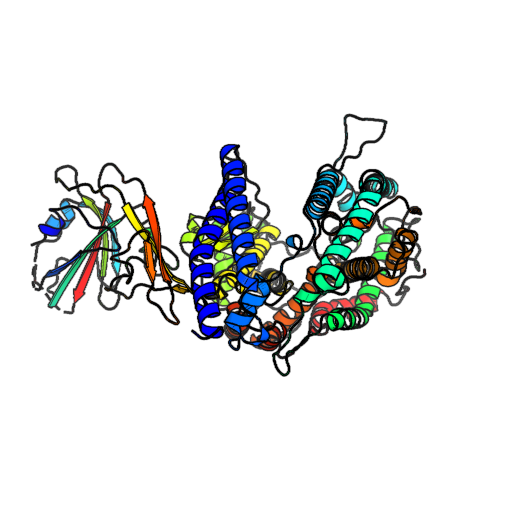38 C C . GLN B 2 580 ? 123.782 95.773 83.589 1.00 48.23 598 GLN A C 1
ATOM 6139 O O . GLN B 2 580 ? 122.857 95.608 82.787 1.00 47.86 598 GLN A O 1
ATOM 6145 N N . ASN B 2 581 ? 124.665 96.764 83.468 1.00 49.57 599 ASN A N 1
ATOM 6146 C CA . ASN B 2 581 ? 124.587 97.762 82.411 1.00 51.82 599 ASN A CA 1
ATOM 6147 C C . ASN B 2 581 ? 125.615 97.529 81.309 1.00 52.16 599 ASN A C 1
ATOM 6148 O O . ASN B 2 581 ? 125.914 98.453 80.545 1.00 53.69 599 ASN A O 1
ATOM 6153 N N . LYS B 2 582 ? 126.165 96.316 81.214 1.00 65.71 600 LYS A N 1
ATOM 6154 C CA . LYS B 2 582 ? 127.155 96.036 80.180 1.00 68.63 600 LYS A CA 1
ATOM 6155 C C . LYS B 2 582 ? 126.541 96.065 78.785 1.00 70.82 600 LYS A C 1
ATOM 6156 O O . LYS B 2 582 ? 127.215 96.449 77.823 1.00 70.02 600 LYS A O 1
ATOM 6162 N N . ASN B 2 583 ? 125.277 95.667 78.654 1.00 83.03 601 ASN A N 1
ATOM 6163 C CA . ASN B 2 583 ? 124.596 95.628 77.367 1.00 82.71 601 ASN A CA 1
ATOM 6164 C C . ASN B 2 583 ? 123.670 96.818 77.154 1.00 83.19 601 ASN A C 1
ATOM 6165 O O . ASN B 2 583 ? 122.887 96.817 76.199 1.00 84.06 601 ASN A O 1
ATOM 6170 N N . SER B 2 584 ? 123.738 97.828 78.017 1.00 74.19 602 SER A N 1
ATOM 6171 C CA . SER B 2 584 ? 122.888 99.004 77.916 1.00 72.74 602 SER A CA 1
ATOM 6172 C C . SER B 2 584 ? 123.753 100.256 77.882 1.00 72.34 602 SER A C 1
ATOM 6173 O O . SER B 2 584 ? 124.960 100.216 78.137 1.00 70.65 602 SER A O 1
ATOM 6176 N N . PHE B 2 585 ? 123.118 101.378 77.559 1.00 63.68 603 PHE A N 1
ATOM 6177 C CA . PHE B 2 585 ? 123.802 102.661 77.476 1.00 62.06 603 PHE A CA 1
ATOM 6178 C C . PHE B 2 585 ? 123.752 103.362 78.827 1.00 60.48 603 PHE A C 1
ATOM 6179 O O . PHE B 2 585 ? 122.684 103.474 79.436 1.00 60.65 603 PHE A O 1
ATOM 6187 N N . VAL B 2 586 ? 124.907 103.829 79.290 1.00 49.48 604 VAL A N 1
ATOM 6188 C CA . VAL B 2 586 ? 125.021 104.563 80.545 1.00 45.66 604 VAL A CA 1
ATOM 6189 C C . VAL B 2 586 ? 125.165 106.038 80.205 1.00 48.12 604 VAL A C 1
ATOM 6190 O O . VAL B 2 586 ? 126.119 106.437 79.525 1.00 50.72 604 VAL A O 1
ATOM 6194 N N . GLY B 2 587 ? 124.222 106.847 80.678 1.00 46.06 605 GLY A N 1
ATOM 6195 C CA . GLY B 2 587 ? 124.194 108.256 80.345 1.00 42.83 605 GLY A CA 1
ATOM 6196 C C . GLY B 2 587 ? 122.953 108.619 79.558 1.00 45.73 605 GLY A C 1
ATOM 6197 O O . GLY B 2 587 ? 122.256 107.736 79.051 1.00 48.83 605 GLY A O 1
ATOM 6198 N N . TRP B 2 588 ? 122.664 109.911 79.445 1.00 42.00 606 TRP A N 1
ATOM 6199 C CA . TRP B 2 588 ? 121.471 110.382 78.760 1.00 43.06 606 TRP A CA 1
ATOM 6200 C C . TRP B 2 588 ? 121.848 111.366 77.662 1.00 48.16 606 TRP A C 1
ATOM 6201 O O . TRP B 2 588 ? 122.837 112.098 77.771 1.00 44.52 606 TRP A O 1
ATOM 6212 N N . SER B 2 589 ? 121.049 111.371 76.599 1.00 76.83 607 SER A N 1
ATOM 6213 C CA . SER B 2 589 ? 121.258 112.251 75.458 1.00 78.58 607 SER A CA 1
ATOM 6214 C C . SER B 2 589 ? 120.253 113.393 75.507 1.00 80.06 607 SER A C 1
ATOM 6215 O O . SER B 2 589 ? 119.044 113.159 75.612 1.00 78.05 607 SER A O 1
ATOM 6218 N N . THR B 2 590 ? 120.755 114.621 75.430 1.00 91.21 608 THR A N 1
ATOM 6219 C CA . THR B 2 590 ? 119.904 115.803 75.486 1.00 91.59 608 THR A CA 1
ATOM 6220 C C . THR B 2 590 ? 119.564 116.302 74.085 1.00 90.96 608 THR A C 1
ATOM 6221 O O . THR B 2 590 ? 118.728 117.189 73.917 1.00 90.69 608 THR A O 1
#